Protein AF-A0AA36G6Y4-F1 (afdb_monomer)

Sequence (844 aa):
MGQHEIELPIICAGVPQHSYAFEAAALPTKTVIVYADRAEVKRHVHTQLAKGTNEIIIQNVSAVIERQSVRVDGNGVLIQEVQYQEMPIDTLTETERVRTLEDEKFDLESRKAELEDEIESLKTRAEVLDGVAGQIASGSNSPFSSPDMSPPMERPIERRHSTNQITCQIGQKPSPAACMNFLMDGDCLKNLATFLTYYGETVRSLKAEMRGKQRECERLHEQIEHLERRIDQLRCGYEYDSIKRNISIIVEVEANKEADLFVTYQVYCAGWKPTYDIRACSTLEEEKENSTVKLCYYGLVEQNTGDTWADCDLVLSTACPTVGGSPPALGTLSATLQRHSKNLRQRHGSARRKPIMSAASEEDMGFGSFDYNELVDAAAMQRLTLAHMSSDSNSCSSTPLETQSSACFPIARPVTIPSNGIEHKVLVAQVELGCLFRHEAVPCKSTSAYLSAMVTNSSGFPLLPGSLSVYMNNSFVSKSHINFVAPGEDFRCCLGLDPAVKIEYKSPSRVVEQVGFMSKSSLITQEQIIHLRNAKVNQTVQLTVKEYIPKSNDDKIKVAIVSPEVRGKGQEARLNKEHNLEWSVTLAPGQSKDLSVKYTMRLAEGVPTDEEEMAVYLKATTQALPQNFTTPPRNPEPFGVGRPRTCTRSISTYVSIVAAIFVYIVQTGTPTVSSAYCLTSEAYTPGIWKYMLYFRMSTLVISSALYLPITWKIFKITSTLKAGLTGETYTRKMIKTTRTIGCTILSEFFLVVIPDIFLNYNPFGLARYQVVWYNCHVAKGAVNVFLVTLQHEEMTKVLTKKWRRRSTLASTHLLTQMIDDAQVFCGRMNTMSTALSEYDTKVS

Radius of gyration: 44.08 Å; Cα contacts (8 Å, |Δi|>4): 1083; chains: 1; bounding box: 113×142×118 Å

Solvent-accessible surface area (backbone atoms only — not comparable to full-atom values): 49264 Å² total; per-residue (Å²): 142,77,87,80,82,81,84,73,83,80,78,73,78,74,80,60,78,41,78,46,80,43,53,41,88,77,45,52,35,55,36,35,40,35,19,62,68,26,27,38,43,30,32,49,46,78,48,78,43,60,56,41,45,31,33,39,35,35,36,63,44,52,92,44,49,44,81,89,46,64,42,78,48,53,67,96,51,48,76,78,46,80,43,81,44,80,40,74,58,61,65,66,65,52,50,50,52,50,48,55,52,51,51,54,40,50,54,50,50,52,54,36,51,55,48,51,53,51,41,54,52,51,47,53,54,47,52,54,51,51,49,54,53,48,43,67,72,67,71,62,96,70,82,84,83,75,84,90,76,89,80,83,88,83,87,89,83,90,81,86,88,83,89,79,88,77,85,78,77,93,71,79,85,77,56,82,68,56,63,60,51,61,75,67,36,71,67,53,52,50,52,49,53,50,47,54,50,51,49,56,50,50,53,51,50,49,55,49,50,42,54,52,48,51,54,50,42,53,54,47,47,56,50,42,54,52,47,49,54,48,47,50,48,52,60,53,40,54,78,79,50,57,59,41,30,31,39,42,35,35,34,42,32,96,53,70,41,80,38,54,34,38,44,31,33,33,32,38,56,21,26,48,45,52,36,35,42,36,41,37,64,82,67,96,81,61,98,49,100,70,44,57,30,42,39,38,38,29,36,36,38,31,28,51,34,80,53,64,41,53,67,13,43,39,28,44,32,66,48,63,91,81,64,70,91,66,78,81,78,84,73,88,86,81,88,73,86,81,70,86,72,82,84,73,88,75,81,88,69,93,72,79,78,74,82,88,73,78,90,70,81,94,82,82,85,76,92,81,76,91,64,72,63,59,58,55,53,48,51,51,49,46,52,50,48,50,56,50,53,62,61,55,76,66,72,72,84,73,75,79,80,82,84,63,82,67,48,76,46,64,35,91,58,66,45,67,51,63,44,72,62,52,75,43,83,42,70,60,48,76,46,80,24,50,34,46,79,39,32,39,31,40,49,95,82,40,52,54,30,31,35,28,37,43,33,37,33,76,49,100,56,66,45,64,56,26,48,29,40,33,25,49,71,91,37,84,65,42,79,51,71,44,60,73,36,49,58,73,36,75,48,81,44,70,67,41,76,37,85,49,40,44,45,47,68,56,82,65,49,74,46,80,46,82,51,70,96,88,52,73,24,41,38,37,40,38,39,36,52,37,43,37,33,29,65,36,84,89,49,71,43,49,36,36,42,42,46,90,48,85,78,66,92,46,93,56,43,47,67,47,76,70,30,62,68,70,77,74,96,84,61,58,38,41,71,48,98,85,51,30,39,36,33,66,44,79,32,50,47,64,34,68,53,76,47,59,43,26,36,37,37,40,32,41,70,92,61,67,86,52,72,70,56,33,56,49,50,55,54,58,65,63,66,77,57,87,79,77,88,74,79,80,85,80,76,84,73,80,84,68,80,77,69,75,82,58,68,62,57,54,52,53,52,50,53,53,51,52,52,52,53,50,53,52,59,59,73,73,42,78,76,50,84,70,63,98,78,74,54,68,79,56,48,49,46,82,64,56,61,56,49,53,48,52,49,56,51,49,54,51,50,53,50,47,66,57,48,51,58,53,52,49,55,50,49,56,56,50,63,62,42,70,81,45,102,82,46,72,68,64,52,54,57,49,52,50,54,54,50,51,58,51,51,52,56,51,49,46,45,63,26,43,52,48,35,47,46,35,61,74,66,33,65,94,67,52,37,82,46,50,69,61,40,50,49,33,45,59,47,43,60,57,50,49,55,51,55,54,41,67,69,36,68,68,54,41,50,51,50,52,52,53,48,56,60,39,66,76,55,64,83,70,57,58,61,50,48,51,49,50,52,48,48,52,52,50,46,54,50,48,54,52,53,48,57,52,54,59,49,55,68,71,75,106

pLDDT: mean 72.22, std 21.81, range [25.64, 96.62]

Foldseek 3Di:
DDDDDDDDDPPPPDDAPEEAEAEQQPFAFAAWEFEAFWIKTKTKDKDWDAAFKYKYKHWQAFLQFDQVFKDKDWPQWAWDDKHKDKDFAPPVVLVVVLVVLVVVLVVLVVVLVVLVVVLVVLVVVLVVLVVVVVCVVVVDPDDDDDPDDDDDDDDDDDDDDDDDDDDDDDDDDDDPVVVVVCCVDPVNVVVVVVSVVVSVVSSVVSVVVSVVSVVVSVVSVVVSVVSVVVSVCSVVCCVPPRIMIMMMIMIHHRRTDMMMMMIMTMGGQKRKAKEKEKEFEDDPPDPDPWRKIKIWIKIWIFGQRQHKNAQYFYKYKHDDPPPDPDDPDDDDDDDDDPDPDPDDDDDPDPPPDDDDDDDDDPPDDDDDDPDPVVVSVVVSVVVVVVVVVVVCVPPPDDDPPVPDDMDMFTQPGGDIDDNDRGIDIGTRDIDMWTWDWAWEEAVVVPQWIWIKIWTFQQDPAKDDWHKYFYHYNNHTADIDIDHIAGHGGIDMDTNGTDPQKGKDWDDKDWDWDFDDPPFGKIKIKIKTKMKIWRQDAADKHWYKYKYDDDDDPDPQKDKAWPPDPQDDDPDQWHQDPVRIIIGTDIAGHGDMDMGMTIMMIIGGPPQDPDPVSNVVVVVVVVVPDDDPDDDDDDDDDDPPPPPPPDDVVVVVVVVVVLVVVLVVQQVPDDADDDDPVPDPCNGHDLVVLVSVLVVLVVVLVVLCVVLVVVVVVVVVVLVVCVVDDPRDPVVVLVVLVNVLSVQLSVLSCPLPNVLSCCCNVVVPVSVVVVVVSVVSVVVNVVVVVVSVLSNDPVSVVVVVVVVVVVVVPDPPPVVVVVVVVVCVVVVVVVVVVVVVVVVVVVVD

Structure (mmCIF, N/CA/C/O backbone):
data_AF-A0AA36G6Y4-F1
#
_entry.id   AF-A0AA36G6Y4-F1
#
loop_
_atom_site.group_PDB
_atom_site.id
_atom_site.type_symbol
_atom_site.label_atom_id
_atom_site.label_alt_id
_atom_site.label_comp_id
_atom_site.label_asym_id
_atom_site.label_entity_id
_atom_site.label_seq_id
_atom_site.pdbx_PDB_ins_code
_atom_site.Cartn_x
_atom_site.Cartn_y
_atom_site.Cartn_z
_atom_site.occupancy
_atom_site.B_iso_or_equiv
_atom_site.auth_seq_id
_atom_site.auth_comp_id
_atom_site.auth_asym_id
_atom_site.auth_atom_id
_atom_site.pdbx_PDB_model_num
ATOM 1 N N . MET A 1 1 ? 27.232 -67.309 -16.369 1.00 40.69 1 MET A N 1
ATOM 2 C CA . MET A 1 1 ? 27.036 -65.989 -15.738 1.00 40.69 1 MET A CA 1
ATOM 3 C C . MET A 1 1 ? 27.539 -64.953 -16.722 1.00 40.69 1 MET A C 1
ATOM 5 O O . MET A 1 1 ? 28.741 -64.781 -16.835 1.00 40.69 1 MET A O 1
ATOM 9 N N . GLY A 1 2 ? 26.635 -64.385 -17.515 1.00 31.95 2 GLY A N 1
ATOM 10 C CA . GLY A 1 2 ? 26.923 -63.308 -18.459 1.00 31.95 2 GLY A CA 1
ATOM 11 C C . GLY A 1 2 ? 25.897 -62.214 -18.206 1.00 31.95 2 GLY A C 1
ATOM 12 O O . GLY A 1 2 ? 24.704 -62.508 -18.155 1.00 31.95 2 GLY A O 1
ATOM 13 N N . GLN A 1 3 ? 26.384 -61.012 -17.922 1.00 33.62 3 GLN A N 1
ATOM 14 C CA . GLN A 1 3 ? 25.586 -59.824 -17.651 1.00 33.62 3 GLN A CA 1
ATOM 15 C C . GLN A 1 3 ? 24.857 -59.407 -18.933 1.00 33.62 3 GLN A C 1
ATOM 17 O O . GLN A 1 3 ? 25.488 -59.237 -19.972 1.00 33.62 3 GLN A O 1
ATOM 22 N N . HIS A 1 4 ? 23.536 -59.263 -18.854 1.00 33.06 4 HIS A N 1
ATOM 23 C CA . HIS A 1 4 ? 22.759 -58.522 -19.839 1.00 33.06 4 HIS A CA 1
ATOM 24 C C . HIS A 1 4 ? 22.649 -57.081 -19.337 1.00 33.06 4 HIS A C 1
ATOM 26 O O . HIS A 1 4 ? 21.910 -56.806 -18.393 1.00 33.06 4 HIS A O 1
ATOM 32 N N . GLU A 1 5 ? 23.426 -56.191 -19.946 1.00 31.98 5 GLU A N 1
ATOM 33 C CA . GLU A 1 5 ? 23.200 -54.749 -19.903 1.00 31.98 5 GLU A CA 1
ATOM 34 C C . GLU A 1 5 ? 21.921 -54.441 -20.687 1.00 31.98 5 GLU A C 1
ATOM 36 O O . GLU A 1 5 ? 21.769 -54.820 -21.848 1.00 31.98 5 GLU A O 1
ATOM 41 N N . ILE A 1 6 ? 20.969 -53.804 -20.010 1.00 35.72 6 ILE A N 1
ATOM 42 C CA . ILE A 1 6 ? 19.760 -53.252 -20.610 1.00 35.72 6 ILE A CA 1
ATOM 43 C C . ILE A 1 6 ? 20.124 -51.827 -21.027 1.00 35.72 6 ILE A C 1
ATOM 45 O O . ILE A 1 6 ? 20.170 -50.931 -20.187 1.00 35.72 6 ILE A O 1
ATOM 49 N N . GLU A 1 7 ? 20.404 -51.619 -22.312 1.00 32.12 7 GLU A N 1
ATOM 50 C CA . GLU A 1 7 ? 20.446 -50.280 -22.900 1.00 32.12 7 GLU A CA 1
ATOM 51 C C . GLU A 1 7 ? 19.015 -49.723 -22.946 1.00 32.12 7 GLU A C 1
ATOM 53 O O . GLU A 1 7 ? 18.184 -50.134 -23.757 1.00 32.12 7 GLU A O 1
ATOM 58 N N . LEU A 1 8 ? 18.706 -48.798 -22.036 1.00 30.94 8 LEU A N 1
ATOM 59 C CA . LEU A 1 8 ? 17.558 -47.905 -22.171 1.00 30.94 8 LEU A CA 1
ATOM 60 C C . LEU A 1 8 ? 17.950 -46.790 -23.154 1.00 30.94 8 LEU A C 1
ATOM 62 O O . LEU A 1 8 ? 18.950 -46.111 -22.910 1.00 30.94 8 LEU A O 1
ATOM 66 N N . PRO A 1 9 ? 17.196 -46.559 -24.243 1.00 33.81 9 PRO A N 1
ATOM 67 C CA . PRO A 1 9 ? 17.478 -45.450 -25.135 1.00 33.81 9 PRO A CA 1
ATOM 68 C C . PRO A 1 9 ? 17.147 -44.149 -24.402 1.00 33.81 9 PRO A C 1
ATOM 70 O O . PRO A 1 9 ? 15.994 -43.876 -24.068 1.00 33.81 9 PRO A O 1
ATOM 73 N N . ILE A 1 10 ? 18.173 -43.340 -24.153 1.00 32.91 10 ILE A N 1
ATOM 74 C CA . ILE A 1 10 ? 18.014 -41.931 -23.805 1.00 32.91 10 ILE A CA 1
ATOM 75 C C . ILE A 1 10 ? 17.372 -41.275 -25.032 1.00 32.91 10 ILE A C 1
ATOM 77 O O . ILE A 1 10 ? 18.024 -41.077 -26.055 1.00 32.91 10 ILE A O 1
ATOM 81 N N . ILE A 1 11 ? 16.069 -40.999 -24.959 1.00 34.44 11 ILE A N 1
ATOM 82 C CA . ILE A 1 11 ? 15.378 -40.169 -25.945 1.00 34.44 11 ILE A CA 1
ATOM 83 C C . ILE A 1 11 ? 15.968 -38.768 -25.789 1.00 34.44 11 ILE A C 1
ATOM 85 O O . ILE A 1 11 ? 15.644 -38.051 -24.845 1.00 34.44 11 ILE A O 1
ATOM 89 N N . CYS A 1 12 ? 16.883 -38.394 -26.682 1.00 35.53 12 CYS A N 1
ATOM 90 C CA . CYS A 1 12 ? 17.291 -37.007 -26.843 1.00 35.53 12 CYS A CA 1
ATOM 91 C C . CYS A 1 12 ? 16.038 -36.196 -27.200 1.00 35.53 12 CYS A C 1
ATOM 93 O O . CYS A 1 12 ? 15.497 -36.360 -28.295 1.00 35.53 12 CYS A O 1
ATOM 95 N N . ALA A 1 13 ? 15.566 -35.350 -26.280 1.00 45.03 13 ALA A N 1
ATOM 96 C CA . ALA A 1 13 ? 14.618 -34.294 -26.608 1.00 45.03 13 ALA A CA 1
ATOM 97 C C . ALA A 1 13 ? 15.206 -33.494 -27.781 1.00 45.03 13 ALA A C 1
ATOM 99 O O . ALA A 1 13 ? 16.361 -33.062 -27.732 1.00 45.03 13 ALA A O 1
ATOM 100 N N . GLY A 1 14 ? 14.463 -33.420 -28.885 1.00 50.62 14 GLY A N 1
ATOM 101 C CA . GLY A 1 14 ? 14.933 -32.793 -30.113 1.00 50.62 14 GLY A CA 1
ATOM 102 C C . GLY A 1 14 ? 15.290 -31.331 -29.868 1.00 50.62 14 GLY A C 1
ATOM 103 O O . GLY A 1 14 ? 14.521 -30.601 -29.249 1.00 50.62 14 GLY A O 1
ATOM 104 N N . VAL A 1 15 ? 16.452 -30.906 -30.364 1.00 62.41 15 VAL A N 1
ATOM 105 C CA . VAL A 1 15 ? 16.840 -29.490 -30.393 1.00 62.41 15 VAL A CA 1
ATOM 106 C C . VAL A 1 15 ? 15.714 -28.700 -31.079 1.00 62.41 15 VAL A C 1
ATOM 108 O O . VAL A 1 15 ? 15.286 -29.112 -32.165 1.00 62.41 15 VAL A O 1
ATOM 111 N N . PRO A 1 16 ? 15.207 -27.609 -30.477 1.00 68.69 16 PRO A N 1
ATOM 112 C CA . PRO A 1 16 ? 14.135 -26.826 -31.077 1.00 68.69 16 PRO A CA 1
ATOM 113 C C . PRO A 1 16 ? 14.562 -26.317 -32.458 1.00 68.69 16 PRO A C 1
ATOM 115 O O . PRO A 1 16 ? 15.666 -25.804 -32.635 1.00 68.69 16 PRO A O 1
ATOM 118 N N . GLN A 1 17 ? 13.695 -26.490 -33.459 1.00 78.69 17 GLN A N 1
ATOM 119 C CA . GLN A 1 17 ? 14.002 -26.128 -34.849 1.00 78.69 17 GLN A CA 1
ATOM 120 C C . GLN A 1 17 ? 13.811 -24.631 -35.111 1.00 78.69 17 GLN A C 1
ATOM 122 O O . GLN A 1 17 ? 14.447 -24.071 -36.000 1.00 78.69 17 GLN A O 1
ATOM 127 N N . HIS A 1 18 ? 12.944 -23.988 -34.330 1.00 88.12 18 HIS A N 1
ATOM 128 C CA . HIS A 1 18 ? 12.614 -22.571 -34.435 1.00 88.12 18 HIS A CA 1
ATOM 129 C C . HIS A 1 18 ? 12.615 -21.959 -33.032 1.00 88.12 18 HIS A C 1
ATOM 131 O O . HIS A 1 18 ? 12.155 -22.608 -32.096 1.00 88.12 18 HIS A O 1
ATOM 137 N N . SER A 1 19 ? 13.111 -20.730 -32.881 1.00 91.31 19 SER A N 1
ATOM 138 C CA . SER A 1 19 ? 13.166 -20.025 -31.593 1.00 91.31 19 SER A CA 1
ATOM 139 C C . SER A 1 19 ? 12.596 -18.614 -31.733 1.00 91.31 19 SER A C 1
ATOM 141 O O . SER A 1 19 ? 12.882 -17.917 -32.709 1.00 91.31 19 SER A O 1
ATOM 143 N N . TYR A 1 20 ? 11.774 -18.205 -30.769 1.00 92.81 20 TYR A N 1
ATOM 144 C CA . TYR A 1 20 ? 11.083 -16.919 -30.730 1.00 92.81 20 TYR A CA 1
ATOM 145 C C . TYR A 1 20 ? 11.343 -16.252 -29.381 1.00 92.81 20 TYR A C 1
ATOM 147 O O . TYR A 1 20 ? 10.995 -16.812 -28.345 1.00 92.81 20 TYR A O 1
ATOM 155 N N . ALA A 1 21 ? 11.923 -15.052 -29.377 1.00 92.25 21 ALA A N 1
ATOM 156 C CA . ALA A 1 21 ? 12.229 -14.318 -28.151 1.00 92.25 21 ALA A CA 1
ATOM 157 C C . ALA A 1 21 ? 11.310 -13.101 -27.979 1.00 92.25 21 ALA A C 1
ATOM 159 O O . ALA A 1 21 ? 11.095 -12.339 -28.921 1.00 92.25 21 ALA A O 1
ATOM 160 N N . PHE A 1 22 ? 10.805 -12.906 -26.763 1.00 93.44 22 PHE A N 1
ATOM 161 C CA . PHE A 1 22 ? 9.931 -11.801 -26.384 1.00 93.44 22 PHE A CA 1
ATOM 162 C C . PHE A 1 22 ? 10.452 -11.127 -25.121 1.00 93.44 22 PHE A C 1
ATOM 164 O O . PHE A 1 22 ? 10.769 -11.801 -24.146 1.00 93.44 22 PHE A O 1
ATOM 171 N N . GLU A 1 23 ? 10.477 -9.798 -25.100 1.00 89.81 23 GLU A N 1
ATOM 172 C CA . GLU A 1 23 ? 10.759 -9.055 -23.874 1.00 89.81 23 GLU A CA 1
ATOM 173 C C . GLU A 1 23 ? 9.536 -9.125 -22.954 1.00 89.81 23 GLU A C 1
ATOM 175 O O . GLU A 1 23 ? 8.427 -8.777 -23.370 1.00 89.81 23 GLU A O 1
ATOM 180 N N . ALA A 1 24 ? 9.715 -9.531 -21.696 1.00 88.81 24 ALA A N 1
ATOM 181 C CA . ALA A 1 24 ? 8.609 -9.689 -20.762 1.00 88.81 24 ALA A CA 1
ATOM 182 C C . ALA A 1 24 ? 7.785 -8.390 -20.656 1.00 88.81 24 ALA A C 1
ATOM 184 O O . ALA A 1 24 ? 6.559 -8.444 -20.750 1.00 88.81 24 ALA A O 1
ATOM 185 N N . ALA A 1 25 ? 8.442 -7.234 -20.525 1.00 85.06 25 ALA A N 1
ATOM 186 C CA . ALA A 1 25 ? 7.794 -5.925 -20.409 1.00 85.06 25 ALA A CA 1
ATOM 187 C C . ALA A 1 25 ? 7.000 -5.490 -21.659 1.00 85.06 25 ALA A C 1
ATOM 189 O O . ALA A 1 25 ? 6.133 -4.626 -21.553 1.00 85.06 25 ALA A O 1
ATOM 190 N N . ALA A 1 26 ? 7.282 -6.071 -22.831 1.00 88.00 26 ALA A N 1
ATOM 191 C CA . ALA A 1 26 ? 6.571 -5.774 -24.075 1.00 88.00 26 ALA A CA 1
ATOM 192 C C . ALA A 1 26 ? 5.310 -6.635 -24.266 1.00 88.00 26 ALA A C 1
ATOM 194 O O . ALA A 1 26 ? 4.481 -6.335 -25.125 1.00 88.00 26 ALA A O 1
ATOM 195 N N . LEU A 1 27 ? 5.156 -7.708 -23.484 1.00 91.88 27 LEU A N 1
ATOM 196 C CA . LEU A 1 27 ? 4.001 -8.592 -23.577 1.00 91.88 27 LEU A CA 1
ATOM 197 C C . LEU A 1 27 ? 2.779 -7.986 -22.862 1.00 91.88 27 LEU A C 1
ATOM 199 O O . LEU A 1 27 ? 2.893 -7.546 -21.712 1.00 91.88 27 LEU A O 1
ATOM 203 N N . PRO A 1 28 ? 1.587 -8.012 -23.485 1.00 93.06 28 PRO A N 1
ATOM 204 C CA . PRO A 1 28 ? 0.373 -7.491 -22.873 1.00 93.06 28 PRO A CA 1
ATOM 205 C C . PRO A 1 28 ? 0.009 -8.270 -21.602 1.00 93.06 28 PRO A C 1
ATOM 207 O O . PRO A 1 28 ? -0.018 -9.507 -21.572 1.00 93.06 28 PRO A O 1
ATOM 210 N N . THR A 1 29 ? -0.301 -7.525 -20.539 1.00 94.00 29 THR A N 1
ATOM 211 C CA . THR A 1 29 ? -0.757 -8.086 -19.263 1.00 94.00 29 THR A CA 1
ATOM 212 C C . THR A 1 29 ? -2.277 -8.168 -19.276 1.00 94.00 29 THR A C 1
ATOM 214 O O . THR A 1 29 ? -2.958 -7.161 -19.135 1.00 94.00 29 THR A O 1
ATOM 217 N N . LYS A 1 30 ? -2.818 -9.376 -19.452 1.00 92.44 30 LYS A N 1
ATOM 218 C CA . LYS A 1 30 ? -4.261 -9.589 -19.612 1.00 92.44 30 LYS A CA 1
ATOM 219 C C . LYS A 1 30 ? -5.003 -9.491 -18.283 1.00 92.44 30 LYS A C 1
ATOM 221 O O . LYS A 1 30 ? -6.006 -8.799 -18.179 1.00 92.44 30 LYS A O 1
ATOM 226 N N . THR A 1 31 ? -4.509 -10.187 -17.263 1.00 95.44 31 THR A N 1
ATOM 227 C CA . THR A 1 31 ? -5.172 -10.259 -15.955 1.00 95.44 31 THR A CA 1
ATOM 228 C C . THR A 1 31 ? -4.132 -10.251 -14.850 1.00 95.44 31 THR A C 1
ATOM 230 O O . THR A 1 31 ? -3.101 -10.918 -14.967 1.00 95.44 31 THR A O 1
ATOM 233 N N . VAL A 1 32 ? -4.417 -9.527 -13.769 1.00 96.62 32 VAL A N 1
ATOM 234 C CA . VAL A 1 32 ? -3.611 -9.552 -12.547 1.00 96.62 32 VAL A CA 1
ATOM 235 C C . VAL A 1 32 ? -4.513 -9.828 -11.355 1.00 96.62 32 VAL A C 1
ATOM 237 O O . VAL A 1 32 ? -5.481 -9.107 -11.121 1.00 96.62 32 VAL A O 1
ATOM 240 N N . ILE A 1 33 ? -4.183 -10.861 -10.583 1.00 95.75 33 ILE A N 1
ATOM 241 C CA . ILE A 1 33 ? -4.853 -11.169 -9.319 1.00 95.75 33 ILE A CA 1
ATOM 242 C C . ILE A 1 33 ? -3.926 -10.750 -8.183 1.00 95.75 33 ILE A C 1
ATOM 244 O O . ILE A 1 33 ? -2.867 -11.343 -8.006 1.00 95.75 33 ILE A O 1
ATOM 248 N N . VAL A 1 34 ? -4.305 -9.738 -7.408 1.00 95.31 34 VAL A N 1
ATOM 249 C CA . VAL A 1 34 ? -3.511 -9.254 -6.271 1.00 95.31 34 VAL A CA 1
ATOM 250 C C . VAL A 1 34 ? -4.029 -9.901 -4.993 1.00 95.31 34 VAL A C 1
ATOM 252 O O . VAL A 1 34 ? -5.205 -9.773 -4.653 1.00 95.31 34 VAL A O 1
ATOM 255 N N . TYR A 1 35 ? -3.145 -10.588 -4.281 1.00 91.81 35 TYR A N 1
ATOM 256 C CA . TYR A 1 35 ? -3.380 -11.172 -2.963 1.00 91.81 35 TYR A CA 1
ATOM 257 C C . TYR A 1 35 ? -2.844 -10.239 -1.868 1.00 91.81 35 TYR A C 1
ATOM 259 O O . TYR A 1 35 ? -2.339 -9.154 -2.150 1.00 91.81 35 TYR A O 1
ATOM 267 N N . ALA A 1 36 ? -2.943 -10.641 -0.602 1.00 84.19 36 ALA A N 1
ATOM 268 C CA . ALA A 1 36 ? -2.440 -9.825 0.504 1.00 84.19 36 ALA A CA 1
ATOM 269 C C . ALA A 1 36 ? -0.907 -9.620 0.466 1.00 84.19 36 ALA A C 1
ATOM 271 O O . ALA A 1 36 ? -0.432 -8.569 0.889 1.00 84.19 36 ALA A O 1
ATOM 272 N N . ASP A 1 37 ? -0.148 -10.602 -0.035 1.00 81.25 37 ASP A N 1
ATOM 273 C CA . ASP A 1 37 ? 1.323 -10.653 0.034 1.00 81.25 37 ASP A CA 1
ATOM 274 C C . ASP A 1 37 ? 2.040 -10.789 -1.327 1.00 81.25 37 ASP A C 1
ATOM 276 O O . ASP A 1 37 ? 3.270 -10.693 -1.392 1.00 81.25 37 ASP A O 1
ATOM 280 N N . ARG A 1 38 ? 1.295 -11.055 -2.407 1.00 89.25 38 ARG A N 1
ATOM 281 C CA . ARG A 1 38 ? 1.822 -11.283 -3.762 1.00 89.25 38 ARG A CA 1
ATOM 282 C C . ARG A 1 38 ? 0.790 -10.940 -4.832 1.00 89.25 38 ARG A C 1
ATOM 284 O O . ARG A 1 38 ? -0.375 -10.701 -4.525 1.00 89.25 38 ARG A O 1
ATOM 291 N N . ALA A 1 39 ? 1.180 -11.018 -6.099 1.00 94.31 39 ALA A N 1
ATOM 292 C CA . ALA A 1 39 ? 0.253 -10.985 -7.227 1.00 94.31 39 ALA A CA 1
ATOM 293 C C . ALA A 1 39 ? 0.492 -12.158 -8.183 1.00 94.31 39 ALA A C 1
ATOM 295 O O . ALA A 1 39 ? 1.610 -12.640 -8.315 1.00 94.31 39 ALA A O 1
ATOM 296 N N . GLU A 1 40 ? -0.554 -12.622 -8.856 1.00 94.88 40 GLU A N 1
ATOM 297 C CA . GLU A 1 40 ? -0.473 -13.535 -9.994 1.00 94.88 40 GLU A CA 1
ATOM 298 C C . GLU A 1 40 ? -0.706 -12.742 -11.277 1.00 94.88 40 GLU A C 1
ATOM 300 O O . GLU A 1 40 ? -1.728 -12.076 -11.431 1.00 94.88 40 GLU A O 1
ATOM 305 N N . VAL A 1 41 ? 0.259 -12.801 -12.188 1.00 95.38 41 VAL A N 1
ATOM 306 C CA . VAL A 1 41 ? 0.274 -12.062 -13.448 1.00 95.38 41 VAL A CA 1
ATOM 307 C C . VAL A 1 41 ? 0.037 -13.048 -14.582 1.00 95.38 41 VAL A C 1
ATOM 309 O O . VAL A 1 41 ? 0.734 -14.056 -14.686 1.00 95.38 41 VAL A O 1
ATOM 312 N N . LYS A 1 42 ? -0.938 -12.754 -15.446 1.00 95.25 42 LYS A N 1
ATOM 313 C CA . LYS A 1 42 ? -1.234 -13.521 -16.659 1.00 95.25 42 LYS A CA 1
ATOM 314 C C . LYS A 1 42 ? -0.922 -12.684 -17.895 1.00 95.25 42 LYS A C 1
ATOM 316 O O . LYS A 1 42 ? -1.610 -11.700 -18.176 1.00 95.25 42 LYS A O 1
ATOM 321 N N . ARG A 1 43 ? 0.096 -13.095 -18.649 1.00 94.06 43 ARG A N 1
ATOM 322 C CA . ARG A 1 43 ? 0.514 -12.462 -19.907 1.00 94.06 43 ARG A CA 1
ATOM 323 C C . ARG A 1 43 ? 0.013 -13.237 -21.111 1.00 94.06 43 ARG A C 1
ATOM 325 O O . ARG A 1 43 ? -0.136 -14.455 -21.047 1.00 94.06 43 ARG A O 1
ATOM 332 N N . HIS A 1 44 ? -0.259 -12.522 -22.195 1.00 94.19 44 HIS A N 1
ATOM 333 C CA . HIS A 1 44 ? -0.672 -13.107 -23.469 1.00 94.19 44 HIS A CA 1
ATOM 334 C C . HIS A 1 44 ? 0.479 -13.013 -24.469 1.00 94.19 44 HIS A C 1
ATOM 336 O O . HIS A 1 44 ? 0.992 -11.931 -24.739 1.00 94.19 44 HIS A O 1
ATOM 342 N N . VAL A 1 45 ? 0.894 -14.164 -24.988 1.00 94.06 45 VAL A N 1
ATOM 343 C CA . VAL A 1 45 ? 1.893 -14.299 -26.045 1.00 94.06 45 VAL A CA 1
ATOM 344 C C . VAL A 1 45 ? 1.160 -14.729 -27.306 1.00 94.06 45 VAL A C 1
ATOM 346 O O . VAL A 1 45 ? 0.567 -15.807 -27.348 1.00 94.06 45 VAL A O 1
ATOM 349 N N . HIS A 1 46 ? 1.204 -13.874 -28.320 1.00 92.81 46 HIS A N 1
ATOM 350 C CA . HIS A 1 46 ? 0.631 -14.136 -29.631 1.00 92.81 46 HIS A CA 1
ATOM 351 C C . HIS A 1 46 ? 1.764 -14.277 -30.648 1.00 92.81 46 HIS A C 1
ATOM 353 O O . HIS A 1 46 ? 2.593 -13.374 -30.773 1.00 92.81 46 HIS A O 1
ATOM 359 N N . THR A 1 47 ? 1.837 -15.413 -31.346 1.00 92.06 47 THR A N 1
ATOM 360 C CA . THR A 1 47 ? 2.904 -15.674 -32.325 1.00 92.06 47 THR A CA 1
ATOM 361 C C . THR A 1 47 ? 2.491 -16.689 -33.394 1.00 92.06 47 THR A C 1
ATOM 363 O O . THR A 1 47 ? 1.599 -17.511 -33.183 1.00 92.06 47 THR A O 1
ATOM 366 N N . GLN A 1 48 ? 3.162 -16.651 -34.548 1.00 92.12 48 GLN A N 1
ATOM 367 C CA . GLN A 1 48 ? 3.031 -17.650 -35.609 1.00 92.12 48 GLN A CA 1
ATOM 368 C C . GLN A 1 48 ? 4.093 -18.736 -35.440 1.00 92.12 48 GLN A C 1
ATOM 370 O O . GLN A 1 48 ? 5.284 -18.486 -35.626 1.00 92.12 48 GLN A O 1
ATOM 375 N N . LEU A 1 49 ? 3.650 -19.949 -35.108 1.00 92.25 49 LEU A N 1
ATOM 376 C CA . LEU A 1 49 ? 4.519 -21.102 -34.896 1.00 92.25 49 LEU A CA 1
ATOM 377 C C . LEU A 1 49 ? 4.674 -21.903 -36.184 1.00 92.25 49 LEU A C 1
ATOM 379 O O . LEU A 1 49 ? 3.693 -22.188 -36.878 1.00 92.25 49 LEU A O 1
ATOM 383 N N . ALA A 1 50 ? 5.910 -22.293 -36.483 1.00 92.44 50 ALA A N 1
ATOM 384 C CA . ALA A 1 50 ? 6.210 -23.200 -37.577 1.00 92.44 50 ALA A CA 1
ATOM 385 C C . ALA A 1 50 ? 5.895 -24.654 -37.187 1.00 92.44 50 ALA A C 1
ATOM 387 O O . ALA A 1 50 ? 5.837 -25.019 -36.012 1.00 92.44 50 ALA A O 1
ATOM 388 N N . LYS A 1 51 ? 5.687 -25.512 -38.185 1.00 91.56 51 LYS A N 1
ATOM 389 C CA . LYS A 1 51 ? 5.543 -26.955 -37.993 1.00 91.56 51 LYS A CA 1
ATOM 390 C C . LYS A 1 51 ? 6.808 -27.534 -37.346 1.00 91.56 51 LYS A C 1
ATOM 392 O O . LYS A 1 51 ? 7.911 -27.268 -37.817 1.00 91.56 51 LYS A O 1
ATOM 397 N N . GLY A 1 52 ? 6.627 -28.389 -36.343 1.00 89.81 52 GLY A N 1
ATOM 398 C CA . GLY A 1 52 ? 7.691 -29.045 -35.583 1.00 89.81 52 GLY A CA 1
ATOM 399 C C . GLY A 1 52 ? 7.838 -28.483 -34.169 1.00 89.81 52 GLY A C 1
ATOM 400 O O . GLY A 1 52 ? 6.893 -27.928 -33.603 1.00 89.81 52 GLY A O 1
ATOM 401 N N . THR A 1 53 ? 9.028 -28.653 -33.595 1.00 92.06 53 THR A N 1
ATOM 402 C CA . THR A 1 53 ? 9.383 -28.149 -32.262 1.00 92.06 53 THR A CA 1
ATOM 403 C C . THR A 1 53 ? 9.796 -26.681 -32.345 1.00 92.06 53 THR A C 1
ATOM 405 O O . THR A 1 53 ? 10.701 -26.326 -33.105 1.00 92.06 53 THR A O 1
ATOM 408 N N . ASN A 1 54 ? 9.151 -25.837 -31.547 1.00 93.31 54 ASN A N 1
ATOM 409 C CA . ASN A 1 54 ? 9.430 -24.413 -31.421 1.00 93.31 54 ASN A CA 1
ATOM 410 C C . ASN A 1 54 ? 9.795 -24.101 -29.965 1.00 93.31 54 ASN A C 1
ATOM 412 O O . ASN A 1 54 ? 9.178 -24.629 -29.043 1.00 93.31 54 ASN A O 1
ATOM 416 N N . GLU A 1 55 ? 10.758 -23.215 -29.762 1.00 94.44 55 GLU A N 1
ATOM 417 C CA . GLU A 1 55 ? 11.108 -22.655 -28.463 1.00 94.44 55 GLU A CA 1
ATOM 418 C C . GLU A 1 55 ? 10.613 -21.211 -28.378 1.00 94.44 55 GLU A C 1
ATOM 420 O O . GLU A 1 55 ? 10.818 -20.412 -29.291 1.00 94.44 55 GLU A O 1
ATOM 425 N N . ILE A 1 56 ? 9.955 -20.866 -27.279 1.00 94.31 56 ILE A N 1
ATOM 426 C CA . ILE A 1 56 ? 9.484 -19.515 -26.994 1.00 94.31 56 ILE A CA 1
ATOM 427 C C . ILE A 1 56 ? 10.164 -19.046 -25.715 1.00 94.31 56 ILE A C 1
ATOM 429 O O . ILE A 1 56 ? 9.979 -19.642 -24.658 1.00 94.31 56 ILE A O 1
ATOM 433 N N . ILE A 1 57 ? 10.934 -17.967 -25.811 1.00 94.38 57 ILE A N 1
ATOM 434 C CA . ILE A 1 57 ? 11.741 -17.423 -24.722 1.00 94.38 57 ILE A CA 1
ATOM 435 C C . ILE A 1 57 ? 11.160 -16.075 -24.306 1.00 94.38 57 ILE A C 1
ATOM 437 O O . ILE A 1 57 ? 11.185 -15.117 -25.075 1.00 94.38 57 ILE A O 1
ATOM 441 N N . ILE A 1 58 ? 10.677 -15.976 -23.073 1.00 94.50 58 ILE A N 1
ATOM 442 C CA . ILE A 1 58 ? 10.284 -14.704 -22.460 1.00 94.50 58 ILE A CA 1
ATOM 443 C C . ILE A 1 58 ? 11.459 -14.198 -21.633 1.00 94.50 58 ILE A C 1
ATOM 445 O O . ILE A 1 58 ? 11.839 -14.833 -20.652 1.00 94.50 58 ILE A O 1
ATOM 449 N N . GLN A 1 59 ? 12.037 -13.073 -22.037 1.00 90.75 59 GLN A N 1
ATOM 450 C CA . GLN A 1 59 ? 13.265 -12.512 -21.484 1.00 90.75 59 GLN A CA 1
ATOM 451 C C . GLN A 1 59 ? 12.998 -11.449 -20.422 1.00 90.75 59 GLN A C 1
ATOM 453 O O . GLN A 1 59 ? 12.048 -10.679 -20.542 1.00 90.75 59 GLN A O 1
ATOM 458 N N . ASN A 1 60 ? 13.885 -11.364 -19.430 1.00 86.25 60 ASN A N 1
ATOM 459 C CA . ASN A 1 60 ? 13.866 -10.337 -18.382 1.00 86.25 60 ASN A CA 1
ATOM 460 C C . ASN A 1 60 ? 12.554 -10.323 -17.577 1.00 86.25 60 ASN A C 1
ATOM 462 O O . ASN A 1 60 ? 11.946 -9.274 -17.363 1.00 86.25 60 ASN A O 1
ATOM 466 N N . VAL A 1 61 ? 12.100 -11.499 -17.133 1.00 90.25 61 VAL A N 1
ATOM 467 C CA . VAL A 1 61 ? 10.974 -11.585 -16.191 1.00 90.25 61 VAL A CA 1
ATOM 468 C C . VAL A 1 61 ? 11.362 -11.025 -14.821 1.00 90.25 61 VAL A C 1
ATOM 470 O O . VAL A 1 61 ? 12.537 -11.007 -14.451 1.00 90.25 61 VAL A O 1
ATOM 473 N N . SER A 1 62 ? 10.358 -10.575 -14.063 1.00 87.38 62 SER A N 1
ATOM 474 C CA . SER A 1 62 ? 10.528 -9.966 -12.741 1.00 87.38 62 SER A CA 1
ATOM 475 C C . SER A 1 62 ? 11.506 -10.730 -11.835 1.00 87.38 62 SER A C 1
ATOM 477 O O . SER A 1 62 ? 11.407 -11.945 -11.662 1.00 87.38 62 SER A O 1
ATOM 479 N N . ALA A 1 63 ? 12.408 -9.991 -11.182 1.00 83.94 63 ALA A N 1
ATOM 480 C CA . ALA A 1 63 ? 13.370 -10.527 -10.215 1.00 83.94 63 ALA A CA 1
ATOM 481 C C . ALA A 1 63 ? 12.724 -11.155 -8.972 1.00 83.94 63 ALA A C 1
ATOM 483 O O . ALA A 1 63 ? 13.363 -11.918 -8.252 1.00 83.94 63 ALA A O 1
ATOM 484 N N . VAL A 1 64 ? 11.461 -10.819 -8.709 1.00 87.06 64 VAL A N 1
ATOM 485 C CA . VAL A 1 64 ? 10.694 -11.290 -7.554 1.00 87.06 64 VAL A CA 1
ATOM 486 C C . VAL A 1 64 ? 9.648 -12.334 -7.955 1.00 87.06 64 VAL A C 1
ATOM 488 O O . VAL A 1 64 ? 8.633 -12.486 -7.280 1.00 87.06 64 VAL A O 1
ATOM 491 N N . ILE A 1 65 ? 9.870 -13.045 -9.063 1.00 89.44 65 ILE A N 1
ATOM 492 C CA . ILE A 1 65 ? 9.029 -14.159 -9.509 1.00 89.44 65 ILE A CA 1
ATOM 493 C C . ILE A 1 65 ? 9.168 -15.381 -8.587 1.00 89.44 65 ILE A C 1
ATOM 495 O O . ILE A 1 65 ? 10.263 -15.761 -8.177 1.00 89.44 65 ILE A O 1
ATOM 499 N N . GLU A 1 66 ? 8.049 -16.031 -8.276 1.00 88.75 66 GLU A N 1
ATOM 500 C CA . GLU A 1 66 ? 8.036 -17.335 -7.615 1.00 88.75 66 GLU A CA 1
ATOM 501 C C . GLU A 1 66 ? 8.318 -18.429 -8.651 1.00 88.75 66 GLU A C 1
ATOM 503 O O . GLU A 1 66 ? 7.477 -18.725 -9.504 1.00 88.75 66 GLU A O 1
ATOM 508 N N . ARG A 1 67 ? 9.502 -19.042 -8.579 1.00 87.19 67 ARG A N 1
ATOM 509 C CA . ARG A 1 67 ? 10.045 -19.930 -9.624 1.00 87.19 67 ARG A CA 1
ATOM 510 C C . ARG A 1 67 ? 9.119 -21.105 -9.948 1.00 87.19 67 ARG A C 1
ATOM 512 O O . ARG A 1 67 ? 8.958 -21.460 -11.111 1.00 87.19 67 ARG A O 1
ATOM 519 N N . GLN A 1 68 ? 8.473 -21.683 -8.935 1.00 85.88 68 GLN A N 1
ATOM 520 C CA . GLN A 1 68 ? 7.603 -22.857 -9.098 1.00 85.88 68 GLN A CA 1
ATOM 521 C C . GLN A 1 68 ? 6.168 -22.511 -9.529 1.00 85.88 68 GLN A C 1
ATOM 523 O O . GLN A 1 68 ? 5.343 -23.403 -9.709 1.00 85.88 68 GLN A O 1
ATOM 528 N N . SER A 1 69 ? 5.844 -21.225 -9.685 1.00 90.25 69 SER A N 1
ATOM 529 C CA . SER A 1 69 ? 4.485 -20.774 -10.011 1.00 90.25 69 SER A CA 1
ATOM 530 C C . SER A 1 69 ? 4.201 -20.648 -11.511 1.00 90.25 69 SER A C 1
ATOM 532 O O . SER A 1 69 ? 3.044 -20.424 -11.885 1.00 90.25 69 SER A O 1
ATOM 534 N N . VAL A 1 70 ? 5.236 -20.767 -12.354 1.00 93.44 70 VAL A N 1
ATOM 535 C CA . VAL A 1 70 ? 5.144 -20.573 -13.804 1.00 93.44 70 VAL A CA 1
ATOM 536 C C . VAL A 1 70 ? 4.283 -21.667 -14.425 1.00 93.44 70 VAL A C 1
ATOM 538 O O . VAL A 1 70 ? 4.557 -22.858 -14.302 1.00 93.44 70 VAL A O 1
ATOM 541 N N . ARG A 1 71 ? 3.223 -21.243 -15.104 1.00 93.25 71 ARG A N 1
ATOM 542 C CA . ARG A 1 71 ? 2.239 -22.084 -15.782 1.00 93.25 71 ARG A CA 1
ATOM 543 C C . ARG A 1 71 ? 1.976 -21.508 -17.163 1.00 93.25 71 ARG A C 1
ATOM 545 O O . ARG A 1 71 ? 1.966 -20.291 -17.333 1.00 93.25 71 ARG A O 1
ATOM 552 N N . VAL A 1 72 ? 1.775 -22.376 -18.145 1.00 93.94 72 VAL A N 1
ATOM 553 C CA . VAL A 1 72 ? 1.506 -21.975 -19.526 1.00 93.94 72 VAL A CA 1
ATOM 554 C C . VAL A 1 72 ? 0.280 -22.728 -20.007 1.00 93.94 72 VAL A C 1
ATOM 556 O O . VAL A 1 72 ? 0.261 -23.954 -19.978 1.00 93.94 72 VAL A O 1
ATOM 559 N N . ASP A 1 73 ? -0.716 -21.983 -20.467 1.00 92.00 73 ASP A N 1
ATOM 560 C CA . ASP A 1 73 ? -1.902 -22.521 -21.124 1.00 92.00 73 ASP A CA 1
ATOM 561 C C . ASP A 1 73 ? -1.885 -22.099 -22.594 1.00 92.00 73 ASP A C 1
ATOM 563 O O . ASP A 1 73 ? -1.624 -20.940 -22.903 1.00 92.00 73 ASP A O 1
ATOM 567 N N . GLY A 1 74 ? -2.199 -23.000 -23.519 1.00 85.88 74 GLY A N 1
ATOM 568 C CA . GLY A 1 74 ? -2.266 -22.689 -24.948 1.00 85.88 74 GLY A CA 1
ATOM 569 C C . GLY A 1 74 ? -3.370 -23.475 -25.628 1.00 85.88 74 GLY A C 1
ATOM 570 O O . GLY A 1 74 ? -3.576 -24.646 -25.314 1.00 85.88 74 GLY A O 1
ATOM 571 N N . ASN A 1 75 ? -4.090 -22.852 -26.562 1.00 81.06 75 ASN A N 1
ATOM 572 C CA . ASN A 1 75 ? -5.103 -23.577 -27.325 1.00 81.06 75 ASN A CA 1
ATOM 573 C C . ASN A 1 75 ? -4.490 -24.215 -28.578 1.00 81.06 75 ASN A C 1
ATOM 575 O O . ASN A 1 75 ? -3.824 -23.555 -29.373 1.00 81.06 75 ASN A O 1
ATOM 579 N N . GLY A 1 76 ? -4.724 -25.514 -28.755 1.00 74.50 76 GLY A N 1
ATOM 580 C CA . GLY A 1 76 ? -4.278 -26.277 -29.916 1.00 74.50 76 GLY A CA 1
ATOM 581 C C . GLY A 1 76 ? -2.777 -26.566 -29.980 1.00 74.50 76 GLY A C 1
ATOM 582 O O . GLY A 1 76 ? -2.359 -27.205 -30.935 1.00 74.50 76 GLY A O 1
ATOM 583 N N . VAL A 1 77 ? -1.951 -26.134 -29.030 1.00 87.19 77 VAL A N 1
ATOM 584 C CA . VAL A 1 77 ? -0.493 -26.356 -29.027 1.00 87.19 77 VAL A CA 1
ATOM 585 C C . VAL A 1 77 ? -0.125 -27.383 -27.956 1.00 87.19 77 VAL A C 1
ATOM 587 O O . VAL A 1 77 ? -0.659 -27.320 -26.851 1.00 87.19 77 VAL A O 1
ATOM 590 N N . LEU A 1 78 ? 0.776 -28.323 -28.266 1.00 89.94 78 LEU A N 1
ATOM 591 C CA . LEU A 1 78 ? 1.290 -29.275 -27.280 1.00 89.94 78 LEU A CA 1
ATOM 592 C C . LEU A 1 78 ? 2.501 -28.660 -26.572 1.00 89.94 78 LEU A C 1
ATOM 594 O O . LEU A 1 78 ? 3.535 -28.439 -27.196 1.00 89.94 78 LEU A O 1
ATOM 598 N N . ILE A 1 79 ? 2.373 -28.377 -25.277 1.00 92.06 79 ILE A N 1
ATOM 599 C CA . ILE A 1 79 ? 3.469 -27.854 -24.453 1.00 92.06 79 ILE A CA 1
ATOM 600 C C . ILE A 1 79 ? 4.286 -29.046 -23.952 1.00 92.06 79 ILE A C 1
ATOM 602 O O . ILE A 1 79 ? 3.762 -29.883 -23.219 1.00 92.06 79 ILE A O 1
ATOM 606 N N . GLN A 1 80 ? 5.545 -29.140 -24.375 1.00 91.00 80 GLN A N 1
ATOM 607 C CA . GLN A 1 80 ? 6.452 -30.218 -23.978 1.00 91.00 80 GLN A CA 1
ATOM 608 C C . GLN A 1 80 ? 7.170 -29.882 -22.669 1.00 91.00 80 GLN A C 1
ATOM 610 O O . GLN A 1 80 ? 7.236 -30.717 -21.770 1.00 91.00 80 GLN A O 1
ATOM 615 N N . GLU A 1 81 ? 7.683 -28.655 -22.552 1.00 90.56 81 GLU A N 1
ATOM 616 C CA . GLU A 1 81 ? 8.487 -28.226 -21.409 1.00 90.56 81 GLU A CA 1
ATOM 617 C C . GLU A 1 81 ? 8.288 -26.734 -21.120 1.00 90.56 81 GLU A C 1
ATOM 619 O O . GLU A 1 81 ? 8.131 -25.925 -22.034 1.00 90.56 81 GLU A O 1
ATOM 624 N N . VAL A 1 82 ? 8.298 -26.373 -19.835 1.00 93.06 82 VAL A N 1
ATOM 625 C CA . VAL A 1 82 ? 8.321 -24.987 -19.354 1.00 93.06 82 VAL A CA 1
ATOM 626 C C . VAL A 1 82 ? 9.434 -24.887 -18.324 1.00 93.06 82 VAL A C 1
ATOM 628 O O . VAL A 1 82 ? 9.368 -25.531 -17.277 1.00 93.06 82 VAL A O 1
ATOM 631 N N . GLN A 1 83 ? 10.446 -24.076 -18.609 1.00 91.50 83 GLN A N 1
ATOM 632 C CA . GLN A 1 83 ? 11.629 -23.947 -17.776 1.00 91.50 83 GLN A CA 1
ATOM 633 C C . GLN A 1 83 ? 11.902 -22.484 -17.437 1.00 91.50 83 GLN A C 1
ATOM 635 O O . GLN A 1 83 ? 12.009 -21.628 -18.312 1.00 91.50 83 GLN A O 1
ATOM 640 N N . TYR A 1 84 ? 12.063 -22.200 -16.149 1.00 91.00 84 TYR A N 1
ATOM 641 C CA . TYR A 1 84 ? 12.629 -20.940 -15.681 1.00 91.00 84 TYR A CA 1
ATOM 642 C C . TYR A 1 84 ? 14.161 -21.034 -15.703 1.00 91.00 84 TYR A C 1
ATOM 644 O O . TYR A 1 84 ? 14.732 -21.977 -15.154 1.00 91.00 84 TYR A O 1
ATOM 652 N N . GLN A 1 85 ? 14.815 -20.071 -16.346 1.00 88.62 85 GLN A N 1
ATOM 653 C CA . GLN A 1 85 ? 16.260 -20.037 -16.559 1.00 88.62 85 GLN A CA 1
ATOM 654 C C . GLN A 1 85 ? 16.856 -18.744 -16.001 1.00 88.62 85 GLN A C 1
ATOM 656 O O . GLN A 1 85 ? 16.353 -17.650 -16.255 1.00 88.62 85 GLN A O 1
ATOM 661 N N . GLU A 1 86 ? 17.967 -18.870 -15.281 1.00 86.19 86 GLU A N 1
ATOM 662 C CA . GLU A 1 86 ? 18.778 -17.751 -14.804 1.00 86.19 86 GLU A CA 1
ATOM 663 C C . GLU A 1 86 ? 20.088 -17.732 -15.586 1.00 86.19 86 GLU A C 1
ATOM 665 O O . GLU A 1 86 ? 20.806 -18.730 -15.636 1.00 86.19 86 GLU A O 1
ATOM 670 N N . MET A 1 87 ? 20.394 -16.603 -16.218 1.00 80.38 87 MET A N 1
ATOM 671 C CA . MET A 1 87 ? 21.617 -16.416 -16.988 1.00 80.38 87 MET A CA 1
ATOM 672 C C . MET A 1 87 ? 22.380 -15.210 -16.449 1.00 80.38 87 MET A C 1
ATOM 674 O O . MET A 1 87 ? 21.778 -14.150 -16.276 1.00 80.38 87 MET A O 1
ATOM 678 N N . PRO A 1 88 ? 23.695 -15.315 -16.203 1.00 77.38 88 PRO A N 1
ATOM 679 C CA . PRO A 1 88 ? 24.489 -14.146 -15.857 1.00 77.38 88 PRO A CA 1
ATOM 680 C C . PRO A 1 88 ? 24.429 -13.125 -16.999 1.00 77.38 88 PRO A C 1
ATOM 682 O O . PRO A 1 88 ? 24.465 -13.483 -18.178 1.00 77.38 88 PRO A O 1
ATOM 685 N N . ILE A 1 89 ? 24.318 -11.848 -16.647 1.00 73.56 89 ILE A N 1
ATOM 686 C CA . ILE A 1 89 ? 24.364 -10.755 -17.614 1.00 73.56 89 ILE A CA 1
ATOM 687 C C . ILE A 1 89 ? 25.756 -10.727 -18.248 1.00 73.56 89 ILE A C 1
ATOM 689 O O . ILE A 1 89 ? 26.764 -10.616 -17.548 1.00 73.56 89 ILE A O 1
ATOM 693 N N . ASP A 1 90 ? 25.807 -10.784 -19.579 1.00 72.81 90 ASP A N 1
ATOM 694 C CA . ASP A 1 90 ? 27.026 -10.476 -20.318 1.00 72.81 90 ASP A CA 1
ATOM 695 C C . ASP A 1 90 ? 27.291 -8.967 -20.251 1.00 72.81 90 ASP A C 1
ATOM 697 O O . ASP A 1 90 ? 26.629 -8.154 -20.904 1.00 72.81 90 ASP A O 1
ATOM 701 N N . THR A 1 91 ? 28.255 -8.594 -19.412 1.00 66.88 91 THR A N 1
ATOM 702 C CA . THR A 1 91 ? 28.598 -7.199 -19.129 1.00 66.88 91 THR A CA 1
ATOM 703 C C . THR A 1 91 ? 29.117 -6.466 -20.363 1.00 66.88 91 THR A C 1
ATOM 705 O O . THR A 1 91 ? 28.951 -5.250 -20.444 1.00 66.88 91 THR A O 1
ATOM 708 N N . LEU A 1 92 ? 29.699 -7.171 -21.340 1.00 70.38 92 LEU A N 1
ATOM 709 C CA . LEU A 1 92 ? 30.220 -6.563 -22.566 1.00 70.38 92 LEU A CA 1
ATOM 710 C C . LEU A 1 92 ? 29.081 -6.071 -23.462 1.00 70.38 92 LEU A C 1
ATOM 712 O O . LEU A 1 92 ? 29.027 -4.884 -23.784 1.00 70.38 92 LEU A O 1
ATOM 716 N N . THR A 1 93 ? 28.131 -6.954 -23.779 1.00 71.25 93 THR A N 1
ATOM 717 C CA . THR A 1 93 ? 26.974 -6.633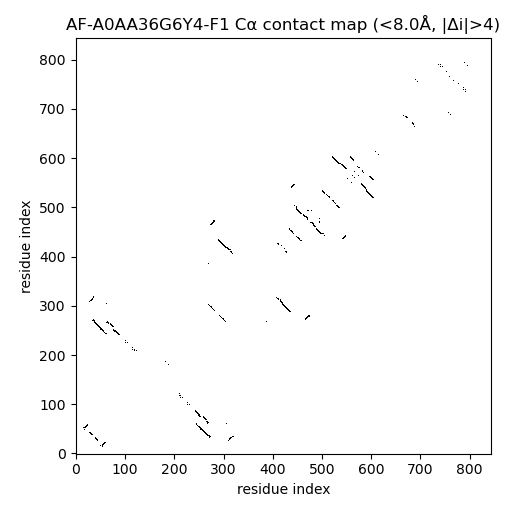 -24.628 1.00 71.25 93 THR A CA 1
ATOM 718 C C . THR A 1 93 ? 26.107 -5.525 -24.017 1.00 71.25 93 THR A C 1
ATOM 720 O O . THR A 1 93 ? 25.639 -4.625 -24.713 1.00 71.25 93 THR A O 1
ATOM 723 N N . GLU A 1 94 ? 25.911 -5.531 -22.698 1.00 69.81 94 GLU A N 1
ATOM 724 C CA . GLU A 1 94 ? 25.143 -4.473 -22.034 1.00 69.81 94 GLU A CA 1
ATOM 725 C C . GLU A 1 94 ? 25.893 -3.134 -21.954 1.00 69.81 94 GLU A C 1
ATOM 727 O O . GLU A 1 94 ? 25.267 -2.077 -22.045 1.00 69.81 94 GLU A O 1
ATOM 732 N N . THR A 1 95 ? 27.227 -3.152 -21.851 1.00 74.31 95 THR A N 1
ATOM 733 C CA . THR A 1 95 ? 28.040 -1.926 -21.943 1.00 74.31 95 THR A CA 1
ATOM 734 C C . THR A 1 95 ? 27.932 -1.303 -23.335 1.00 74.31 95 THR A C 1
ATOM 736 O O . THR A 1 95 ? 27.857 -0.080 -23.455 1.00 74.31 95 THR A O 1
ATOM 739 N N . GLU A 1 96 ? 27.876 -2.120 -24.391 1.00 80.62 96 GLU A N 1
ATOM 740 C CA . GLU A 1 96 ? 27.613 -1.637 -25.751 1.00 80.62 96 GLU A CA 1
ATOM 741 C C . GLU A 1 96 ? 26.215 -1.025 -25.876 1.00 80.62 96 GLU A C 1
ATOM 743 O O . GLU A 1 96 ? 26.080 0.061 -26.432 1.00 80.62 96 GLU A O 1
ATOM 748 N N . ARG A 1 97 ? 25.184 -1.642 -25.284 1.00 80.50 97 ARG A N 1
ATOM 749 C CA . ARG A 1 97 ? 23.823 -1.073 -25.272 1.00 80.50 97 ARG A CA 1
ATOM 750 C C . ARG A 1 97 ? 23.759 0.274 -24.556 1.00 80.50 97 ARG A C 1
ATOM 752 O O . ARG A 1 97 ? 23.143 1.205 -25.070 1.00 80.50 97 ARG A O 1
ATOM 759 N N . VAL A 1 98 ? 24.415 0.404 -23.402 1.00 84.25 98 VAL A N 1
ATOM 760 C CA . VAL A 1 98 ? 24.506 1.689 -22.689 1.00 84.25 98 VAL A CA 1
ATOM 761 C C . VAL A 1 98 ? 25.194 2.742 -23.561 1.00 84.25 98 VAL A C 1
ATOM 763 O O . VAL A 1 98 ? 24.665 3.842 -23.679 1.00 84.25 98 VAL A O 1
ATOM 766 N N . ARG A 1 99 ? 26.289 2.392 -24.252 1.00 86.56 99 ARG A N 1
ATOM 767 C CA . ARG A 1 99 ? 26.951 3.303 -25.203 1.00 86.56 99 ARG A CA 1
ATOM 768 C C . ARG A 1 99 ? 26.032 3.739 -26.339 1.00 86.56 99 ARG A C 1
ATOM 770 O O . ARG A 1 99 ? 25.946 4.927 -26.602 1.00 86.56 99 ARG A O 1
ATOM 777 N N . THR A 1 100 ? 25.291 2.818 -26.958 1.00 90.06 100 THR A N 1
ATOM 778 C CA . THR A 1 100 ? 24.376 3.188 -28.054 1.00 90.06 100 THR A CA 1
ATOM 779 C C . THR A 1 100 ? 23.287 4.169 -27.615 1.00 90.06 100 THR A C 1
ATOM 781 O O . THR A 1 100 ? 22.924 5.057 -28.378 1.00 90.06 100 THR A O 1
ATOM 784 N N . LEU A 1 101 ? 22.788 4.044 -26.379 1.00 89.44 101 LEU A N 1
ATOM 785 C CA . LEU A 1 101 ? 21.805 4.980 -25.825 1.00 89.44 101 LEU A CA 1
ATOM 786 C C . LEU A 1 101 ? 22.436 6.326 -25.447 1.00 89.44 101 LEU A C 1
ATOM 788 O O . LEU A 1 101 ? 21.778 7.357 -25.551 1.00 89.44 101 LEU A O 1
ATOM 792 N N . GLU A 1 102 ? 23.694 6.329 -25.000 1.00 88.94 102 GLU A N 1
ATOM 793 C CA . GLU A 1 102 ? 24.459 7.556 -24.753 1.00 88.94 102 GLU A CA 1
ATOM 794 C C . GLU A 1 102 ? 24.728 8.324 -26.048 1.00 88.94 102 GLU A C 1
ATOM 796 O O . GLU A 1 102 ? 24.586 9.545 -26.060 1.00 88.94 102 GLU A O 1
ATOM 801 N N . ASP A 1 103 ? 25.038 7.614 -27.133 1.00 92.12 103 ASP A N 1
ATOM 802 C CA . ASP A 1 103 ? 25.207 8.199 -28.462 1.00 92.12 103 ASP A CA 1
ATOM 803 C C . ASP A 1 103 ? 23.877 8.800 -28.963 1.00 92.12 103 ASP A C 1
ATOM 805 O O . ASP A 1 103 ? 23.838 9.959 -29.371 1.00 92.12 103 ASP A O 1
ATOM 809 N N . GLU A 1 104 ? 22.755 8.075 -28.834 1.00 93.38 104 GLU A N 1
ATOM 810 C CA . GLU A 1 104 ? 21.422 8.595 -29.191 1.00 93.38 104 GLU A CA 1
ATOM 811 C C . GLU A 1 104 ? 21.044 9.828 -28.352 1.00 93.38 104 GLU A C 1
ATOM 813 O O . GLU A 1 104 ? 20.520 10.817 -28.872 1.00 93.38 104 GLU A O 1
ATOM 818 N N . LYS A 1 105 ? 21.344 9.805 -27.048 1.00 93.12 105 LYS A N 1
ATOM 819 C CA . LYS A 1 105 ? 21.145 10.955 -26.163 1.00 93.12 105 LYS A CA 1
ATOM 820 C C . LYS A 1 105 ? 21.967 12.157 -26.640 1.00 93.12 105 LYS A C 1
ATOM 822 O O . LYS A 1 105 ? 21.428 13.261 -26.707 1.00 93.12 105 LYS A O 1
ATOM 827 N N . PHE A 1 106 ? 23.240 11.951 -26.973 1.00 94.00 106 PHE A N 1
ATOM 828 C CA . PHE A 1 106 ? 24.136 13.003 -27.452 1.00 94.00 106 PHE A CA 1
ATOM 829 C C . PHE A 1 106 ? 23.635 13.639 -28.760 1.00 94.00 106 PHE A C 1
ATOM 831 O O . PHE A 1 106 ? 23.665 14.866 -28.908 1.00 94.00 106 PHE A O 1
ATOM 838 N N . ASP A 1 107 ? 23.107 12.833 -29.682 1.00 94.25 107 ASP A N 1
ATOM 839 C CA . ASP A 1 107 ? 22.519 13.319 -30.934 1.00 94.25 107 ASP A CA 1
ATOM 840 C C . ASP A 1 107 ? 21.274 14.188 -30.681 1.00 94.25 107 ASP A C 1
ATOM 842 O O . ASP A 1 107 ? 21.123 15.265 -31.271 1.00 94.25 107 ASP A O 1
ATOM 846 N N . LEU A 1 108 ? 20.393 13.772 -29.762 1.00 94.38 108 LEU A N 1
ATOM 847 C CA . LEU A 1 108 ? 19.213 14.559 -29.385 1.00 94.38 108 LEU A CA 1
ATOM 848 C C . LEU A 1 108 ? 19.580 15.851 -28.641 1.00 94.38 108 LEU A C 1
ATOM 850 O O . LEU A 1 108 ? 18.958 16.887 -28.887 1.00 94.38 108 LEU A O 1
ATOM 854 N N . GLU A 1 109 ? 20.588 15.822 -27.764 1.00 93.56 109 GLU A N 1
ATOM 855 C CA . GLU A 1 109 ? 21.112 17.017 -27.086 1.00 93.56 109 GLU A CA 1
ATOM 856 C C . GLU A 1 109 ? 21.694 18.018 -28.088 1.00 93.56 109 GLU A C 1
ATOM 858 O O . GLU A 1 109 ? 21.388 19.210 -28.015 1.00 93.56 109 GLU A O 1
ATOM 863 N N . SER A 1 110 ? 22.455 17.530 -29.070 1.00 95.31 110 SER A N 1
ATOM 864 C CA . SER A 1 110 ? 22.996 18.351 -30.156 1.00 95.31 110 SER A CA 1
ATOM 865 C C . SER A 1 110 ? 21.871 18.999 -30.963 1.00 95.31 110 SER A C 1
ATOM 867 O O . SER A 1 110 ? 21.878 20.209 -31.191 1.00 95.31 110 SER A O 1
ATOM 869 N N . ARG A 1 111 ? 20.835 18.226 -31.313 1.00 94.44 111 ARG A N 1
ATOM 870 C CA . ARG A 1 111 ? 19.675 18.749 -32.043 1.00 94.44 111 ARG A CA 1
ATOM 871 C C . ARG A 1 111 ? 18.883 19.784 -31.241 1.00 94.44 111 ARG A C 1
ATOM 873 O O . ARG A 1 111 ? 18.371 20.748 -31.812 1.00 94.44 111 ARG A O 1
ATOM 880 N N . LYS A 1 112 ? 18.763 19.592 -29.927 1.00 95.00 112 LYS A N 1
ATOM 881 C CA . LYS A 1 112 ? 18.116 20.555 -29.030 1.00 95.00 112 LYS A CA 1
ATOM 882 C C . LYS A 1 112 ? 18.907 21.864 -28.970 1.00 95.00 112 LYS A C 1
ATOM 884 O O . LYS A 1 112 ? 18.296 22.923 -29.076 1.00 95.00 112 LYS A O 1
ATOM 889 N N . ALA A 1 113 ? 20.234 21.791 -28.854 1.00 94.56 113 ALA A N 1
ATOM 890 C CA . ALA A 1 113 ? 21.104 22.966 -28.831 1.00 94.56 113 ALA A CA 1
ATOM 891 C C . ALA A 1 113 ? 20.991 23.792 -30.126 1.00 94.56 113 ALA A C 1
ATOM 893 O O . ALA A 1 113 ? 20.835 25.008 -30.063 1.00 94.56 113 ALA A O 1
ATOM 894 N N . GLU A 1 114 ? 20.949 23.137 -31.293 1.00 95.81 114 GLU A N 1
ATOM 895 C CA . GLU A 1 114 ? 20.715 23.818 -32.579 1.00 95.81 114 GLU A CA 1
ATOM 896 C C . GLU A 1 114 ? 19.395 24.608 -32.594 1.00 95.81 114 GLU A C 1
ATOM 898 O O . GLU A 1 114 ? 19.341 25.743 -33.068 1.00 95.81 114 GLU A O 1
ATOM 903 N N . LEU A 1 115 ? 18.313 24.024 -32.066 1.00 94.56 115 LEU A N 1
ATOM 904 C CA . LEU A 1 115 ? 17.017 24.701 -31.996 1.00 94.56 115 LEU A CA 1
ATOM 905 C C . LEU A 1 115 ? 17.010 25.849 -30.979 1.00 94.56 115 LEU A C 1
ATOM 907 O O . LEU A 1 115 ? 16.357 26.864 -31.225 1.00 94.56 115 LEU A O 1
ATOM 911 N N . GLU A 1 116 ? 17.720 25.716 -29.858 1.00 94.06 116 GLU A N 1
ATOM 912 C CA . GLU A 1 116 ? 17.891 26.791 -28.874 1.00 94.06 116 GLU A CA 1
ATOM 913 C C . GLU A 1 116 ? 18.653 27.986 -29.473 1.00 94.06 116 GLU A C 1
ATOM 915 O O . GLU A 1 116 ? 18.206 29.128 -29.319 1.00 94.06 116 GLU A O 1
ATOM 920 N N . ASP A 1 117 ? 19.712 27.737 -30.248 1.00 95.88 117 ASP A N 1
ATOM 921 C CA . ASP A 1 117 ? 20.449 28.774 -30.983 1.00 95.88 117 ASP A CA 1
ATOM 922 C C . ASP A 1 117 ? 19.563 29.479 -32.027 1.00 95.88 117 ASP A C 1
ATOM 924 O O . ASP A 1 117 ? 19.576 30.710 -32.160 1.00 95.88 117 ASP A O 1
ATOM 928 N N . GLU A 1 118 ? 18.733 28.722 -32.754 1.00 94.88 118 GLU A N 1
ATOM 929 C CA . GLU A 1 118 ? 17.759 29.288 -33.691 1.00 94.88 118 GLU A CA 1
ATOM 930 C C . GLU A 1 118 ? 16.706 30.153 -32.978 1.00 94.88 118 GLU A C 1
ATOM 932 O O . GLU A 1 118 ? 16.331 31.216 -33.484 1.00 94.88 118 GLU A O 1
ATOM 937 N N . ILE A 1 119 ? 16.233 29.733 -31.800 1.00 94.38 119 ILE A N 1
ATOM 938 C CA . ILE A 1 119 ? 15.297 30.512 -30.978 1.00 94.38 119 ILE A CA 1
ATOM 939 C C . ILE A 1 119 ? 15.946 31.819 -30.520 1.00 94.38 119 ILE A C 1
ATOM 941 O O . ILE A 1 119 ? 15.308 32.871 -30.629 1.00 94.38 119 ILE A O 1
ATOM 945 N N . GLU A 1 120 ? 17.200 31.791 -30.064 1.00 94.44 120 GLU A N 1
ATOM 946 C CA . GLU A 1 120 ? 17.911 33.000 -29.634 1.00 94.44 120 GLU A CA 1
ATOM 947 C C . GLU A 1 120 ? 18.163 33.955 -30.814 1.00 94.44 120 GLU A C 1
ATOM 949 O O . GLU A 1 120 ? 17.996 35.173 -30.689 1.00 94.44 120 GLU A O 1
ATOM 954 N N . SER A 1 121 ? 18.445 33.418 -32.006 1.00 95.25 121 SER A N 1
ATOM 955 C CA . SER A 1 121 ? 18.538 34.206 -33.241 1.00 95.25 121 SER A CA 1
ATOM 956 C C . SER A 1 121 ? 17.205 34.877 -33.604 1.00 95.25 121 SER A C 1
ATOM 958 O O . SER A 1 121 ? 17.156 36.079 -33.892 1.00 95.25 121 SER A O 1
ATOM 960 N N . LEU A 1 122 ? 16.091 34.135 -33.552 1.00 92.56 122 LEU A N 1
ATOM 961 C CA . LEU A 1 122 ? 14.748 34.670 -33.812 1.00 92.56 122 LEU A CA 1
ATOM 962 C C . LEU A 1 122 ? 14.336 35.725 -32.780 1.00 92.56 122 LEU A C 1
ATOM 964 O O . LEU A 1 122 ? 13.738 36.742 -33.142 1.00 92.56 122 LEU A O 1
ATOM 968 N N . LYS A 1 123 ? 14.688 35.512 -31.513 1.00 93.00 123 LYS A N 1
ATOM 969 C CA . LYS A 1 123 ? 14.460 36.457 -30.421 1.00 93.00 123 LYS A CA 1
ATOM 970 C C . LYS A 1 123 ? 15.249 37.747 -30.629 1.00 93.00 123 LYS A C 1
ATOM 972 O O . LYS A 1 123 ? 14.651 38.818 -30.603 1.00 93.00 123 LYS A O 1
ATOM 977 N N . THR A 1 124 ? 16.535 37.648 -30.963 1.00 92.94 124 THR A N 1
ATOM 978 C CA . THR A 1 124 ? 17.372 38.809 -31.307 1.00 92.94 124 THR A CA 1
ATOM 979 C C . THR A 1 124 ? 16.766 39.599 -32.475 1.00 92.94 124 THR A C 1
ATOM 981 O O . THR A 1 124 ? 16.673 40.824 -32.427 1.00 92.94 124 THR A O 1
ATOM 984 N N . ARG A 1 125 ? 16.273 38.915 -33.520 1.00 92.69 125 ARG A N 1
ATOM 985 C CA . ARG A 1 125 ? 15.585 39.565 -34.655 1.00 92.69 125 ARG A CA 1
ATOM 986 C C . ARG A 1 125 ? 14.309 40.295 -34.229 1.00 92.69 125 ARG A C 1
ATOM 988 O O . ARG A 1 125 ? 14.041 41.382 -34.741 1.00 92.69 125 ARG A O 1
ATOM 995 N N . ALA A 1 126 ? 13.531 39.716 -33.315 1.00 90.06 126 ALA A N 1
ATOM 996 C CA . ALA A 1 126 ? 12.334 40.349 -32.769 1.00 90.06 126 ALA A CA 1
ATOM 997 C C . ALA A 1 126 ? 12.677 41.575 -31.905 1.00 90.06 126 ALA A C 1
ATOM 999 O O . ALA A 1 126 ? 12.048 42.615 -32.067 1.00 90.06 126 ALA A O 1
ATOM 1000 N N . GLU A 1 127 ? 13.707 41.496 -31.060 1.00 89.56 127 GLU A N 1
ATOM 1001 C CA . GLU A 1 127 ? 14.163 42.613 -30.219 1.00 89.56 127 GLU A CA 1
ATOM 1002 C C . GLU A 1 127 ? 14.683 43.793 -31.048 1.00 89.56 127 GLU A C 1
ATOM 1004 O O . GLU A 1 127 ? 14.378 44.946 -30.745 1.00 89.56 127 GLU A O 1
ATOM 1009 N N . VAL A 1 128 ? 15.411 43.525 -32.139 1.00 91.25 128 VAL A N 1
ATOM 1010 C CA . VAL A 1 128 ? 15.842 44.572 -33.079 1.00 91.25 128 VAL A CA 1
ATOM 1011 C C . VAL A 1 128 ? 14.633 45.258 -33.723 1.00 91.25 128 VAL A C 1
ATOM 1013 O O . VAL A 1 128 ? 14.603 46.487 -33.806 1.00 91.25 128 VAL A O 1
ATOM 1016 N N . LEU A 1 129 ? 13.620 44.494 -34.150 1.00 88.62 129 LEU A N 1
ATOM 1017 C CA . LEU A 1 129 ? 12.385 45.048 -34.719 1.00 88.62 129 LEU A CA 1
ATOM 1018 C C . LEU A 1 129 ? 11.610 45.888 -33.693 1.00 88.62 129 LEU A C 1
ATOM 1020 O O . LEU A 1 129 ? 11.196 47.003 -34.017 1.00 88.62 129 LEU A O 1
ATOM 1024 N N . ASP A 1 130 ? 11.451 45.385 -32.468 1.00 87.25 130 ASP A N 1
ATOM 1025 C CA . ASP A 1 130 ? 10.800 46.097 -31.362 1.00 87.25 130 ASP A CA 1
ATOM 1026 C C . ASP A 1 130 ? 11.569 47.390 -31.019 1.00 87.25 130 ASP A C 1
ATOM 1028 O O . ASP A 1 130 ? 10.962 48.437 -30.789 1.00 87.25 130 ASP A O 1
ATOM 1032 N N . GLY A 1 131 ? 12.906 47.359 -31.061 1.00 85.56 131 GLY A N 1
ATOM 1033 C CA . GLY A 1 131 ? 13.769 48.525 -30.862 1.00 85.56 131 GLY A CA 1
ATOM 1034 C C . GLY A 1 131 ? 13.585 49.603 -31.935 1.00 85.56 131 GLY A C 1
ATOM 1035 O O . GLY A 1 131 ? 13.449 50.783 -31.604 1.00 85.56 131 GLY A O 1
ATOM 1036 N N . VAL A 1 132 ? 13.512 49.212 -33.213 1.00 85.56 132 VAL A N 1
ATOM 1037 C CA . VAL A 1 132 ? 13.232 50.137 -34.328 1.00 85.56 132 VAL A CA 1
ATOM 1038 C C . VAL A 1 132 ? 11.836 50.751 -34.186 1.00 85.56 132 VAL A C 1
ATOM 1040 O O . VAL A 1 132 ? 11.681 51.966 -34.319 1.00 85.56 132 VAL A O 1
ATOM 1043 N N . ALA A 1 133 ? 10.821 49.948 -33.857 1.00 82.38 133 ALA A N 1
ATOM 1044 C CA . ALA A 1 133 ? 9.471 50.451 -33.606 1.00 82.38 133 ALA A CA 1
ATOM 1045 C C . ALA A 1 133 ? 9.426 51.408 -32.398 1.00 82.38 133 ALA A C 1
ATOM 1047 O O . ALA A 1 133 ? 8.754 52.440 -32.452 1.00 82.38 133 ALA A O 1
ATOM 1048 N N . GLY A 1 134 ? 10.186 51.111 -31.340 1.00 79.56 134 GLY A N 1
ATOM 1049 C CA . GLY A 1 134 ? 10.330 51.962 -30.159 1.00 79.56 134 GLY A CA 1
ATOM 1050 C C . GLY A 1 134 ? 10.962 53.322 -30.466 1.00 79.56 134 GLY A C 1
ATOM 1051 O O . GLY A 1 134 ? 10.465 54.339 -29.988 1.00 79.56 134 GLY A O 1
ATOM 1052 N N . GLN A 1 135 ? 11.998 53.365 -31.310 1.00 79.75 135 GLN A N 1
ATOM 1053 C CA . GLN A 1 135 ? 12.633 54.615 -31.755 1.00 79.75 135 GLN A CA 1
ATOM 1054 C C . GLN A 1 135 ? 11.702 55.474 -32.621 1.00 79.75 135 GLN A C 1
ATOM 1056 O O . GLN A 1 135 ? 11.672 56.699 -32.482 1.00 79.75 135 GLN A O 1
ATOM 1061 N N . ILE A 1 136 ? 10.909 54.838 -33.488 1.00 76.50 136 ILE A N 1
ATOM 1062 C CA . ILE A 1 136 ? 9.898 55.528 -34.300 1.00 76.50 136 ILE A CA 1
ATOM 1063 C C . ILE A 1 136 ? 8.793 56.108 -33.401 1.00 76.50 136 ILE A C 1
ATOM 1065 O O . ILE A 1 136 ? 8.326 57.219 -33.645 1.00 76.50 136 ILE A O 1
ATOM 1069 N N . ALA A 1 137 ? 8.411 55.400 -32.332 1.00 69.44 137 ALA A N 1
ATOM 1070 C CA . ALA A 1 137 ? 7.412 55.865 -31.371 1.00 69.44 137 ALA A CA 1
ATOM 1071 C C . ALA A 1 137 ? 7.924 56.979 -30.434 1.00 69.44 137 ALA A C 1
ATOM 1073 O O . ALA A 1 137 ? 7.143 57.848 -30.046 1.00 69.44 137 ALA A O 1
ATOM 1074 N N . SER A 1 138 ? 9.212 56.977 -30.064 1.00 67.38 138 SER A N 1
ATOM 1075 C CA . SER A 1 138 ? 9.806 57.958 -29.139 1.00 67.38 138 SER A CA 1
ATOM 1076 C C . SER A 1 138 ? 10.277 59.256 -29.808 1.00 67.38 138 SER A C 1
ATOM 1078 O O . SER A 1 138 ? 10.565 60.228 -29.108 1.00 67.38 138 SER A O 1
ATOM 1080 N N . GLY A 1 139 ? 10.365 59.297 -31.143 1.00 56.56 139 GLY A N 1
ATOM 1081 C CA . GLY A 1 139 ? 10.717 60.500 -31.907 1.00 56.56 139 GLY A CA 1
ATOM 1082 C C . GLY A 1 139 ? 12.152 61.010 -31.700 1.00 56.56 139 GLY A C 1
ATOM 1083 O O . GLY A 1 139 ? 12.429 62.179 -31.974 1.00 56.56 139 GLY A O 1
ATOM 1084 N N . SER A 1 140 ? 13.074 60.178 -31.203 1.00 42.78 140 SER A N 1
ATOM 1085 C CA . SER A 1 140 ? 14.445 60.589 -30.867 1.00 42.78 140 SER A CA 1
ATOM 1086 C C . SER A 1 140 ? 15.469 60.184 -31.936 1.00 42.78 140 SER A C 1
ATOM 1088 O O . SER A 1 140 ? 15.791 59.006 -32.077 1.00 42.78 140 SER A O 1
ATOM 1090 N N . ASN A 1 141 ? 16.059 61.165 -32.627 1.00 44.56 141 ASN A N 1
ATOM 1091 C CA . ASN A 1 141 ? 17.262 60.974 -33.445 1.00 44.56 141 ASN A CA 1
ATOM 1092 C C . ASN A 1 141 ? 18.514 60.941 -32.550 1.00 44.56 141 ASN A C 1
ATOM 1094 O O . ASN A 1 141 ? 19.117 61.981 -32.288 1.00 44.56 141 ASN A O 1
ATOM 1098 N N . SER A 1 142 ? 18.938 59.761 -32.104 1.00 41.75 142 SER A N 1
ATOM 1099 C CA . SER A 1 142 ? 20.302 59.558 -31.595 1.00 41.75 142 SER A CA 1
ATOM 1100 C C . SER A 1 142 ? 20.814 58.173 -31.994 1.00 41.75 142 SER A C 1
ATOM 1102 O O . SER A 1 142 ? 20.096 57.198 -31.764 1.00 41.75 142 SER A O 1
ATOM 1104 N N . PRO A 1 143 ? 22.022 58.047 -32.574 1.00 39.66 143 PRO A N 1
ATOM 1105 C CA . PRO A 1 143 ? 22.554 56.747 -32.950 1.00 39.66 143 PRO A CA 1
ATOM 1106 C C . PRO A 1 143 ? 23.076 55.995 -31.717 1.00 39.66 143 PRO A C 1
ATOM 1108 O O . PRO A 1 143 ? 23.634 56.600 -30.806 1.00 39.66 143 PRO A O 1
ATOM 1111 N N . PHE A 1 144 ? 22.858 54.678 -31.732 1.00 34.94 144 PHE A N 1
ATOM 1112 C CA . PHE A 1 144 ? 23.488 53.615 -30.937 1.00 34.94 144 PHE A CA 1
ATOM 1113 C C . PHE A 1 144 ? 24.538 54.058 -29.896 1.00 34.94 144 PHE A C 1
ATOM 1115 O O . PHE A 1 144 ? 25.675 54.382 -30.237 1.00 34.94 144 PHE A O 1
ATOM 1122 N N . SER A 1 145 ? 24.196 53.951 -28.613 1.00 34.69 145 SER A N 1
ATOM 1123 C CA . SER A 1 145 ? 25.176 53.765 -27.541 1.00 34.69 145 SER A CA 1
ATOM 1124 C C . SER A 1 145 ? 25.217 52.278 -27.195 1.00 34.69 145 SER A C 1
ATOM 1126 O O . SER A 1 145 ? 24.340 51.774 -26.492 1.00 34.69 145 SER A O 1
ATOM 1128 N N . SER A 1 146 ? 26.196 51.572 -27.754 1.00 34.03 146 SER A N 1
ATOM 1129 C CA . SER A 1 146 ? 26.505 50.176 -27.431 1.00 34.03 146 SER A CA 1
ATOM 1130 C C . SER A 1 146 ? 26.906 50.029 -25.953 1.00 34.03 146 SER A C 1
ATOM 1132 O O . SER A 1 146 ? 27.481 50.969 -25.398 1.00 34.03 146 SER A O 1
ATOM 1134 N N . PRO A 1 147 ? 26.679 48.867 -25.310 1.00 38.69 147 PRO A N 1
ATOM 1135 C CA . PRO A 1 147 ? 27.259 48.575 -24.006 1.00 38.69 147 PRO A CA 1
ATOM 1136 C C . PRO A 1 147 ? 28.774 48.392 -24.147 1.00 38.69 147 PRO A C 1
ATOM 1138 O O . PRO A 1 147 ? 29.250 47.697 -25.044 1.00 38.69 147 PRO A O 1
ATOM 1141 N N . ASP A 1 148 ? 29.511 49.038 -23.252 1.00 28.97 148 ASP A N 1
ATOM 1142 C CA . ASP A 1 148 ? 30.962 48.985 -23.113 1.00 28.97 148 ASP A CA 1
ATOM 1143 C C . ASP A 1 148 ? 31.438 47.544 -22.848 1.00 28.97 148 ASP A C 1
ATOM 1145 O O . ASP A 1 148 ? 31.123 46.943 -21.821 1.00 28.97 148 ASP A O 1
ATOM 1149 N N . MET A 1 149 ? 32.184 46.982 -23.798 1.00 30.42 149 MET A N 1
ATOM 1150 C CA . MET A 1 149 ? 32.987 45.774 -23.626 1.00 30.42 149 MET A CA 1
ATOM 1151 C C . MET A 1 149 ? 34.402 46.125 -24.071 1.00 30.42 149 MET A C 1
ATOM 1153 O O . MET A 1 149 ? 34.696 46.209 -25.262 1.00 30.42 149 MET A O 1
ATOM 1157 N N . SER A 1 150 ? 35.277 46.360 -23.100 1.00 29.33 150 SER A N 1
ATOM 1158 C CA . SER A 1 150 ? 36.714 46.507 -23.321 1.00 29.33 150 SER A CA 1
ATOM 1159 C C . SER A 1 150 ? 37.377 45.130 -23.483 1.00 29.33 150 SER A C 1
ATOM 1161 O O . SER A 1 150 ? 37.203 44.288 -22.601 1.00 29.33 150 SER A O 1
ATOM 1163 N N . PRO A 1 151 ? 38.223 44.908 -24.507 1.00 34.41 151 PRO A N 1
ATOM 1164 C CA . PRO A 1 151 ? 39.278 43.896 -24.444 1.00 34.41 151 PRO A CA 1
ATOM 1165 C C . PRO A 1 151 ? 40.684 44.523 -24.589 1.00 34.41 151 PRO A C 1
ATOM 1167 O O . PRO A 1 151 ? 40.825 45.617 -25.145 1.00 34.41 151 PRO A O 1
ATOM 1170 N N . PRO A 1 152 ? 41.755 43.864 -24.103 1.00 36.34 152 PRO A N 1
ATOM 1171 C CA . PRO A 1 152 ? 43.110 44.386 -24.217 1.00 36.34 152 PRO A CA 1
ATOM 1172 C C . PRO A 1 152 ? 43.767 44.033 -25.566 1.00 36.34 152 PRO A C 1
ATOM 1174 O O . PRO A 1 152 ? 43.610 42.931 -26.075 1.00 36.34 152 PRO A O 1
ATOM 1177 N N . MET A 1 153 ? 44.527 45.007 -26.085 1.00 30.44 153 MET A N 1
ATOM 1178 C CA . MET A 1 153 ? 45.731 44.927 -26.940 1.00 30.44 153 MET A CA 1
ATOM 1179 C C . MET A 1 153 ? 45.899 43.753 -27.933 1.00 30.44 153 MET A C 1
ATOM 1181 O O . MET A 1 153 ? 46.207 42.648 -27.513 1.00 30.44 153 MET A O 1
ATOM 1185 N N . GLU A 1 154 ? 45.979 44.064 -29.242 1.00 29.03 154 GLU A N 1
ATOM 1186 C CA . GLU A 1 154 ? 47.216 43.901 -30.045 1.00 29.03 154 GLU A CA 1
ATOM 1187 C C . GLU A 1 154 ? 47.158 44.524 -31.471 1.00 29.03 154 GLU A C 1
ATOM 1189 O O . GLU A 1 154 ? 46.219 44.320 -32.226 1.00 29.03 154 GLU A O 1
ATOM 1194 N N . ARG A 1 155 ? 48.221 45.297 -31.765 1.00 29.98 155 ARG A N 1
ATOM 1195 C CA . ARG A 1 155 ? 48.951 45.719 -32.997 1.00 29.98 155 ARG A CA 1
ATOM 1196 C C . ARG A 1 155 ? 48.291 45.957 -34.386 1.00 29.98 155 ARG A C 1
ATOM 1198 O O . ARG A 1 155 ? 47.339 45.294 -34.769 1.00 29.98 155 ARG A O 1
ATOM 1205 N N . PRO A 1 156 ? 48.873 46.878 -35.200 1.00 36.88 156 PRO A N 1
ATOM 1206 C CA . PRO A 1 156 ? 48.233 47.465 -36.380 1.00 36.88 156 PRO A CA 1
ATOM 1207 C C . PRO A 1 156 ? 48.735 46.888 -37.716 1.00 36.88 156 PRO A C 1
ATOM 1209 O O . PRO A 1 156 ? 49.911 46.547 -37.845 1.00 36.88 156 PRO A O 1
ATOM 1212 N N . ILE A 1 157 ? 47.884 46.901 -38.749 1.00 31.83 157 ILE A N 1
ATOM 1213 C CA . ILE A 1 157 ? 48.315 46.833 -40.155 1.00 31.83 157 ILE A CA 1
ATOM 1214 C C . ILE A 1 157 ? 47.547 47.877 -40.978 1.00 31.83 157 ILE A C 1
ATOM 1216 O O . ILE A 1 157 ? 46.322 47.946 -40.970 1.00 31.83 157 ILE A O 1
ATOM 1220 N N . GLU A 1 158 ? 48.323 48.711 -41.666 1.00 31.30 158 GLU A N 1
ATOM 1221 C CA . GLU A 1 158 ? 47.926 49.785 -42.574 1.00 31.30 158 GLU A CA 1
ATOM 1222 C C . GLU A 1 158 ? 47.195 49.277 -43.832 1.00 31.30 158 GLU A C 1
ATOM 1224 O O . GLU A 1 158 ? 47.590 48.255 -44.393 1.00 31.30 158 GLU A O 1
ATOM 1229 N N . ARG A 1 159 ? 46.260 50.078 -44.379 1.00 28.59 159 ARG A N 1
ATOM 1230 C CA . ARG A 1 159 ? 46.340 50.623 -45.762 1.00 28.59 159 ARG A CA 1
ATOM 1231 C C . ARG A 1 159 ? 45.141 51.514 -46.150 1.00 28.59 159 ARG A C 1
ATOM 1233 O O . ARG A 1 159 ? 44.039 51.051 -46.391 1.00 28.59 159 ARG A O 1
ATOM 1240 N N . ARG A 1 160 ? 45.452 52.811 -46.254 1.00 29.67 160 ARG A N 1
ATOM 1241 C CA . ARG A 1 160 ? 45.235 53.762 -47.371 1.00 29.67 160 ARG A CA 1
ATOM 1242 C C . ARG A 1 160 ? 43.922 53.789 -48.197 1.00 29.67 160 ARG A C 1
ATOM 1244 O O . ARG A 1 160 ? 43.673 52.924 -49.021 1.00 29.67 160 ARG A O 1
ATOM 1251 N N . HIS A 1 161 ? 43.316 54.987 -48.127 1.00 31.52 161 HIS A N 1
ATOM 1252 C CA . HIS A 1 161 ? 42.645 55.807 -49.160 1.00 31.52 161 HIS A CA 1
ATOM 1253 C C . HIS A 1 161 ? 41.311 55.340 -49.776 1.00 31.52 161 HIS A C 1
ATOM 1255 O O . HIS A 1 161 ? 41.273 54.503 -50.666 1.00 31.52 161 HIS A O 1
ATOM 1261 N N . SER A 1 162 ? 40.236 56.096 -49.531 1.00 28.77 162 SER A N 1
ATOM 1262 C CA . SER A 1 162 ? 39.921 57.277 -50.355 1.00 28.77 162 SER A CA 1
ATOM 1263 C C . SER A 1 162 ? 38.758 58.085 -49.769 1.00 28.77 162 SER A C 1
ATOM 1265 O O . SER A 1 162 ? 37.719 57.570 -49.372 1.00 28.77 162 SER A O 1
ATOM 1267 N N . THR A 1 163 ? 39.000 59.386 -49.687 1.00 29.03 163 THR A N 1
ATOM 1268 C CA . THR A 1 163 ? 38.079 60.432 -49.261 1.00 29.03 163 THR A CA 1
ATOM 1269 C C . THR A 1 163 ? 37.114 60.740 -50.401 1.00 29.03 163 THR A C 1
ATOM 1271 O O . THR A 1 163 ? 37.572 61.098 -51.479 1.00 29.03 163 THR A O 1
ATOM 1274 N N . ASN A 1 164 ? 35.806 60.710 -50.145 1.00 31.92 164 ASN A N 1
ATOM 1275 C CA . ASN A 1 164 ? 34.865 61.591 -50.833 1.00 31.92 164 ASN A CA 1
ATOM 1276 C C . ASN A 1 164 ? 34.111 62.387 -49.769 1.00 31.92 164 ASN A C 1
ATOM 1278 O O . ASN A 1 164 ? 33.243 61.876 -49.065 1.00 31.92 164 ASN A O 1
ATOM 1282 N N . GLN A 1 165 ? 34.524 63.646 -49.627 1.00 30.59 165 GLN A N 1
ATOM 1283 C CA . GLN A 1 165 ? 33.817 64.669 -48.873 1.00 30.59 165 GLN A CA 1
ATOM 1284 C C . GLN A 1 165 ? 32.471 64.934 -49.551 1.00 30.59 165 GLN A C 1
ATOM 1286 O O . GLN A 1 165 ? 32.432 65.426 -50.676 1.00 30.59 165 GLN A O 1
ATOM 1291 N N . ILE A 1 166 ? 31.374 64.672 -48.844 1.00 31.02 166 ILE A N 1
ATOM 1292 C CA . ILE A 1 166 ? 30.120 65.392 -49.062 1.00 31.02 166 ILE A CA 1
ATOM 1293 C C . ILE A 1 166 ? 29.935 66.294 -47.849 1.00 31.02 166 ILE A C 1
ATOM 1295 O O . ILE A 1 166 ? 29.595 65.860 -46.750 1.00 31.02 166 ILE A O 1
ATOM 1299 N N . THR A 1 167 ? 30.237 67.568 -48.057 1.00 30.61 167 THR A N 1
ATOM 1300 C CA . THR A 1 167 ? 30.011 68.650 -47.107 1.00 30.61 167 THR A CA 1
ATOM 1301 C C . THR A 1 167 ? 28.513 68.958 -47.092 1.00 30.61 167 THR A C 1
ATOM 1303 O O . THR A 1 167 ? 28.022 69.654 -47.977 1.00 30.61 167 THR A O 1
ATOM 1306 N N . CYS A 1 168 ? 27.764 68.458 -46.107 1.00 33.00 168 CYS A N 1
ATOM 1307 C CA . CYS A 1 168 ? 26.410 68.953 -45.848 1.00 33.00 168 CYS A CA 1
ATOM 1308 C C . CYS A 1 168 ? 26.488 70.144 -44.894 1.00 33.00 168 CYS A C 1
ATOM 1310 O O . CYS A 1 168 ? 26.862 70.021 -43.728 1.00 33.00 168 CYS A O 1
ATOM 1312 N N . GLN A 1 169 ? 26.169 71.316 -45.437 1.00 31.31 169 GLN A N 1
ATOM 1313 C CA . GLN A 1 169 ? 26.074 72.563 -44.701 1.00 31.31 169 GLN A CA 1
ATOM 1314 C C . GLN A 1 169 ? 24.998 72.475 -43.615 1.00 31.31 169 GLN A C 1
ATOM 1316 O O . GLN A 1 169 ? 23.884 72.005 -43.840 1.00 31.31 169 GLN A O 1
ATOM 1321 N N . ILE A 1 170 ? 25.360 72.980 -42.439 1.00 44.19 170 ILE A N 1
ATOM 1322 C CA . ILE A 1 170 ? 24.473 73.254 -41.315 1.00 44.19 170 ILE A CA 1
ATOM 1323 C C . ILE A 1 170 ? 23.464 74.314 -41.769 1.00 44.19 170 ILE A C 1
ATOM 1325 O O . ILE A 1 170 ? 23.811 75.481 -41.939 1.00 44.19 170 ILE A O 1
ATOM 1329 N N . GLY A 1 171 ? 22.216 73.895 -41.964 1.00 33.75 171 GLY A N 1
ATOM 1330 C CA . GLY A 1 171 ? 21.094 74.759 -42.307 1.00 33.75 171 GLY A CA 1
ATOM 1331 C C . GLY A 1 171 ? 19.898 74.466 -41.407 1.00 33.75 171 GLY A C 1
ATOM 1332 O O . GLY A 1 171 ? 19.205 73.484 -41.615 1.00 33.75 171 GLY A O 1
ATOM 1333 N N . GLN A 1 172 ? 19.694 75.351 -40.428 1.00 36.03 172 GLN A N 1
ATOM 1334 C CA . GLN A 1 172 ? 18.439 75.664 -39.728 1.00 36.03 172 GLN A CA 1
ATOM 1335 C C . GLN A 1 172 ? 17.683 74.532 -38.998 1.00 36.03 172 GLN A C 1
ATOM 1337 O O . GLN A 1 172 ? 17.122 73.607 -39.572 1.00 36.03 172 GLN A O 1
ATOM 1342 N N . LYS A 1 173 ? 17.558 74.711 -37.676 1.00 40.09 173 LYS A N 1
ATOM 1343 C CA . LYS A 1 173 ? 16.582 74.019 -36.823 1.00 40.09 173 LYS A CA 1
ATOM 1344 C C . LYS A 1 173 ? 15.163 74.369 -37.318 1.00 40.09 173 LYS A C 1
ATOM 1346 O O . LYS A 1 173 ? 14.850 75.563 -37.344 1.00 40.09 173 LYS A O 1
ATOM 1351 N N . PRO A 1 174 ? 14.301 73.404 -37.687 1.00 36.75 174 PRO A N 1
ATOM 1352 C CA . PRO A 1 174 ? 12.928 73.727 -38.044 1.00 36.75 174 PRO A CA 1
ATOM 1353 C C . PRO A 1 174 ? 12.163 74.218 -36.807 1.00 36.75 174 PRO A C 1
ATOM 1355 O O . PRO A 1 174 ? 12.366 73.733 -35.691 1.00 36.75 174 PRO A O 1
ATOM 1358 N N . SER A 1 175 ? 11.300 75.214 -37.002 1.00 40.69 175 SER A N 1
ATOM 1359 C CA . SER A 1 175 ? 10.390 75.721 -35.971 1.00 40.69 175 SER A CA 1
ATOM 1360 C C . SER A 1 175 ? 9.361 74.645 -35.568 1.00 40.69 175 SER A C 1
ATOM 1362 O O . SER A 1 175 ? 9.094 73.733 -36.356 1.00 40.69 175 SER A O 1
ATOM 1364 N N . PRO A 1 176 ? 8.718 74.741 -34.383 1.00 48.69 176 PRO A N 1
ATOM 1365 C CA . PRO A 1 176 ? 7.769 73.728 -33.894 1.00 48.69 176 PRO A CA 1
ATOM 1366 C C . PRO A 1 176 ? 6.591 73.447 -34.846 1.00 48.69 176 PRO A C 1
ATOM 1368 O O . PRO A 1 176 ? 5.992 72.378 -34.791 1.00 48.69 176 PRO A O 1
ATOM 1371 N N . ALA A 1 177 ? 6.280 74.384 -35.749 1.00 44.53 177 ALA A N 1
ATOM 1372 C CA . ALA A 1 177 ? 5.226 74.249 -36.751 1.00 44.53 177 ALA A CA 1
ATOM 1373 C C . ALA A 1 177 ? 5.613 73.342 -37.940 1.00 44.53 177 ALA A C 1
ATOM 1375 O O . ALA A 1 177 ? 4.742 72.710 -38.529 1.00 44.53 177 ALA A O 1
ATOM 1376 N N . ALA A 1 178 ? 6.902 73.212 -38.276 1.00 45.72 178 ALA A N 1
ATOM 1377 C CA . ALA A 1 178 ? 7.349 72.311 -39.344 1.00 45.72 178 ALA A CA 1
ATOM 1378 C C . ALA A 1 178 ? 7.331 70.830 -38.911 1.00 45.72 178 ALA A C 1
ATOM 1380 O O . ALA A 1 178 ? 7.089 69.956 -39.740 1.00 45.72 178 ALA A O 1
ATOM 1381 N N . CYS A 1 179 ? 7.470 70.549 -37.607 1.00 44.09 179 CYS A N 1
ATOM 1382 C CA . CYS A 1 179 ? 7.216 69.213 -37.049 1.00 44.09 179 CYS A CA 1
ATOM 1383 C C . CYS A 1 179 ? 5.742 68.787 -37.185 1.00 44.09 179 CYS A C 1
ATOM 1385 O O . CYS A 1 179 ? 5.468 67.606 -37.374 1.00 44.09 179 CYS A O 1
ATOM 1387 N N . MET A 1 180 ? 4.795 69.734 -37.132 1.00 41.84 180 MET A N 1
ATOM 1388 C CA . MET A 1 180 ? 3.361 69.450 -37.316 1.00 41.84 180 MET A CA 1
ATOM 1389 C C . MET A 1 180 ? 2.993 69.154 -38.781 1.00 41.84 180 MET A C 1
ATOM 1391 O O . MET A 1 180 ? 2.069 68.382 -39.017 1.00 41.84 180 MET A O 1
ATOM 1395 N N . ASN A 1 181 ? 3.734 69.690 -39.762 1.00 45.09 181 ASN A N 1
ATOM 1396 C CA . ASN A 1 181 ? 3.499 69.406 -41.187 1.00 45.09 181 ASN A CA 1
ATOM 1397 C C . ASN A 1 181 ? 4.135 68.094 -41.676 1.00 45.09 181 ASN A C 1
ATOM 1399 O O . ASN A 1 181 ? 3.655 67.530 -42.652 1.00 45.09 181 ASN A O 1
ATOM 1403 N N . PHE A 1 182 ? 5.164 67.569 -41.004 1.00 51.19 182 PHE A N 1
ATOM 1404 C CA . PHE A 1 182 ? 5.738 66.255 -41.336 1.00 51.19 182 PHE A CA 1
ATOM 1405 C C . PHE A 1 182 ? 4.771 65.097 -41.024 1.00 51.19 182 PHE A C 1
ATOM 1407 O O . PHE A 1 182 ? 4.730 64.100 -41.740 1.00 51.19 182 PHE A O 1
ATOM 1414 N N . LEU A 1 183 ? 3.939 65.258 -39.990 1.00 50.16 183 LEU A N 1
ATOM 1415 C CA . LEU A 1 183 ? 2.885 64.304 -39.622 1.00 50.16 183 LEU A CA 1
ATOM 1416 C C . LEU A 1 183 ? 1.639 64.375 -40.524 1.00 50.16 183 LEU A C 1
ATOM 1418 O O . LEU A 1 183 ? 0.773 63.513 -40.410 1.00 50.16 183 LEU A O 1
ATOM 1422 N N . MET A 1 184 ? 1.542 65.376 -41.405 1.00 49.62 184 MET A N 1
ATOM 1423 C CA . MET A 1 184 ? 0.376 65.637 -42.263 1.00 49.62 184 MET A CA 1
ATOM 1424 C C . MET A 1 184 ? 0.705 65.553 -43.762 1.00 49.62 184 MET A C 1
ATOM 1426 O O . MET A 1 184 ? -0.070 66.030 -44.589 1.00 49.62 184 MET A O 1
ATOM 1430 N N . ASP A 1 185 ? 1.837 64.943 -44.123 1.00 58.31 185 ASP A N 1
ATOM 1431 C CA . ASP A 1 185 ? 2.105 64.528 -45.499 1.00 58.31 185 ASP A CA 1
ATOM 1432 C C . ASP A 1 185 ? 1.481 63.142 -45.739 1.00 58.31 185 ASP A C 1
ATOM 1434 O O . ASP A 1 185 ? 1.752 62.180 -45.009 1.00 58.31 185 ASP A O 1
ATOM 1438 N N . GLY A 1 186 ? 0.594 63.043 -46.734 1.00 65.44 186 GLY A N 1
ATOM 1439 C CA . GLY A 1 186 ? -0.196 61.835 -46.998 1.00 65.44 186 GLY A CA 1
ATOM 1440 C C . GLY A 1 186 ? 0.672 60.616 -47.321 1.00 65.44 186 GLY A C 1
ATOM 1441 O O . GLY A 1 186 ? 0.337 59.494 -46.929 1.00 65.44 186 GLY A O 1
ATOM 1442 N N . ASP A 1 187 ? 1.824 60.840 -47.953 1.00 71.88 187 ASP A N 1
ATOM 1443 C CA . ASP A 1 187 ? 2.782 59.786 -48.283 1.00 71.88 187 ASP A CA 1
ATOM 1444 C C . ASP A 1 187 ? 3.563 59.300 -47.048 1.00 71.88 187 ASP A C 1
ATOM 1446 O O . ASP A 1 187 ? 3.802 58.099 -46.901 1.00 71.88 187 ASP A O 1
ATOM 1450 N N . CYS A 1 188 ? 3.872 60.183 -46.090 1.00 69.75 188 CYS A N 1
ATOM 1451 C CA . CYS A 1 188 ? 4.498 59.811 -44.814 1.00 69.75 188 CYS A CA 1
ATOM 1452 C C . CYS A 1 188 ? 3.573 58.944 -43.949 1.00 69.75 188 CYS A C 1
ATOM 1454 O O . CYS A 1 188 ? 4.000 57.912 -43.425 1.00 69.75 188 CYS A O 1
ATOM 1456 N N . LEU A 1 189 ? 2.291 59.309 -43.845 1.00 77.25 189 LEU A N 1
ATOM 1457 C CA . LEU A 1 189 ? 1.288 58.513 -43.127 1.00 77.25 189 LEU A CA 1
ATOM 1458 C C . LEU A 1 189 ? 1.069 57.142 -43.783 1.00 77.25 189 LEU A C 1
ATOM 1460 O O . LEU A 1 189 ? 0.939 56.135 -43.084 1.00 77.25 189 LEU A O 1
ATOM 1464 N N . LYS A 1 190 ? 1.088 57.078 -45.119 1.00 79.31 190 LYS A N 1
ATOM 1465 C CA . LYS A 1 190 ? 0.982 55.822 -45.872 1.00 79.31 190 LYS A CA 1
ATOM 1466 C C . LYS A 1 190 ? 2.196 54.915 -45.658 1.00 79.31 190 LYS A C 1
ATOM 1468 O O . LYS A 1 190 ? 2.029 53.710 -45.458 1.00 79.31 190 LYS A O 1
ATOM 1473 N N . ASN A 1 191 ? 3.403 55.475 -45.643 1.00 81.94 191 ASN A N 1
ATOM 1474 C CA . ASN A 1 191 ? 4.631 54.727 -45.368 1.00 81.94 191 ASN A CA 1
ATOM 1475 C C . ASN A 1 191 ? 4.671 54.212 -43.921 1.00 81.94 191 ASN A C 1
ATOM 1477 O O . ASN A 1 191 ? 5.023 53.054 -43.698 1.00 81.94 191 ASN A O 1
ATOM 1481 N N . LEU A 1 192 ? 4.226 55.016 -42.950 1.00 82.31 192 LEU A N 1
ATOM 1482 C CA . LEU A 1 192 ? 4.106 54.595 -41.552 1.00 82.31 192 LEU A CA 1
ATOM 1483 C C . LEU A 1 192 ? 3.071 53.474 -41.378 1.00 82.31 192 LEU A C 1
ATOM 1485 O O . LEU A 1 192 ? 3.347 52.484 -40.705 1.00 82.31 192 LEU A O 1
ATOM 1489 N N . ALA A 1 193 ? 1.903 53.585 -42.016 1.00 82.19 193 ALA A N 1
ATOM 1490 C CA . ALA A 1 193 ? 0.885 52.535 -41.994 1.00 82.19 193 ALA A CA 1
ATOM 1491 C C . ALA A 1 193 ? 1.395 51.227 -42.627 1.00 82.19 193 ALA A C 1
ATOM 1493 O O . ALA A 1 193 ? 1.155 50.140 -42.097 1.00 82.19 193 ALA A O 1
ATOM 1494 N N . THR A 1 194 ? 2.151 51.330 -43.724 1.00 86.56 194 THR A N 1
ATOM 1495 C CA . THR A 1 194 ? 2.785 50.180 -44.389 1.00 86.56 194 THR A CA 1
ATOM 1496 C C . THR A 1 194 ? 3.829 49.528 -43.479 1.00 86.56 194 THR A C 1
ATOM 1498 O O . THR A 1 194 ? 3.826 48.309 -43.320 1.00 86.56 194 THR A O 1
ATOM 1501 N N . PHE A 1 195 ? 4.664 50.328 -42.807 1.00 86.69 195 PHE A N 1
ATOM 1502 C CA . PHE A 1 195 ? 5.641 49.841 -41.834 1.00 86.69 195 PHE A CA 1
ATOM 1503 C C . PHE A 1 195 ? 4.979 49.159 -40.631 1.00 86.69 195 PHE A C 1
ATOM 1505 O O . PHE A 1 195 ? 5.374 48.054 -40.282 1.00 86.69 195 PHE A O 1
ATOM 1512 N N . LEU A 1 196 ? 3.955 49.763 -40.016 1.00 85.38 196 LEU A N 1
ATOM 1513 C CA . LEU A 1 196 ? 3.251 49.179 -38.865 1.00 85.38 196 LEU A CA 1
ATOM 1514 C C . LEU A 1 196 ? 2.538 47.868 -39.223 1.00 85.38 196 LEU A C 1
ATOM 1516 O O . LEU A 1 196 ? 2.483 46.953 -38.400 1.00 85.38 196 LEU A O 1
ATOM 1520 N N . THR A 1 197 ? 2.032 47.758 -40.455 1.00 88.31 197 THR A N 1
ATOM 1521 C CA . THR A 1 197 ? 1.435 46.519 -40.974 1.00 88.31 197 THR A CA 1
ATOM 1522 C C . THR A 1 197 ? 2.503 45.441 -41.155 1.00 88.31 197 THR A C 1
ATOM 1524 O O . THR A 1 197 ? 2.372 44.361 -40.583 1.00 88.31 197 THR A O 1
ATOM 1527 N N . TYR A 1 198 ? 3.605 45.761 -41.844 1.00 90.88 198 TYR A N 1
ATOM 1528 C CA . TYR A 1 198 ? 4.748 44.858 -42.014 1.00 90.88 198 TYR A CA 1
ATOM 1529 C C . TYR A 1 198 ? 5.342 44.415 -40.669 1.00 90.88 198 TYR A C 1
ATOM 1531 O O . TYR A 1 198 ? 5.585 43.231 -40.449 1.00 90.88 198 TYR A O 1
ATOM 1539 N N . TYR A 1 199 ? 5.531 45.345 -39.734 1.00 89.25 199 TYR A N 1
ATOM 1540 C CA . TYR A 1 199 ? 6.003 45.073 -38.379 1.00 89.25 199 TYR A CA 1
ATOM 1541 C C . TYR A 1 199 ? 5.045 44.136 -37.634 1.00 89.25 199 TYR A C 1
ATOM 1543 O O . TYR A 1 199 ? 5.460 43.117 -37.087 1.00 89.25 199 TYR A O 1
ATOM 1551 N N . GLY A 1 200 ? 3.742 44.432 -37.657 1.00 86.94 200 GLY A N 1
ATOM 1552 C CA . GLY A 1 200 ? 2.733 43.599 -37.011 1.00 86.94 200 GLY A CA 1
ATOM 1553 C C . GLY A 1 200 ? 2.674 42.180 -37.583 1.00 86.94 200 GLY A C 1
ATOM 1554 O O . GLY A 1 200 ? 2.505 41.225 -36.827 1.00 86.94 200 GLY A O 1
ATOM 1555 N N . GLU A 1 201 ? 2.826 42.019 -38.896 1.00 92.12 201 GLU A N 1
ATOM 1556 C CA . GLU A 1 201 ? 2.858 40.712 -39.560 1.00 92.12 201 GLU A CA 1
ATOM 1557 C C . GLU A 1 201 ? 4.150 39.940 -39.267 1.00 92.12 201 GLU A C 1
ATOM 1559 O O . GLU A 1 201 ? 4.084 38.778 -38.866 1.00 92.12 201 GLU A O 1
ATOM 1564 N N . THR A 1 202 ? 5.311 40.590 -39.372 1.00 91.81 202 THR A N 1
ATOM 1565 C CA . THR A 1 202 ? 6.623 39.961 -39.139 1.00 91.81 202 THR A CA 1
ATOM 1566 C C . THR A 1 202 ? 6.856 39.588 -37.679 1.00 91.81 202 THR A C 1
ATOM 1568 O O . THR A 1 202 ? 7.325 38.490 -37.393 1.00 91.81 202 THR A O 1
ATOM 1571 N N . VAL A 1 203 ? 6.470 40.433 -36.720 1.00 91.12 203 VAL A N 1
ATOM 1572 C CA . VAL A 1 203 ? 6.564 40.086 -35.292 1.00 91.12 203 VAL A CA 1
ATOM 1573 C C . VAL A 1 203 ? 5.620 38.931 -34.953 1.00 91.12 203 VAL A C 1
ATOM 1575 O O . VAL A 1 203 ? 5.976 38.049 -34.168 1.00 91.12 203 VAL A O 1
ATOM 1578 N N . ARG A 1 204 ? 4.423 38.881 -35.556 1.00 90.62 204 ARG A N 1
ATOM 1579 C CA . ARG A 1 204 ? 3.509 37.738 -35.385 1.00 90.62 204 ARG A CA 1
ATOM 1580 C C . ARG A 1 204 ? 4.087 36.456 -35.978 1.00 90.62 204 ARG A C 1
ATOM 1582 O O . ARG A 1 204 ? 3.978 35.424 -35.316 1.00 90.62 204 ARG A O 1
ATOM 1589 N N . SER A 1 205 ? 4.689 36.509 -37.168 1.00 93.62 205 SER A N 1
ATOM 1590 C CA . SER A 1 205 ? 5.291 35.333 -37.805 1.00 93.62 205 SER A CA 1
ATOM 1591 C C . SER A 1 205 ? 6.507 34.833 -37.025 1.00 93.62 205 SER A C 1
ATOM 1593 O O . SER A 1 205 ? 6.559 33.650 -36.704 1.00 93.62 205 SER A O 1
ATOM 1595 N N . LEU A 1 206 ? 7.413 35.727 -36.609 1.00 92.88 206 LEU A N 1
ATOM 1596 C CA . LEU A 1 206 ? 8.581 35.385 -35.787 1.00 92.88 206 LEU A CA 1
ATOM 1597 C C . LEU A 1 206 ? 8.162 34.764 -34.450 1.00 92.88 206 LEU A C 1
ATOM 1599 O O . LEU A 1 206 ? 8.649 33.700 -34.083 1.00 92.88 206 LEU A O 1
ATOM 1603 N N . LYS A 1 207 ? 7.189 35.360 -33.745 1.00 91.44 207 LYS A N 1
ATOM 1604 C CA . LYS A 1 207 ? 6.667 34.789 -32.490 1.00 91.44 207 LYS A CA 1
ATOM 1605 C C . LYS A 1 207 ? 5.959 33.448 -32.704 1.00 91.44 207 LYS A C 1
ATOM 1607 O O . LYS A 1 207 ? 5.953 32.619 -31.796 1.00 91.44 207 LYS A O 1
ATOM 1612 N N . ALA A 1 208 ? 5.324 33.224 -33.856 1.00 93.31 208 ALA A N 1
ATOM 1613 C CA . ALA A 1 208 ? 4.725 31.931 -34.185 1.00 93.31 208 ALA A CA 1
ATOM 1614 C C . ALA A 1 208 ? 5.794 30.859 -34.440 1.00 93.31 208 ALA A C 1
ATOM 1616 O O . ALA A 1 208 ? 5.666 29.756 -33.911 1.00 93.31 208 ALA A O 1
ATOM 1617 N N . GLU A 1 209 ? 6.855 31.203 -35.169 1.00 94.56 209 GLU A N 1
ATOM 1618 C CA . GLU A 1 209 ? 7.994 30.323 -35.437 1.00 94.56 209 GLU A CA 1
ATOM 1619 C C . GLU A 1 209 ? 8.757 29.971 -34.152 1.00 94.56 209 GLU A C 1
ATOM 1621 O O . GLU A 1 209 ? 8.986 28.793 -33.885 1.00 94.56 209 GLU A O 1
ATOM 1626 N N . MET A 1 210 ? 9.028 30.960 -33.291 1.00 93.81 210 MET A N 1
ATOM 1627 C CA . MET A 1 210 ? 9.621 30.741 -31.966 1.00 93.81 210 MET A CA 1
ATOM 1628 C C . MET A 1 210 ? 8.796 29.763 -31.124 1.00 93.81 210 MET A C 1
ATOM 1630 O O . MET A 1 210 ? 9.347 28.827 -30.560 1.00 93.81 210 MET A O 1
ATOM 1634 N N . ARG A 1 211 ? 7.464 29.927 -31.061 1.00 93.19 211 ARG A N 1
ATOM 1635 C CA . ARG A 1 211 ? 6.590 28.988 -30.330 1.00 93.19 211 ARG A CA 1
ATOM 1636 C C . ARG A 1 211 ? 6.614 27.579 -30.923 1.00 93.19 211 ARG A C 1
ATOM 1638 O O . ARG A 1 211 ? 6.466 26.619 -30.176 1.00 93.19 211 ARG A O 1
ATOM 1645 N N . GLY A 1 212 ? 6.751 27.454 -32.243 1.00 95.12 212 GLY A N 1
ATOM 1646 C CA . GLY A 1 212 ? 6.888 26.163 -32.916 1.00 95.12 212 GLY A CA 1
ATOM 1647 C C . GLY A 1 212 ? 8.177 25.452 -32.512 1.00 95.12 212 GLY A C 1
ATOM 1648 O O . GLY A 1 212 ? 8.123 24.311 -32.066 1.00 95.12 212 GLY A O 1
ATOM 1649 N N . LYS A 1 213 ? 9.313 26.156 -32.589 1.00 95.25 213 LYS A N 1
ATOM 1650 C CA . LYS A 1 213 ? 10.625 25.621 -32.193 1.00 95.25 213 LYS A CA 1
ATOM 1651 C C . LYS A 1 213 ? 10.707 25.333 -30.692 1.00 95.25 213 LYS A C 1
ATOM 1653 O O . LYS A 1 213 ? 11.225 24.293 -30.314 1.00 95.25 213 LYS A O 1
ATOM 1658 N N . GLN A 1 214 ? 10.100 26.171 -29.847 1.00 93.75 214 GLN A N 1
ATOM 1659 C CA . GLN A 1 214 ? 10.042 25.950 -28.398 1.00 93.75 214 GLN A CA 1
ATOM 1660 C C . GLN A 1 214 ? 9.341 24.630 -28.037 1.00 93.75 214 GLN A C 1
ATOM 1662 O O . GLN A 1 214 ? 9.844 23.882 -27.205 1.00 93.75 214 GLN A O 1
ATOM 1667 N N . ARG A 1 215 ? 8.215 24.309 -28.692 1.00 95.88 215 ARG A N 1
ATOM 1668 C CA . ARG A 1 215 ? 7.517 23.024 -28.491 1.00 95.88 215 ARG A CA 1
ATOM 1669 C C . ARG A 1 215 ? 8.366 21.831 -28.918 1.00 95.88 215 ARG A C 1
ATOM 1671 O O . ARG A 1 215 ? 8.290 20.776 -28.301 1.00 95.88 215 ARG A O 1
ATOM 1678 N N . GLU A 1 216 ? 9.159 21.989 -29.973 1.00 94.88 216 GLU A N 1
ATOM 1679 C CA . GLU A 1 216 ? 10.067 20.939 -30.431 1.00 94.88 216 GLU A CA 1
ATOM 1680 C C . GLU A 1 216 ? 11.235 20.740 -29.452 1.00 94.88 216 GLU A C 1
ATOM 1682 O O . GLU A 1 216 ? 11.572 19.599 -29.145 1.00 94.88 216 GLU A O 1
ATOM 1687 N N . CYS A 1 217 ? 11.785 21.818 -28.879 1.00 94.00 217 CYS A N 1
ATOM 1688 C CA . CYS A 1 217 ? 12.760 21.725 -27.787 1.00 94.00 217 CYS A CA 1
ATOM 1689 C C . CYS A 1 217 ? 12.185 21.010 -26.558 1.00 94.00 217 CYS A C 1
ATOM 1691 O O . CYS A 1 217 ? 12.875 20.189 -25.958 1.00 94.00 217 CYS A O 1
ATOM 1693 N N . GLU A 1 218 ? 10.933 21.297 -26.188 1.00 94.12 218 GLU A N 1
ATOM 1694 C CA . GLU A 1 218 ? 10.232 20.607 -25.095 1.00 94.12 218 GLU A CA 1
ATOM 1695 C C . GLU A 1 218 ? 10.061 19.110 -25.403 1.00 94.12 218 GLU A C 1
ATOM 1697 O O . GLU A 1 218 ? 10.397 18.271 -24.569 1.00 94.12 218 GLU A O 1
ATOM 1702 N N . ARG A 1 219 ? 9.653 18.755 -26.629 1.00 94.75 219 ARG A N 1
ATOM 1703 C CA . ARG A 1 219 ? 9.524 17.358 -27.074 1.00 94.75 219 ARG A CA 1
ATOM 1704 C C . ARG A 1 219 ? 10.858 16.604 -27.029 1.00 94.75 219 ARG A C 1
ATOM 1706 O O . ARG A 1 219 ? 10.904 15.467 -26.566 1.00 94.75 219 ARG A O 1
ATOM 1713 N N . LEU A 1 220 ? 11.941 17.220 -27.508 1.00 93.94 220 LEU A N 1
ATOM 1714 C CA . LEU A 1 220 ? 13.285 16.634 -27.447 1.00 93.94 220 LEU A CA 1
ATOM 1715 C C . LEU A 1 220 ? 13.768 16.493 -26.000 1.00 93.94 220 LEU A C 1
ATOM 1717 O O . LEU A 1 220 ? 14.390 15.491 -25.663 1.00 93.94 220 LEU A O 1
ATOM 1721 N N . HIS A 1 221 ? 13.451 17.454 -25.129 1.00 92.81 221 HIS A N 1
ATOM 1722 C CA . HIS A 1 221 ? 13.789 17.378 -23.710 1.00 92.81 221 HIS A CA 1
ATOM 1723 C C . HIS A 1 221 ? 13.126 16.179 -23.020 1.00 92.81 221 HIS A C 1
ATOM 1725 O O . HIS A 1 221 ? 13.806 15.449 -22.306 1.00 92.81 221 HIS A O 1
ATOM 1731 N N . GLU A 1 222 ? 11.842 15.923 -23.287 1.00 91.75 222 GLU A N 1
ATOM 1732 C CA . GLU A 1 222 ? 11.141 14.737 -22.772 1.00 91.75 222 GLU A CA 1
ATOM 1733 C C . GLU A 1 222 ? 11.787 13.424 -23.254 1.00 91.75 222 GLU A C 1
ATOM 1735 O O . GLU A 1 222 ? 11.891 12.463 -22.488 1.00 91.75 222 GLU A O 1
ATOM 1740 N N . GLN A 1 223 ? 12.254 13.378 -24.508 1.00 92.50 223 GLN A N 1
ATOM 1741 C CA . GLN A 1 223 ? 12.969 12.217 -25.055 1.00 92.50 223 GLN A CA 1
ATOM 1742 C C . GLN A 1 223 ? 14.336 12.013 -24.390 1.00 92.50 223 GLN A C 1
ATOM 1744 O O . GLN A 1 223 ? 14.665 10.884 -24.025 1.00 92.50 223 GLN A O 1
ATOM 1749 N N . ILE A 1 224 ? 15.102 13.091 -24.187 1.00 91.56 224 ILE A N 1
ATOM 1750 C CA . ILE A 1 224 ? 16.391 13.055 -23.480 1.00 91.56 224 ILE A CA 1
ATOM 1751 C C . ILE A 1 224 ? 16.186 12.547 -22.052 1.00 91.56 224 ILE A C 1
ATOM 1753 O O . ILE A 1 224 ? 16.863 11.611 -21.640 1.00 91.56 224 ILE A O 1
ATOM 1757 N N . GLU A 1 225 ? 15.210 13.087 -21.321 1.00 88.31 225 GLU A N 1
ATOM 1758 C CA . GLU A 1 225 ? 14.926 12.666 -19.947 1.00 88.31 225 GLU A CA 1
ATOM 1759 C C . GLU A 1 225 ? 14.507 11.183 -19.882 1.00 88.31 225 GLU A C 1
ATOM 1761 O O . GLU A 1 225 ? 14.886 10.447 -18.969 1.00 88.31 225 GLU A O 1
ATOM 1766 N N . HIS A 1 226 ? 13.746 10.703 -20.872 1.00 86.69 226 HIS A N 1
ATOM 1767 C CA . HIS A 1 226 ? 13.404 9.287 -20.991 1.00 86.69 226 HIS A CA 1
ATOM 1768 C C . HIS A 1 226 ? 14.643 8.404 -21.230 1.00 86.69 226 HIS A C 1
ATOM 1770 O O . HIS A 1 226 ? 14.774 7.359 -20.585 1.00 86.69 226 HIS A O 1
ATOM 1776 N N . LEU A 1 227 ? 15.552 8.812 -22.125 1.00 88.88 227 LEU A N 1
ATOM 1777 C CA . LEU A 1 227 ? 16.807 8.097 -22.387 1.00 88.88 227 LEU A CA 1
ATOM 1778 C C . LEU A 1 227 ? 17.736 8.106 -21.169 1.00 88.88 227 LEU A C 1
ATOM 1780 O O . LEU A 1 227 ? 18.277 7.060 -20.825 1.00 88.88 227 LEU A O 1
ATOM 1784 N N . GLU A 1 228 ? 17.869 9.233 -20.468 1.00 88.31 228 GLU A N 1
ATOM 1785 C CA . GLU A 1 228 ? 18.638 9.331 -19.220 1.00 88.31 228 GLU A CA 1
ATOM 1786 C C . GLU A 1 228 ? 18.114 8.362 -18.166 1.00 88.31 228 GLU A C 1
ATOM 1788 O O . GLU A 1 228 ? 18.869 7.539 -17.648 1.00 88.31 228 GLU A O 1
ATOM 1793 N N . ARG A 1 229 ? 16.797 8.376 -17.918 1.00 82.50 229 ARG A N 1
ATOM 1794 C CA . ARG A 1 229 ? 16.156 7.423 -17.004 1.00 82.50 229 ARG A CA 1
ATOM 1795 C C . ARG A 1 229 ? 16.429 5.980 -17.420 1.00 82.50 229 ARG A C 1
ATOM 1797 O O . ARG A 1 229 ? 16.622 5.127 -16.555 1.00 82.50 229 ARG A O 1
ATOM 1804 N N . ARG A 1 230 ? 16.459 5.688 -18.723 1.00 81.94 230 ARG A N 1
ATOM 1805 C CA . ARG A 1 230 ? 16.763 4.348 -19.237 1.00 81.94 230 ARG A CA 1
ATOM 1806 C C . ARG A 1 230 ? 18.227 3.962 -19.012 1.00 81.94 230 ARG A C 1
ATOM 1808 O O . ARG A 1 230 ? 18.475 2.845 -18.571 1.00 81.94 230 ARG A O 1
ATOM 1815 N N . ILE A 1 231 ? 19.174 4.861 -19.276 1.00 84.62 231 ILE A N 1
ATOM 1816 C CA . ILE A 1 231 ? 20.610 4.646 -19.042 1.00 84.62 231 ILE A CA 1
ATOM 1817 C C . ILE A 1 231 ? 20.874 4.397 -17.554 1.00 84.62 231 ILE A C 1
ATOM 1819 O O . ILE A 1 231 ? 21.539 3.420 -17.206 1.00 84.62 231 ILE A O 1
ATOM 1823 N N . ASP A 1 232 ? 20.300 5.219 -16.675 1.00 78.38 232 ASP A N 1
ATOM 1824 C CA . ASP A 1 232 ? 20.437 5.072 -15.225 1.00 78.38 232 ASP A CA 1
ATOM 1825 C C . ASP A 1 232 ? 19.816 3.765 -14.723 1.00 78.38 232 ASP A C 1
ATOM 1827 O O . ASP A 1 232 ? 20.421 3.067 -13.912 1.00 78.38 232 ASP A O 1
ATOM 1831 N N . GLN A 1 233 ? 18.648 3.373 -15.244 1.00 74.44 233 GLN A N 1
ATOM 1832 C CA . GLN A 1 233 ? 18.038 2.074 -14.938 1.00 74.44 233 GLN A CA 1
ATOM 1833 C C . GLN A 1 233 ? 18.946 0.904 -15.311 1.00 74.44 233 GLN A C 1
ATOM 1835 O O . GLN A 1 233 ? 19.077 -0.027 -14.520 1.00 74.44 233 GLN A O 1
ATOM 1840 N N . LEU A 1 234 ? 19.567 0.941 -16.494 1.00 74.88 234 LEU A N 1
ATOM 1841 C CA . LEU A 1 234 ? 20.492 -0.107 -16.917 1.00 74.88 234 LEU A CA 1
ATOM 1842 C C . LEU A 1 234 ? 21.709 -0.130 -15.983 1.00 74.88 234 LEU A C 1
ATOM 1844 O O . LEU A 1 234 ? 21.992 -1.162 -15.382 1.00 74.88 234 LEU A O 1
ATOM 1848 N N . ARG A 1 235 ? 22.359 1.020 -15.757 1.00 74.25 235 ARG A N 1
ATOM 1849 C CA . ARG A 1 235 ? 23.536 1.151 -14.878 1.00 74.25 235 ARG A CA 1
ATOM 1850 C C . ARG A 1 235 ? 23.270 0.674 -13.447 1.00 74.25 235 ARG A C 1
ATOM 1852 O O . ARG A 1 235 ? 24.036 -0.133 -12.927 1.00 74.25 235 ARG A O 1
ATOM 1859 N N . CYS A 1 236 ? 22.185 1.135 -12.824 1.00 64.81 236 CYS A N 1
ATOM 1860 C CA . CYS A 1 236 ? 21.810 0.727 -11.472 1.00 64.81 236 CYS A CA 1
ATOM 1861 C C . CYS A 1 236 ? 21.332 -0.730 -11.422 1.00 64.81 236 CYS A C 1
ATOM 1863 O O . CYS A 1 236 ? 21.630 -1.428 -10.459 1.00 64.81 236 CYS A O 1
ATOM 1865 N N . GLY A 1 237 ? 20.631 -1.218 -12.449 1.00 60.72 237 GLY A N 1
ATOM 1866 C CA . GLY A 1 237 ? 20.219 -2.619 -12.543 1.00 60.72 237 GLY A CA 1
ATOM 1867 C C . GLY A 1 237 ? 21.409 -3.579 -12.467 1.00 60.72 237 GLY A C 1
ATOM 1868 O O . GLY A 1 237 ? 21.361 -4.540 -11.705 1.00 60.72 237 GLY A O 1
ATOM 1869 N N . TYR A 1 238 ? 22.513 -3.269 -13.156 1.00 58.94 238 TYR A N 1
ATOM 1870 C CA . TYR A 1 238 ? 23.717 -4.113 -13.170 1.00 58.94 238 TYR A CA 1
ATOM 1871 C C . TYR A 1 238 ? 24.456 -4.189 -11.837 1.00 58.94 238 TYR A C 1
ATOM 1873 O O . TYR A 1 238 ? 25.089 -5.203 -11.546 1.00 58.94 238 TYR A O 1
ATOM 1881 N N . GLU A 1 239 ? 24.396 -3.129 -11.032 1.00 54.78 239 GLU A N 1
ATOM 1882 C CA . GLU A 1 239 ? 25.086 -3.090 -9.742 1.00 54.78 239 GLU A CA 1
ATOM 1883 C C . GLU A 1 239 ? 24.369 -3.945 -8.681 1.00 54.78 239 GLU A C 1
ATOM 1885 O O . GLU A 1 239 ? 25.012 -4.463 -7.767 1.00 54.78 239 GLU A O 1
ATOM 1890 N N . TYR A 1 240 ? 23.050 -4.142 -8.823 1.00 54.19 240 TYR A N 1
ATOM 1891 C CA . TYR A 1 240 ? 22.220 -4.850 -7.840 1.00 54.19 240 TYR A CA 1
ATOM 1892 C C . TYR A 1 240 ? 21.648 -6.197 -8.318 1.00 54.19 240 TYR A C 1
ATOM 1894 O O . TYR A 1 240 ? 21.270 -7.003 -7.466 1.00 54.19 240 TYR A O 1
ATOM 1902 N N . ASP A 1 241 ? 21.577 -6.465 -9.627 1.00 66.56 241 ASP A N 1
ATOM 1903 C CA . ASP A 1 241 ? 21.013 -7.697 -10.198 1.00 66.56 241 ASP A CA 1
ATOM 1904 C C . ASP A 1 241 ? 21.765 -8.113 -11.477 1.00 66.56 241 ASP A C 1
ATOM 1906 O O . ASP A 1 241 ? 21.437 -7.712 -12.590 1.00 66.56 241 ASP A O 1
ATOM 1910 N N . SER A 1 242 ? 22.812 -8.927 -11.318 1.00 69.19 242 SER A N 1
ATOM 1911 C CA . SER A 1 242 ? 23.671 -9.404 -12.414 1.00 69.19 242 SER A CA 1
ATOM 1912 C C . SER A 1 242 ? 23.105 -10.617 -13.167 1.00 69.19 242 SER A C 1
ATOM 1914 O O . SER A 1 242 ? 23.831 -11.274 -13.916 1.00 69.19 242 SER A O 1
ATOM 1916 N N . ILE A 1 243 ? 21.824 -10.942 -12.964 1.00 79.38 243 ILE A N 1
ATOM 1917 C CA . ILE A 1 243 ? 21.183 -12.164 -13.456 1.00 79.38 243 ILE A CA 1
ATOM 1918 C C . ILE A 1 243 ? 19.963 -11.793 -14.306 1.00 79.38 243 ILE A C 1
ATOM 1920 O O . ILE A 1 243 ? 19.009 -11.187 -13.822 1.00 79.38 243 ILE A O 1
ATOM 1924 N N . LYS A 1 244 ? 19.960 -12.216 -15.574 1.00 82.12 244 LYS A N 1
ATOM 1925 C CA . LYS A 1 244 ? 18.757 -12.240 -16.412 1.00 82.12 244 LYS A CA 1
ATOM 1926 C C . LYS A 1 244 ? 17.930 -13.465 -16.080 1.00 82.12 244 LYS A C 1
ATOM 1928 O O . LYS A 1 244 ? 18.458 -14.566 -15.946 1.00 82.12 244 LYS A O 1
ATOM 1933 N N . ARG A 1 245 ? 16.622 -13.270 -15.997 1.00 87.75 245 ARG A N 1
ATOM 1934 C CA . ARG A 1 245 ? 15.650 -14.324 -15.720 1.00 87.75 245 ARG A CA 1
ATOM 1935 C C . ARG A 1 245 ? 14.777 -14.494 -16.942 1.00 87.75 245 ARG A C 1
ATOM 1937 O O . ARG A 1 245 ? 14.159 -13.526 -17.386 1.00 87.75 245 ARG A O 1
ATOM 1944 N N . ASN A 1 246 ? 14.721 -15.707 -17.467 1.00 92.38 246 ASN A N 1
ATOM 1945 C CA . ASN A 1 246 ? 13.962 -16.042 -18.658 1.00 92.38 246 ASN A CA 1
ATOM 1946 C C . ASN A 1 246 ? 13.008 -17.205 -18.378 1.00 92.38 246 ASN A C 1
ATOM 1948 O O . ASN A 1 246 ? 13.254 -18.036 -17.507 1.00 92.38 246 ASN A O 1
ATOM 1952 N N . ILE A 1 247 ? 11.933 -17.288 -19.153 1.00 93.44 247 ILE A N 1
ATOM 1953 C CA . ILE A 1 247 ? 11.064 -18.465 -19.215 1.00 93.44 247 ILE A CA 1
ATOM 1954 C C . ILE A 1 247 ? 11.206 -19.043 -20.622 1.00 93.44 247 ILE A C 1
ATOM 1956 O O . ILE A 1 247 ? 10.836 -18.370 -21.581 1.00 93.44 247 ILE A O 1
ATOM 1960 N N . SER A 1 248 ? 11.749 -20.254 -20.747 1.00 93.88 248 SER A N 1
ATOM 1961 C CA . SER A 1 248 ? 11.772 -21.019 -21.998 1.00 93.88 248 SER A CA 1
ATOM 1962 C C . SER A 1 248 ? 10.592 -21.989 -22.024 1.00 93.88 248 SER A C 1
ATOM 1964 O O . SER A 1 248 ? 10.305 -22.674 -21.041 1.00 93.88 248 SER A O 1
ATOM 1966 N N . ILE A 1 249 ? 9.864 -22.003 -23.135 1.00 94.12 249 ILE A N 1
ATOM 1967 C CA . ILE A 1 249 ? 8.682 -22.830 -23.358 1.00 94.12 249 ILE A CA 1
ATOM 1968 C C . ILE A 1 249 ? 8.918 -23.601 -24.651 1.00 94.12 249 ILE A C 1
ATOM 1970 O O . ILE A 1 249 ? 8.990 -23.003 -25.726 1.00 94.12 249 ILE A O 1
ATOM 1974 N N . ILE A 1 250 ? 9.006 -24.923 -24.559 1.00 93.75 250 ILE A N 1
ATOM 1975 C CA . ILE A 1 250 ? 9.143 -25.797 -25.722 1.00 93.75 250 ILE A CA 1
ATOM 1976 C C . ILE A 1 250 ? 7.757 -26.294 -26.107 1.00 93.75 250 ILE A C 1
ATOM 1978 O O . ILE A 1 250 ? 7.049 -26.914 -25.308 1.00 93.75 250 ILE A O 1
ATOM 1982 N N . VAL A 1 251 ? 7.366 -26.014 -27.346 1.00 93.12 251 VAL A N 1
ATOM 1983 C CA . VAL A 1 251 ? 6.062 -26.379 -27.891 1.00 93.12 251 VAL A CA 1
ATOM 1984 C C . VAL A 1 251 ? 6.191 -27.147 -29.197 1.00 93.12 251 VAL A C 1
ATOM 1986 O O . VAL A 1 251 ? 7.029 -26.844 -30.043 1.00 93.12 251 VAL A O 1
ATOM 1989 N N . GLU A 1 252 ? 5.313 -28.121 -29.395 1.00 90.94 252 GLU A N 1
ATOM 1990 C CA . GLU A 1 252 ? 5.230 -28.904 -30.622 1.00 90.94 252 GLU A CA 1
ATOM 1991 C C . GLU A 1 252 ? 3.937 -28.602 -31.377 1.00 90.94 252 GLU A C 1
ATOM 1993 O O . GLU A 1 252 ? 2.842 -28.511 -30.805 1.00 90.94 252 GLU A O 1
ATOM 1998 N N . VAL A 1 253 ? 4.076 -28.419 -32.691 1.00 91.62 253 VAL A N 1
ATOM 1999 C CA . VAL A 1 253 ? 2.974 -28.041 -33.570 1.00 91.62 253 VAL A CA 1
ATOM 2000 C C . VAL A 1 253 ? 2.981 -28.874 -34.855 1.00 91.62 253 VAL A C 1
ATOM 2002 O O . VAL A 1 253 ? 3.977 -28.943 -35.567 1.00 91.62 253 VAL A O 1
ATOM 2005 N N . GLU A 1 254 ? 1.835 -29.462 -35.209 1.00 87.88 254 GLU A N 1
ATOM 2006 C CA . GLU A 1 254 ? 1.702 -30.344 -36.383 1.00 87.88 254 GLU A CA 1
ATOM 2007 C C . GLU A 1 254 ? 1.701 -29.613 -37.743 1.00 87.88 254 GLU A C 1
ATOM 2009 O O . GLU A 1 254 ? 2.046 -30.204 -38.772 1.00 87.88 254 GLU A O 1
ATOM 2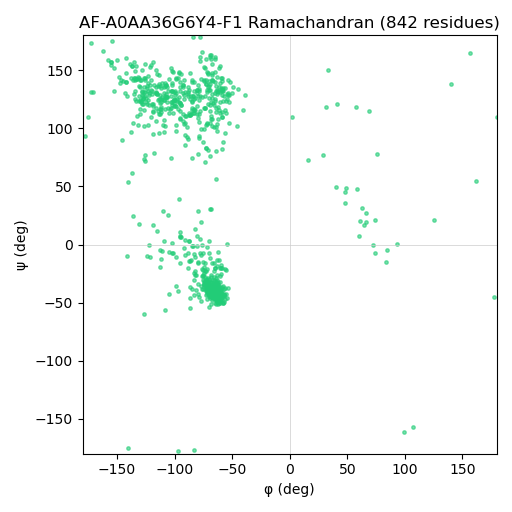014 N N . ALA A 1 255 ? 1.324 -28.331 -37.768 1.00 89.06 255 ALA A N 1
ATOM 2015 C CA . ALA A 1 255 ? 1.260 -27.484 -38.961 1.00 89.06 255 ALA A CA 1
ATOM 2016 C C . ALA A 1 255 ? 1.454 -26.003 -38.603 1.00 89.06 255 ALA A C 1
ATOM 2018 O O . ALA A 1 255 ? 1.085 -25.590 -37.507 1.00 89.06 255 ALA A O 1
ATOM 2019 N N . ASN A 1 256 ? 1.975 -25.200 -39.536 1.00 89.69 256 ASN A N 1
ATOM 2020 C CA . ASN A 1 256 ? 2.141 -23.759 -39.326 1.00 89.69 256 ASN A CA 1
ATOM 2021 C C . ASN A 1 256 ? 0.808 -23.120 -38.917 1.00 89.69 256 ASN A C 1
ATOM 2023 O O . ASN A 1 256 ? -0.184 -23.271 -39.636 1.00 89.69 256 ASN A O 1
ATOM 2027 N N . LYS A 1 257 ? 0.782 -22.416 -37.784 1.00 89.75 257 LYS A N 1
ATOM 2028 C CA . LYS A 1 257 ? -0.436 -21.769 -37.286 1.00 89.75 257 LYS A CA 1
ATOM 2029 C C . LYS A 1 257 ? -0.142 -20.624 -36.330 1.00 89.75 257 LYS A C 1
ATOM 2031 O O . LYS A 1 257 ? 0.902 -20.584 -35.684 1.00 89.75 257 LYS A O 1
ATOM 2036 N N . GLU A 1 258 ? -1.121 -19.744 -36.199 1.00 91.44 258 GLU A N 1
ATOM 2037 C CA . GLU A 1 258 ? -1.172 -18.774 -35.110 1.00 91.44 258 GLU A CA 1
ATOM 2038 C C . GLU A 1 258 ? -1.490 -19.478 -33.790 1.00 91.44 258 GLU A C 1
ATOM 2040 O O . GLU A 1 258 ? -2.349 -20.363 -33.726 1.00 91.44 258 GLU A O 1
ATOM 2045 N N . ALA A 1 259 ? -0.758 -19.099 -32.747 1.00 90.19 259 ALA A N 1
ATOM 2046 C CA . ALA A 1 259 ? -0.892 -19.643 -31.412 1.00 90.19 259 ALA A CA 1
ATOM 2047 C C . ALA A 1 259 ? -1.043 -18.518 -30.388 1.00 90.19 259 ALA A C 1
ATOM 2049 O O . ALA A 1 259 ? -0.243 -17.581 -30.345 1.00 90.19 259 ALA A O 1
ATOM 2050 N N . ASP A 1 260 ? -2.049 -18.676 -29.531 1.00 92.44 260 ASP A N 1
ATOM 2051 C CA . ASP A 1 260 ? -2.243 -17.871 -28.335 1.00 92.44 260 ASP A CA 1
ATOM 2052 C C . ASP A 1 260 ? -1.828 -18.686 -27.113 1.00 92.44 260 ASP A C 1
ATOM 2054 O O . ASP A 1 260 ? -2.429 -19.720 -26.798 1.00 92.44 260 ASP A O 1
ATOM 2058 N N . LEU A 1 261 ? -0.798 -18.202 -26.426 1.00 93.56 261 LEU A N 1
ATOM 2059 C CA . LEU A 1 261 ? -0.284 -18.775 -25.190 1.00 93.56 261 LEU A CA 1
ATOM 2060 C C . LEU A 1 261 ? -0.512 -17.783 -24.051 1.00 93.56 261 LEU A C 1
ATOM 2062 O O . LEU A 1 261 ? -0.275 -16.582 -24.183 1.00 93.56 261 LEU A O 1
ATOM 2066 N N . PHE A 1 262 ? -0.964 -18.285 -22.912 1.00 94.88 262 PHE A N 1
ATOM 2067 C CA . PHE A 1 262 ? -1.124 -17.522 -21.691 1.00 94.88 262 PHE A CA 1
ATOM 2068 C C . PHE A 1 262 ? -0.123 -18.011 -20.662 1.00 94.88 262 PHE A C 1
ATOM 2070 O O . PHE A 1 262 ? -0.218 -19.138 -20.183 1.00 94.88 262 PHE A O 1
ATOM 2077 N N . VAL A 1 263 ? 0.819 -17.145 -20.312 1.00 95.00 263 VAL A N 1
ATOM 2078 C CA . VAL A 1 263 ? 1.841 -17.441 -19.312 1.00 95.00 263 VAL A CA 1
ATOM 2079 C C . VAL A 1 263 ? 1.419 -16.802 -18.001 1.00 95.00 263 VAL A C 1
ATOM 2081 O O . VAL A 1 263 ? 1.232 -15.587 -17.924 1.00 95.00 263 VAL A O 1
ATOM 2084 N N . THR A 1 264 ? 1.233 -17.626 -16.978 1.00 95.50 264 THR A N 1
ATOM 2085 C CA . THR A 1 264 ? 0.809 -17.221 -15.641 1.00 95.50 264 THR A CA 1
ATOM 2086 C C . THR A 1 264 ? 1.910 -17.518 -14.639 1.00 95.50 264 THR A C 1
ATOM 2088 O O . THR A 1 264 ? 2.418 -18.631 -14.585 1.00 95.50 264 THR A O 1
ATOM 2091 N N . TYR A 1 265 ? 2.266 -16.535 -13.821 1.00 94.31 265 TYR A N 1
ATOM 2092 C CA . TYR A 1 265 ? 3.253 -16.689 -12.755 1.00 94.31 265 TYR A CA 1
ATOM 2093 C C . TYR A 1 265 ? 2.936 -15.747 -11.596 1.00 94.31 265 TYR A C 1
ATOM 2095 O O . TYR A 1 265 ? 2.227 -14.755 -11.753 1.00 94.31 265 TYR A O 1
ATOM 2103 N N . GLN A 1 266 ? 3.449 -16.065 -10.415 1.00 93.25 266 GLN A N 1
ATOM 2104 C CA . GLN A 1 266 ? 3.304 -15.256 -9.213 1.00 93.25 266 GLN A CA 1
ATOM 2105 C C . GLN A 1 266 ? 4.547 -14.399 -8.988 1.00 93.25 266 GLN A C 1
ATOM 2107 O O . GLN A 1 266 ? 5.668 -14.839 -9.230 1.00 93.25 266 GLN A O 1
ATOM 2112 N N . VAL A 1 267 ? 4.338 -13.180 -8.505 1.00 91.81 267 VAL A N 1
ATOM 2113 C CA . VAL A 1 267 ? 5.375 -12.206 -8.157 1.00 91.81 267 VAL A CA 1
ATOM 2114 C C . VAL A 1 267 ? 5.170 -11.715 -6.728 1.00 91.81 267 VAL A C 1
ATOM 2116 O O . VAL A 1 267 ? 4.050 -11.409 -6.313 1.00 91.81 267 VAL A O 1
ATOM 2119 N N . TYR A 1 268 ? 6.257 -11.641 -5.969 1.00 88.69 268 TYR A N 1
ATOM 2120 C CA . TYR A 1 268 ? 6.294 -11.038 -4.638 1.00 88.69 268 TYR A CA 1
ATOM 2121 C C . TYR A 1 268 ? 6.333 -9.510 -4.718 1.00 88.69 268 TYR A C 1
ATOM 2123 O O . TYR A 1 268 ? 6.385 -8.941 -5.801 1.00 88.69 268 TYR A O 1
ATOM 2131 N N . CYS A 1 269 ? 6.339 -8.833 -3.565 1.00 88.94 269 CYS A N 1
ATOM 2132 C CA . CYS A 1 269 ? 6.407 -7.367 -3.479 1.00 88.94 269 CYS A CA 1
ATOM 2133 C C . CYS A 1 269 ? 5.202 -6.661 -4.122 1.00 88.94 269 CYS A C 1
ATOM 2135 O O . CYS A 1 269 ? 5.319 -5.545 -4.623 1.00 88.94 269 CYS A O 1
ATOM 2137 N N . ALA A 1 270 ? 4.044 -7.311 -4.078 1.00 92.50 270 ALA A N 1
ATOM 2138 C CA . ALA A 1 270 ? 2.758 -6.740 -4.425 1.00 92.50 270 ALA A CA 1
ATOM 2139 C C . ALA A 1 270 ? 1.746 -7.113 -3.346 1.00 92.50 270 ALA A C 1
ATOM 2141 O O . ALA A 1 270 ? 1.780 -8.226 -2.838 1.00 92.50 270 ALA A O 1
ATOM 2142 N N . GLY A 1 271 ? 0.844 -6.207 -3.004 1.00 92.19 271 GLY A N 1
ATOM 2143 C CA . GLY A 1 271 ? -0.187 -6.473 -2.013 1.00 92.19 271 GLY A CA 1
ATOM 2144 C C . GLY A 1 271 ? -1.326 -5.478 -2.117 1.00 92.19 271 GLY A C 1
ATOM 2145 O O . GLY A 1 271 ? -1.216 -4.439 -2.774 1.00 92.19 271 GLY A O 1
ATOM 2146 N N . TRP A 1 272 ? -2.438 -5.787 -1.458 1.00 94.31 272 TRP A N 1
ATOM 2147 C CA . TRP A 1 272 ? -3.541 -4.845 -1.351 1.00 94.31 272 TRP A CA 1
ATOM 2148 C C . TRP A 1 272 ? -4.167 -4.833 0.039 1.00 94.31 272 TRP A C 1
ATOM 2150 O O . TRP A 1 272 ? -4.121 -5.815 0.780 1.00 94.31 272 TRP A O 1
ATOM 2160 N N . LYS A 1 273 ? -4.792 -3.704 0.383 1.00 93.81 273 LYS A N 1
ATOM 2161 C CA . LYS A 1 273 ? -5.568 -3.545 1.619 1.00 93.81 273 LYS A CA 1
ATOM 2162 C C . LYS A 1 273 ? -6.906 -2.844 1.365 1.00 93.81 273 LYS A C 1
ATOM 2164 O O . LYS A 1 273 ? -6.970 -1.929 0.540 1.00 93.81 273 LYS A O 1
ATOM 2169 N N . PRO A 1 274 ? -7.980 -3.234 2.068 1.00 94.81 274 PRO A N 1
ATOM 2170 C CA . PRO A 1 274 ? -9.285 -2.599 1.936 1.00 94.81 274 PRO A CA 1
ATOM 2171 C C . PRO A 1 274 ? -9.324 -1.227 2.628 1.00 94.81 274 PRO A C 1
ATOM 2173 O O . PRO A 1 274 ? -8.796 -1.036 3.727 1.00 94.81 274 PRO A O 1
ATOM 2176 N N . THR A 1 275 ? -10.002 -0.266 2.006 1.00 96.19 275 THR A N 1
ATOM 2177 C CA . THR A 1 275 ? -10.306 1.039 2.604 1.00 96.19 275 THR A CA 1
ATOM 2178 C C . THR A 1 275 ? -11.697 1.508 2.193 1.00 96.19 275 THR A C 1
ATOM 2180 O O . THR A 1 275 ? -12.168 1.215 1.093 1.00 96.19 275 THR A O 1
ATOM 2183 N N . TYR A 1 276 ? -12.368 2.236 3.077 1.00 96.25 276 TYR A N 1
ATOM 2184 C CA . TYR A 1 276 ? -13.779 2.577 2.937 1.00 96.25 276 TYR A CA 1
ATOM 2185 C C . TYR A 1 276 ? -14.012 4.067 3.138 1.00 96.25 276 TYR A C 1
ATOM 2187 O O . TYR A 1 276 ? -13.449 4.670 4.050 1.00 96.25 276 TYR A O 1
ATOM 2195 N N . ASP A 1 277 ? -14.921 4.632 2.348 1.00 95.62 277 ASP A N 1
ATOM 2196 C CA . ASP A 1 277 ? -15.488 5.955 2.591 1.00 95.62 277 ASP A CA 1
ATOM 2197 C C . ASP A 1 277 ? -17.003 5.809 2.795 1.00 95.62 277 ASP A C 1
ATOM 2199 O O . ASP A 1 277 ? -17.712 5.334 1.909 1.00 95.62 277 ASP A O 1
ATOM 2203 N N . ILE A 1 278 ? -17.510 6.227 3.955 1.00 93.81 278 ILE A N 1
ATOM 2204 C CA . ILE A 1 278 ? -18.941 6.240 4.277 1.00 93.81 278 ILE A CA 1
ATOM 2205 C C . ILE A 1 278 ? -19.440 7.676 4.253 1.00 93.81 278 ILE A C 1
ATOM 2207 O O . ILE A 1 278 ? -18.888 8.540 4.932 1.00 93.81 278 ILE A O 1
ATOM 2211 N N . ARG A 1 279 ? -20.506 7.933 3.496 1.00 92.75 279 ARG A N 1
ATOM 2212 C CA . ARG A 1 279 ? -21.143 9.248 3.390 1.00 92.75 279 ARG A CA 1
ATOM 2213 C C . ARG A 1 279 ? -22.596 9.166 3.826 1.00 92.75 279 ARG A C 1
ATOM 2215 O O . ARG A 1 279 ? -23.424 8.584 3.125 1.00 92.75 279 ARG A O 1
ATOM 2222 N N . ALA A 1 280 ? -22.891 9.767 4.972 1.00 88.06 280 ALA A N 1
ATOM 2223 C CA . ALA A 1 280 ? -24.244 9.953 5.470 1.00 88.06 280 ALA A CA 1
ATOM 2224 C C . ALA A 1 280 ? -24.761 11.345 5.082 1.00 88.06 280 ALA A C 1
ATOM 2226 O O . ALA A 1 280 ? -24.057 12.349 5.223 1.00 88.06 280 ALA A O 1
ATOM 2227 N N . CYS A 1 281 ? -26.003 11.399 4.610 1.00 78.69 281 CYS A N 1
ATOM 2228 C CA . CYS A 1 281 ? -26.735 12.641 4.398 1.00 78.69 281 CYS A CA 1
ATOM 2229 C C . CYS A 1 281 ? -27.896 12.684 5.387 1.00 78.69 281 CYS A C 1
ATOM 2231 O O . CYS A 1 281 ? -28.676 11.742 5.470 1.00 78.69 281 CYS A O 1
ATOM 2233 N N . SER A 1 282 ? -28.010 13.781 6.128 1.00 65.44 282 SER A N 1
ATOM 2234 C CA . SER A 1 282 ? -29.186 14.082 6.941 1.00 65.44 282 SER A CA 1
ATOM 2235 C C . SER A 1 282 ? -30.001 15.135 6.201 1.00 65.44 282 SER A C 1
ATOM 2237 O O . SER A 1 282 ? -29.954 16.313 6.555 1.00 65.44 282 SER A O 1
ATOM 2239 N N . THR A 1 283 ? -30.698 14.749 5.134 1.00 56.22 283 THR A N 1
ATOM 2240 C CA . THR A 1 283 ? -31.681 15.641 4.508 1.00 56.22 283 THR A CA 1
ATOM 2241 C C . THR A 1 283 ? -32.897 15.757 5.425 1.00 56.22 283 THR A C 1
ATOM 2243 O O . THR A 1 283 ? -33.425 14.767 5.921 1.00 56.22 283 THR A O 1
ATOM 2246 N N . LEU A 1 284 ? -33.329 16.995 5.672 1.00 51.09 284 LEU A N 1
ATOM 2247 C CA . LEU A 1 284 ? -34.459 17.356 6.540 1.00 51.09 284 LEU A CA 1
ATOM 2248 C C . LEU A 1 284 ? -35.835 16.972 5.955 1.00 51.09 284 LEU A C 1
ATOM 2250 O O . LEU A 1 284 ? -36.855 17.302 6.549 1.00 51.09 284 LEU A O 1
ATOM 2254 N N . GLU A 1 285 ? -35.867 16.310 4.797 1.00 46.66 285 GLU A N 1
ATOM 2255 C CA . GLU A 1 285 ? -37.078 16.081 3.996 1.00 46.66 285 GLU A CA 1
ATOM 2256 C C . GLU A 1 285 ? -37.536 14.617 3.963 1.00 46.66 285 GLU A C 1
ATOM 2258 O O . GLU A 1 285 ? -38.617 14.330 3.457 1.00 46.66 285 GLU A O 1
ATOM 2263 N N . GLU A 1 286 ? -36.774 13.683 4.537 1.00 43.31 286 GLU A N 1
ATOM 2264 C CA . GLU A 1 286 ? -37.151 12.268 4.543 1.00 43.31 286 GLU A CA 1
ATOM 2265 C C . GLU A 1 286 ? -37.340 11.756 5.971 1.00 43.31 286 GLU A C 1
ATOM 2267 O O . GLU A 1 286 ? -36.530 11.018 6.525 1.00 43.31 286 GLU A O 1
ATOM 2272 N N . GLU A 1 287 ? -38.500 12.089 6.542 1.00 43.78 287 GLU A N 1
ATOM 2273 C CA . GLU A 1 287 ? -39.201 11.227 7.503 1.00 43.78 287 GLU A CA 1
ATOM 2274 C C . GLU A 1 287 ? -39.646 9.922 6.812 1.00 43.78 287 GLU A C 1
ATOM 2276 O O . GLU A 1 287 ? -40.827 9.583 6.753 1.00 43.78 287 GLU A O 1
ATOM 2281 N N . LYS A 1 288 ? -38.705 9.181 6.224 1.00 45.78 288 LYS A N 1
ATOM 2282 C CA . LYS A 1 288 ? -38.948 7.820 5.759 1.00 45.78 288 LYS A CA 1
ATOM 2283 C C . LYS A 1 288 ? -38.078 6.879 6.559 1.00 45.78 288 LYS A C 1
ATOM 2285 O O . LYS A 1 288 ? -36.894 7.117 6.765 1.00 45.78 288 LYS A O 1
ATOM 2290 N N . GLU A 1 289 ? -38.700 5.785 6.972 1.00 51.50 289 GLU A N 1
ATOM 2291 C CA . GLU A 1 289 ? -38.179 4.699 7.806 1.00 51.50 289 GLU A CA 1
ATOM 2292 C C . GLU A 1 289 ? -36.877 4.041 7.293 1.00 51.50 289 GLU A C 1
ATOM 2294 O O . GLU A 1 289 ? -36.342 3.166 7.964 1.00 51.50 289 GLU A O 1
ATOM 2299 N N . ASN A 1 290 ? -36.314 4.493 6.165 1.00 57.50 290 ASN A N 1
ATOM 2300 C CA . ASN A 1 290 ? -35.119 3.952 5.525 1.00 57.50 290 ASN A CA 1
ATOM 2301 C C . ASN A 1 290 ? -34.080 5.055 5.278 1.00 57.50 290 ASN A C 1
ATOM 2303 O O . ASN A 1 290 ? -33.872 5.483 4.144 1.00 57.50 290 ASN A O 1
ATOM 2307 N N . SER A 1 291 ? -33.408 5.521 6.332 1.00 76.94 291 SER A N 1
ATOM 2308 C CA . SER A 1 291 ? -32.189 6.314 6.146 1.00 76.94 291 SER A CA 1
ATOM 2309 C C . SER A 1 291 ? -31.131 5.454 5.450 1.00 76.94 291 SER A C 1
ATOM 2311 O O . SER A 1 291 ? -30.901 4.312 5.842 1.00 76.94 291 SER A O 1
ATOM 2313 N N . THR A 1 292 ? -30.491 5.984 4.410 1.00 86.88 292 THR A N 1
ATOM 2314 C CA . THR A 1 292 ? -29.450 5.264 3.661 1.00 86.88 292 THR A CA 1
ATOM 2315 C C . THR A 1 292 ? -28.102 5.954 3.775 1.00 86.88 292 THR A C 1
ATOM 2317 O O . THR A 1 292 ? -28.019 7.180 3.864 1.00 86.88 292 THR A O 1
ATOM 2320 N N . VAL A 1 293 ? -27.029 5.173 3.712 1.00 91.25 293 VAL A N 1
ATOM 2321 C CA . VAL A 1 293 ? -25.652 5.666 3.710 1.00 91.25 293 VAL A CA 1
ATOM 2322 C C . VAL A 1 293 ? -24.935 5.141 2.479 1.00 91.25 293 VAL A C 1
ATOM 2324 O O . VAL A 1 293 ? -25.053 3.966 2.137 1.00 91.25 293 VAL A O 1
ATOM 2327 N N . LYS A 1 294 ? -24.168 6.007 1.815 1.00 93.75 294 LYS A N 1
ATOM 2328 C CA . LYS A 1 294 ? -23.349 5.612 0.666 1.00 93.75 294 LYS A CA 1
ATOM 2329 C C . LYS A 1 294 ? -22.016 5.074 1.163 1.00 93.75 294 LYS A C 1
ATOM 2331 O O . LYS A 1 294 ? -21.255 5.820 1.778 1.00 93.75 294 LYS A O 1
ATOM 2336 N N . LEU A 1 295 ? -21.738 3.806 0.886 1.00 94.69 295 LEU A N 1
ATOM 2337 C CA . LEU A 1 295 ? -20.452 3.164 1.131 1.00 94.69 295 LEU A CA 1
ATOM 2338 C C . LEU A 1 295 ? -19.684 3.062 -0.190 1.00 94.69 295 LEU A C 1
ATOM 2340 O O . LEU A 1 295 ? -20.131 2.402 -1.128 1.00 94.69 295 LEU A O 1
ATOM 2344 N N . CYS A 1 296 ? -18.509 3.679 -0.250 1.00 95.81 296 CYS A N 1
ATOM 2345 C CA . CYS A 1 296 ? -17.522 3.435 -1.295 1.00 95.81 296 CYS A CA 1
ATOM 2346 C C . CYS A 1 296 ? -16.445 2.500 -0.742 1.00 95.81 296 CYS A C 1
ATOM 2348 O O . CYS A 1 296 ? -15.758 2.845 0.221 1.00 95.81 296 CYS A O 1
ATOM 2350 N N . TYR A 1 297 ? -16.294 1.335 -1.361 1.00 95.69 297 TYR A N 1
ATOM 2351 C CA . TYR A 1 297 ? -15.275 0.349 -1.039 1.00 95.69 297 TYR A CA 1
ATOM 2352 C C . TYR A 1 297 ? -14.139 0.430 -2.061 1.00 95.69 297 TYR A C 1
ATOM 2354 O O . TYR A 1 297 ? -14.366 0.302 -3.265 1.00 95.69 297 TYR A O 1
ATOM 2362 N N . TYR A 1 298 ? -12.918 0.640 -1.578 1.00 96.31 298 TYR A N 1
ATOM 2363 C CA . TYR A 1 298 ? -11.708 0.708 -2.383 1.00 96.31 298 TYR A CA 1
ATOM 2364 C C . TYR A 1 298 ? -10.677 -0.336 -1.950 1.00 96.31 298 TYR A C 1
ATOM 2366 O O . TYR A 1 298 ? -10.591 -0.707 -0.777 1.00 96.31 298 TYR A O 1
ATOM 2374 N N . GLY A 1 299 ? -9.841 -0.742 -2.900 1.00 95.00 299 GLY A N 1
ATOM 2375 C CA . GLY A 1 299 ? -8.583 -1.430 -2.647 1.00 95.00 299 GLY A CA 1
ATOM 2376 C C . GLY A 1 299 ? -7.423 -0.456 -2.804 1.00 95.00 299 GLY A C 1
ATOM 2377 O O . GLY A 1 299 ? -7.373 0.299 -3.772 1.00 95.00 299 GLY A O 1
ATOM 2378 N N . LEU A 1 300 ? -6.505 -0.446 -1.846 1.00 95.56 300 LEU A N 1
ATOM 2379 C CA . LEU A 1 300 ? -5.213 0.220 -1.981 1.00 95.56 300 LEU A CA 1
ATOM 2380 C C . LEU A 1 300 ? -4.214 -0.836 -2.430 1.00 95.56 300 LEU A C 1
ATOM 2382 O O . LEU A 1 300 ? -3.906 -1.730 -1.646 1.00 95.56 300 LEU A O 1
ATOM 2386 N N . VAL A 1 301 ? -3.781 -0.755 -3.684 1.00 96.25 301 VAL A N 1
ATOM 2387 C CA . VAL A 1 301 ? -2.853 -1.699 -4.313 1.00 96.25 301 VAL A CA 1
ATOM 2388 C C . VAL A 1 301 ? -1.467 -1.082 -4.316 1.00 96.25 301 VAL A C 1
ATOM 2390 O O . VAL A 1 301 ? -1.280 0.017 -4.829 1.00 96.25 301 VAL A O 1
ATOM 2393 N N . GLU A 1 302 ? -0.496 -1.785 -3.758 1.00 94.56 302 GLU A N 1
ATOM 2394 C CA . GLU A 1 302 ? 0.906 -1.383 -3.743 1.00 94.56 302 GLU A CA 1
ATOM 2395 C C . GLU A 1 302 ? 1.716 -2.465 -4.450 1.00 94.56 302 GLU A C 1
ATOM 2397 O O . GLU A 1 302 ? 1.525 -3.654 -4.186 1.00 94.56 302 GLU A O 1
ATOM 2402 N N . GLN A 1 303 ? 2.603 -2.073 -5.365 1.00 93.00 303 GLN A N 1
ATOM 2403 C CA . GLN A 1 303 ? 3.473 -3.029 -6.042 1.00 93.00 303 GLN A CA 1
ATOM 2404 C C . GLN A 1 303 ? 4.844 -2.436 -6.366 1.00 93.00 303 GLN A C 1
ATOM 2406 O O . GLN A 1 303 ? 4.976 -1.265 -6.735 1.00 93.00 303 GLN A O 1
ATOM 2411 N N . ASN A 1 304 ? 5.863 -3.270 -6.207 1.00 90.19 304 ASN A N 1
ATOM 2412 C CA . ASN A 1 304 ? 7.255 -2.981 -6.515 1.00 90.19 304 ASN A CA 1
ATOM 2413 C C . ASN A 1 304 ? 7.914 -4.220 -7.144 1.00 90.19 304 ASN A C 1
ATOM 2415 O O . ASN A 1 304 ? 8.903 -4.753 -6.638 1.00 90.19 304 ASN A O 1
ATOM 2419 N N . THR A 1 305 ? 7.290 -4.736 -8.203 1.00 88.19 305 THR A N 1
ATOM 2420 C CA . THR A 1 305 ? 7.681 -5.990 -8.868 1.00 88.19 305 THR A CA 1
ATOM 2421 C C . THR A 1 305 ? 8.725 -5.802 -9.970 1.00 88.19 305 THR A C 1
ATOM 2423 O O . THR A 1 305 ? 9.226 -6.779 -10.520 1.00 88.19 305 THR A O 1
ATOM 2426 N N . GLY A 1 306 ? 9.057 -4.559 -10.313 1.00 82.31 306 GLY A N 1
ATOM 2427 C CA . GLY A 1 306 ? 9.863 -4.191 -11.480 1.00 82.31 306 GLY A CA 1
ATOM 2428 C C . GLY A 1 306 ? 9.055 -4.093 -12.778 1.00 82.31 306 GLY A C 1
ATOM 2429 O O . GLY A 1 306 ? 9.510 -3.453 -13.720 1.00 82.31 306 GLY A O 1
ATOM 2430 N N . ASP A 1 307 ? 7.833 -4.633 -12.806 1.00 86.19 307 ASP A N 1
ATOM 2431 C CA . ASP A 1 307 ? 6.974 -4.665 -13.987 1.00 86.19 307 ASP A CA 1
ATOM 2432 C C . ASP A 1 307 ? 5.792 -3.702 -13.849 1.00 86.19 307 ASP A C 1
ATOM 2434 O O . ASP A 1 307 ? 5.120 -3.654 -12.820 1.00 86.19 307 ASP A O 1
ATOM 2438 N N . THR A 1 308 ? 5.489 -2.950 -14.908 1.00 91.56 308 THR A N 1
ATOM 2439 C CA . THR A 1 308 ? 4.261 -2.144 -14.967 1.00 91.56 308 THR A CA 1
ATOM 2440 C C . THR A 1 308 ? 3.116 -2.995 -15.500 1.00 91.56 308 THR A C 1
ATOM 2442 O O . THR A 1 308 ? 3.209 -3.554 -16.590 1.00 91.56 308 THR A O 1
ATOM 2445 N N . TRP A 1 309 ? 2.014 -3.074 -14.755 1.00 93.88 309 TRP A N 1
ATOM 2446 C CA . TRP A 1 309 ? 0.804 -3.753 -15.216 1.00 93.88 309 TRP A CA 1
ATOM 2447 C C . TRP A 1 309 ? -0.048 -2.745 -15.973 1.00 93.88 309 TRP A C 1
ATOM 2449 O O . TRP A 1 309 ? -0.805 -2.007 -15.353 1.00 93.88 309 TRP A O 1
ATOM 2459 N N . ALA A 1 310 ? 0.148 -2.638 -17.286 1.00 92.50 310 ALA A N 1
ATOM 2460 C CA . ALA A 1 310 ? -0.575 -1.689 -18.129 1.00 92.50 310 ALA A CA 1
ATOM 2461 C C . ALA A 1 310 ? -1.902 -2.275 -18.628 1.00 92.50 310 ALA A C 1
ATOM 2463 O O . ALA A 1 310 ? -1.910 -3.401 -19.119 1.00 92.50 310 ALA A O 1
ATOM 2464 N N . ASP A 1 311 ? -2.981 -1.491 -18.514 1.00 92.75 311 ASP A N 1
ATOM 2465 C CA . ASP A 1 311 ? -4.318 -1.781 -19.066 1.00 92.75 311 ASP A CA 1
ATOM 2466 C C . ASP A 1 311 ? -4.831 -3.204 -18.766 1.00 92.75 311 ASP A C 1
ATOM 2468 O O . ASP A 1 311 ? -5.307 -3.918 -19.645 1.00 92.75 311 ASP A O 1
ATOM 2472 N N . CYS A 1 312 ? -4.685 -3.645 -17.512 1.00 93.25 312 CYS A N 1
ATOM 2473 C CA . CYS A 1 312 ? -4.966 -5.027 -17.122 1.00 93.25 312 CYS A CA 1
ATOM 2474 C C . CYS A 1 312 ? -6.314 -5.190 -16.408 1.00 93.25 312 CYS A C 1
ATOM 2476 O O . CYS A 1 312 ? -6.753 -4.304 -15.663 1.00 93.25 312 CYS A O 1
ATOM 2478 N N . ASP A 1 313 ? -6.933 -6.365 -16.571 1.00 95.88 313 ASP A N 1
ATOM 2479 C CA . ASP A 1 313 ? -8.083 -6.780 -15.767 1.00 95.88 313 ASP A CA 1
ATOM 2480 C C . ASP A 1 313 ? -7.608 -7.121 -14.348 1.00 95.88 313 ASP A C 1
ATOM 2482 O O . ASP A 1 313 ? -7.004 -8.172 -14.101 1.00 95.88 313 ASP A O 1
ATOM 2486 N N . LEU A 1 314 ? -7.855 -6.210 -13.408 1.00 96.44 314 LEU A N 1
ATOM 2487 C CA . LEU A 1 314 ? -7.396 -6.338 -12.029 1.00 96.44 314 LEU A CA 1
ATOM 2488 C C . LEU A 1 314 ? -8.444 -7.044 -11.160 1.00 96.44 314 LEU A C 1
ATOM 2490 O O . LEU A 1 314 ? -9.613 -6.659 -11.134 1.00 96.44 314 LEU A O 1
ATOM 2494 N N . VAL A 1 315 ? -8.018 -8.042 -10.389 1.00 96.12 315 VAL A N 1
ATOM 2495 C CA . VAL A 1 315 ? -8.849 -8.742 -9.402 1.00 96.12 315 VAL A CA 1
ATOM 2496 C C . VAL A 1 315 ? -8.157 -8.694 -8.048 1.00 96.12 315 VAL A C 1
ATOM 2498 O O . VAL A 1 315 ? -6.999 -9.078 -7.925 1.00 96.12 315 VAL A O 1
ATOM 2501 N N . LEU A 1 316 ? -8.860 -8.251 -7.008 1.00 94.56 316 LEU A N 1
ATOM 2502 C CA . LEU A 1 316 ? -8.343 -8.280 -5.639 1.00 94.56 316 LEU A CA 1
ATOM 2503 C C . LEU A 1 316 ? -8.851 -9.533 -4.932 1.00 94.56 316 LEU A C 1
ATOM 2505 O O . LEU A 1 316 ? -10.054 -9.788 -4.919 1.00 94.56 316 LEU A O 1
ATOM 2509 N N . SER A 1 317 ? -7.954 -10.322 -4.351 1.00 92.25 317 SER A N 1
ATOM 2510 C CA . SER A 1 317 ? -8.286 -11.594 -3.710 1.00 92.25 317 SER A CA 1
ATOM 2511 C C . SER A 1 317 ? -7.850 -11.622 -2.253 1.00 92.25 317 SER A C 1
ATOM 2513 O O . SER A 1 317 ? -6.753 -11.182 -1.909 1.00 92.25 317 SER A O 1
ATOM 2515 N N . THR A 1 318 ? -8.702 -12.173 -1.388 1.00 86.69 318 THR A N 1
ATOM 2516 C CA . THR A 1 318 ? -8.352 -12.480 0.009 1.00 86.69 318 THR A CA 1
ATOM 2517 C C . THR A 1 318 ? -7.805 -13.891 0.193 1.00 86.69 318 THR A C 1
ATOM 2519 O O . THR A 1 318 ? -7.578 -14.308 1.327 1.00 86.69 318 THR A O 1
ATOM 2522 N N . ALA A 1 319 ? -7.620 -14.660 -0.889 1.00 80.25 319 ALA A N 1
ATOM 2523 C CA . ALA A 1 319 ? -6.922 -15.937 -0.785 1.00 80.25 319 ALA A CA 1
ATOM 2524 C C . ALA A 1 319 ? -5.498 -15.717 -0.254 1.00 80.25 319 ALA A C 1
ATOM 2526 O O . ALA A 1 319 ? -4.828 -14.762 -0.645 1.00 80.25 319 ALA A O 1
ATOM 2527 N N . CYS A 1 320 ? -5.023 -16.649 0.570 1.00 70.94 320 CYS A N 1
ATOM 2528 C CA . CYS A 1 320 ? -3.611 -16.769 0.917 1.00 70.94 320 CYS A CA 1
ATOM 2529 C C . CYS A 1 320 ? -3.060 -18.031 0.241 1.00 70.94 320 CYS A C 1
ATOM 2531 O O . CYS A 1 320 ? -3.226 -19.122 0.791 1.00 70.94 320 CYS A O 1
ATOM 2533 N N . PRO A 1 321 ? -2.406 -17.920 -0.932 1.00 61.78 321 PRO A N 1
ATOM 2534 C CA . PRO A 1 321 ? -1.848 -19.074 -1.646 1.00 61.78 321 PRO A CA 1
ATOM 2535 C C . PRO A 1 321 ? -0.799 -19.860 -0.840 1.00 61.78 321 PRO A C 1
ATOM 2537 O O . PRO A 1 321 ? -0.497 -21.002 -1.162 1.00 61.78 321 PRO A O 1
ATOM 2540 N N . THR A 1 322 ? -0.244 -19.252 0.211 1.00 61.97 322 THR A N 1
ATOM 2541 C CA . THR A 1 322 ? 0.779 -19.821 1.098 1.00 61.97 322 THR A CA 1
ATOM 2542 C C . THR A 1 322 ? 0.237 -20.775 2.161 1.00 61.97 322 THR A C 1
ATOM 2544 O O . THR A 1 322 ? 1.016 -21.511 2.769 1.00 61.97 322 THR A O 1
ATOM 2547 N N . VAL A 1 323 ? -1.077 -20.789 2.413 1.00 59.94 323 VAL A N 1
ATOM 2548 C CA . VAL A 1 323 ? -1.677 -21.701 3.393 1.00 59.94 323 VAL A CA 1
ATOM 2549 C C . VAL A 1 323 ? -1.799 -23.080 2.749 1.00 59.94 323 VAL A C 1
ATOM 2551 O O . VAL A 1 323 ? -2.638 -23.304 1.879 1.00 59.94 323 VAL A O 1
ATOM 2554 N N . GLY A 1 324 ? -0.929 -24.005 3.158 1.00 56.81 324 GLY A N 1
ATOM 2555 C CA . GLY A 1 324 ? -0.925 -25.374 2.648 1.00 56.81 324 GLY A CA 1
ATOM 2556 C C . GLY A 1 324 ? -2.284 -26.058 2.830 1.00 56.81 324 GLY A C 1
ATOM 2557 O O . GLY A 1 324 ? -2.876 -26.007 3.904 1.00 56.81 324 GLY A O 1
ATOM 2558 N N . GLY A 1 325 ? -2.766 -26.734 1.784 1.00 64.75 325 GLY A N 1
ATOM 2559 C CA . GLY A 1 325 ? -4.069 -27.414 1.786 1.00 64.75 325 GLY A CA 1
ATOM 2560 C C . GLY A 1 325 ? -4.140 -28.682 2.649 1.00 64.75 325 GLY A C 1
ATOM 2561 O O . GLY A 1 325 ? -5.195 -29.308 2.734 1.00 64.75 325 GLY A O 1
ATOM 2562 N N . SER A 1 326 ? -3.036 -29.092 3.279 1.00 71.56 326 SER A N 1
ATOM 2563 C CA . SER A 1 326 ? -3.014 -30.234 4.191 1.00 71.56 326 SER A CA 1
ATOM 2564 C C . SER A 1 326 ? -3.473 -29.816 5.591 1.00 71.56 326 SER A C 1
ATOM 2566 O O . SER A 1 326 ? -2.925 -28.849 6.129 1.00 71.56 326 SER A O 1
ATOM 2568 N N . PRO A 1 327 ? -4.397 -30.553 6.234 1.00 76.81 327 PRO A N 1
ATOM 2569 C CA . PRO A 1 327 ? -4.755 -30.278 7.619 1.00 76.81 327 PRO A CA 1
ATOM 2570 C C . PRO A 1 327 ? -3.507 -30.382 8.512 1.00 76.81 327 PRO A C 1
ATOM 2572 O O . PRO A 1 327 ? -2.688 -31.286 8.305 1.00 76.81 327 PRO A O 1
ATOM 2575 N N . PRO A 1 328 ? -3.339 -29.494 9.509 1.00 77.12 328 PRO A N 1
ATOM 2576 C CA . PRO A 1 328 ? -2.226 -29.602 10.439 1.00 77.12 328 PRO A CA 1
ATOM 2577 C C . PRO A 1 328 ? -2.290 -30.957 11.150 1.00 77.12 328 PRO A C 1
ATOM 2579 O O . PRO A 1 328 ? -3.349 -31.378 11.621 1.00 77.12 328 PRO A O 1
ATOM 2582 N N . ALA A 1 329 ? -1.156 -31.654 11.230 1.00 79.44 329 ALA A N 1
ATOM 2583 C CA . ALA A 1 329 ? -1.100 -32.941 11.908 1.00 79.44 329 ALA A CA 1
ATOM 2584 C C . ALA A 1 329 ? -1.447 -32.773 13.397 1.00 79.44 329 ALA A C 1
ATOM 2586 O O . ALA A 1 329 ? -0.891 -31.913 14.086 1.00 79.44 329 ALA A O 1
ATOM 2587 N N . LEU A 1 330 ? -2.352 -33.612 13.910 1.00 83.94 330 LEU A N 1
ATOM 2588 C CA . LEU A 1 330 ? -2.646 -33.668 15.341 1.00 83.94 330 LEU A CA 1
ATOM 2589 C C . LEU A 1 330 ? -1.394 -34.146 16.088 1.00 83.94 330 LEU A C 1
ATOM 2591 O O . LEU A 1 330 ? -0.957 -35.284 15.929 1.00 83.94 330 LEU A O 1
ATOM 2595 N N . GLY A 1 331 ? -0.815 -33.276 16.915 1.00 80.12 331 GLY A N 1
ATOM 2596 C CA . GLY A 1 331 ? 0.199 -33.684 17.884 1.00 80.12 331 GLY A CA 1
ATOM 2597 C C . GLY A 1 331 ? -0.405 -34.540 19.004 1.00 80.12 331 GLY A C 1
ATOM 2598 O O . GLY A 1 331 ? -1.608 -34.503 19.262 1.00 80.12 331 GLY A O 1
ATOM 2599 N N . THR A 1 332 ? 0.429 -35.291 19.723 1.00 83.06 332 THR A N 1
ATOM 2600 C CA . THR A 1 332 ? -0.018 -36.053 20.899 1.00 83.06 332 THR A CA 1
ATOM 2601 C C . THR A 1 332 ? -0.288 -35.116 22.079 1.00 83.06 332 THR A C 1
ATOM 2603 O O . THR A 1 332 ? 0.629 -34.475 22.599 1.00 83.06 332 THR A O 1
ATOM 2606 N N . LEU A 1 333 ? -1.539 -35.064 22.544 1.00 79.12 333 LEU A N 1
ATOM 2607 C CA . LEU A 1 333 ? -1.923 -34.322 23.745 1.00 79.12 333 LEU A CA 1
ATOM 2608 C C . LEU A 1 333 ? -1.519 -35.109 25.008 1.00 79.12 333 LEU A C 1
ATOM 2610 O O . LEU A 1 333 ? -2.217 -36.028 25.431 1.00 79.12 333 LEU A O 1
ATOM 2614 N N . SER A 1 334 ? -0.390 -34.752 25.624 1.00 74.56 334 SER A N 1
ATOM 2615 C CA . SER A 1 334 ? 0.081 -35.389 26.865 1.00 74.56 334 SER A CA 1
ATOM 2616 C C . SER A 1 334 ? -0.459 -34.680 28.109 1.00 74.56 334 SER A C 1
ATOM 2618 O O . SER A 1 334 ? -0.025 -33.578 28.446 1.00 74.56 334 SER A O 1
ATOM 2620 N N . ALA A 1 335 ? -1.363 -35.332 28.844 1.00 71.19 335 ALA A N 1
ATOM 2621 C CA . ALA A 1 335 ? -1.823 -34.866 30.152 1.00 71.19 335 ALA A CA 1
ATOM 2622 C C . ALA A 1 335 ? -0.843 -35.308 31.252 1.00 71.19 335 ALA A C 1
ATOM 2624 O O . ALA A 1 335 ? -0.707 -36.496 31.536 1.00 71.19 335 ALA A O 1
ATOM 2625 N N . THR A 1 336 ? -0.153 -34.359 31.892 1.00 70.44 336 THR A N 1
ATOM 2626 C CA . THR A 1 336 ? 0.722 -34.647 33.043 1.00 70.44 336 THR A CA 1
ATOM 2627 C C . THR A 1 336 ? 0.112 -34.064 34.310 1.00 70.44 336 THR A C 1
ATOM 2629 O O . THR A 1 336 ? -0.164 -32.868 34.374 1.00 70.44 336 THR A O 1
ATOM 2632 N N . LEU A 1 337 ? -0.083 -34.893 35.340 1.00 63.50 337 LEU A N 1
ATOM 2633 C CA . LEU A 1 337 ? -0.536 -34.419 36.644 1.00 63.50 337 LEU A CA 1
ATOM 2634 C C . LEU A 1 337 ? 0.581 -33.577 37.274 1.00 63.50 337 LEU A C 1
ATOM 2636 O O . LEU A 1 337 ? 1.631 -34.105 37.652 1.00 63.50 337 LEU A O 1
ATOM 2640 N N . GLN A 1 338 ? 0.368 -32.266 37.379 1.00 49.03 338 GLN A N 1
ATOM 2641 C CA . GLN A 1 338 ? 1.341 -31.340 37.949 1.00 49.03 338 GLN A CA 1
ATOM 2642 C C . GLN A 1 338 ? 1.398 -31.537 39.471 1.00 49.03 338 GLN A C 1
ATOM 2644 O O . GLN A 1 338 ? 0.744 -30.843 40.250 1.00 49.03 338 GLN A O 1
ATOM 2649 N N . ARG A 1 339 ? 2.171 -32.535 39.917 1.00 52.25 339 ARG A N 1
ATOM 2650 C CA . ARG A 1 339 ? 2.506 -32.698 41.334 1.00 52.25 339 ARG A CA 1
ATOM 2651 C C . ARG A 1 339 ? 3.273 -31.448 41.755 1.00 52.25 339 ARG A C 1
ATOM 2653 O O . ARG A 1 339 ? 4.359 -31.196 41.241 1.00 52.25 339 ARG A O 1
ATOM 2660 N N . HIS A 1 340 ? 2.697 -30.666 42.669 1.00 45.84 340 HIS A N 1
ATOM 2661 C CA . HIS A 1 340 ? 3.361 -29.522 43.291 1.00 45.84 340 HIS A CA 1
ATOM 2662 C C . HIS A 1 340 ? 4.669 -29.999 43.943 1.00 45.84 340 HIS A C 1
ATOM 2664 O O . HIS A 1 340 ? 4.672 -30.507 45.065 1.00 45.84 340 HIS A O 1
ATOM 2670 N N . SER A 1 341 ? 5.795 -29.873 43.237 1.00 45.56 341 SER A N 1
ATOM 2671 C CA . SER A 1 341 ? 7.103 -30.123 43.831 1.00 45.56 341 SER A CA 1
ATOM 2672 C C . SER A 1 341 ? 7.424 -28.944 44.738 1.00 45.56 341 SER A C 1
ATOM 2674 O O . SER A 1 341 ? 7.544 -27.811 44.267 1.00 45.56 341 SER A O 1
ATOM 2676 N N . LYS A 1 342 ? 7.574 -29.197 46.039 1.00 48.72 342 LYS A N 1
ATOM 2677 C CA . LYS A 1 342 ? 8.143 -28.217 46.965 1.00 48.72 342 LYS A CA 1
ATOM 2678 C C . LYS A 1 342 ? 9.527 -27.803 46.450 1.00 48.72 342 LYS A C 1
ATOM 2680 O O . LYS A 1 342 ? 10.424 -28.632 46.377 1.00 48.72 342 LYS A O 1
ATOM 2685 N N . ASN A 1 343 ? 9.655 -26.527 46.088 1.00 46.59 343 ASN A N 1
ATOM 2686 C CA . ASN A 1 343 ? 10.881 -25.728 46.015 1.00 46.59 343 ASN A CA 1
ATOM 2687 C C . ASN A 1 343 ? 12.185 -26.487 45.710 1.00 46.59 343 ASN A C 1
ATOM 2689 O O . ASN A 1 343 ? 13.048 -26.635 46.574 1.00 46.59 343 ASN A O 1
ATOM 2693 N N . LEU A 1 344 ? 12.388 -26.849 44.445 1.00 47.22 344 LEU A N 1
ATOM 2694 C CA . LEU A 1 344 ? 13.734 -26.993 43.896 1.00 47.22 344 LEU A CA 1
ATOM 2695 C C . LEU A 1 344 ? 14.093 -25.683 43.197 1.00 47.22 344 LEU A C 1
ATOM 2697 O O . LEU A 1 344 ? 13.548 -25.346 42.149 1.00 47.22 344 LEU A O 1
ATOM 2701 N N . ARG A 1 345 ? 15.002 -24.932 43.828 1.00 49.31 345 ARG A N 1
ATOM 2702 C CA . ARG A 1 345 ? 15.658 -23.734 43.289 1.00 49.31 345 ARG A CA 1
ATOM 2703 C C . ARG A 1 345 ? 16.132 -23.996 41.855 1.00 49.31 345 ARG A C 1
ATOM 2705 O O . ARG A 1 345 ? 17.172 -24.619 41.644 1.00 49.31 345 ARG A O 1
ATOM 2712 N N . GLN A 1 346 ? 15.393 -23.489 40.874 1.00 46.28 346 GLN A N 1
ATOM 2713 C CA . GLN A 1 346 ? 15.821 -23.488 39.483 1.00 46.28 346 GLN A CA 1
ATOM 2714 C C . GLN A 1 346 ? 16.784 -22.324 39.243 1.00 46.28 346 GLN A C 1
ATOM 2716 O O . GLN A 1 346 ? 16.430 -21.148 39.292 1.00 46.28 346 GLN A O 1
ATOM 2721 N N . ARG A 1 347 ? 18.042 -22.682 38.975 1.00 39.56 347 ARG A N 1
ATOM 2722 C CA . ARG A 1 347 ? 19.020 -21.824 38.301 1.00 39.56 347 ARG A CA 1
ATOM 2723 C C . ARG A 1 347 ? 18.459 -21.440 36.930 1.00 39.56 347 ARG A C 1
ATOM 2725 O O . ARG A 1 347 ? 18.429 -22.272 36.028 1.00 39.56 347 ARG A O 1
ATOM 2732 N N . HIS A 1 348 ? 18.081 -20.180 36.749 1.00 38.16 348 HIS A N 1
ATOM 2733 C CA . HIS A 1 348 ? 17.812 -19.627 35.424 1.00 38.16 348 HIS A CA 1
ATOM 2734 C C . HIS A 1 348 ? 19.132 -19.371 34.683 1.00 38.16 348 HIS A C 1
ATOM 2736 O O . HIS A 1 348 ? 19.720 -18.296 34.765 1.00 38.16 348 HIS A O 1
ATOM 2742 N N . GLY A 1 349 ? 19.615 -20.388 33.969 1.00 37.81 349 GLY A N 1
ATOM 2743 C CA . GLY A 1 349 ? 20.499 -20.220 32.818 1.00 37.81 349 GLY A CA 1
ATOM 2744 C C . GLY A 1 349 ? 19.652 -20.298 31.552 1.00 37.81 349 GLY A C 1
ATOM 2745 O O . GLY A 1 349 ? 18.941 -21.281 31.357 1.00 37.81 349 GLY A O 1
ATOM 2746 N N . SER A 1 350 ? 19.690 -19.266 30.708 1.00 45.88 350 SER A N 1
ATOM 2747 C CA . SER A 1 350 ? 18.918 -19.202 29.464 1.00 45.88 350 SER A CA 1
ATOM 2748 C C . SER A 1 350 ? 19.469 -20.183 28.418 1.00 45.88 350 SER A C 1
ATOM 2750 O O . SER A 1 350 ? 20.225 -19.815 27.519 1.00 45.88 350 SER A O 1
ATOM 2752 N N . ALA A 1 351 ? 19.097 -21.453 28.531 1.00 38.03 351 ALA A N 1
ATOM 2753 C CA . ALA A 1 351 ? 19.200 -22.418 27.448 1.00 38.03 351 ALA A CA 1
ATOM 2754 C C . ALA A 1 351 ? 17.901 -22.356 26.636 1.00 38.03 351 ALA A C 1
ATOM 2756 O O . ALA A 1 351 ? 16.911 -23.013 26.953 1.00 38.03 351 ALA A O 1
ATOM 2757 N N . ARG A 1 352 ? 17.898 -21.524 25.591 1.00 37.81 352 ARG A N 1
ATOM 2758 C CA . ARG A 1 352 ? 16.867 -21.542 24.549 1.00 37.81 352 ARG A CA 1
ATOM 2759 C C . ARG A 1 352 ? 16.966 -22.899 23.841 1.00 37.81 352 ARG A C 1
ATOM 2761 O O . ARG A 1 352 ? 17.887 -23.119 23.057 1.00 37.81 352 ARG A O 1
ATOM 2768 N N . ARG A 1 353 ? 16.067 -23.829 24.179 1.00 33.59 353 ARG A N 1
ATOM 2769 C CA . ARG A 1 353 ? 15.861 -25.073 23.425 1.00 33.59 353 ARG A CA 1
ATOM 2770 C C . ARG A 1 353 ? 15.495 -24.693 21.987 1.00 33.59 353 ARG A C 1
ATOM 2772 O O . ARG A 1 353 ? 14.562 -23.922 21.781 1.00 33.59 353 ARG A O 1
ATOM 2779 N N . LYS A 1 354 ? 16.269 -25.183 21.018 1.00 33.69 354 LYS A N 1
ATOM 2780 C CA . LYS A 1 354 ? 15.913 -25.117 19.597 1.00 33.69 354 LYS A CA 1
ATOM 2781 C C . LYS A 1 354 ? 14.763 -26.101 19.320 1.00 33.69 354 LYS A C 1
ATOM 2783 O O . LYS A 1 354 ? 14.726 -27.136 19.992 1.00 33.69 354 LYS A O 1
ATOM 2788 N N . PRO A 1 355 ? 13.859 -25.814 18.368 1.00 31.97 355 PRO A N 1
ATOM 2789 C CA . PRO A 1 355 ? 12.901 -26.800 17.887 1.00 31.97 355 PRO A CA 1
ATOM 2790 C C . PRO A 1 355 ? 13.653 -27.957 17.223 1.00 31.97 355 PRO A C 1
ATOM 2792 O O . PRO A 1 355 ? 14.686 -27.749 16.585 1.00 31.97 355 PRO A O 1
ATOM 2795 N N . ILE A 1 356 ? 13.135 -29.167 17.398 1.00 32.94 356 ILE A N 1
ATOM 2796 C CA . ILE A 1 356 ? 13.568 -30.356 16.670 1.00 32.94 356 ILE A CA 1
ATOM 2797 C C . ILE A 1 356 ? 13.048 -30.187 15.239 1.00 32.94 356 ILE A C 1
ATOM 2799 O O . ILE A 1 356 ? 11.849 -30.313 15.012 1.00 32.94 356 ILE A O 1
ATOM 2803 N N . MET A 1 357 ? 13.931 -29.847 14.299 1.00 33.94 357 MET A N 1
ATOM 2804 C CA . MET A 1 357 ? 13.683 -30.123 12.885 1.00 33.94 357 MET A CA 1
ATOM 2805 C C . MET A 1 357 ? 14.038 -31.586 12.641 1.00 33.94 357 MET A C 1
ATOM 2807 O O . MET A 1 357 ? 15.057 -32.078 13.128 1.00 33.94 357 MET A O 1
ATOM 2811 N N . SER A 1 358 ? 13.137 -32.278 11.954 1.00 33.28 358 SER A N 1
ATOM 2812 C CA . SER A 1 358 ? 13.295 -33.645 11.481 1.00 33.28 358 SER A CA 1
ATOM 2813 C C . SER A 1 358 ? 14.595 -33.811 10.702 1.00 33.28 358 SER A C 1
ATOM 2815 O O . SER A 1 358 ? 14.971 -32.942 9.919 1.00 33.28 358 SER A O 1
ATOM 2817 N N . ALA A 1 359 ? 15.243 -34.948 10.929 1.00 37.28 359 ALA A N 1
ATOM 2818 C CA . ALA A 1 359 ? 16.417 -35.408 10.213 1.00 37.28 359 ALA A CA 1
ATOM 2819 C C . ALA A 1 359 ? 16.179 -35.391 8.692 1.00 37.28 359 ALA A C 1
ATOM 2821 O O . ALA A 1 359 ? 15.495 -36.259 8.156 1.00 37.28 359 ALA A O 1
ATOM 2822 N N . ALA A 1 360 ? 16.756 -34.398 8.022 1.00 30.39 360 ALA A N 1
ATOM 2823 C CA . ALA A 1 360 ? 17.231 -34.529 6.656 1.00 30.39 360 ALA A CA 1
ATOM 2824 C C . ALA A 1 360 ? 18.750 -34.742 6.753 1.00 30.39 360 ALA A C 1
ATOM 2826 O O . ALA A 1 360 ? 19.425 -34.085 7.545 1.00 30.39 360 ALA A O 1
ATOM 2827 N N . SER A 1 361 ? 19.219 -35.750 6.034 1.00 31.16 361 SER A N 1
ATOM 2828 C CA . SER A 1 361 ? 20.559 -36.343 6.005 1.00 31.16 361 SER A CA 1
ATOM 2829 C C . SER A 1 361 ? 21.733 -35.355 6.102 1.00 31.16 361 SER A C 1
ATOM 2831 O O . SER A 1 361 ? 21.841 -34.423 5.313 1.00 31.16 361 SER A O 1
ATOM 2833 N N . GLU A 1 362 ? 22.650 -35.632 7.036 1.00 34.00 362 GLU A N 1
ATOM 2834 C CA . GLU A 1 362 ? 23.917 -34.923 7.313 1.00 34.00 362 GLU A CA 1
ATOM 2835 C C . GLU A 1 362 ? 25.071 -35.292 6.351 1.00 34.00 362 GLU A C 1
ATOM 2837 O O . GLU A 1 362 ? 26.243 -35.199 6.709 1.00 34.00 362 GLU A O 1
ATOM 2842 N N . GLU A 1 363 ? 24.779 -35.678 5.113 1.00 34.75 363 GLU A N 1
ATOM 2843 C CA . GLU A 1 363 ? 25.807 -36.041 4.131 1.00 34.75 363 GLU A CA 1
ATOM 2844 C C . GLU A 1 363 ? 25.629 -35.230 2.849 1.00 34.75 363 GLU A C 1
ATOM 2846 O O . GLU A 1 363 ? 25.154 -35.766 1.862 1.00 34.75 363 GLU A O 1
ATOM 2851 N N . ASP A 1 364 ? 25.941 -33.931 2.896 1.00 35.72 364 ASP A N 1
ATOM 2852 C CA . ASP A 1 364 ? 26.724 -33.238 1.858 1.00 35.72 364 ASP A CA 1
ATOM 2853 C C . ASP A 1 364 ? 26.943 -31.768 2.265 1.00 35.72 364 ASP A C 1
ATOM 2855 O O . ASP A 1 364 ? 26.097 -30.904 2.061 1.00 35.72 364 ASP A O 1
ATOM 2859 N N . MET A 1 365 ? 28.068 -31.471 2.914 1.00 33.53 365 MET A N 1
ATOM 2860 C CA . MET A 1 365 ? 28.592 -30.101 3.001 1.00 33.53 365 MET A CA 1
ATOM 2861 C C . MET A 1 365 ? 30.099 -30.162 2.773 1.00 33.53 365 MET A C 1
ATOM 2863 O O . MET A 1 365 ? 30.917 -29.852 3.646 1.00 33.53 365 MET A O 1
ATOM 2867 N N . GLY A 1 366 ? 30.453 -30.637 1.578 1.00 30.39 366 GLY A N 1
ATOM 2868 C CA . GLY A 1 366 ? 31.773 -30.466 0.999 1.00 30.39 366 GLY A CA 1
ATOM 2869 C C . GLY A 1 366 ? 32.097 -28.983 0.811 1.00 30.39 366 GLY A C 1
ATOM 2870 O O . GLY A 1 366 ? 31.320 -28.194 0.281 1.00 30.39 366 GLY A O 1
ATOM 2871 N N . PHE A 1 367 ? 33.281 -28.600 1.275 1.00 28.81 367 PHE A N 1
ATOM 2872 C CA . PHE A 1 367 ? 33.905 -27.303 1.057 1.00 28.81 367 PHE A CA 1
ATOM 2873 C C . PHE A 1 367 ? 34.179 -27.114 -0.447 1.00 28.81 367 PHE A C 1
ATOM 2875 O O . PHE A 1 367 ? 35.174 -27.633 -0.948 1.00 28.81 367 PHE A O 1
ATOM 2882 N N . GLY A 1 368 ? 33.304 -26.407 -1.171 1.00 34.44 368 GLY A N 1
ATOM 2883 C CA . GLY A 1 368 ? 33.542 -26.123 -2.590 1.00 34.44 368 GLY A CA 1
ATOM 2884 C C . GLY A 1 368 ? 32.335 -25.703 -3.428 1.00 34.44 368 GLY A C 1
ATOM 2885 O O . GLY A 1 368 ? 32.103 -26.320 -4.453 1.00 34.44 368 GLY A O 1
ATOM 2886 N N . SER A 1 369 ? 31.592 -24.668 -3.032 1.00 29.45 369 SER A N 1
ATOM 2887 C CA . SER A 1 369 ? 30.867 -23.768 -3.951 1.00 29.45 369 SER A CA 1
ATOM 2888 C C . SER A 1 369 ? 30.234 -22.653 -3.117 1.00 29.45 369 SER A C 1
ATOM 2890 O O . SER A 1 369 ? 29.332 -22.904 -2.323 1.00 29.45 369 SER A O 1
ATOM 2892 N N . PHE A 1 370 ? 30.743 -21.426 -3.224 1.00 31.19 370 PHE A N 1
ATOM 2893 C CA . PHE A 1 370 ? 29.973 -20.254 -2.809 1.00 31.19 370 PHE A CA 1
ATOM 2894 C C . PHE A 1 370 ? 28.993 -19.972 -3.947 1.00 31.19 370 PHE A C 1
ATOM 2896 O O . PHE A 1 370 ? 29.357 -19.320 -4.923 1.00 31.19 370 PHE A O 1
ATOM 2903 N N . ASP A 1 371 ? 27.789 -20.524 -3.840 1.00 35.88 371 ASP A N 1
ATOM 2904 C CA . ASP A 1 371 ? 26.730 -20.305 -4.816 1.00 35.88 371 ASP A CA 1
ATOM 2905 C C . ASP A 1 371 ? 26.115 -18.916 -4.566 1.00 35.88 371 ASP A C 1
ATOM 2907 O O . ASP A 1 371 ? 25.555 -18.642 -3.502 1.00 35.88 371 ASP A O 1
ATOM 2911 N N . TYR A 1 372 ? 26.270 -17.999 -5.525 1.00 41.41 372 TYR A N 1
ATOM 2912 C CA . TYR A 1 372 ? 25.816 -16.599 -5.431 1.00 41.41 372 TYR A CA 1
ATOM 2913 C C . TYR A 1 372 ? 24.288 -16.461 -5.254 1.00 41.41 372 TYR A C 1
ATOM 2915 O O . TYR A 1 372 ? 23.800 -15.399 -4.858 1.00 41.41 372 TYR A O 1
ATOM 2923 N N . ASN A 1 373 ? 23.539 -17.543 -5.480 1.00 45.16 373 ASN A N 1
ATOM 2924 C CA . ASN A 1 373 ? 22.084 -17.603 -5.370 1.00 45.16 373 ASN A CA 1
ATOM 2925 C C . ASN A 1 373 ? 21.562 -17.407 -3.932 1.00 45.16 373 ASN A C 1
ATOM 2927 O O . ASN A 1 373 ? 20.494 -16.822 -3.753 1.00 45.16 373 ASN A O 1
ATOM 2931 N N . GLU A 1 374 ? 22.332 -17.764 -2.894 1.00 44.69 374 GLU A N 1
ATOM 2932 C CA . GLU A 1 374 ? 21.916 -17.541 -1.498 1.00 44.69 374 GLU A CA 1
ATOM 2933 C C . GLU A 1 374 ? 21.868 -16.054 -1.112 1.00 44.69 374 GLU A C 1
ATOM 2935 O O . GLU A 1 374 ? 21.107 -15.686 -0.219 1.00 44.69 374 GLU A O 1
ATOM 2940 N N . LEU A 1 375 ? 22.644 -15.173 -1.760 1.00 42.28 375 LEU A N 1
ATOM 2941 C CA . LEU A 1 375 ? 22.639 -13.739 -1.437 1.00 42.28 375 LEU A CA 1
ATOM 2942 C C . LEU A 1 375 ? 21.420 -13.016 -2.015 1.00 42.28 375 LEU A C 1
ATOM 2944 O O . LEU A 1 375 ? 20.890 -12.111 -1.370 1.00 42.28 375 LEU A O 1
ATOM 2948 N N . VAL A 1 376 ? 20.971 -13.417 -3.206 1.00 45.53 376 VAL A N 1
ATOM 2949 C CA . VAL A 1 376 ? 19.756 -12.884 -3.837 1.00 45.53 376 VAL A CA 1
ATOM 2950 C C . VAL A 1 376 ? 18.527 -13.403 -3.105 1.00 45.53 376 VAL A C 1
ATOM 2952 O O . VAL A 1 376 ? 17.659 -12.603 -2.765 1.00 45.53 376 VAL A O 1
ATOM 2955 N N . ASP A 1 377 ? 18.499 -14.687 -2.743 1.00 47.44 377 ASP A N 1
ATOM 2956 C CA . ASP A 1 377 ? 17.441 -15.246 -1.900 1.00 47.44 377 ASP A CA 1
ATOM 2957 C C . ASP A 1 377 ? 17.477 -14.649 -0.484 1.00 47.44 377 ASP A C 1
ATOM 2959 O O . ASP A 1 377 ? 16.427 -14.395 0.097 1.00 47.44 377 ASP A O 1
ATOM 2963 N N . ALA A 1 378 ? 18.652 -14.319 0.069 1.00 46.81 378 ALA A N 1
ATOM 2964 C CA . ALA A 1 378 ? 18.770 -13.600 1.339 1.00 46.81 378 ALA A CA 1
ATOM 2965 C C . ALA A 1 378 ? 18.312 -12.140 1.236 1.00 46.81 378 ALA A C 1
ATOM 2967 O O . ALA A 1 378 ? 17.674 -11.648 2.162 1.00 46.81 378 ALA A O 1
ATOM 2968 N N . ALA A 1 379 ? 18.590 -11.444 0.131 1.00 49.56 379 ALA A N 1
ATOM 2969 C CA . ALA A 1 379 ? 18.123 -10.081 -0.109 1.00 49.56 379 ALA A CA 1
ATOM 2970 C C . ALA A 1 379 ? 16.613 -10.047 -0.390 1.00 49.56 379 ALA A C 1
ATOM 2972 O O . ALA A 1 379 ? 15.915 -9.180 0.137 1.00 49.56 379 ALA A O 1
ATOM 2973 N N . ALA A 1 380 ? 16.091 -11.014 -1.146 1.00 46.34 380 ALA A N 1
ATOM 2974 C CA . ALA A 1 380 ? 14.667 -11.231 -1.358 1.00 46.34 380 ALA A CA 1
ATOM 2975 C C . ALA A 1 380 ? 13.985 -11.579 -0.033 1.00 46.34 380 ALA A C 1
ATOM 2977 O O . ALA A 1 380 ? 13.036 -10.899 0.335 1.00 46.34 380 ALA A O 1
ATOM 2978 N N . MET A 1 381 ? 14.526 -12.515 0.756 1.00 48.97 381 MET A N 1
ATOM 2979 C CA . MET A 1 381 ? 14.051 -12.818 2.109 1.00 48.97 381 MET A CA 1
ATOM 2980 C C . MET A 1 381 ? 14.181 -11.629 3.055 1.00 48.97 381 MET A C 1
ATOM 2982 O O . MET A 1 381 ? 13.342 -11.479 3.933 1.00 48.97 381 MET A O 1
ATOM 2986 N N . GLN A 1 382 ? 15.180 -10.760 2.909 1.00 45.62 382 GLN A N 1
ATOM 2987 C CA . GLN A 1 382 ? 15.325 -9.552 3.720 1.00 45.62 382 GLN A CA 1
ATOM 2988 C C . GLN A 1 382 ? 14.294 -8.490 3.324 1.00 45.62 382 GLN A C 1
ATOM 2990 O O . GLN A 1 382 ? 13.730 -7.856 4.212 1.00 45.62 382 GLN A O 1
ATOM 2995 N N . ARG A 1 383 ? 13.977 -8.340 2.030 1.00 49.44 383 ARG A N 1
ATOM 2996 C CA . ARG A 1 383 ? 12.838 -7.533 1.553 1.00 49.44 383 ARG A CA 1
ATOM 2997 C C . ARG A 1 383 ? 11.510 -8.114 2.044 1.00 49.44 383 ARG A C 1
ATOM 2999 O O . ARG A 1 383 ? 10.674 -7.359 2.520 1.00 49.44 383 ARG A O 1
ATOM 3006 N N . LEU A 1 384 ? 11.360 -9.438 2.027 1.00 49.66 384 LEU A N 1
ATOM 3007 C CA . LEU A 1 384 ? 10.203 -10.176 2.550 1.00 49.66 384 LEU A CA 1
ATOM 3008 C C . LEU A 1 384 ? 10.081 -10.003 4.075 1.00 49.66 384 LEU A C 1
ATOM 3010 O O . LEU A 1 384 ? 9.008 -9.726 4.594 1.00 49.66 384 LEU A O 1
ATOM 3014 N N . THR A 1 385 ? 11.205 -10.049 4.794 1.00 44.16 385 THR A N 1
ATOM 3015 C CA . THR A 1 385 ? 11.288 -9.812 6.243 1.00 44.16 385 THR A CA 1
ATOM 3016 C C . THR A 1 385 ? 10.957 -8.361 6.577 1.00 44.16 385 THR A C 1
ATOM 3018 O O . THR A 1 385 ? 10.234 -8.116 7.533 1.00 44.16 385 THR A O 1
ATOM 3021 N N . LEU A 1 386 ? 11.438 -7.390 5.795 1.00 48.03 386 LEU A N 1
ATOM 3022 C CA . LEU A 1 386 ? 11.100 -5.972 5.952 1.00 48.03 386 LEU A CA 1
ATOM 3023 C C . LEU A 1 386 ? 9.622 -5.696 5.636 1.00 48.03 386 LEU A C 1
ATOM 3025 O O . LEU A 1 386 ? 8.995 -4.934 6.367 1.00 48.03 386 LEU A O 1
ATOM 3029 N N . ALA A 1 387 ? 9.060 -6.351 4.616 1.00 41.94 387 ALA A N 1
ATOM 3030 C CA . ALA A 1 387 ? 7.638 -6.286 4.276 1.00 41.94 387 ALA A CA 1
ATOM 3031 C C . ALA A 1 387 ? 6.747 -6.930 5.356 1.00 41.94 387 ALA A C 1
ATOM 3033 O O . ALA A 1 387 ? 5.672 -6.416 5.656 1.00 41.94 387 ALA A O 1
ATOM 3034 N N . HIS A 1 388 ? 7.208 -8.008 6.000 1.00 43.47 388 HIS A N 1
ATOM 3035 C CA . HIS A 1 388 ? 6.543 -8.608 7.163 1.00 43.47 388 HIS A CA 1
ATOM 3036 C C . HIS A 1 388 ? 6.687 -7.737 8.430 1.00 43.47 388 HIS A C 1
ATOM 3038 O O . HIS A 1 388 ? 5.740 -7.575 9.194 1.00 43.47 388 HIS A O 1
ATOM 3044 N N . MET A 1 389 ? 7.844 -7.096 8.644 1.00 37.88 389 MET A N 1
ATOM 3045 C CA . MET A 1 389 ? 8.069 -6.198 9.789 1.00 37.88 389 MET A CA 1
ATOM 3046 C C . MET A 1 389 ? 7.245 -4.902 9.696 1.00 37.88 389 MET A C 1
ATOM 3048 O O . MET A 1 389 ? 6.846 -4.357 10.728 1.00 37.88 389 MET A O 1
ATOM 3052 N N . SER A 1 390 ? 6.980 -4.391 8.487 1.00 39.28 390 SER A N 1
ATOM 3053 C CA . SER A 1 390 ? 6.125 -3.212 8.292 1.00 39.28 390 SER A CA 1
ATOM 3054 C C . SER A 1 390 ? 4.646 -3.526 8.534 1.00 39.28 390 SER A C 1
ATOM 3056 O O . SER A 1 390 ? 3.939 -2.684 9.092 1.00 39.28 390 SER A O 1
ATOM 3058 N N . SER A 1 391 ? 4.196 -4.747 8.231 1.00 37.94 391 SER A N 1
ATOM 3059 C CA . SER A 1 391 ? 2.831 -5.212 8.511 1.00 37.94 391 SER A CA 1
ATOM 3060 C C . SER A 1 391 ? 2.597 -5.545 9.995 1.00 37.94 391 SER A C 1
ATOM 3062 O O . SER A 1 391 ? 1.514 -5.266 10.513 1.00 37.94 391 SER A O 1
ATOM 3064 N N . ASP A 1 392 ? 3.621 -5.996 10.725 1.00 33.28 392 ASP A N 1
ATOM 3065 C CA . ASP A 1 392 ? 3.5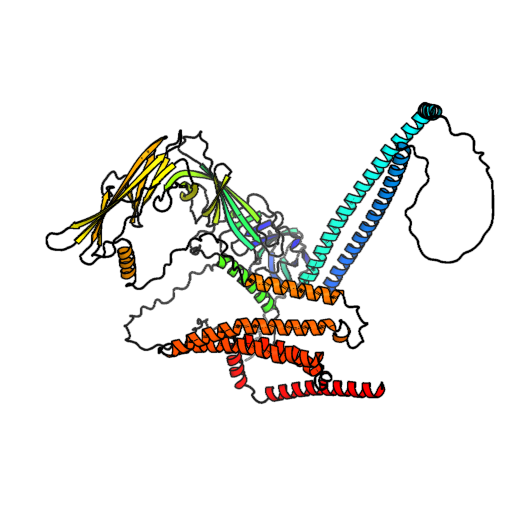29 -6.270 12.171 1.00 33.28 392 ASP A CA 1
ATOM 3066 C C . ASP A 1 392 ? 3.532 -5.008 13.055 1.00 33.28 392 ASP A C 1
ATOM 3068 O O . ASP A 1 392 ? 3.033 -5.024 14.182 1.00 33.28 392 ASP A O 1
ATOM 3072 N N . SER A 1 393 ? 4.050 -3.877 12.564 1.00 29.70 393 SER A N 1
ATOM 3073 C CA . SER A 1 393 ? 4.112 -2.631 13.351 1.00 29.70 393 SER A CA 1
ATOM 3074 C C . SER A 1 393 ? 2.746 -1.969 13.604 1.00 29.70 393 SER A C 1
ATOM 3076 O O . SER A 1 393 ? 2.647 -1.055 14.425 1.00 29.70 393 SER A O 1
ATOM 3078 N N . ASN A 1 394 ? 1.683 -2.483 12.975 1.00 33.28 394 ASN A N 1
ATOM 3079 C CA . ASN A 1 394 ? 0.298 -2.071 13.194 1.00 33.28 394 ASN A CA 1
ATOM 3080 C C . ASN A 1 394 ? -0.541 -3.146 13.918 1.00 33.28 394 ASN A C 1
ATOM 3082 O O . ASN A 1 394 ? -1.759 -3.210 13.743 1.00 33.28 394 ASN A O 1
ATOM 3086 N N . SER A 1 395 ? 0.089 -3.985 14.754 1.00 28.70 395 SER A N 1
ATOM 3087 C CA . SER A 1 395 ? -0.583 -5.024 15.543 1.00 28.70 395 SER A CA 1
ATOM 3088 C C . SER A 1 395 ? -1.462 -4.441 16.666 1.00 28.70 395 SER A C 1
ATOM 3090 O O . SER A 1 395 ? -1.131 -4.495 17.854 1.00 28.70 395 SER A O 1
ATOM 3092 N N . CYS A 1 396 ? -2.629 -3.914 16.307 1.00 25.64 396 CYS A N 1
ATOM 3093 C CA . CYS A 1 396 ? -3.800 -3.997 17.167 1.00 25.64 396 CYS A CA 1
ATOM 3094 C C . CYS A 1 396 ? -4.536 -5.280 16.769 1.00 25.64 396 CYS A C 1
ATOM 3096 O O . CYS A 1 396 ? -5.264 -5.282 15.786 1.00 25.64 396 CYS A O 1
ATOM 3098 N N . SER A 1 397 ? -4.242 -6.374 17.481 1.00 31.58 397 SER A N 1
ATOM 3099 C CA . SER A 1 397 ? -4.989 -7.643 17.525 1.00 31.58 397 SER A CA 1
ATOM 3100 C C . SER A 1 397 ? -6.010 -7.872 16.396 1.00 31.58 397 SER A C 1
ATOM 3102 O O . SER A 1 397 ? -7.218 -7.831 16.638 1.00 31.58 397 SER A O 1
ATOM 3104 N N . SER A 1 398 ? -5.551 -8.146 15.175 1.00 31.42 398 SER A N 1
ATOM 3105 C CA . SER A 1 398 ? -6.376 -8.859 14.207 1.00 31.42 398 SER A CA 1
ATOM 3106 C C . SER A 1 398 ? -6.248 -10.344 14.530 1.00 31.42 398 SER A C 1
ATOM 3108 O O . SER A 1 398 ? -5.169 -10.932 14.491 1.00 31.42 398 SER A O 1
ATOM 3110 N N . THR A 1 399 ? -7.355 -10.959 14.930 1.00 35.62 399 THR A N 1
ATOM 3111 C CA . THR A 1 399 ? -7.502 -12.414 14.859 1.00 35.62 399 THR A CA 1
ATOM 3112 C C . THR A 1 399 ? -7.098 -12.874 13.455 1.00 35.62 399 THR A C 1
ATOM 3114 O O . THR A 1 399 ? -7.526 -12.220 12.497 1.00 35.62 399 THR A O 1
ATOM 3117 N N . PRO A 1 400 ? -6.314 -13.958 13.302 1.00 36.94 400 PRO A N 1
ATOM 3118 C CA . PRO A 1 400 ? -5.994 -14.498 11.989 1.00 36.94 400 PRO A CA 1
ATOM 3119 C C . PRO A 1 400 ? -7.282 -14.684 11.187 1.00 36.94 400 PRO A C 1
ATOM 3121 O O . PRO A 1 400 ? -8.255 -15.252 11.689 1.00 36.94 400 PRO A O 1
ATOM 3124 N N . LEU A 1 401 ? -7.295 -14.191 9.950 1.00 46.12 401 LEU A N 1
ATOM 3125 C CA . LEU A 1 401 ? -8.405 -14.293 8.997 1.00 46.12 401 LEU A CA 1
ATOM 3126 C C . LEU A 1 401 ? -8.600 -15.749 8.494 1.00 46.12 401 LEU A C 1
ATOM 3128 O O . LEU A 1 401 ? -9.011 -15.981 7.366 1.00 46.12 401 LEU A O 1
ATOM 3132 N N . GLU A 1 402 ? -8.274 -16.748 9.319 1.00 42.34 402 GLU A N 1
ATOM 3133 C CA . GLU A 1 402 ? -8.107 -18.171 8.978 1.00 42.34 402 GLU A CA 1
ATOM 3134 C C . GLU A 1 402 ? -9.433 -18.928 8.773 1.00 42.34 402 GLU A C 1
ATOM 3136 O O . GLU A 1 402 ? -9.429 -20.117 8.476 1.00 42.34 402 GLU A O 1
ATOM 3141 N N . THR A 1 403 ? -10.584 -18.265 8.921 1.00 41.22 403 THR A N 1
ATOM 3142 C CA . THR A 1 403 ? -11.919 -18.901 8.867 1.00 41.22 403 THR A CA 1
ATOM 3143 C C . THR A 1 403 ? -12.799 -18.447 7.701 1.00 41.22 403 THR A C 1
ATOM 3145 O O . THR A 1 403 ? -13.990 -18.754 7.685 1.00 41.22 403 THR A O 1
ATOM 3148 N N . GLN A 1 404 ? -12.259 -17.728 6.715 1.00 53.47 404 GLN A N 1
ATOM 3149 C CA . GLN A 1 404 ? -13.079 -17.097 5.675 1.00 53.47 404 GLN A CA 1
ATOM 3150 C C . GLN A 1 404 ? -12.971 -17.803 4.321 1.00 53.47 404 GLN A C 1
ATOM 3152 O O . GLN A 1 404 ? -11.881 -18.118 3.848 1.00 53.47 404 GLN A O 1
ATOM 3157 N N . SER A 1 405 ? -14.122 -18.004 3.671 1.00 58.19 405 SER A N 1
ATOM 3158 C CA . SER A 1 405 ? -14.185 -18.298 2.239 1.00 58.19 405 SER A CA 1
ATOM 3159 C C . SER A 1 405 ? -13.457 -17.186 1.484 1.00 58.19 405 SER A C 1
ATOM 3161 O O . SER A 1 405 ? -13.788 -16.012 1.657 1.00 58.19 405 SER A O 1
ATOM 3163 N N . SER A 1 406 ? -12.458 -17.545 0.676 1.00 72.00 406 SER A N 1
ATOM 3164 C CA . SER A 1 406 ? -11.734 -16.579 -0.152 1.00 72.00 406 SER A CA 1
ATOM 3165 C C . SER A 1 406 ? -12.714 -15.780 -1.020 1.00 72.00 406 SER A C 1
ATOM 3167 O O . SER A 1 406 ? -13.572 -16.356 -1.690 1.00 72.00 406 SER A O 1
ATOM 3169 N N . ALA A 1 407 ? -12.598 -14.454 -0.984 1.00 82.81 407 ALA A N 1
ATOM 3170 C CA . ALA A 1 407 ? -13.402 -13.528 -1.766 1.00 82.81 407 ALA A CA 1
ATOM 3171 C C . ALA A 1 407 ? -12.545 -12.925 -2.884 1.00 82.81 407 ALA A C 1
ATOM 3173 O O . ALA A 1 407 ? -11.394 -12.547 -2.654 1.00 82.81 407 ALA A O 1
ATOM 3174 N N . CYS A 1 408 ? -13.121 -12.828 -4.083 1.00 88.81 408 CYS A N 1
ATOM 3175 C CA . CYS A 1 408 ? -12.509 -12.193 -5.247 1.00 88.81 408 CYS A CA 1
ATOM 3176 C C . CYS A 1 408 ? -13.337 -10.974 -5.661 1.00 88.81 408 CYS A C 1
ATOM 3178 O O . CYS A 1 408 ? -14.554 -11.067 -5.824 1.00 88.81 408 CYS A O 1
ATOM 3180 N N . PHE A 1 409 ? -12.663 -9.847 -5.858 1.00 92.19 409 PHE A N 1
ATOM 3181 C CA . PHE A 1 409 ? -13.251 -8.558 -6.192 1.00 92.19 409 PHE A CA 1
ATOM 3182 C C . PHE A 1 409 ? -12.715 -8.090 -7.552 1.00 92.19 409 PHE A C 1
ATOM 3184 O O . PHE A 1 409 ? -11.621 -7.520 -7.609 1.00 92.19 409 PHE A O 1
ATOM 3191 N N . PRO A 1 410 ? -13.433 -8.354 -8.657 1.00 93.25 410 PRO A N 1
ATOM 3192 C CA . PRO A 1 410 ? -13.030 -7.877 -9.973 1.00 93.25 410 PRO A CA 1
ATOM 3193 C C . PRO A 1 410 ? -13.233 -6.362 -10.077 1.00 93.25 410 PRO A C 1
ATOM 3195 O O . PRO A 1 410 ? -14.293 -5.840 -9.727 1.00 93.25 410 PRO A O 1
ATOM 3198 N N . ILE A 1 411 ? -12.225 -5.653 -10.578 1.00 95.00 411 ILE A N 1
ATOM 3199 C CA . ILE A 1 411 ? -12.307 -4.218 -10.846 1.00 95.00 411 ILE A CA 1
ATOM 3200 C C . ILE A 1 411 ? -12.926 -4.022 -12.230 1.00 95.00 411 ILE A C 1
ATOM 3202 O O . ILE A 1 411 ? -12.445 -4.550 -13.225 1.00 95.00 411 ILE A O 1
ATOM 3206 N N . ALA A 1 412 ? -14.021 -3.263 -12.295 1.00 88.69 412 ALA A N 1
ATOM 3207 C CA . ALA A 1 412 ? -14.874 -3.197 -13.485 1.00 88.69 412 ALA A CA 1
ATOM 3208 C C . ALA A 1 412 ? -14.232 -2.538 -14.720 1.00 88.69 412 ALA A C 1
ATOM 3210 O O . ALA A 1 412 ? -14.781 -2.636 -15.816 1.00 88.69 412 ALA A O 1
ATOM 3211 N N . ARG A 1 413 ? -13.131 -1.802 -14.548 1.00 90.00 413 ARG A N 1
ATOM 3212 C CA . ARG A 1 413 ? -12.414 -1.131 -15.636 1.00 90.00 413 ARG A CA 1
ATOM 3213 C C . ARG A 1 413 ? -10.952 -1.564 -15.611 1.00 90.00 413 ARG A C 1
ATOM 3215 O O . ARG A 1 413 ? -10.420 -1.662 -14.505 1.00 90.00 413 ARG A O 1
ATOM 3222 N N . PRO A 1 414 ? -10.314 -1.741 -16.779 1.00 92.56 414 PRO A N 1
ATOM 3223 C CA . PRO A 1 414 ? -8.875 -1.930 -16.855 1.00 92.56 414 PRO A CA 1
ATOM 3224 C C . PRO A 1 414 ? -8.122 -0.804 -16.143 1.00 92.56 414 PRO A C 1
ATOM 3226 O O . PRO A 1 414 ? -8.534 0.363 -16.182 1.00 92.56 414 PRO A O 1
ATOM 3229 N N . VAL A 1 415 ? -7.037 -1.159 -15.456 1.00 93.38 415 VAL A N 1
ATOM 3230 C CA . VAL A 1 415 ? -6.214 -0.211 -14.694 1.00 93.38 415 VAL A CA 1
ATOM 3231 C C . VAL A 1 415 ? -4.740 -0.425 -15.018 1.00 93.38 415 VAL A C 1
ATOM 3233 O O . VAL A 1 415 ? -4.286 -1.558 -15.178 1.00 93.38 415 VAL A O 1
ATOM 3236 N N . THR A 1 416 ? -3.990 0.679 -15.061 1.00 94.44 416 THR A N 1
ATOM 3237 C CA . THR A 1 416 ? -2.527 0.662 -15.132 1.00 94.44 416 THR A CA 1
ATOM 3238 C C . THR A 1 416 ? -1.918 0.884 -13.748 1.00 94.44 416 THR A C 1
ATOM 3240 O O . THR A 1 416 ? -2.132 1.942 -13.156 1.00 94.44 416 THR A O 1
ATOM 3243 N N . ILE A 1 417 ? -1.144 -0.083 -13.242 1.00 94.56 417 ILE A N 1
ATOM 3244 C CA . ILE A 1 417 ? -0.456 -0.009 -11.940 1.00 94.56 417 ILE A CA 1
ATOM 3245 C C . ILE A 1 417 ? 1.075 -0.034 -12.147 1.00 94.56 417 ILE A C 1
ATOM 3247 O O . ILE A 1 417 ? 1.637 -1.094 -12.450 1.00 94.56 417 ILE A O 1
ATOM 3251 N N . PRO A 1 418 ? 1.783 1.102 -11.986 1.00 92.88 418 PRO A N 1
ATOM 3252 C CA . PRO A 1 418 ? 3.240 1.175 -12.124 1.00 92.88 418 PRO A CA 1
ATOM 3253 C C . PRO A 1 418 ? 3.983 0.547 -10.938 1.00 92.88 418 PRO A C 1
ATOM 3255 O O . PRO A 1 418 ? 3.493 0.562 -9.808 1.00 92.88 418 PRO A O 1
ATOM 3258 N N . SER A 1 419 ? 5.197 0.045 -11.187 1.00 89.19 419 SER A N 1
ATOM 3259 C CA . SER A 1 419 ? 6.068 -0.537 -10.152 1.00 89.19 419 SER A CA 1
ATOM 3260 C C . SER A 1 419 ? 6.873 0.548 -9.447 1.00 89.19 419 SER A C 1
ATOM 3262 O O . SER A 1 419 ? 8.064 0.716 -9.699 1.00 89.19 419 SER A O 1
ATOM 3264 N N . ASN A 1 420 ? 6.214 1.315 -8.584 1.00 87.88 420 ASN A N 1
ATOM 3265 C CA . ASN A 1 420 ? 6.827 2.435 -7.868 1.00 87.88 420 ASN A CA 1
ATOM 3266 C C . ASN A 1 420 ? 6.745 2.321 -6.338 1.00 87.88 420 ASN A C 1
ATOM 3268 O O . ASN A 1 420 ? 7.220 3.219 -5.646 1.00 87.88 420 ASN A O 1
ATOM 3272 N N . GLY A 1 421 ? 6.134 1.257 -5.803 1.00 86.56 421 GLY A N 1
ATOM 3273 C CA . GLY A 1 421 ? 5.907 1.099 -4.363 1.00 86.56 421 GLY A CA 1
ATOM 3274 C C . GLY A 1 421 ? 4.955 2.141 -3.763 1.00 86.56 421 GLY A C 1
ATOM 3275 O O . GLY A 1 421 ? 4.954 2.346 -2.555 1.00 86.56 421 GLY A O 1
ATOM 3276 N N . ILE A 1 422 ? 4.169 2.839 -4.591 1.00 91.75 422 ILE A N 1
ATOM 3277 C CA . ILE A 1 422 ? 3.162 3.804 -4.140 1.00 91.75 422 ILE A CA 1
ATOM 3278 C C . ILE A 1 422 ? 1.795 3.117 -4.118 1.00 91.75 422 ILE A C 1
ATOM 3280 O O . ILE A 1 422 ? 1.478 2.308 -4.988 1.00 91.75 422 ILE A O 1
ATOM 3284 N N . GLU A 1 423 ? 0.970 3.459 -3.130 1.00 93.38 423 GLU A N 1
ATOM 3285 C CA . GLU A 1 423 ? -0.402 2.962 -3.019 1.00 93.38 423 GLU A CA 1
ATOM 3286 C C . GLU A 1 423 ? -1.313 3.577 -4.097 1.00 93.38 423 GLU A C 1
ATOM 3288 O O . GLU A 1 423 ? -1.536 4.790 -4.137 1.00 93.38 423 GLU A O 1
ATOM 3293 N N . HIS A 1 424 ? -1.911 2.727 -4.930 1.00 94.31 424 HIS A N 1
ATOM 3294 C CA . HIS A 1 424 ? -2.900 3.090 -5.944 1.00 94.31 424 HIS A CA 1
ATOM 3295 C C . HIS A 1 424 ? -4.308 2.736 -5.462 1.00 94.31 424 HIS A C 1
ATOM 3297 O O . HIS A 1 424 ? -4.602 1.583 -5.143 1.00 94.31 424 HIS A O 1
ATOM 3303 N N . LYS A 1 425 ? -5.205 3.728 -5.401 1.00 94.69 425 LYS A N 1
ATOM 3304 C CA . LYS A 1 425 ? -6.593 3.550 -4.940 1.00 94.69 425 LYS A CA 1
ATOM 3305 C C . LYS A 1 425 ? -7.494 3.126 -6.104 1.00 94.69 425 LYS A C 1
ATOM 3307 O O . LYS A 1 425 ? -7.788 3.941 -6.975 1.00 94.69 425 LYS A O 1
ATOM 3312 N N . VAL A 1 426 ? -7.989 1.889 -6.078 1.00 95.56 426 VAL A N 1
ATOM 3313 C CA . VAL A 1 426 ? -8.948 1.348 -7.059 1.00 95.56 426 VAL A CA 1
ATOM 3314 C C . VAL A 1 426 ? -10.334 1.178 -6.437 1.00 95.56 426 VAL A C 1
ATOM 3316 O O . VAL A 1 426 ? -10.460 0.781 -5.279 1.00 95.56 426 VAL A O 1
ATOM 3319 N N . LEU A 1 427 ? -11.392 1.511 -7.179 1.00 95.56 427 LEU A N 1
ATOM 3320 C CA . LEU A 1 427 ? -12.774 1.349 -6.717 1.00 95.56 427 LEU A CA 1
ATOM 3321 C C . LEU A 1 427 ? -13.210 -0.108 -6.890 1.00 95.56 427 LEU A C 1
ATOM 3323 O O . LEU A 1 427 ? -13.263 -0.602 -8.012 1.00 95.56 427 LEU A O 1
ATOM 3327 N N . VAL A 1 428 ? -13.562 -0.756 -5.782 1.00 94.50 428 VAL A N 1
ATOM 3328 C CA . VAL A 1 428 ? -14.092 -2.124 -5.766 1.00 94.50 428 VAL A CA 1
ATOM 3329 C C . VAL A 1 428 ? -15.601 -2.103 -5.971 1.00 94.50 428 VAL A C 1
ATOM 3331 O O . VAL A 1 428 ? -16.123 -2.749 -6.873 1.00 94.50 428 VAL A O 1
ATOM 3334 N N . ALA A 1 429 ? -16.314 -1.344 -5.138 1.00 93.00 429 ALA A N 1
ATOM 3335 C CA . ALA A 1 429 ? -17.766 -1.271 -5.191 1.00 93.00 429 ALA A CA 1
ATOM 3336 C C . ALA A 1 429 ? -18.286 0.039 -4.597 1.00 93.00 429 ALA A C 1
ATOM 3338 O O . ALA A 1 429 ? -17.669 0.643 -3.718 1.00 93.00 429 ALA A O 1
ATOM 3339 N N . GLN A 1 430 ? -19.470 0.446 -5.041 1.00 94.75 430 GLN A N 1
ATOM 3340 C CA . GLN A 1 430 ? -20.236 1.521 -4.427 1.00 94.75 430 GLN A CA 1
ATOM 3341 C C . GLN A 1 430 ? -21.641 1.002 -4.137 1.00 94.75 430 GLN A C 1
ATOM 3343 O O . GLN A 1 430 ? -22.331 0.558 -5.052 1.00 94.75 430 GLN A O 1
ATOM 3348 N N . VAL A 1 431 ? -22.049 1.035 -2.868 1.00 93.94 431 VAL A N 1
ATOM 3349 C CA . VAL A 1 431 ? -23.315 0.452 -2.405 1.00 93.94 431 VAL A CA 1
ATOM 3350 C C . VAL A 1 431 ? -24.046 1.444 -1.506 1.00 93.94 431 VAL A C 1
ATOM 3352 O O . VAL A 1 431 ? -23.429 2.161 -0.717 1.00 93.94 431 VAL A O 1
ATOM 3355 N N . GLU A 1 432 ? -25.368 1.486 -1.626 1.00 93.31 432 GLU A N 1
ATOM 3356 C CA . GLU A 1 432 ? -26.244 2.190 -0.691 1.00 93.31 432 GLU A CA 1
ATOM 3357 C C . GLU A 1 432 ? -26.734 1.195 0.361 1.00 93.31 432 GLU A C 1
ATOM 3359 O O . GLU A 1 432 ? -27.331 0.170 0.032 1.00 93.31 432 GLU A O 1
ATOM 3364 N N . LEU A 1 433 ? -26.422 1.471 1.626 1.00 92.44 433 LEU A N 1
ATOM 3365 C CA . LEU A 1 433 ? -26.735 0.600 2.755 1.00 92.44 433 LEU A CA 1
ATOM 3366 C C . LEU A 1 433 ? -27.809 1.242 3.627 1.00 92.44 433 LEU A C 1
ATOM 3368 O O . LEU A 1 433 ? -27.754 2.443 3.900 1.00 92.44 433 LEU A O 1
ATOM 3372 N N . GLY A 1 434 ? -28.760 0.436 4.096 1.00 89.44 434 GLY A N 1
ATOM 3373 C CA . GLY A 1 434 ? -29.739 0.874 5.087 1.00 89.44 434 GLY A CA 1
ATOM 3374 C C . GLY A 1 434 ? -29.068 1.171 6.428 1.00 89.44 434 GLY A C 1
ATOM 3375 O O . GLY A 1 434 ? -28.152 0.458 6.850 1.00 89.44 434 GLY A O 1
ATOM 3376 N N . CYS A 1 435 ? -29.508 2.229 7.104 1.00 89.44 435 CYS A N 1
ATOM 3377 C CA . CYS A 1 435 ? -29.016 2.574 8.426 1.00 89.44 435 CYS A CA 1
ATOM 3378 C C . CYS A 1 435 ? -30.100 3.108 9.358 1.00 89.44 435 CYS A C 1
ATOM 3380 O O . CYS A 1 435 ? -31.142 3.614 8.946 1.00 89.44 435 CYS A O 1
ATOM 3382 N N . LEU A 1 436 ? -29.796 3.038 10.651 1.00 87.50 436 LEU A N 1
ATOM 3383 C CA . LEU A 1 436 ? -30.569 3.652 11.717 1.00 87.50 436 LEU A CA 1
ATOM 3384 C C . LEU A 1 436 ? -29.671 4.588 12.518 1.00 87.50 436 LEU A C 1
ATOM 3386 O O . LEU A 1 436 ? -28.641 4.179 13.062 1.00 87.50 436 LEU A O 1
ATOM 3390 N N . PHE A 1 437 ? -30.076 5.849 12.624 1.00 86.44 437 PHE A N 1
ATOM 3391 C CA . PHE A 1 437 ? -29.381 6.821 13.456 1.00 86.44 437 PHE A CA 1
ATOM 3392 C C . PHE A 1 437 ? -29.764 6.642 14.927 1.00 86.44 437 PHE A C 1
ATOM 3394 O O . PHE A 1 437 ? -30.941 6.637 15.284 1.00 86.44 437 PHE A O 1
ATOM 3401 N N . ARG A 1 438 ? -28.758 6.520 15.793 1.00 88.06 438 ARG A N 1
ATOM 3402 C CA . ARG A 1 438 ? -28.912 6.493 17.250 1.00 88.06 438 ARG A CA 1
ATOM 3403 C C . ARG A 1 438 ? -27.935 7.454 17.900 1.00 88.06 438 ARG A C 1
ATOM 3405 O O . ARG A 1 438 ? -26.782 7.565 17.481 1.00 88.06 438 ARG A O 1
ATOM 3412 N N . HIS A 1 439 ? -28.381 8.099 18.967 1.00 91.56 439 HIS A N 1
ATOM 3413 C CA . HIS A 1 439 ? -27.521 8.911 19.811 1.00 91.56 439 HIS A CA 1
ATOM 3414 C C . HIS A 1 439 ? -27.045 8.090 20.998 1.00 91.56 439 HIS A C 1
ATOM 3416 O O . HIS A 1 439 ? -27.811 7.339 21.598 1.00 91.56 439 HIS A O 1
ATOM 3422 N N . GLU A 1 440 ? -25.783 8.258 21.368 1.00 92.62 440 GLU A N 1
ATOM 3423 C CA . GLU A 1 440 ? -25.221 7.688 22.586 1.00 92.62 440 GLU A CA 1
ATOM 3424 C C . GLU A 1 440 ? -24.569 8.776 23.433 1.00 92.62 440 GLU A C 1
ATOM 3426 O O . GLU A 1 440 ? -23.917 9.680 22.912 1.00 92.62 440 GLU A O 1
ATOM 3431 N N . ALA A 1 441 ? -24.717 8.675 24.750 1.00 93.94 441 ALA A N 1
ATOM 3432 C CA . ALA A 1 441 ? -24.064 9.569 25.694 1.00 93.94 441 ALA A CA 1
ATOM 3433 C C . ALA A 1 441 ? -23.521 8.804 26.900 1.00 93.94 441 ALA A C 1
ATOM 3435 O O . ALA A 1 441 ? -24.158 7.878 27.404 1.00 93.94 441 ALA A O 1
ATOM 3436 N N . VAL A 1 442 ? -22.357 9.243 27.383 1.00 94.69 442 VAL A N 1
ATOM 3437 C CA . VAL A 1 442 ? -21.723 8.756 28.618 1.00 94.69 442 VAL A CA 1
ATOM 3438 C C . VAL A 1 442 ? -21.441 9.969 29.515 1.00 94.69 442 VAL A C 1
ATOM 3440 O O . VAL A 1 442 ? -20.308 10.460 29.541 1.00 94.69 442 VAL A O 1
ATOM 3443 N N . PRO A 1 443 ? -22.466 10.518 30.196 1.00 92.12 443 PRO A N 1
ATOM 3444 C CA . PRO A 1 443 ? -22.404 11.837 30.832 1.00 92.12 443 PRO A CA 1
ATOM 3445 C C . PRO A 1 443 ? -21.290 11.987 31.874 1.00 92.12 443 PRO A C 1
ATOM 3447 O O . PRO A 1 443 ? -20.644 13.032 31.922 1.00 92.12 443 PRO A O 1
ATOM 3450 N N . CYS A 1 444 ? -20.991 10.926 32.632 1.00 87.69 444 CYS A N 1
ATOM 3451 C CA . CYS A 1 444 ? -19.905 10.903 33.616 1.00 87.69 444 CYS A CA 1
ATOM 3452 C C . CYS A 1 444 ? -18.491 11.015 33.013 1.00 87.69 444 CYS A C 1
ATOM 3454 O O . CYS A 1 444 ? -17.530 11.286 33.734 1.00 87.69 444 CYS A O 1
ATOM 3456 N N . LYS A 1 445 ? -18.339 10.795 31.699 1.00 90.81 445 LYS A N 1
ATOM 3457 C CA . LYS A 1 445 ? -17.087 11.007 30.950 1.00 90.81 445 LYS A CA 1
ATOM 3458 C C . LYS A 1 445 ? -17.139 12.268 30.098 1.00 90.81 445 LYS A C 1
ATOM 3460 O O . LYS A 1 445 ? -16.161 13.005 30.044 1.00 90.81 445 LYS A O 1
ATOM 3465 N N . SER A 1 446 ? -18.263 12.501 29.428 1.00 92.81 446 SER A N 1
ATOM 3466 C CA . SER A 1 446 ? -18.495 13.685 28.609 1.00 92.81 446 SER A CA 1
ATOM 3467 C C . SER A 1 446 ? -19.983 14.002 28.534 1.00 92.81 446 SER A C 1
ATOM 3469 O O . SER A 1 446 ? -20.784 13.143 28.168 1.00 92.81 446 SER A O 1
ATOM 3471 N N . THR A 1 447 ? -20.343 15.263 28.750 1.00 93.06 447 THR A N 1
ATOM 3472 C CA . THR A 1 447 ? -21.715 15.791 28.648 1.00 93.06 447 THR A CA 1
ATOM 3473 C C . THR A 1 447 ? -22.182 16.018 27.204 1.00 93.06 447 THR A C 1
ATOM 3475 O O . THR A 1 447 ? -23.103 16.786 26.949 1.00 93.06 447 THR A O 1
ATOM 3478 N N . SER A 1 448 ? -21.538 15.383 26.227 1.00 93.56 448 SER A N 1
ATOM 3479 C CA . SER A 1 448 ? -21.904 15.493 24.815 1.00 93.56 448 SER A CA 1
ATOM 3480 C C . SER A 1 448 ? -22.611 14.234 24.331 1.00 93.56 448 SER A C 1
ATOM 3482 O O . SER A 1 448 ? -22.235 13.121 24.705 1.00 93.56 448 SER A O 1
ATOM 3484 N N . ALA A 1 449 ? -23.615 14.413 23.474 1.00 93.31 449 ALA A N 1
ATOM 3485 C CA . ALA A 1 449 ? -24.248 13.321 22.752 1.00 93.31 449 ALA A CA 1
ATOM 3486 C C . ALA A 1 449 ? -23.505 13.051 21.438 1.00 93.31 449 ALA A C 1
ATOM 3488 O O . ALA A 1 449 ? -23.181 13.975 20.687 1.00 93.31 449 ALA A O 1
ATOM 3489 N N . TYR A 1 450 ? -23.269 11.778 21.147 1.00 92.56 450 TYR A N 1
ATOM 3490 C CA . TYR A 1 450 ? -22.607 11.317 19.935 1.00 92.56 450 TYR A CA 1
ATOM 3491 C C . TYR A 1 450 ? -23.630 10.673 19.010 1.00 92.56 450 TYR A C 1
ATOM 3493 O O . TYR A 1 450 ? -24.343 9.754 19.410 1.00 92.56 450 TYR A O 1
ATOM 3501 N N . LEU A 1 451 ? -23.674 11.121 17.762 1.00 90.38 451 LEU A N 1
ATOM 3502 C CA . LEU A 1 451 ? -24.471 10.509 16.713 1.00 90.38 451 LEU A CA 1
ATOM 3503 C C . LEU A 1 451 ? -23.726 9.292 16.154 1.00 90.38 451 LEU A C 1
ATOM 3505 O O . LEU A 1 451 ? -22.547 9.359 15.807 1.00 90.38 451 LEU A O 1
ATOM 3509 N N . SER A 1 452 ? -24.410 8.161 16.060 1.00 90.56 452 SER A N 1
ATOM 3510 C CA . SER A 1 452 ? -23.915 6.943 15.420 1.00 90.56 452 SER A CA 1
ATOM 3511 C C . SER A 1 452 ? -24.948 6.434 14.418 1.00 90.56 452 SER A C 1
ATOM 3513 O O . SER A 1 452 ? -26.145 6.487 14.683 1.00 90.56 452 SER A O 1
ATOM 3515 N N . ALA A 1 453 ? -24.494 5.920 13.280 1.00 89.75 453 ALA A N 1
ATOM 3516 C CA . ALA A 1 453 ? -25.311 5.131 12.370 1.00 89.75 453 ALA A CA 1
ATOM 3517 C C . ALA A 1 453 ? -25.052 3.645 12.635 1.00 89.75 453 ALA A C 1
ATOM 3519 O O . ALA A 1 453 ? -23.903 3.201 12.611 1.00 89.75 453 ALA A O 1
ATOM 3520 N N . MET A 1 454 ? -26.114 2.892 12.900 1.00 91.31 454 MET A N 1
ATOM 3521 C CA . MET A 1 454 ? -26.103 1.433 12.833 1.00 91.31 454 MET A CA 1
ATOM 3522 C C . MET A 1 454 ? -26.421 1.063 11.391 1.00 91.31 454 MET A C 1
ATOM 3524 O O . MET A 1 454 ? -27.516 1.363 10.924 1.00 91.31 454 MET A O 1
ATOM 3528 N N . VAL A 1 455 ? -25.445 0.523 10.671 1.00 92.75 455 VAL A N 1
ATOM 3529 C CA . VAL A 1 455 ? -25.529 0.242 9.236 1.00 92.75 455 VAL A CA 1
ATOM 3530 C C . VAL A 1 455 ? -25.593 -1.263 9.044 1.00 92.75 455 VAL A C 1
ATOM 3532 O O . VAL A 1 455 ? -24.748 -1.977 9.577 1.00 92.75 455 VAL A O 1
ATOM 3535 N N . THR A 1 456 ? -26.555 -1.735 8.261 1.00 93.50 456 THR A N 1
ATOM 3536 C CA . THR A 1 456 ? -26.661 -3.152 7.902 1.00 93.50 456 THR A CA 1
ATOM 3537 C C . THR A 1 456 ? -25.922 -3.391 6.592 1.00 93.50 456 THR A C 1
ATOM 3539 O O . THR A 1 456 ? -26.149 -2.678 5.611 1.00 93.50 456 THR A O 1
ATOM 3542 N N . ASN A 1 457 ? -25.045 -4.396 6.538 1.00 94.69 457 ASN A N 1
ATOM 3543 C CA . ASN A 1 457 ? -24.397 -4.795 5.293 1.00 94.69 457 ASN A CA 1
ATOM 3544 C C . ASN A 1 457 ? -25.401 -5.510 4.371 1.00 94.69 457 ASN A C 1
ATOM 3546 O O . ASN A 1 457 ? -25.452 -6.732 4.311 1.00 94.69 457 ASN A O 1
ATOM 3550 N N . SER A 1 458 ? -26.195 -4.750 3.623 1.00 90.75 458 SER A N 1
ATOM 3551 C CA . SER A 1 458 ? -27.111 -5.269 2.601 1.00 90.75 458 SER A CA 1
ATOM 3552 C C . SER A 1 458 ? -26.429 -5.600 1.266 1.00 90.75 458 SER A C 1
ATOM 3554 O O . SER A 1 458 ? -27.116 -5.867 0.282 1.00 90.75 458 SER A O 1
ATOM 3556 N N . SER A 1 459 ? -25.094 -5.546 1.192 1.00 90.06 459 SER A N 1
ATOM 3557 C CA . SER A 1 459 ? -24.363 -5.902 -0.025 1.00 90.06 459 SER A CA 1
ATOM 3558 C C . SER A 1 459 ? -24.258 -7.423 -0.198 1.00 90.06 459 SER A C 1
ATOM 3560 O O . SER A 1 459 ? -24.416 -8.191 0.749 1.00 90.06 459 SER A O 1
ATOM 3562 N N . GLY A 1 460 ? -23.973 -7.871 -1.424 1.00 88.25 460 GLY A N 1
ATOM 3563 C CA . GLY A 1 460 ? -23.770 -9.292 -1.736 1.00 88.25 460 GLY A CA 1
ATOM 3564 C C . GLY A 1 460 ? -22.395 -9.843 -1.338 1.00 88.25 460 GLY A C 1
ATOM 3565 O O . GLY A 1 460 ? -22.091 -10.984 -1.674 1.00 88.25 460 GLY A O 1
ATOM 3566 N N . PHE A 1 461 ? -21.549 -9.051 -0.673 1.00 89.25 461 PHE A N 1
ATOM 3567 C CA . PHE A 1 461 ? -20.172 -9.415 -0.340 1.00 89.25 461 PHE A CA 1
ATOM 3568 C C . PHE A 1 461 ? -19.805 -9.016 1.102 1.00 89.25 461 PHE A C 1
ATOM 3570 O O . PHE A 1 461 ? -20.400 -8.101 1.680 1.00 89.25 461 PHE A O 1
ATOM 3577 N N . PRO A 1 462 ? -18.843 -9.710 1.732 1.00 91.56 462 PRO A N 1
ATOM 3578 C CA . PRO A 1 462 ? -18.372 -9.328 3.056 1.00 91.56 462 PRO A CA 1
ATOM 3579 C C . PRO A 1 462 ? -17.572 -8.022 2.998 1.00 91.56 462 PRO A C 1
ATOM 3581 O O . PRO A 1 462 ? -16.756 -7.825 2.096 1.00 91.56 462 PRO A O 1
ATOM 3584 N N . LEU A 1 463 ? -17.760 -7.151 3.993 1.00 92.81 463 LEU A N 1
ATOM 3585 C CA . LEU A 1 463 ? -16.868 -6.015 4.213 1.00 92.81 463 LEU A CA 1
ATOM 3586 C C . LEU A 1 463 ? -15.672 -6.511 5.023 1.00 92.81 463 LEU A C 1
ATOM 3588 O O . LEU A 1 463 ? -15.814 -6.966 6.157 1.00 92.81 463 LEU A O 1
ATOM 3592 N N . LEU A 1 464 ? -14.491 -6.461 4.420 1.00 93.00 464 LEU A N 1
ATOM 3593 C CA . LEU A 1 464 ? -13.244 -6.882 5.049 1.00 93.00 464 LEU A CA 1
ATOM 3594 C C . LEU A 1 464 ? -12.759 -5.863 6.090 1.00 93.00 464 LEU A C 1
ATOM 3596 O O . LEU A 1 464 ? -12.999 -4.665 5.910 1.00 93.00 464 LEU A O 1
ATOM 3600 N N . PRO A 1 465 ? -12.006 -6.290 7.120 1.00 93.62 465 PRO A N 1
ATOM 3601 C CA . PRO A 1 465 ? -11.424 -5.370 8.086 1.00 93.62 465 PRO A CA 1
ATOM 3602 C C . PRO A 1 465 ? -10.537 -4.323 7.408 1.00 93.62 465 PRO A C 1
ATOM 3604 O O . PRO A 1 465 ? -9.645 -4.685 6.644 1.00 93.62 465 PRO A O 1
ATOM 3607 N N . GLY A 1 466 ? -10.760 -3.039 7.681 1.00 93.44 466 GLY A N 1
ATOM 3608 C CA . GLY A 1 466 ? -10.032 -1.970 7.002 1.00 93.44 466 GLY A CA 1
ATOM 3609 C C . GLY A 1 466 ? -10.280 -0.578 7.566 1.00 93.44 466 GLY A C 1
ATOM 3610 O O . GLY A 1 466 ? -11.126 -0.356 8.434 1.00 93.44 466 GLY A O 1
ATOM 3611 N N . SER A 1 467 ? -9.524 0.394 7.056 1.00 94.44 467 SER A N 1
ATOM 3612 C CA . SER A 1 467 ? -9.678 1.796 7.458 1.00 94.44 467 SER A CA 1
ATOM 3613 C C . SER A 1 467 ? -10.953 2.394 6.873 1.00 94.44 467 SER A C 1
ATOM 3615 O O . SER A 1 467 ? -11.266 2.179 5.706 1.00 94.44 467 SER A O 1
ATOM 3617 N N . LEU A 1 468 ? -11.667 3.175 7.677 1.00 94.81 468 LEU A N 1
ATOM 3618 C CA . LEU A 1 468 ? -12.939 3.785 7.317 1.00 94.81 468 LEU A CA 1
ATOM 3619 C C . LEU A 1 468 ? -12.876 5.304 7.516 1.00 94.81 468 LEU A C 1
ATOM 3621 O O . LEU A 1 468 ? -12.639 5.776 8.626 1.00 94.81 468 LEU A O 1
ATOM 3625 N N . SER A 1 469 ? -13.139 6.079 6.468 1.00 95.31 469 SER A N 1
ATOM 3626 C CA . SER A 1 469 ? -13.334 7.528 6.561 1.00 95.31 469 SER A CA 1
ATOM 3627 C C . SER A 1 469 ? -14.823 7.855 6.554 1.00 95.31 469 SER A C 1
ATOM 3629 O O . SER A 1 469 ? -15.567 7.409 5.682 1.00 95.31 469 SER A O 1
ATOM 3631 N N . VAL A 1 470 ? -15.265 8.648 7.525 1.00 93.88 470 VAL A N 1
ATOM 3632 C CA . VAL A 1 470 ? -16.678 8.955 7.745 1.00 93.88 470 VAL A CA 1
ATOM 3633 C C . VAL A 1 470 ? -16.957 10.410 7.399 1.00 93.88 470 VAL A C 1
ATOM 3635 O O . VAL A 1 470 ? -16.316 11.327 7.921 1.00 93.88 470 VAL A O 1
ATOM 3638 N N . TYR A 1 471 ? -17.952 10.615 6.544 1.00 92.38 471 TYR A N 1
ATOM 3639 C CA . TYR A 1 471 ? -18.415 11.915 6.087 1.00 92.38 471 TYR A CA 1
ATOM 3640 C C . TYR A 1 471 ? -19.895 12.096 6.426 1.00 92.38 471 TYR A C 1
ATOM 3642 O O . TYR A 1 471 ? -20.708 11.198 6.208 1.00 92.38 471 TYR A O 1
ATOM 3650 N N . MET A 1 472 ? -20.248 13.284 6.905 1.00 87.44 472 MET A N 1
ATOM 3651 C CA . MET A 1 472 ? -21.618 13.694 7.201 1.00 87.44 472 MET A CA 1
ATOM 3652 C C . MET A 1 472 ? -21.910 14.987 6.444 1.00 87.44 472 MET A C 1
ATOM 3654 O O . MET A 1 472 ? -21.145 15.943 6.563 1.00 87.44 472 MET A O 1
ATOM 3658 N N . ASN A 1 473 ? -22.983 15.028 5.648 1.00 83.06 473 ASN A N 1
ATOM 3659 C CA . ASN A 1 473 ? -23.348 16.189 4.819 1.00 83.06 473 ASN A CA 1
ATOM 3660 C C . ASN A 1 473 ? -22.155 16.711 3.991 1.00 83.06 473 ASN A C 1
ATOM 3662 O O . ASN A 1 473 ? -21.811 17.892 4.024 1.00 83.06 473 ASN A O 1
ATOM 3666 N N . ASN A 1 474 ? -21.468 15.789 3.309 1.00 83.44 474 ASN A N 1
ATOM 3667 C CA . ASN A 1 474 ? -20.252 16.019 2.516 1.00 83.44 474 ASN A CA 1
ATOM 3668 C C . ASN A 1 474 ? -19.032 16.575 3.283 1.00 83.44 474 ASN A C 1
ATOM 3670 O O . ASN A 1 474 ? -18.008 16.851 2.662 1.00 83.44 474 ASN A O 1
ATOM 3674 N N . SER A 1 475 ? -19.090 16.679 4.612 1.00 88.00 475 SER A N 1
ATOM 3675 C CA . SER A 1 475 ? -17.974 17.127 5.452 1.00 88.00 475 SER A CA 1
ATOM 3676 C C . SER A 1 475 ? -17.301 15.939 6.129 1.00 88.00 475 SER A C 1
ATOM 3678 O O . SER A 1 475 ? -17.977 15.035 6.616 1.00 88.00 475 SER A O 1
ATOM 3680 N N . PHE A 1 476 ? -15.967 15.925 6.164 1.00 91.25 476 PHE A N 1
ATOM 3681 C CA . PHE A 1 476 ? -15.217 14.895 6.884 1.00 91.25 476 PHE A CA 1
ATOM 3682 C C . PHE A 1 476 ? -15.440 15.033 8.397 1.00 91.25 476 PHE A C 1
ATOM 3684 O O . PHE A 1 476 ? -15.277 16.119 8.949 1.00 91.25 476 PHE A O 1
ATOM 3691 N N . VAL A 1 477 ? -15.793 13.929 9.057 1.00 89.19 477 VAL A N 1
ATOM 3692 C CA . VAL A 1 477 ? -16.060 13.891 10.501 1.00 89.19 477 VAL A CA 1
ATOM 3693 C C . VAL A 1 477 ? -14.950 13.159 11.242 1.00 89.19 477 VAL A C 1
ATOM 3695 O O . VAL A 1 477 ? -14.388 13.688 12.200 1.00 89.19 477 VAL A O 1
ATOM 3698 N N . SER A 1 478 ? -14.671 11.913 10.854 1.00 88.12 478 SER A N 1
ATOM 3699 C CA . SER A 1 478 ? -13.797 11.028 11.624 1.00 88.12 478 SER A CA 1
ATOM 3700 C C . SER A 1 478 ? -13.142 9.952 10.755 1.00 88.12 478 SER A C 1
ATOM 3702 O O . SER A 1 478 ? -13.638 9.599 9.683 1.00 88.12 478 SER A O 1
ATOM 3704 N N . LYS A 1 479 ? -12.008 9.424 11.234 1.00 91.00 479 LYS A N 1
ATOM 3705 C CA . LYS A 1 479 ? -11.452 8.144 10.777 1.00 91.00 479 LYS A CA 1
ATOM 3706 C C . LYS A 1 479 ? -11.773 7.079 11.816 1.00 91.00 479 LYS A C 1
ATOM 3708 O O . LYS A 1 479 ? -11.665 7.324 13.016 1.00 91.00 479 LYS A O 1
ATOM 3713 N N . SER A 1 480 ? -12.144 5.905 11.344 1.00 90.06 480 SER A N 1
ATOM 3714 C CA . SER A 1 480 ? -12.460 4.734 12.145 1.00 90.06 480 SER A CA 1
ATOM 3715 C C . SER A 1 480 ? -11.898 3.481 11.470 1.00 90.06 480 SER A C 1
ATOM 3717 O O . SER A 1 480 ? -11.191 3.559 10.465 1.00 90.06 480 SER A O 1
ATOM 3719 N N . HIS A 1 481 ? -12.202 2.324 12.039 1.00 91.69 481 HIS A N 1
ATOM 3720 C CA . HIS A 1 481 ? -11.832 1.021 11.514 1.00 91.69 481 HIS A CA 1
ATOM 3721 C C . HIS A 1 481 ? -13.093 0.167 11.440 1.00 91.69 481 HIS A C 1
ATOM 3723 O O . HIS A 1 481 ? -13.856 0.117 12.406 1.00 91.69 481 HIS A O 1
ATOM 3729 N N . ILE A 1 482 ? -13.321 -0.486 10.304 1.00 91.62 482 ILE A N 1
ATOM 3730 C CA . ILE A 1 482 ? -14.370 -1.494 10.175 1.00 91.62 482 ILE A CA 1
ATOM 3731 C C . ILE A 1 482 ? -13.756 -2.861 10.466 1.00 91.62 482 ILE A C 1
ATOM 3733 O O . ILE A 1 482 ? -12.638 -3.144 10.044 1.00 91.62 482 ILE A O 1
ATOM 3737 N N . ASN A 1 483 ? -14.462 -3.696 11.220 1.00 92.88 483 ASN A N 1
ATOM 3738 C CA . ASN A 1 483 ? -14.089 -5.100 11.377 1.00 92.88 483 ASN A CA 1
ATOM 3739 C C . ASN A 1 483 ? -14.640 -5.909 10.197 1.00 92.88 483 ASN A C 1
ATOM 3741 O O . ASN A 1 483 ? -15.230 -5.347 9.279 1.00 92.88 483 ASN A O 1
ATOM 3745 N N . PHE A 1 484 ? -14.452 -7.225 10.209 1.00 91.44 484 PHE A N 1
ATOM 3746 C CA . PHE A 1 484 ? -15.147 -8.076 9.253 1.00 91.44 484 PHE A CA 1
ATOM 3747 C C . PHE A 1 484 ? -16.660 -7.986 9.497 1.00 91.44 484 PHE A C 1
ATOM 3749 O O . PHE A 1 484 ? -17.087 -8.133 10.641 1.00 91.44 484 PHE A O 1
ATOM 3756 N N . VAL A 1 485 ? -17.437 -7.738 8.442 1.00 93.62 485 VAL A N 1
ATOM 3757 C CA . VAL A 1 485 ? -18.905 -7.677 8.492 1.00 93.62 485 VAL A CA 1
ATOM 3758 C C . VAL A 1 485 ? -19.469 -8.553 7.380 1.00 93.62 485 VAL A C 1
ATOM 3760 O O . VAL A 1 485 ? -19.321 -8.241 6.192 1.00 93.62 485 VAL A O 1
ATOM 3763 N N . ALA A 1 486 ? -20.122 -9.652 7.748 1.00 92.38 486 ALA A N 1
ATOM 3764 C CA . ALA A 1 486 ? -20.753 -10.545 6.781 1.00 92.38 486 ALA A CA 1
ATOM 3765 C C . ALA A 1 486 ? -21.976 -9.882 6.105 1.00 92.38 486 ALA A C 1
ATOM 3767 O O . ALA A 1 486 ? -22.545 -8.932 6.648 1.00 92.38 486 ALA A O 1
ATOM 3768 N N . PRO A 1 487 ? -22.418 -10.358 4.925 1.00 92.81 487 PRO A N 1
ATOM 3769 C CA . PRO A 1 487 ? -23.711 -9.962 4.367 1.00 92.81 487 PRO A CA 1
ATOM 3770 C C . PRO A 1 487 ? -24.848 -10.190 5.376 1.00 92.81 487 PRO A C 1
ATOM 3772 O O . PRO A 1 487 ? -24.980 -11.275 5.940 1.00 92.81 487 PRO A O 1
ATOM 3775 N N . GLY A 1 488 ? -25.663 -9.163 5.605 1.00 92.56 488 GLY A N 1
ATOM 3776 C CA . GLY A 1 488 ? -26.759 -9.142 6.577 1.00 92.56 488 GLY A CA 1
ATOM 3777 C C . GLY A 1 488 ? -26.363 -8.779 8.013 1.00 92.56 488 GLY A C 1
ATOM 3778 O O . GLY A 1 488 ? -27.248 -8.646 8.853 1.00 92.56 488 GLY A O 1
ATOM 3779 N N . GLU A 1 489 ? -25.074 -8.610 8.314 1.00 93.94 489 GLU A N 1
ATOM 3780 C CA . GLU A 1 489 ? -24.600 -8.211 9.643 1.00 93.94 489 GLU A CA 1
ATOM 3781 C C . GLU A 1 489 ? -24.581 -6.681 9.807 1.00 93.94 489 GLU A C 1
ATOM 3783 O O . GLU A 1 489 ? -24.346 -5.932 8.853 1.00 93.94 489 GLU A O 1
ATOM 3788 N N . ASP A 1 490 ? -24.821 -6.214 11.034 1.00 93.38 490 ASP A N 1
ATOM 3789 C CA . ASP A 1 490 ? -24.809 -4.796 11.384 1.00 93.38 490 ASP A CA 1
ATOM 3790 C C . ASP A 1 490 ? -23.432 -4.350 11.876 1.00 93.38 490 ASP A C 1
ATOM 3792 O O . ASP A 1 490 ? -22.778 -5.024 12.674 1.00 93.38 490 ASP A O 1
ATOM 3796 N N . PHE A 1 491 ? -23.029 -3.141 11.499 1.00 92.81 491 PHE A N 1
ATOM 3797 C CA . PHE A 1 491 ? -21.853 -2.485 12.047 1.00 92.81 491 PHE A CA 1
ATOM 3798 C C . PHE A 1 491 ? -22.144 -1.039 12.431 1.00 92.81 491 PHE A C 1
ATOM 3800 O O . PHE A 1 491 ? -23.039 -0.372 11.909 1.00 92.81 491 PHE A O 1
ATOM 3807 N N . ARG A 1 492 ? -21.368 -0.537 13.390 1.00 90.69 492 ARG A N 1
ATOM 3808 C CA . ARG A 1 492 ? -21.548 0.804 13.940 1.00 90.69 492 ARG A CA 1
ATOM 3809 C C . ARG A 1 492 ? -20.566 1.789 13.317 1.00 90.69 492 ARG A C 1
ATOM 3811 O O . ARG A 1 492 ? -19.362 1.558 13.331 1.00 90.69 492 ARG A O 1
ATOM 3818 N N . CYS A 1 493 ? -21.078 2.939 12.890 1.00 89.31 493 CYS A N 1
ATOM 3819 C CA . CYS A 1 493 ? -20.296 4.059 12.379 1.00 89.31 493 CYS A CA 1
ATOM 3820 C C . CYS A 1 493 ? -20.559 5.331 13.202 1.00 89.31 493 CYS A C 1
ATOM 3822 O O . CYS A 1 493 ? -21.689 5.812 13.275 1.00 89.31 493 CYS A O 1
ATOM 3824 N N . CYS A 1 494 ? -19.526 5.905 13.821 1.00 89.44 494 CYS A N 1
ATOM 3825 C CA . CYS A 1 494 ? -19.650 7.132 14.616 1.00 89.44 494 CYS A CA 1
ATOM 3826 C C . CYS A 1 494 ? -19.610 8.381 13.717 1.00 89.44 494 CYS A C 1
ATOM 3828 O O . CYS A 1 494 ? -18.586 8.674 13.102 1.00 89.44 494 CYS A O 1
ATOM 3830 N N . LEU A 1 495 ? -20.706 9.145 13.687 1.00 88.00 495 LEU A N 1
ATOM 3831 C CA . LEU A 1 495 ? -20.894 10.349 12.861 1.00 88.00 495 LEU A CA 1
ATOM 3832 C C . LEU A 1 495 ? -20.544 11.657 13.585 1.00 88.00 495 LEU A C 1
ATOM 3834 O O . LEU A 1 495 ? -20.737 12.737 13.033 1.00 88.00 495 LEU A O 1
ATOM 3838 N N . GLY A 1 496 ? -19.998 11.569 14.799 1.00 87.75 496 GLY A N 1
ATOM 3839 C CA . GLY A 1 496 ? -19.488 12.714 15.551 1.00 87.75 496 GLY A CA 1
ATOM 3840 C C . GLY A 1 496 ? -20.461 13.240 16.604 1.00 87.75 496 GLY A C 1
ATOM 3841 O O . GLY A 1 496 ? -21.351 12.528 17.063 1.00 87.75 496 GLY A O 1
ATOM 3842 N N . LEU A 1 497 ? -20.230 14.476 17.039 1.00 90.31 497 LEU A N 1
ATOM 3843 C CA . LEU A 1 497 ? -20.988 15.139 18.101 1.00 90.31 497 LEU A CA 1
ATOM 3844 C C . LEU A 1 497 ? -22.275 15.757 17.544 1.00 90.31 497 LEU A C 1
ATOM 3846 O O . LEU A 1 497 ? -22.249 16.378 16.483 1.00 90.31 497 LEU A O 1
ATOM 3850 N N . ASP A 1 498 ? -23.371 15.658 18.294 1.00 89.19 498 ASP A N 1
ATOM 3851 C CA . ASP A 1 498 ? -24.620 16.363 17.992 1.00 89.19 498 ASP A CA 1
ATOM 3852 C C . ASP A 1 498 ? -24.911 17.416 19.079 1.00 89.19 498 ASP A C 1
ATOM 3854 O O . ASP A 1 498 ? -25.469 17.084 20.130 1.00 89.19 498 ASP A O 1
ATOM 3858 N N . PRO A 1 499 ? -24.542 18.695 18.863 1.00 89.25 499 PRO A N 1
ATOM 3859 C CA . PRO A 1 499 ? -24.712 19.745 19.867 1.00 89.25 499 PRO A CA 1
ATOM 3860 C C . PRO A 1 499 ? -26.182 20.119 20.113 1.00 89.25 499 PRO A C 1
ATOM 3862 O O . PRO A 1 499 ? -26.478 20.831 21.075 1.00 89.25 499 PRO A O 1
ATOM 3865 N N . ALA A 1 500 ? -27.114 19.663 19.267 1.00 89.81 500 ALA A N 1
ATOM 3866 C CA . ALA A 1 500 ? -28.537 19.912 19.465 1.00 89.81 500 ALA A CA 1
ATOM 3867 C C . ALA A 1 500 ? -29.131 19.044 20.587 1.00 89.81 500 ALA A C 1
ATOM 3869 O O . ALA A 1 500 ? -30.208 19.356 21.088 1.00 89.81 500 ALA A O 1
ATOM 3870 N N . VAL A 1 501 ? -28.444 17.988 21.027 1.00 92.81 501 VAL A N 1
ATOM 3871 C CA . VAL A 1 501 ? -28.847 17.193 22.192 1.00 92.81 501 VAL A CA 1
ATOM 3872 C C . VAL A 1 501 ? -28.038 17.665 23.398 1.00 92.81 501 VAL A C 1
ATOM 3874 O O . VAL A 1 501 ? -26.858 17.349 23.541 1.00 92.81 501 VAL A O 1
ATOM 3877 N N . LYS A 1 502 ? -28.671 18.457 24.266 1.00 94.25 502 LYS A N 1
ATOM 3878 C CA . LYS A 1 502 ? -28.031 19.036 25.452 1.00 94.25 502 LYS A CA 1
ATOM 3879 C C . LYS A 1 502 ? -28.144 18.082 26.632 1.00 94.25 502 LYS A C 1
ATOM 3881 O O . LYS A 1 502 ? -29.232 17.589 26.928 1.00 94.25 502 LYS A O 1
ATOM 3886 N N . ILE A 1 503 ? -27.022 17.855 27.307 1.00 95.81 503 ILE A N 1
ATOM 3887 C CA . ILE A 1 503 ? -26.935 17.002 28.490 1.00 95.81 503 ILE A CA 1
ATOM 3888 C C . ILE A 1 503 ? -26.263 17.799 29.601 1.00 95.81 503 ILE A C 1
ATOM 3890 O O . ILE A 1 503 ? -25.158 18.309 29.424 1.00 95.81 503 ILE A O 1
ATOM 3894 N N . GLU A 1 504 ? -26.915 17.884 30.754 1.00 94.25 504 GLU A N 1
ATOM 3895 C CA . GLU A 1 504 ? -26.332 18.461 31.962 1.00 94.25 504 GLU A CA 1
ATOM 3896 C C . GLU A 1 504 ? -26.153 17.360 33.007 1.00 94.25 504 GLU A C 1
ATOM 3898 O O . GLU A 1 504 ? -27.096 16.650 33.365 1.00 94.25 504 GLU A O 1
ATOM 3903 N N . TYR A 1 505 ? -24.921 17.222 33.495 1.00 92.56 505 TYR A N 1
ATOM 3904 C CA . TYR A 1 505 ? -24.544 16.247 34.512 1.00 92.56 505 TYR A CA 1
ATOM 3905 C C . TYR A 1 505 ? -24.240 16.987 35.815 1.00 92.56 505 TYR A C 1
ATOM 3907 O O . TYR A 1 505 ? -23.200 17.636 35.938 1.00 92.56 505 TYR A O 1
ATOM 3915 N N . LYS A 1 506 ? -25.179 16.956 36.767 1.00 89.06 506 LYS A N 1
ATOM 3916 C CA . LYS A 1 506 ? -25.017 17.618 38.073 1.00 89.06 506 LYS A CA 1
ATOM 3917 C C . LYS A 1 506 ? -24.025 16.852 38.951 1.00 89.06 506 LYS A C 1
ATOM 3919 O O . LYS A 1 506 ? -23.802 15.668 38.731 1.00 89.06 506 LYS A O 1
ATOM 3924 N N . SER A 1 507 ? -23.452 17.493 39.966 1.00 85.25 507 SER A N 1
ATOM 3925 C CA . SER A 1 507 ? -22.649 16.771 40.962 1.00 85.25 507 SER A CA 1
ATOM 3926 C C . SER A 1 507 ? -23.528 15.776 41.738 1.00 85.25 507 SER A C 1
ATOM 3928 O O . SER A 1 507 ? -24.636 16.157 42.133 1.00 85.25 507 SER A O 1
ATOM 3930 N N . PRO A 1 508 ? -23.069 14.534 41.975 1.00 86.81 508 PRO A N 1
ATOM 3931 C CA . PRO A 1 508 ? -23.839 13.546 42.722 1.00 86.81 508 PRO A CA 1
ATOM 3932 C C . PRO A 1 508 ? -24.019 13.994 44.173 1.00 86.81 508 PRO A C 1
ATOM 3934 O O . PRO A 1 508 ? -23.083 14.497 44.799 1.00 86.81 508 PRO A O 1
ATOM 3937 N N . SER A 1 509 ? -25.204 13.773 44.733 1.00 87.69 509 SER A N 1
ATOM 3938 C CA . SER A 1 509 ? -25.416 13.890 46.171 1.00 87.69 509 SER A CA 1
ATOM 3939 C C . SER A 1 509 ? -25.037 12.576 46.851 1.00 87.69 509 SER A C 1
ATOM 3941 O O . SER A 1 509 ? -25.279 11.479 46.338 1.00 87.69 509 SER A O 1
ATOM 3943 N N . ARG A 1 510 ? -24.397 12.686 48.015 1.00 86.94 510 ARG A N 1
ATOM 3944 C CA . ARG A 1 510 ? -23.915 11.545 48.791 1.00 86.94 510 ARG A CA 1
ATOM 3945 C C . ARG A 1 510 ? -24.304 11.732 50.246 1.00 86.94 510 ARG A C 1
ATOM 3947 O O . ARG A 1 510 ? -23.946 12.732 50.861 1.00 86.94 510 ARG A O 1
ATOM 3954 N N . VAL A 1 511 ? -25.026 10.761 50.788 1.00 88.00 511 VAL A N 1
ATOM 3955 C CA . VAL A 1 511 ? -25.479 10.743 52.181 1.00 88.00 511 VAL A CA 1
ATOM 3956 C C . VAL A 1 511 ? -24.937 9.480 52.838 1.00 88.00 511 VAL A C 1
ATOM 3958 O O . VAL A 1 511 ? -25.080 8.387 52.291 1.00 88.00 511 VAL A O 1
ATOM 3961 N N . VAL A 1 512 ? -24.282 9.631 53.988 1.00 85.62 512 VAL A N 1
ATOM 3962 C CA . VAL A 1 512 ? -23.727 8.519 54.768 1.00 85.62 512 VAL A CA 1
ATOM 3963 C C . VAL A 1 512 ? -24.502 8.413 56.074 1.00 85.62 512 VAL A C 1
ATOM 3965 O O . VAL A 1 512 ? -24.540 9.359 56.855 1.00 85.62 512 VAL A O 1
ATOM 3968 N N . GLU A 1 513 ? -25.096 7.251 56.314 1.00 86.06 513 GLU A N 1
ATOM 3969 C CA . GLU A 1 513 ? -25.863 6.945 57.520 1.00 86.06 513 GLU A CA 1
ATOM 3970 C C . GLU A 1 513 ? -25.269 5.717 58.213 1.00 86.06 513 GLU A C 1
ATOM 3972 O O . GLU A 1 513 ? -24.807 4.782 57.558 1.00 86.06 513 GLU A O 1
ATOM 3977 N N . GLN A 1 514 ? -25.286 5.679 59.546 1.00 80.06 514 GLN A N 1
ATOM 3978 C CA . GLN A 1 514 ? -24.959 4.459 60.287 1.00 80.06 514 GLN A CA 1
ATOM 3979 C C . GLN A 1 514 ? -26.232 3.659 60.554 1.00 80.06 514 GLN A C 1
ATOM 3981 O O . GLN A 1 514 ? -27.215 4.194 61.060 1.00 80.06 514 GLN A O 1
ATOM 3986 N N . VAL A 1 515 ? -26.217 2.368 60.218 1.00 76.12 515 VAL A N 1
ATOM 3987 C CA . VAL A 1 515 ? -27.398 1.502 60.270 1.00 76.12 515 VAL A CA 1
ATOM 3988 C C . VAL A 1 515 ? -27.072 0.197 61.003 1.00 76.12 515 VAL A C 1
ATOM 3990 O O . VAL A 1 515 ? -26.192 -0.551 60.579 1.00 76.12 515 VAL A O 1
ATOM 3993 N N . GLY A 1 516 ? -27.828 -0.123 62.060 1.00 66.44 516 GLY A N 1
ATOM 3994 C CA . GLY A 1 516 ? -27.752 -1.396 62.798 1.00 66.44 516 GLY A CA 1
ATOM 3995 C C . GLY A 1 516 ? -27.873 -1.233 64.321 1.00 66.44 516 GLY A C 1
ATOM 3996 O O . GLY A 1 516 ? -27.289 -0.324 64.892 1.00 66.44 516 GLY A O 1
ATOM 3997 N N . PHE A 1 517 ? -28.623 -2.124 64.988 1.00 53.91 517 PHE A N 1
ATOM 3998 C CA . PHE A 1 517 ? -28.888 -2.056 66.442 1.00 53.91 517 PHE A CA 1
ATOM 3999 C C . PHE A 1 517 ? -27.801 -2.749 67.300 1.00 53.91 517 PHE A C 1
ATOM 4001 O O . PHE A 1 517 ? -27.744 -2.544 68.506 1.00 53.91 517 PHE A O 1
ATOM 4008 N N . MET A 1 518 ? -26.929 -3.564 66.681 1.00 55.81 518 MET A N 1
ATOM 4009 C CA . MET A 1 518 ? -25.836 -4.306 67.349 1.00 55.81 518 MET A CA 1
ATOM 4010 C C . MET A 1 518 ? -24.510 -4.373 66.552 1.00 55.81 518 MET A C 1
ATOM 4012 O O . MET A 1 518 ? -23.501 -4.790 67.108 1.00 55.81 518 MET A O 1
ATOM 4016 N N . SER A 1 519 ? -24.478 -3.968 65.275 1.00 57.69 519 SER A N 1
ATOM 4017 C CA . SER A 1 519 ? -23.275 -3.951 64.418 1.00 57.69 519 SER A CA 1
ATOM 4018 C C . SER A 1 519 ? -23.199 -2.616 63.675 1.00 57.69 519 SER A C 1
ATOM 4020 O O . SER A 1 519 ? -24.206 -2.172 63.116 1.00 57.69 519 SER A O 1
ATOM 4022 N N . LYS A 1 520 ? -22.027 -1.965 63.686 1.00 69.25 520 LYS A N 1
ATOM 4023 C CA . LYS A 1 520 ? -21.801 -0.650 63.063 1.00 69.25 520 LYS A CA 1
ATOM 4024 C C . LYS A 1 520 ? -21.601 -0.809 61.551 1.00 69.25 520 LYS A C 1
ATOM 4026 O O . LYS A 1 520 ? -20.471 -0.798 61.069 1.00 69.25 520 LYS A O 1
ATOM 4031 N N . SER A 1 521 ? -22.690 -0.992 60.799 1.00 77.50 521 SER A N 1
ATOM 4032 C CA . SER A 1 521 ? -22.644 -0.957 59.329 1.00 77.50 521 SER A CA 1
ATOM 4033 C C . SER A 1 521 ? -22.945 0.450 58.814 1.00 77.50 521 SER A C 1
ATOM 4035 O O . SER A 1 521 ? -23.854 1.110 59.316 1.00 77.50 521 SER A O 1
ATOM 4037 N N . SER A 1 522 ? -22.195 0.914 57.818 1.00 83.25 522 SER A N 1
ATOM 4038 C CA . SER A 1 522 ? -22.418 2.219 57.185 1.00 83.25 522 SER A CA 1
ATOM 4039 C C . SER A 1 522 ? -23.205 2.027 55.892 1.00 83.25 522 SER A C 1
ATOM 4041 O O . SER A 1 522 ? -22.858 1.179 55.068 1.00 83.25 522 SER A O 1
ATOM 4043 N N . LEU A 1 523 ? -24.272 2.796 55.705 1.00 87.31 523 LEU A N 1
ATOM 4044 C CA . LEU A 1 523 ? -25.063 2.848 54.483 1.00 87.31 523 LEU A CA 1
ATOM 4045 C C . LEU A 1 523 ? -24.737 4.146 53.747 1.00 87.31 523 LEU A C 1
ATOM 4047 O O . LEU A 1 523 ? -24.972 5.237 54.257 1.00 87.31 523 LEU A O 1
ATOM 4051 N N . ILE A 1 524 ? -24.192 4.023 52.543 1.00 87.62 524 ILE A N 1
ATOM 4052 C CA . ILE A 1 524 ? -23.916 5.158 51.666 1.00 87.62 524 ILE A CA 1
ATOM 4053 C C . ILE A 1 524 ? -24.997 5.188 50.598 1.00 87.62 524 ILE A C 1
ATOM 4055 O O . ILE A 1 524 ? -25.101 4.254 49.805 1.00 87.62 524 ILE A O 1
ATOM 4059 N N . THR A 1 525 ? -25.780 6.258 50.565 1.00 89.44 525 THR A N 1
ATOM 4060 C CA . THR A 1 525 ? -26.744 6.528 49.498 1.00 89.44 525 THR A CA 1
ATOM 4061 C C . THR A 1 525 ? -26.141 7.551 48.554 1.00 89.44 525 THR A C 1
ATOM 4063 O O . THR A 1 525 ? -25.754 8.637 48.985 1.00 89.44 525 THR A O 1
ATOM 4066 N N . GLN A 1 526 ? -26.065 7.208 47.273 1.00 88.50 526 GLN A N 1
ATOM 4067 C CA . GLN A 1 526 ? -25.589 8.108 46.234 1.00 88.50 526 GLN A CA 1
ATOM 4068 C C . GLN A 1 526 ? -26.692 8.327 45.208 1.00 88.50 526 GLN A C 1
ATOM 4070 O O . GLN A 1 526 ? -27.327 7.369 44.760 1.00 88.50 526 GLN A O 1
ATOM 4075 N N . GLU A 1 527 ? -26.927 9.588 44.865 1.00 91.94 527 GLU A N 1
ATOM 4076 C CA . GLU A 1 527 ? -27.960 10.001 43.926 1.00 91.94 527 GLU A CA 1
ATOM 4077 C C . GLU A 1 527 ? -27.386 10.965 42.883 1.00 91.94 527 GLU A C 1
ATOM 4079 O O . GLU A 1 527 ? -26.736 11.958 43.200 1.00 91.94 527 GLU A O 1
ATOM 4084 N N . GLN A 1 528 ? -27.614 10.640 41.616 1.00 91.19 528 GLN A N 1
ATOM 4085 C CA . GLN A 1 528 ? -27.122 11.355 40.448 1.00 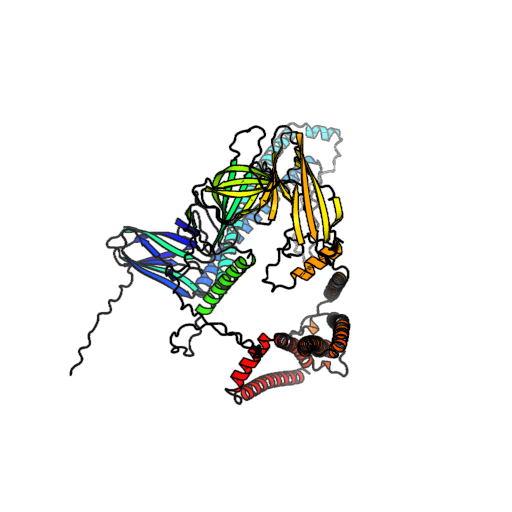91.19 528 GLN A CA 1
ATOM 4086 C C . GLN A 1 528 ? -28.305 11.697 39.542 1.00 91.19 528 GLN A C 1
ATOM 4088 O O . GLN A 1 528 ? -29.113 10.829 39.217 1.00 91.19 528 GLN A O 1
ATOM 4093 N N . ILE A 1 529 ? -28.390 12.958 39.113 1.00 92.94 529 ILE A N 1
ATOM 4094 C CA . ILE A 1 529 ? -29.438 13.442 38.205 1.00 92.94 529 ILE A CA 1
ATOM 4095 C C . ILE A 1 529 ? -28.790 13.883 36.894 1.00 92.94 529 ILE A C 1
ATOM 4097 O O . ILE A 1 529 ? -27.808 14.632 36.894 1.00 92.94 529 ILE A O 1
ATOM 4101 N N . ILE A 1 530 ? -29.339 13.403 35.782 1.00 93.81 530 ILE A N 1
ATOM 4102 C CA . ILE A 1 530 ? -28.891 13.705 34.423 1.00 93.81 530 ILE A CA 1
ATOM 4103 C C . ILE A 1 530 ? -30.050 14.387 33.700 1.00 93.81 530 ILE A C 1
ATOM 4105 O O . ILE A 1 530 ? -31.085 13.760 33.471 1.00 93.81 530 ILE A O 1
ATOM 4109 N N . HIS A 1 531 ? -29.881 15.657 33.339 1.00 94.88 531 HIS A N 1
ATOM 4110 C CA . HIS A 1 531 ? -30.888 16.404 32.586 1.00 94.88 531 HIS A CA 1
ATOM 4111 C C . HIS A 1 531 ? -30.608 16.276 31.093 1.00 94.88 531 HIS A C 1
ATOM 4113 O O . HIS A 1 531 ? -29.511 16.594 30.631 1.00 94.88 531 HIS A O 1
ATOM 4119 N N . LEU A 1 532 ? -31.600 15.820 30.335 1.00 95.44 532 LEU A N 1
ATOM 4120 C CA . LEU A 1 532 ? -31.525 15.648 28.889 1.00 95.44 532 LEU A CA 1
ATOM 4121 C C . LEU A 1 532 ? -32.485 16.621 28.218 1.00 95.44 532 LEU A C 1
ATOM 4123 O O . LEU A 1 532 ? -33.626 16.753 28.655 1.00 95.44 532 LEU A O 1
ATOM 4127 N N . ARG A 1 533 ? -32.063 17.255 27.123 1.00 94.69 533 ARG A N 1
ATOM 4128 C CA . ARG A 1 533 ? -32.927 18.112 26.305 1.00 94.69 533 ARG A CA 1
ATOM 4129 C C . ARG A 1 533 ? -32.632 17.947 24.822 1.00 94.69 533 ARG A C 1
ATOM 4131 O O . ARG A 1 533 ? -31.502 18.145 24.381 1.00 94.69 533 ARG A O 1
ATOM 4138 N N . ASN A 1 534 ? -33.671 17.675 24.040 1.00 94.94 534 ASN A N 1
ATOM 4139 C CA . ASN A 1 534 ? -33.607 17.746 22.587 1.00 94.94 534 ASN A CA 1
ATOM 4140 C C . ASN A 1 534 ? -33.885 19.189 22.131 1.00 94.94 534 ASN A C 1
ATOM 4142 O O . ASN A 1 534 ? -34.993 19.690 22.292 1.00 94.94 534 ASN A O 1
ATOM 4146 N N . ALA A 1 535 ? -32.886 19.874 21.578 1.00 91.56 535 ALA A N 1
ATOM 4147 C CA . ALA A 1 535 ? -33.018 21.225 21.028 1.00 91.56 535 ALA A CA 1
ATOM 4148 C C . ALA A 1 535 ? -33.269 21.246 19.506 1.00 91.56 535 ALA A C 1
ATOM 4150 O O . ALA A 1 535 ? -33.262 22.324 18.913 1.00 91.56 535 ALA A O 1
ATOM 4151 N N . LYS A 1 536 ? -33.484 20.088 18.861 1.00 87.25 536 LYS A N 1
ATOM 4152 C CA . LYS A 1 536 ? -33.879 20.021 17.445 1.00 87.25 536 LYS A CA 1
ATOM 4153 C C . LYS A 1 536 ? -35.322 20.493 17.259 1.00 87.25 536 LYS A C 1
ATOM 4155 O O . LYS A 1 536 ? -36.157 20.283 18.134 1.00 87.25 536 LYS A O 1
ATOM 4160 N N . VAL A 1 537 ? -35.598 21.108 16.104 1.00 82.69 537 VAL A N 1
ATOM 4161 C CA . VAL A 1 537 ? -36.891 21.755 15.801 1.00 82.69 537 VAL A CA 1
ATOM 4162 C C . VAL A 1 537 ? -37.939 20.752 15.306 1.00 82.69 537 VAL A C 1
ATOM 4164 O O . VAL A 1 537 ? -39.058 20.777 15.799 1.00 82.69 537 VAL A O 1
ATOM 4167 N N . ASN A 1 538 ? -37.565 19.830 14.410 1.00 82.12 538 ASN A N 1
ATOM 4168 C CA . ASN A 1 538 ? -38.500 18.899 13.752 1.00 82.12 538 ASN A CA 1
ATOM 4169 C C . ASN A 1 538 ? -38.041 17.428 13.796 1.00 82.12 538 ASN A C 1
ATOM 4171 O O . ASN A 1 538 ? -38.501 16.623 13.003 1.00 82.12 538 ASN A O 1
ATOM 4175 N N . GLN A 1 539 ? -37.101 17.054 14.672 1.00 83.06 539 GLN A N 1
ATOM 4176 C CA . GLN A 1 539 ? -36.559 15.688 14.695 1.00 83.06 539 GLN A CA 1
ATOM 4177 C C . GLN A 1 539 ? -36.638 15.064 16.090 1.00 83.06 539 GLN A C 1
ATOM 4179 O O . GLN A 1 539 ? -36.099 15.609 17.059 1.00 83.06 539 GLN A O 1
ATOM 4184 N N . THR A 1 540 ? -37.269 13.893 16.183 1.00 87.75 540 THR A N 1
ATOM 4185 C CA . THR A 1 540 ? -37.234 13.038 17.376 1.00 87.75 540 THR A CA 1
ATOM 4186 C C . THR A 1 540 ? -35.864 12.380 17.520 1.00 87.75 540 THR A C 1
ATOM 4188 O O . THR A 1 540 ? -35.297 11.899 16.540 1.00 87.75 540 THR A O 1
ATOM 4191 N N . VAL A 1 541 ? -35.338 12.316 18.739 1.00 88.06 541 VAL A N 1
ATOM 4192 C CA . VAL A 1 541 ? -34.016 11.753 19.038 1.00 88.06 541 VAL A CA 1
ATOM 4193 C C . VAL A 1 541 ? -34.168 10.473 19.854 1.00 88.06 541 VAL A C 1
ATOM 4195 O O . VAL A 1 541 ? -34.768 10.499 20.927 1.00 88.06 541 VAL A O 1
ATOM 4198 N N . GLN A 1 542 ? -33.591 9.367 19.378 1.00 89.88 542 GLN A N 1
ATOM 4199 C CA . GLN A 1 542 ? -33.410 8.149 20.175 1.00 89.88 542 GLN A CA 1
ATOM 4200 C C . GLN A 1 542 ? -32.030 8.179 20.839 1.00 89.88 542 GLN A C 1
ATOM 4202 O O . GLN A 1 542 ? -31.011 7.984 20.176 1.00 89.88 542 GLN A O 1
ATOM 4207 N N . LEU A 1 543 ? -31.999 8.431 22.147 1.00 91.75 543 LEU A N 1
ATOM 4208 C CA . LEU A 1 543 ? -30.786 8.577 22.944 1.00 91.75 543 LEU A CA 1
ATOM 4209 C C . LEU A 1 543 ? -30.599 7.385 23.885 1.00 91.75 543 LEU A C 1
ATOM 4211 O O . LEU A 1 543 ? -31.447 7.102 24.730 1.00 91.75 543 LEU A O 1
ATOM 4215 N N . THR A 1 544 ? -29.446 6.731 23.774 1.00 92.62 544 THR A N 1
ATOM 4216 C CA . THR A 1 544 ? -28.976 5.742 24.743 1.00 92.62 544 THR A CA 1
ATOM 4217 C C . THR A 1 544 ? -28.005 6.400 25.716 1.00 92.62 544 THR A C 1
ATOM 4219 O O . THR A 1 544 ? -26.933 6.854 25.314 1.00 92.62 544 THR A O 1
ATOM 4222 N N . VAL A 1 545 ? -28.358 6.451 26.997 1.00 93.25 545 VAL A N 1
ATOM 4223 C CA . VAL A 1 545 ? -27.490 7.006 28.048 1.00 93.25 545 VAL A CA 1
ATOM 4224 C C . VAL A 1 545 ? -26.850 5.860 28.814 1.00 93.25 545 VAL A C 1
ATOM 4226 O O . VAL A 1 545 ? -27.555 4.927 29.194 1.00 93.25 545 VAL A O 1
ATOM 4229 N N . LYS A 1 546 ? -25.532 5.916 29.030 1.00 93.06 546 LYS A N 1
ATOM 4230 C CA . LYS A 1 546 ? -24.781 4.911 29.794 1.00 93.06 546 LYS A CA 1
ATOM 4231 C C . LYS A 1 546 ? -24.176 5.530 31.048 1.00 93.06 546 LYS A C 1
ATOM 4233 O O . LYS A 1 546 ? -23.510 6.559 30.952 1.00 93.06 546 LYS A O 1
ATOM 4238 N N . GLU A 1 547 ? -24.365 4.877 32.190 1.00 89.12 547 GLU A N 1
ATOM 4239 C CA . GLU A 1 547 ? -23.827 5.307 33.484 1.00 89.12 547 GLU A CA 1
ATOM 4240 C C . GLU A 1 547 ? -23.202 4.137 34.252 1.00 89.12 547 GLU A C 1
ATOM 4242 O O . GLU A 1 547 ? -23.628 2.985 34.115 1.00 89.12 547 GLU A O 1
ATOM 4247 N N . TYR A 1 548 ? -22.184 4.423 35.066 1.00 87.94 548 TYR A N 1
ATOM 4248 C CA . TYR A 1 548 ? -21.551 3.397 35.889 1.00 87.94 548 TYR A CA 1
ATOM 4249 C C . TYR A 1 548 ? -22.432 3.009 37.072 1.00 87.94 548 TYR A C 1
ATOM 4251 O O . TYR A 1 548 ? -23.006 3.856 37.755 1.00 87.94 548 TYR A O 1
ATOM 4259 N N . ILE A 1 549 ? -22.450 1.711 37.375 1.00 85.38 549 ILE A N 1
ATOM 4260 C CA . ILE A 1 549 ? -22.936 1.200 38.654 1.00 85.38 549 ILE A CA 1
ATOM 4261 C C . ILE A 1 549 ? -21.811 0.401 39.308 1.00 85.38 549 ILE A C 1
ATOM 4263 O O . ILE A 1 549 ? -21.233 -0.477 38.666 1.00 85.38 549 ILE A O 1
ATOM 4267 N N . PRO A 1 550 ? -21.484 0.655 40.587 1.00 83.94 550 PRO A N 1
ATOM 4268 C CA . PRO A 1 550 ? -20.503 -0.152 41.293 1.00 83.94 550 PRO A CA 1
ATOM 4269 C C . PRO A 1 550 ? -20.913 -1.631 41.330 1.00 83.94 550 PRO A C 1
ATOM 4271 O O . PRO A 1 550 ? -22.021 -1.987 41.741 1.00 83.94 550 PRO A O 1
ATOM 4274 N N . LYS A 1 551 ? -19.994 -2.513 40.932 1.00 84.56 551 LYS A N 1
ATOM 4275 C CA . LYS A 1 551 ? -20.113 -3.958 41.138 1.00 84.56 551 LYS A CA 1
ATOM 4276 C C . LYS A 1 551 ? -19.272 -4.351 42.342 1.00 84.56 551 LYS A C 1
ATOM 4278 O O . LYS A 1 551 ? -18.076 -4.072 42.365 1.00 84.56 551 LYS A O 1
ATOM 4283 N N . SER A 1 552 ? -19.882 -5.004 43.327 1.00 81.12 552 SER A N 1
ATOM 4284 C CA . SER A 1 552 ? -19.109 -5.555 44.437 1.00 81.12 552 SER A CA 1
ATOM 4285 C C . SER A 1 552 ? -18.465 -6.885 44.050 1.00 81.12 552 SER A C 1
ATOM 4287 O O . SER A 1 552 ? -19.138 -7.760 43.506 1.00 81.12 552 SER A O 1
ATOM 4289 N N . ASN A 1 553 ? -17.178 -7.025 44.370 1.00 79.00 553 ASN A N 1
ATOM 4290 C CA . ASN A 1 553 ? -16.434 -8.287 44.329 1.00 79.00 553 ASN A CA 1
ATOM 4291 C C . ASN A 1 553 ? -16.106 -8.807 45.747 1.00 79.00 553 ASN A C 1
ATOM 4293 O O . ASN A 1 553 ? -15.414 -9.812 45.871 1.00 79.00 553 ASN A O 1
ATOM 4297 N N . ASP A 1 554 ? -16.562 -8.114 46.799 1.00 78.50 554 ASP A N 1
ATOM 4298 C CA . ASP A 1 554 ? -16.294 -8.431 48.208 1.00 78.50 554 ASP A CA 1
ATOM 4299 C C . ASP A 1 554 ? -17.619 -8.552 48.975 1.00 78.50 554 ASP A C 1
ATOM 4301 O O . ASP A 1 554 ? -18.473 -7.664 48.917 1.00 78.50 554 ASP A O 1
ATOM 4305 N N . ASP A 1 555 ? -17.783 -9.631 49.739 1.00 80.25 555 ASP A N 1
ATOM 4306 C CA . ASP A 1 555 ? -18.985 -9.902 50.533 1.00 80.25 555 ASP A CA 1
ATOM 4307 C C . ASP A 1 555 ? -19.268 -8.825 51.601 1.00 80.25 555 ASP A C 1
ATOM 4309 O O . ASP A 1 555 ? -20.410 -8.678 52.057 1.00 80.25 555 ASP A O 1
ATOM 4313 N N . LYS A 1 556 ? -18.251 -8.037 51.984 1.00 80.50 556 LYS A N 1
ATOM 4314 C CA . LYS A 1 556 ? -18.365 -6.903 52.919 1.00 80.50 556 LYS A CA 1
ATOM 4315 C C . LYS A 1 556 ? -19.047 -5.674 52.324 1.00 80.50 556 LYS A C 1
ATOM 4317 O O . LYS A 1 556 ? -19.440 -4.784 53.082 1.00 80.50 556 LYS A O 1
ATOM 4322 N N . ILE A 1 557 ? -19.179 -5.607 51.000 1.00 83.12 557 ILE A N 1
ATOM 4323 C CA . ILE A 1 557 ? -19.778 -4.483 50.281 1.00 83.12 557 ILE A CA 1
ATOM 4324 C C . ILE A 1 557 ? -21.001 -5.005 49.531 1.00 83.12 557 ILE A C 1
ATOM 4326 O O . ILE A 1 557 ? -20.891 -5.806 48.608 1.00 83.12 557 ILE A O 1
ATOM 4330 N N . LYS A 1 558 ? -22.195 -4.540 49.901 1.00 86.00 558 LYS A N 1
ATOM 4331 C CA . LYS A 1 558 ? -23.438 -4.894 49.198 1.00 86.00 558 LYS A CA 1
ATOM 4332 C C . LYS A 1 558 ? -23.991 -3.672 48.486 1.00 86.00 558 LYS A C 1
ATOM 4334 O O . LYS A 1 558 ? -24.327 -2.691 49.141 1.00 86.00 558 LYS A O 1
ATOM 4339 N N . VAL A 1 559 ? -24.094 -3.741 47.161 1.00 87.56 559 VAL A N 1
ATOM 4340 C CA . VAL A 1 559 ? -24.628 -2.657 46.324 1.00 87.56 559 VAL A CA 1
ATOM 4341 C C . VAL A 1 559 ? -26.056 -2.998 45.905 1.00 87.56 559 VAL A C 1
ATOM 4343 O O . VAL A 1 559 ? -26.301 -4.082 45.376 1.00 87.56 559 VAL A O 1
ATOM 4346 N N . ALA A 1 560 ? -26.992 -2.078 46.130 1.00 87.75 560 ALA A N 1
ATOM 4347 C CA . ALA A 1 560 ? -28.384 -2.197 45.711 1.00 87.75 560 ALA A CA 1
ATOM 4348 C C . ALA A 1 560 ? -28.824 -0.945 44.944 1.00 87.75 560 ALA A C 1
ATOM 4350 O O . ALA A 1 560 ? -28.654 0.178 45.416 1.00 87.75 560 ALA A O 1
ATOM 4351 N N . ILE A 1 561 ? -29.407 -1.140 43.762 1.00 88.19 561 ILE A N 1
ATOM 4352 C CA . ILE A 1 561 ? -29.947 -0.058 42.931 1.00 88.19 561 ILE A CA 1
ATOM 4353 C C . ILE A 1 561 ? -31.350 0.271 43.446 1.00 88.19 561 ILE A C 1
ATOM 4355 O O . ILE A 1 561 ? -32.180 -0.626 43.571 1.00 88.19 561 ILE A O 1
ATOM 4359 N N . VAL A 1 562 ? -31.589 1.540 43.768 1.00 87.38 562 VAL A N 1
ATOM 4360 C CA . VAL A 1 562 ? -32.868 2.063 44.273 1.00 87.38 562 VAL A CA 1
ATOM 4361 C C . VAL A 1 562 ? -33.691 2.677 43.138 1.00 87.38 562 VAL A C 1
ATOM 4363 O O . VAL A 1 562 ? -34.897 2.478 43.088 1.00 87.38 562 VAL A O 1
ATOM 4366 N N . SER A 1 563 ? -33.047 3.397 42.217 1.00 86.25 563 SER A N 1
ATOM 4367 C CA . SER A 1 563 ? -33.654 3.953 41.000 1.00 86.25 563 SER A CA 1
ATOM 4368 C C . SER A 1 563 ? -32.607 3.973 39.886 1.00 86.25 563 SER A C 1
ATOM 4370 O O . SER A 1 563 ? -31.457 4.316 40.172 1.00 86.25 563 SER A O 1
ATOM 4372 N N . PRO A 1 564 ? -32.937 3.635 38.630 1.00 85.19 564 PRO A N 1
ATOM 4373 C CA . PRO A 1 564 ? -34.228 3.172 38.113 1.00 85.19 564 PRO A CA 1
ATOM 4374 C C . PRO A 1 564 ? -34.514 1.700 38.461 1.00 85.19 564 PRO A C 1
ATOM 4376 O O . PRO A 1 564 ? -33.614 0.949 38.841 1.00 85.19 564 PRO A O 1
ATOM 4379 N N . GLU A 1 565 ? -35.764 1.260 38.297 1.00 78.50 565 GLU A N 1
ATOM 4380 C CA . GLU A 1 565 ? -36.123 -0.153 38.449 1.00 78.50 565 GLU A CA 1
ATOM 4381 C C . GLU A 1 565 ? -35.515 -1.004 37.325 1.00 78.50 565 GLU A C 1
ATOM 4383 O O . GLU A 1 565 ? -35.960 -0.984 36.180 1.00 78.50 565 GLU A O 1
ATOM 4388 N N . VAL A 1 566 ? -34.501 -1.802 37.671 1.00 77.62 566 VAL A N 1
ATOM 4389 C CA . VAL A 1 566 ? -33.790 -2.683 36.725 1.00 77.62 566 VAL A CA 1
ATOM 4390 C C . VAL A 1 566 ? -34.349 -4.115 36.723 1.00 77.62 566 VAL A C 1
ATOM 4392 O O . VAL A 1 566 ? -33.816 -4.988 36.038 1.00 77.62 566 VAL A O 1
ATOM 4395 N N . ARG A 1 567 ? -35.456 -4.411 37.434 1.00 66.56 567 ARG A N 1
ATOM 4396 C CA . ARG A 1 567 ? -36.132 -5.738 37.408 1.00 66.56 567 ARG A CA 1
ATOM 4397 C C . ARG A 1 567 ? -37.663 -5.625 37.226 1.00 66.56 567 ARG A C 1
ATOM 4399 O O . ARG A 1 567 ? -38.329 -5.172 38.139 1.00 66.56 567 ARG A O 1
ATOM 4406 N N . GLY A 1 568 ? -38.214 -6.039 36.072 1.00 57.44 568 GLY A N 1
ATOM 4407 C CA . GLY A 1 568 ? -39.658 -5.991 35.756 1.00 57.44 568 GLY A CA 1
ATOM 4408 C C . GLY A 1 568 ? -39.989 -5.965 34.247 1.00 57.44 568 GLY A C 1
ATOM 4409 O O . GLY A 1 568 ? -39.113 -5.718 33.422 1.00 57.44 568 GLY A O 1
ATOM 4410 N N . LYS A 1 569 ? -41.252 -6.228 33.863 1.00 44.50 569 LYS A N 1
ATOM 4411 C CA . LYS A 1 569 ? -41.754 -6.053 32.479 1.00 44.50 569 LYS A CA 1
ATOM 4412 C C . LYS A 1 569 ? -42.169 -4.585 32.278 1.00 44.50 569 LYS A C 1
ATOM 4414 O O . LYS A 1 569 ? -43.136 -4.161 32.895 1.00 44.50 569 LYS A O 1
ATOM 4419 N N . GLY A 1 570 ? -41.450 -3.842 31.427 1.00 55.44 570 GLY A N 1
ATOM 4420 C CA . GLY A 1 570 ? -41.707 -2.414 31.134 1.00 55.44 570 GLY A CA 1
ATOM 4421 C C . GLY A 1 570 ? -40.513 -1.463 31.337 1.00 55.44 570 GLY A C 1
ATOM 4422 O O . GLY A 1 570 ? -40.713 -0.274 31.546 1.00 55.44 570 GLY A O 1
ATOM 4423 N N . GLN A 1 571 ? -39.277 -1.969 31.325 1.00 62.47 571 GLN A N 1
ATOM 4424 C CA . GLN A 1 571 ? -38.084 -1.204 31.705 1.00 62.47 571 GLN A CA 1
ATOM 4425 C C . GLN A 1 571 ? -37.607 -0.202 30.654 1.00 62.47 571 GLN A C 1
ATOM 4427 O O . GLN A 1 571 ? -37.277 -0.581 29.532 1.00 62.47 571 GLN A O 1
ATOM 4432 N N . GLU A 1 572 ? -37.437 1.053 31.073 1.00 64.81 572 GLU A N 1
ATOM 4433 C CA . GLU A 1 572 ? -36.703 2.078 30.317 1.00 64.81 572 GLU A CA 1
ATOM 4434 C C . GLU A 1 572 ? -35.170 1.945 30.461 1.00 64.81 572 GLU A C 1
ATOM 4436 O O . GLU A 1 572 ? -34.428 2.532 29.669 1.00 64.81 572 GLU A O 1
ATOM 4441 N N . ALA A 1 573 ? -34.694 1.183 31.461 1.00 81.56 573 ALA A N 1
ATOM 4442 C CA . ALA A 1 573 ? -33.280 1.031 31.809 1.00 81.56 573 ALA A CA 1
ATOM 4443 C C . ALA A 1 573 ? -32.888 -0.428 32.089 1.00 81.56 573 ALA A C 1
ATOM 4445 O O . ALA A 1 573 ? -33.628 -1.159 32.746 1.00 81.56 573 ALA A O 1
ATOM 4446 N N . ARG A 1 574 ? -31.697 -0.845 31.652 1.00 87.62 574 ARG A N 1
ATOM 4447 C CA . ARG A 1 574 ? -31.168 -2.206 31.850 1.00 87.62 574 ARG A CA 1
ATOM 4448 C C . ARG A 1 574 ? -29.697 -2.195 32.259 1.00 87.62 574 ARG A C 1
ATOM 4450 O O . ARG A 1 574 ? -28.960 -1.288 31.890 1.00 87.62 574 ARG A O 1
ATOM 4457 N N . LEU A 1 575 ? -29.252 -3.233 32.964 1.00 85.56 575 LEU A N 1
ATOM 4458 C CA . LEU A 1 575 ? -27.826 -3.498 33.176 1.00 85.56 575 LEU A CA 1
ATOM 4459 C C . LEU A 1 575 ? -27.261 -4.262 31.975 1.00 85.56 575 LEU A C 1
ATOM 4461 O O . LEU A 1 575 ? -27.804 -5.298 31.588 1.00 85.56 575 LEU A O 1
ATOM 4465 N N . ASN A 1 576 ? -26.173 -3.766 31.391 1.00 84.25 576 ASN A N 1
ATOM 4466 C CA . ASN A 1 576 ? -25.477 -4.455 30.309 1.00 84.25 576 ASN A CA 1
ATOM 4467 C C . ASN A 1 576 ? -24.485 -5.513 30.845 1.00 84.25 576 ASN A C 1
ATOM 4469 O O . ASN A 1 576 ? -24.317 -5.688 32.054 1.00 84.25 576 ASN A O 1
ATOM 4473 N N . LYS A 1 577 ? -23.809 -6.239 29.941 1.00 82.69 577 LYS A N 1
ATOM 4474 C CA . LYS A 1 577 ? -22.840 -7.299 30.303 1.00 82.69 577 LYS A CA 1
ATOM 4475 C C . LYS A 1 577 ? -21.661 -6.789 31.145 1.00 82.69 577 LYS A C 1
ATOM 4477 O O . LYS A 1 577 ? -21.070 -7.561 31.894 1.00 82.69 577 LYS A O 1
ATOM 4482 N N . GLU A 1 578 ? -21.337 -5.505 31.032 1.00 80.62 578 GLU A N 1
ATOM 4483 C CA . GLU A 1 578 ? -20.247 -4.836 31.750 1.00 80.62 578 GLU A CA 1
ATOM 4484 C C . GLU A 1 578 ? -20.681 -4.308 33.126 1.00 80.62 578 GLU A C 1
ATOM 4486 O O . GLU A 1 578 ? -19.870 -3.714 33.829 1.00 80.62 578 GLU A O 1
ATOM 4491 N N . HIS A 1 579 ? -21.935 -4.555 33.536 1.00 84.12 579 HIS A N 1
ATOM 4492 C CA . HIS A 1 579 ? -22.542 -4.031 34.767 1.00 84.12 579 HIS A CA 1
ATOM 4493 C C . HIS A 1 579 ? -22.736 -2.502 34.762 1.00 84.12 579 HIS A C 1
ATOM 4495 O O . HIS A 1 579 ? -22.807 -1.869 35.812 1.00 84.12 579 HIS A O 1
ATOM 4501 N N . ASN A 1 580 ? -22.881 -1.909 33.575 1.00 88.12 580 ASN A N 1
ATOM 4502 C CA . ASN A 1 580 ? -23.243 -0.502 33.398 1.00 88.12 580 ASN A CA 1
ATOM 4503 C C . ASN A 1 580 ? -24.752 -0.361 33.166 1.00 88.12 580 ASN A C 1
ATOM 4505 O O . ASN A 1 580 ? -25.383 -1.248 32.583 1.00 88.12 580 ASN A O 1
ATOM 4509 N N . LEU A 1 581 ? -25.331 0.752 33.612 1.00 89.88 581 LEU A N 1
ATOM 4510 C CA . LEU A 1 581 ? -26.743 1.065 33.413 1.00 89.88 581 LEU A CA 1
ATOM 4511 C C . LEU A 1 581 ? -26.947 1.741 32.058 1.00 89.88 581 LEU A C 1
ATOM 4513 O O . LEU A 1 581 ? -26.284 2.730 31.759 1.00 89.88 581 LEU A O 1
ATOM 4517 N N . GLU A 1 582 ? -27.867 1.218 31.252 1.00 91.44 582 GLU A N 1
ATOM 4518 C CA . GLU A 1 582 ? -28.232 1.750 29.938 1.00 91.44 582 GLU A CA 1
ATOM 4519 C C . GLU A 1 582 ? -29.711 2.143 29.916 1.00 91.44 582 GLU A C 1
ATOM 4521 O O . GLU A 1 582 ? -30.565 1.273 30.088 1.00 91.44 582 GLU A O 1
ATOM 4526 N N . TRP A 1 583 ? -30.025 3.413 29.645 1.00 90.94 583 TRP A N 1
ATOM 4527 C CA . TRP A 1 583 ? -31.390 3.862 29.331 1.00 90.94 583 TRP A CA 1
ATOM 4528 C C . TRP A 1 583 ? -31.584 3.988 27.833 1.00 90.94 583 TRP A C 1
ATOM 4530 O O . TRP A 1 583 ? -30.696 4.489 27.151 1.00 90.94 583 TRP A O 1
ATOM 4540 N N . SER A 1 584 ? -32.766 3.627 27.337 1.00 90.00 584 SER A N 1
ATOM 4541 C CA . SER A 1 584 ? -33.206 3.962 25.977 1.00 90.00 584 SER A CA 1
ATOM 4542 C C . SER A 1 584 ? -34.319 5.005 26.052 1.00 90.00 584 SER A C 1
ATOM 4544 O O . SER A 1 584 ? -35.432 4.700 26.471 1.00 90.00 584 SER A O 1
ATOM 4546 N N . VAL A 1 585 ? -34.016 6.249 25.680 1.00 90.50 585 VAL A N 1
ATOM 4547 C CA . VAL A 1 585 ? -34.940 7.385 25.784 1.00 90.50 585 VAL A CA 1
ATOM 4548 C C . VAL A 1 585 ? -35.272 7.913 24.395 1.00 90.50 585 VAL A C 1
ATOM 4550 O O . VAL A 1 585 ? -34.376 8.223 23.617 1.00 90.50 585 VAL A O 1
ATOM 4553 N N . THR A 1 586 ? -36.561 8.078 24.101 1.00 91.56 586 THR A N 1
ATOM 4554 C CA . THR A 1 586 ? -37.012 8.812 22.911 1.00 91.56 586 THR A CA 1
ATOM 4555 C C . THR A 1 586 ? -37.435 10.217 23.330 1.00 91.56 586 THR A C 1
ATOM 4557 O O . THR A 1 586 ? -38.301 10.360 24.191 1.00 91.56 586 THR A O 1
ATOM 4560 N N . LEU A 1 587 ? -36.804 11.244 22.756 1.00 91.56 587 LEU A N 1
ATOM 4561 C CA . LEU A 1 587 ? -37.071 12.658 23.032 1.00 91.56 587 LEU A CA 1
ATOM 4562 C C . LEU A 1 587 ? -37.687 13.334 21.804 1.00 91.56 587 LEU A C 1
ATOM 4564 O O . LEU A 1 587 ? -37.035 13.464 20.764 1.00 91.56 587 LEU A O 1
ATOM 4568 N N . ALA A 1 588 ? -38.922 13.810 21.933 1.00 93.31 588 ALA A N 1
ATOM 4569 C CA . ALA A 1 588 ? -39.576 14.645 20.931 1.00 93.31 588 ALA A CA 1
ATOM 4570 C C . ALA A 1 588 ? -38.861 16.006 20.766 1.00 93.31 588 ALA A C 1
ATOM 4572 O O . ALA A 1 588 ? -38.078 16.398 21.641 1.00 93.31 588 ALA A O 1
ATOM 4573 N N . PRO A 1 589 ? -39.086 16.736 19.658 1.00 92.31 589 PRO A N 1
ATOM 4574 C CA . PRO A 1 589 ? -38.505 18.062 19.457 1.00 92.31 589 PRO A CA 1
ATOM 4575 C C . PRO A 1 589 ? -38.812 19.006 20.627 1.00 92.31 589 PRO A C 1
ATOM 4577 O O . PRO A 1 589 ? -39.951 19.098 21.081 1.00 92.31 589 PRO A O 1
ATOM 4580 N N . GLY A 1 590 ? -37.790 19.677 21.160 1.00 91.44 590 GLY A N 1
ATOM 4581 C CA . GLY A 1 590 ? -37.922 20.574 22.315 1.00 91.44 590 GLY A CA 1
ATOM 4582 C C . GLY A 1 590 ? -38.117 19.894 23.680 1.00 91.44 590 GLY A C 1
ATOM 4583 O O . GLY A 1 590 ? -38.083 20.592 24.695 1.00 91.44 590 GLY A O 1
ATOM 4584 N N . GLN A 1 591 ? -38.304 18.569 23.738 1.00 94.88 591 GLN A N 1
ATOM 4585 C CA . GLN A 1 591 ? -38.591 17.845 24.979 1.00 94.88 591 GLN A CA 1
ATOM 4586 C C . GLN A 1 591 ? -37.356 17.747 25.884 1.00 94.88 591 GLN A C 1
ATOM 4588 O O . GLN A 1 591 ? -36.241 17.486 25.419 1.00 94.88 591 GLN A O 1
ATOM 4593 N N . SER A 1 592 ? -37.585 17.881 27.191 1.00 93.62 592 SER A N 1
ATOM 4594 C CA . SER A 1 592 ? -36.602 17.578 28.233 1.00 93.62 592 SER A CA 1
ATOM 4595 C C . SER A 1 592 ? -37.045 16.375 29.068 1.00 93.62 592 SER A C 1
ATOM 4597 O O . SER A 1 592 ? -38.241 16.192 29.298 1.00 93.62 592 SER A O 1
ATOM 4599 N N . LYS A 1 593 ? -36.091 15.563 29.532 1.00 94.00 593 LYS A N 1
ATOM 4600 C CA . LYS A 1 593 ? -36.324 14.437 30.447 1.00 94.00 593 LYS A CA 1
ATOM 4601 C C . LYS A 1 593 ? -35.173 14.333 31.443 1.00 94.00 593 LYS A C 1
ATOM 4603 O O . LYS A 1 593 ? -34.013 14.450 31.055 1.00 94.00 593 LYS A O 1
ATOM 4608 N N . ASP A 1 594 ? -35.507 14.038 32.691 1.00 93.50 594 ASP A N 1
ATOM 4609 C CA . ASP A 1 594 ? -34.530 13.833 33.756 1.00 93.50 594 ASP A CA 1
ATOM 4610 C C . ASP A 1 594 ? -34.384 12.340 34.039 1.00 93.50 594 ASP A C 1
ATOM 4612 O O . ASP A 1 594 ? -35.379 11.627 34.193 1.00 93.50 594 ASP A O 1
ATOM 4616 N N . LEU A 1 595 ? -33.143 11.863 34.107 1.00 91.94 595 LEU A N 1
ATOM 4617 C CA . LEU A 1 595 ? -32.820 10.506 34.536 1.00 91.94 595 LEU A CA 1
ATOM 4618 C C . LEU A 1 595 ? -32.219 10.559 35.940 1.00 91.94 595 LEU A C 1
ATOM 4620 O O . LEU A 1 595 ? -31.251 11.284 36.173 1.00 91.94 595 LEU A O 1
ATOM 4624 N N . SER A 1 596 ? -32.784 9.783 36.865 1.00 90.56 596 SER A N 1
ATOM 4625 C CA . SER A 1 596 ? -32.280 9.652 38.232 1.00 90.56 596 SER A CA 1
ATOM 4626 C C . SER A 1 596 ? -31.618 8.291 38.442 1.00 90.56 596 SER A C 1
ATOM 4628 O O . SER A 1 596 ? -32.205 7.236 38.190 1.00 90.56 596 SER A O 1
ATOM 4630 N N . VAL A 1 597 ? -30.381 8.322 38.928 1.00 91.00 597 VAL A N 1
ATOM 4631 C CA . VAL A 1 597 ? -29.599 7.144 39.310 1.00 91.00 597 VAL A CA 1
ATOM 4632 C C . VAL A 1 597 ? -29.401 7.202 40.807 1.00 91.00 597 VAL A C 1
ATOM 4634 O O . VAL A 1 597 ? -28.715 8.085 41.310 1.00 91.00 597 VAL A O 1
ATOM 4637 N N . LYS A 1 598 ? -30.008 6.272 41.532 1.00 91.38 598 LYS A N 1
ATOM 4638 C CA . LYS A 1 598 ? -29.894 6.180 42.981 1.00 91.38 598 LYS A CA 1
ATOM 4639 C C . LYS A 1 598 ? -29.508 4.769 43.358 1.00 91.38 598 LYS A C 1
ATOM 4641 O O . LYS A 1 598 ? -30.223 3.823 43.034 1.00 91.38 598 LYS A O 1
ATOM 4646 N N . TYR A 1 599 ? -28.399 4.617 44.063 1.00 90.50 599 TYR A N 1
ATOM 4647 C CA . TYR A 1 599 ? -27.980 3.331 44.605 1.00 90.50 599 TYR A CA 1
ATOM 4648 C C . TYR A 1 599 ? -27.503 3.477 46.042 1.00 90.50 599 TYR A C 1
ATOM 4650 O O . TYR A 1 599 ? -27.106 4.548 46.501 1.00 90.50 599 TYR A O 1
ATOM 4658 N N . THR A 1 600 ? -27.561 2.363 46.758 1.00 89.94 600 THR A N 1
ATOM 4659 C CA . THR A 1 600 ? -27.096 2.246 48.133 1.00 89.94 600 THR A CA 1
ATOM 4660 C C . THR A 1 600 ? -25.959 1.241 48.206 1.00 89.94 600 THR A C 1
ATOM 4662 O O . THR A 1 600 ? -26.006 0.179 47.583 1.00 89.94 600 THR A O 1
ATOM 4665 N N . MET A 1 601 ? -24.923 1.580 48.964 1.00 88.69 601 MET A N 1
ATOM 4666 C CA . MET A 1 601 ? -23.815 0.692 49.290 1.00 88.69 601 MET A CA 1
ATOM 4667 C C . MET A 1 601 ? -23.826 0.452 50.791 1.00 88.69 601 MET A C 1
ATOM 4669 O O . MET A 1 601 ? -23.661 1.383 51.578 1.00 88.69 601 MET A O 1
ATOM 4673 N N . ARG A 1 602 ? -24.026 -0.800 51.195 1.00 86.81 602 ARG A N 1
ATOM 4674 C CA . ARG A 1 602 ? -23.916 -1.213 52.589 1.00 86.81 602 ARG A CA 1
ATOM 4675 C C . ARG A 1 602 ? -22.517 -1.752 52.841 1.00 86.81 602 ARG A C 1
ATOM 4677 O O . ARG A 1 602 ? -22.115 -2.727 52.208 1.00 86.81 602 ARG A O 1
ATOM 4684 N N . LEU A 1 603 ? -21.814 -1.117 53.767 1.00 85.81 603 LEU A N 1
ATOM 4685 C CA . LEU A 1 603 ? -20.444 -1.428 54.147 1.00 85.81 603 LEU A CA 1
ATOM 4686 C C . LEU A 1 603 ? -20.428 -2.086 55.529 1.00 85.81 603 LEU A C 1
ATOM 4688 O O . LEU A 1 603 ? -21.042 -1.578 56.473 1.00 85.81 603 LEU A O 1
ATOM 4692 N N . ALA A 1 604 ? -19.741 -3.222 55.645 1.00 81.12 604 ALA A N 1
ATOM 4693 C CA . ALA A 1 604 ? -19.489 -3.876 56.925 1.00 81.12 604 ALA A CA 1
ATOM 4694 C C . ALA A 1 604 ? -18.521 -3.063 57.812 1.00 81.12 604 ALA A C 1
ATOM 4696 O O . ALA A 1 604 ? -17.807 -2.175 57.344 1.00 81.12 604 ALA A O 1
ATOM 4697 N N . GLU A 1 605 ? -18.492 -3.385 59.104 1.00 76.62 605 GLU A N 1
ATOM 4698 C CA . GLU A 1 605 ? -17.665 -2.698 60.100 1.00 76.62 605 GLU A CA 1
ATOM 4699 C C . GLU A 1 605 ? -16.163 -2.767 59.747 1.00 76.62 605 GLU A C 1
ATOM 4701 O O . GLU A 1 605 ? -15.636 -3.830 59.412 1.00 76.62 605 GLU A O 1
ATOM 4706 N N . GLY A 1 606 ? -15.476 -1.618 59.801 1.00 71.56 606 GLY A N 1
ATOM 4707 C CA . GLY A 1 606 ? -14.044 -1.487 59.492 1.00 71.56 606 GLY A CA 1
ATOM 4708 C C . GLY A 1 606 ? -13.699 -1.105 58.045 1.00 71.56 606 GLY A C 1
ATOM 4709 O O . GLY A 1 606 ? -12.519 -0.965 57.732 1.00 71.56 606 GLY A O 1
ATOM 4710 N N . VAL A 1 607 ? -14.692 -0.916 57.169 1.00 75.50 607 VAL A N 1
ATOM 4711 C CA . VAL A 1 607 ? -14.491 -0.348 55.825 1.00 75.50 607 VAL A CA 1
ATOM 4712 C C . VAL A 1 607 ? -14.594 1.187 55.903 1.00 75.50 607 VAL A C 1
ATOM 4714 O O . VAL A 1 607 ? -15.560 1.682 56.496 1.00 75.50 607 VAL A O 1
ATOM 4717 N N . PRO A 1 608 ? -13.628 1.955 55.357 1.00 76.62 608 PRO A N 1
ATOM 4718 C CA . PRO A 1 608 ? -13.673 3.417 55.399 1.00 76.62 608 PRO A CA 1
ATOM 4719 C C . PRO A 1 608 ? -14.913 3.968 54.684 1.00 76.62 608 PRO A C 1
ATOM 4721 O O . PRO A 1 608 ? -15.490 3.327 53.811 1.00 76.62 608 PRO A O 1
ATOM 4724 N N . THR A 1 609 ? -15.363 5.158 55.079 1.00 70.56 609 THR A N 1
ATOM 4725 C CA . THR A 1 609 ? -16.527 5.824 54.457 1.00 70.56 609 THR A CA 1
ATOM 4726 C C . THR A 1 609 ? -16.142 7.072 53.674 1.00 70.56 609 THR A C 1
ATOM 4728 O O . THR A 1 609 ? -16.952 7.544 52.881 1.00 70.56 609 THR A O 1
ATOM 4731 N N . ASP A 1 610 ? -14.916 7.569 53.834 1.00 77.94 610 ASP A N 1
ATOM 4732 C CA . ASP A 1 610 ? -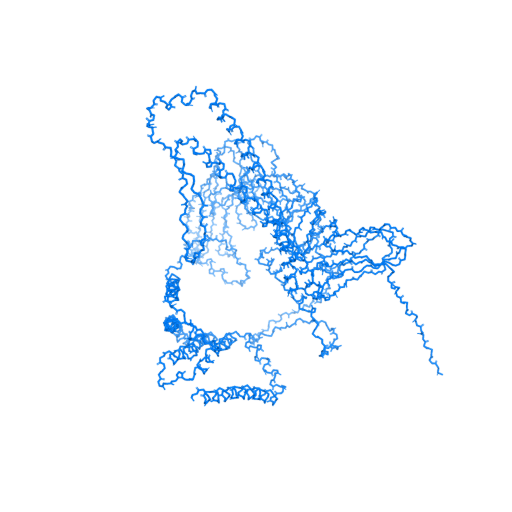14.361 8.654 53.030 1.00 77.94 610 ASP A CA 1
ATOM 4733 C C . ASP A 1 610 ? -14.064 8.189 51.590 1.00 77.94 610 ASP A C 1
ATOM 4735 O O . ASP A 1 610 ? -13.756 7.020 51.360 1.00 77.94 610 ASP A O 1
ATOM 4739 N N . GLU A 1 611 ? -14.216 9.076 50.602 1.00 67.81 611 GLU A N 1
ATOM 4740 C CA . GLU A 1 611 ? -14.042 8.731 49.181 1.00 67.81 611 GLU A CA 1
ATOM 4741 C C . GLU A 1 611 ? -12.605 8.353 48.817 1.00 67.81 611 GLU A C 1
ATOM 4743 O O . GLU A 1 611 ? -12.384 7.375 48.097 1.00 67.81 611 GLU A O 1
ATOM 4748 N N . GLU A 1 612 ? -11.632 9.108 49.325 1.00 69.69 612 GLU A N 1
ATOM 4749 C CA . GLU A 1 612 ? -10.219 8.909 49.018 1.00 69.69 612 GLU A CA 1
ATOM 4750 C C . GLU A 1 612 ? -9.706 7.653 49.722 1.00 69.69 612 GLU A C 1
ATOM 4752 O O . GLU A 1 612 ? -9.056 6.805 49.101 1.00 69.69 612 GLU A O 1
ATOM 4757 N N . GLU A 1 613 ? -10.085 7.466 50.989 1.00 73.19 613 GLU A N 1
ATOM 4758 C CA . GLU A 1 613 ? -9.759 6.255 51.745 1.00 73.19 613 GLU A CA 1
ATOM 4759 C C . GLU A 1 6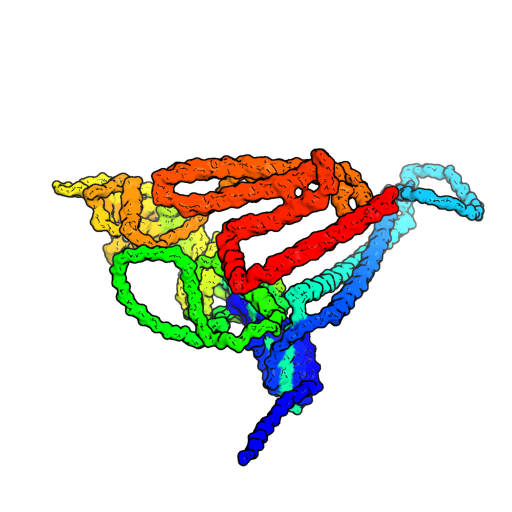13 ? -10.423 5.007 51.153 1.00 73.19 613 GLU A C 1
ATOM 4761 O O . GLU A 1 613 ? -9.792 3.950 51.082 1.00 73.19 613 GLU A O 1
ATOM 4766 N N . MET A 1 614 ? -11.661 5.114 50.657 1.00 70.00 614 MET A N 1
ATOM 4767 C CA . MET A 1 614 ? -12.335 4.021 49.950 1.00 70.00 614 MET A CA 1
ATOM 4768 C C . MET A 1 614 ? -11.655 3.668 48.631 1.00 70.00 614 MET A C 1
ATOM 4770 O O . MET A 1 614 ? -11.503 2.486 48.318 1.00 70.00 614 MET A O 1
ATOM 4774 N N . ALA A 1 615 ? -11.213 4.660 47.857 1.00 65.44 615 ALA A N 1
ATOM 4775 C CA . ALA A 1 615 ? -10.475 4.417 46.622 1.00 65.44 615 ALA A CA 1
ATOM 4776 C C . ALA A 1 615 ? -9.137 3.702 46.890 1.00 65.44 615 ALA A C 1
ATOM 4778 O O . ALA A 1 615 ? -8.729 2.835 46.111 1.00 65.44 615 ALA A O 1
ATOM 4779 N N . VAL A 1 616 ? -8.467 4.031 47.999 1.00 65.81 616 VAL A N 1
ATOM 4780 C CA . VAL A 1 616 ? -7.252 3.344 48.464 1.00 65.81 616 VAL A CA 1
ATOM 4781 C C . VAL A 1 616 ? -7.569 1.929 48.950 1.00 65.81 616 VAL A C 1
ATOM 4783 O O . VAL A 1 616 ? -6.895 0.986 48.535 1.00 65.81 616 VAL A O 1
ATOM 4786 N N . TYR A 1 617 ? -8.621 1.760 49.756 1.00 66.62 617 TYR A N 1
ATOM 4787 C CA . TYR A 1 617 ? -9.075 0.467 50.270 1.00 66.62 617 TYR A CA 1
ATOM 4788 C C . TYR A 1 617 ? -9.413 -0.503 49.132 1.00 66.62 617 TYR A C 1
ATOM 4790 O O . TYR A 1 617 ? -8.879 -1.607 49.075 1.00 66.62 617 TYR A O 1
ATOM 4798 N N . LEU A 1 618 ? -10.217 -0.071 48.156 1.00 62.81 618 LEU A N 1
ATOM 4799 C CA . LEU A 1 618 ? -10.590 -0.888 46.999 1.00 62.81 618 LEU A CA 1
ATOM 4800 C C . LEU A 1 618 ? -9.375 -1.252 46.129 1.00 62.81 618 LEU A C 1
ATOM 4802 O O . LEU A 1 618 ? -9.264 -2.393 45.678 1.00 62.81 618 LEU A O 1
ATOM 4806 N N . LYS A 1 619 ? -8.420 -0.333 45.929 1.00 58.94 619 LYS A N 1
ATOM 4807 C CA . LYS A 1 619 ? -7.168 -0.634 45.208 1.00 58.94 619 LYS A CA 1
ATOM 4808 C C . LYS A 1 619 ? -6.294 -1.649 45.950 1.00 58.94 619 LYS A C 1
ATOM 4810 O O . LYS A 1 619 ? -5.735 -2.534 45.302 1.00 58.94 619 LYS A O 1
ATOM 4815 N N . ALA A 1 620 ? -6.193 -1.545 47.274 1.00 50.91 620 ALA A N 1
ATOM 4816 C CA . ALA A 1 620 ? -5.406 -2.453 48.107 1.00 50.91 620 ALA A CA 1
ATOM 4817 C C . ALA A 1 620 ? -5.993 -3.876 48.130 1.00 50.91 620 ALA A C 1
ATOM 4819 O O . ALA A 1 620 ? -5.255 -4.848 47.982 1.00 50.91 620 ALA A O 1
ATOM 4820 N N . THR A 1 621 ? -7.319 -4.012 48.222 1.00 47.72 621 THR A N 1
ATOM 4821 C CA . THR A 1 621 ? -8.000 -5.319 48.234 1.00 47.72 621 THR A CA 1
ATOM 4822 C C . THR A 1 621 ? -7.954 -6.011 46.862 1.00 47.72 621 THR A C 1
ATOM 4824 O O . THR A 1 621 ? -7.879 -7.235 46.781 1.00 47.72 621 THR A O 1
ATOM 4827 N N . THR A 1 622 ? -7.891 -5.245 45.765 1.00 40.62 622 THR A N 1
ATOM 4828 C CA . THR A 1 622 ? -7.788 -5.786 44.392 1.00 40.62 622 THR A CA 1
ATOM 4829 C C . THR A 1 622 ? -6.384 -6.334 44.061 1.00 40.62 622 THR A C 1
ATOM 4831 O O . THR A 1 622 ? -6.236 -7.147 43.152 1.00 40.62 622 THR A O 1
ATOM 4834 N N . GLN A 1 623 ? -5.337 -5.950 44.804 1.00 37.53 623 GLN A N 1
ATOM 4835 C CA . GLN A 1 623 ? -3.952 -6.407 44.579 1.00 37.53 623 GLN A CA 1
ATOM 4836 C C . GLN A 1 623 ? -3.625 -7.803 45.154 1.00 37.53 623 GLN A C 1
ATOM 4838 O O . GLN A 1 623 ? -2.513 -8.288 44.955 1.00 37.53 623 GLN A O 1
ATOM 4843 N N . ALA A 1 624 ? -4.569 -8.475 45.825 1.00 32.88 624 ALA A N 1
ATOM 4844 C CA . ALA A 1 624 ? -4.347 -9.767 46.489 1.00 32.88 624 ALA A CA 1
ATOM 4845 C C . ALA A 1 624 ? -4.727 -11.023 45.660 1.00 32.88 624 ALA A C 1
ATOM 4847 O O . ALA A 1 624 ? -4.725 -12.130 46.194 1.00 32.88 624 ALA A O 1
ATOM 4848 N N . LEU A 1 625 ? -5.014 -10.889 44.360 1.00 31.58 625 LEU A N 1
ATOM 4849 C CA . LEU A 1 625 ? -5.211 -12.005 43.415 1.00 31.58 625 LEU A CA 1
ATOM 4850 C C . LEU A 1 625 ? -4.111 -11.988 42.336 1.00 31.58 625 LEU A C 1
ATOM 4852 O O . LEU A 1 625 ? -3.650 -10.905 41.966 1.00 31.58 625 LEU A O 1
ATOM 4856 N N . PRO A 1 626 ? -3.665 -13.154 41.818 1.00 32.78 626 PRO A N 1
ATOM 4857 C CA . PRO A 1 626 ? -2.605 -13.201 40.820 1.00 32.78 626 PRO A CA 1
ATOM 4858 C C . PRO A 1 626 ? -3.067 -12.470 39.559 1.00 32.78 626 PRO A C 1
ATOM 4860 O O . PRO A 1 626 ? -4.057 -12.838 38.927 1.00 32.78 626 PRO A O 1
ATOM 4863 N N . GLN A 1 627 ? -2.346 -11.405 39.218 1.00 27.67 627 GLN A N 1
ATOM 4864 C CA . GLN A 1 627 ? -2.611 -10.603 38.036 1.00 27.67 627 GLN A CA 1
ATOM 4865 C C . GLN A 1 627 ? -2.321 -11.429 36.781 1.00 27.67 627 GLN A C 1
ATOM 4867 O O . GLN A 1 627 ? -1.171 -11.570 36.366 1.00 27.67 627 GLN A O 1
ATOM 4872 N N . ASN A 1 628 ? -3.378 -11.931 36.144 1.00 28.83 628 ASN A N 1
ATOM 4873 C CA . ASN A 1 628 ? -3.358 -12.083 34.699 1.00 28.83 628 ASN A CA 1
ATOM 4874 C C . ASN A 1 628 ? -3.393 -10.675 34.100 1.00 28.83 628 ASN A C 1
ATOM 4876 O O . ASN A 1 628 ? -4.285 -9.873 34.376 1.00 28.83 628 ASN A O 1
ATOM 4880 N N . PHE A 1 629 ? -2.352 -10.374 33.334 1.00 33.34 629 PHE A N 1
ATOM 4881 C CA . PHE A 1 629 ? -2.162 -9.119 32.631 1.00 33.34 629 PHE A CA 1
ATOM 4882 C C . PHE A 1 629 ? -3.297 -8.876 31.629 1.00 33.34 629 PHE A C 1
ATOM 4884 O O . PHE A 1 629 ? -3.371 -9.532 30.597 1.00 33.34 629 PHE A O 1
ATOM 4891 N N . THR A 1 630 ? -4.104 -7.855 31.894 1.00 28.64 630 THR A N 1
ATOM 4892 C CA . THR A 1 630 ? -4.758 -7.035 30.867 1.00 28.64 630 THR A CA 1
ATOM 4893 C C . THR A 1 630 ? -4.663 -5.592 31.329 1.00 28.64 630 THR A C 1
ATOM 4895 O O . THR A 1 630 ? -5.417 -5.134 32.185 1.00 28.64 630 THR A O 1
ATOM 4898 N N . THR A 1 631 ? -3.663 -4.885 30.813 1.00 29.23 631 THR A N 1
ATOM 4899 C CA . THR A 1 631 ? -3.569 -3.429 30.910 1.00 29.23 631 THR A CA 1
ATOM 4900 C C . THR A 1 631 ? -4.649 -2.794 30.029 1.00 29.23 631 THR A C 1
ATOM 4902 O O . THR A 1 631 ? -4.803 -3.233 28.889 1.00 29.23 631 THR A O 1
ATOM 4905 N N . PRO A 1 632 ? -5.365 -1.753 30.484 1.00 28.08 632 PRO A N 1
ATOM 4906 C CA . PRO A 1 632 ? -6.237 -0.984 29.606 1.00 28.08 632 PRO A CA 1
ATOM 4907 C C . PRO A 1 632 ? -5.400 -0.199 28.577 1.00 28.08 632 PRO A C 1
ATOM 4909 O O . PRO A 1 632 ? -4.290 0.239 28.905 1.00 28.08 632 PRO A O 1
ATOM 4912 N N . PRO A 1 633 ? -5.911 0.021 27.352 1.00 28.73 633 PRO A N 1
ATOM 4913 C CA . PRO A 1 633 ? -5.251 0.884 26.387 1.00 28.73 633 PRO A CA 1
ATOM 4914 C C . PRO A 1 633 ? -5.278 2.319 26.921 1.00 28.73 633 PRO A C 1
ATOM 4916 O O . PRO A 1 633 ? -6.334 2.902 27.168 1.00 28.73 633 PRO A O 1
ATOM 4919 N N . ARG A 1 634 ? -4.093 2.900 27.122 1.00 28.08 634 ARG A N 1
ATOM 4920 C CA . ARG A 1 634 ? -3.946 4.348 27.273 1.00 28.08 634 ARG A CA 1
ATOM 4921 C C . ARG A 1 634 ? -4.274 4.974 25.923 1.00 28.08 634 ARG A C 1
ATOM 4923 O O . ARG A 1 634 ? -3.469 4.868 25.002 1.00 28.08 634 ARG A O 1
ATOM 4930 N N . ASN A 1 635 ? -5.420 5.641 25.820 1.00 27.50 635 ASN A N 1
ATOM 4931 C CA . ASN A 1 635 ? -5.593 6.618 24.756 1.00 27.50 635 ASN A CA 1
ATOM 4932 C C . ASN A 1 635 ? -4.645 7.807 25.002 1.00 27.50 635 ASN A C 1
ATOM 4934 O O . ASN A 1 635 ? -4.417 8.181 26.159 1.00 27.50 635 ASN A O 1
ATOM 4938 N N . PRO A 1 636 ? -4.060 8.362 23.932 1.00 30.16 636 PRO A N 1
ATOM 4939 C CA . PRO A 1 636 ? -3.046 9.397 24.010 1.00 30.16 636 PRO A CA 1
ATOM 4940 C C . PRO A 1 636 ? -3.700 10.720 24.407 1.00 30.16 636 PRO A C 1
ATOM 4942 O O . PRO A 1 636 ? -4.519 11.263 23.669 1.00 30.16 636 PRO A O 1
ATOM 4945 N N . GLU A 1 637 ? -3.322 11.266 25.561 1.00 26.64 637 GLU A N 1
ATOM 4946 C CA . GLU A 1 637 ? -3.462 12.706 25.755 1.00 26.64 637 GLU A CA 1
ATOM 4947 C C . GLU A 1 637 ? -2.491 13.432 24.816 1.00 26.64 637 GLU A C 1
ATOM 4949 O O . GLU A 1 637 ? -1.406 12.912 24.520 1.00 26.64 637 GLU A O 1
ATOM 4954 N N . PRO A 1 638 ? -2.885 14.610 24.303 1.00 28.72 638 PRO A N 1
ATOM 4955 C CA . PRO A 1 638 ? -2.121 15.326 23.303 1.00 28.72 638 PRO A CA 1
ATOM 4956 C C . PRO A 1 638 ? -0.731 15.606 23.856 1.00 28.72 638 PRO A C 1
ATOM 4958 O O . PRO A 1 638 ? -0.579 16.053 24.994 1.00 28.72 638 PRO A O 1
ATOM 4961 N N . PHE A 1 639 ? 0.285 15.366 23.030 1.00 27.23 639 PHE A N 1
ATOM 4962 C CA . PHE A 1 639 ? 1.633 15.860 23.259 1.00 27.23 639 PHE A CA 1
ATOM 4963 C C . PHE A 1 639 ? 1.592 17.394 23.332 1.00 27.23 639 PHE A C 1
ATOM 4965 O O . PHE A 1 639 ? 1.889 18.105 22.375 1.00 27.23 639 PHE A O 1
ATOM 4972 N N . GLY A 1 640 ? 1.248 17.921 24.505 1.00 26.75 640 GLY A N 1
ATOM 4973 C CA . GLY A 1 640 ? 1.742 19.199 24.956 1.00 26.75 640 GLY A CA 1
ATOM 4974 C C . GLY A 1 640 ? 3.252 19.082 24.899 1.00 26.75 640 GLY A C 1
ATOM 4975 O O . GLY A 1 640 ? 3.846 18.255 25.589 1.00 26.75 640 GLY A O 1
ATOM 4976 N N . VAL A 1 641 ? 3.854 19.854 23.999 1.00 33.25 641 VAL A N 1
ATOM 4977 C CA . VAL A 1 641 ? 5.294 19.952 23.802 1.00 33.25 641 VAL A CA 1
ATOM 4978 C C . VAL A 1 641 ? 5.918 20.386 25.128 1.00 33.25 641 VAL A C 1
ATOM 4980 O O . VAL A 1 641 ? 6.107 21.573 25.405 1.00 33.25 641 VAL A O 1
ATOM 4983 N N . GLY A 1 642 ? 6.238 19.394 25.958 1.00 30.78 642 GLY A N 1
ATOM 4984 C CA . GLY A 1 642 ? 7.143 19.479 27.087 1.00 30.78 642 GLY A CA 1
ATOM 4985 C C . GLY A 1 642 ? 8.514 19.795 26.526 1.00 30.78 642 GLY A C 1
ATOM 4986 O O . GLY A 1 642 ? 9.333 18.920 26.277 1.00 30.78 642 GLY A O 1
ATOM 4987 N N . ARG A 1 643 ? 8.713 21.077 26.236 1.00 31.77 643 ARG A N 1
ATOM 4988 C CA . ARG A 1 643 ? 9.967 21.692 25.836 1.00 31.77 643 ARG A CA 1
ATOM 4989 C C . ARG A 1 643 ? 11.120 21.101 26.670 1.00 31.77 643 ARG A C 1
ATOM 4991 O O . ARG A 1 643 ? 11.172 21.399 27.864 1.00 31.77 643 ARG A O 1
ATOM 4998 N N . PRO A 1 644 ? 12.099 20.380 26.083 1.00 33.56 644 PRO A N 1
ATOM 4999 C CA . PRO A 1 644 ? 13.374 20.125 26.745 1.00 33.56 644 PRO A CA 1
ATOM 5000 C C . PRO A 1 644 ? 14.166 21.438 26.720 1.00 33.56 644 PRO A C 1
ATOM 5002 O O . PRO A 1 644 ? 15.085 21.649 25.936 1.00 33.56 644 PRO A O 1
ATOM 5005 N N . ARG A 1 645 ? 13.728 22.420 27.504 1.00 41.41 645 ARG A N 1
ATOM 5006 C CA . ARG A 1 645 ? 14.298 23.766 27.510 1.00 41.41 645 ARG A CA 1
ATOM 5007 C C . ARG A 1 645 ? 15.394 23.830 28.546 1.00 41.41 645 ARG A C 1
ATOM 5009 O O . ARG A 1 645 ? 15.135 24.201 29.679 1.00 41.41 645 ARG A O 1
ATOM 5016 N N . THR A 1 646 ? 16.600 23.437 28.148 1.00 42.50 646 THR A N 1
ATOM 5017 C CA . THR A 1 646 ? 17.870 24.051 28.600 1.00 42.50 646 THR A CA 1
ATOM 5018 C C . THR A 1 646 ? 19.074 23.320 28.003 1.00 42.50 646 THR A C 1
ATOM 5020 O O . THR A 1 646 ? 19.950 23.972 27.445 1.00 42.50 646 THR A O 1
ATOM 5023 N N . CYS A 1 647 ? 19.097 21.983 28.013 1.00 41.62 647 CYS A N 1
ATOM 5024 C CA . CYS A 1 647 ? 20.290 21.225 27.605 1.00 41.62 647 CYS A CA 1
ATOM 5025 C C . CYS A 1 647 ? 20.463 21.100 26.073 1.00 41.62 647 CYS A C 1
ATOM 5027 O O . CYS A 1 647 ? 21.550 21.335 25.552 1.00 41.62 647 CYS A O 1
ATOM 5029 N N . THR A 1 648 ? 19.386 20.832 25.324 1.00 49.53 648 THR A N 1
ATOM 5030 C CA . THR A 1 648 ? 19.432 20.678 23.851 1.00 49.53 648 THR A CA 1
ATOM 5031 C C . THR A 1 648 ? 19.687 21.992 23.112 1.00 49.53 648 THR A C 1
ATOM 5033 O O . THR A 1 648 ? 20.381 21.995 22.098 1.00 49.53 648 THR A O 1
ATOM 5036 N N . ARG A 1 649 ? 19.203 23.125 23.644 1.00 49.59 649 ARG A N 1
ATOM 5037 C CA . ARG A 1 649 ? 19.545 24.457 23.116 1.00 49.59 649 ARG A CA 1
ATOM 5038 C C . ARG A 1 649 ? 21.039 24.756 23.261 1.00 49.59 649 ARG A C 1
ATOM 5040 O O . ARG A 1 649 ? 21.624 25.241 22.310 1.00 49.59 649 ARG A O 1
ATOM 5047 N N . SER A 1 650 ? 21.663 24.415 24.391 1.00 56.44 650 SER A N 1
ATOM 5048 C CA . SER A 1 650 ? 23.097 24.667 24.618 1.00 56.44 650 SER A CA 1
ATOM 5049 C C . SER A 1 650 ? 23.996 23.898 23.636 1.00 56.44 650 SER A C 1
ATOM 5051 O O . SER A 1 650 ? 24.922 24.464 23.061 1.00 56.44 650 SER A O 1
ATOM 5053 N N . ILE A 1 651 ? 23.668 22.627 23.373 1.00 58.50 651 ILE A N 1
ATOM 5054 C CA . ILE A 1 651 ? 24.423 21.771 22.443 1.00 58.50 651 ILE A CA 1
ATOM 5055 C C . ILE A 1 651 ? 24.256 22.254 20.997 1.00 58.50 651 ILE A C 1
ATOM 5057 O O . ILE A 1 651 ? 25.242 22.378 20.277 1.00 58.50 651 ILE A O 1
ATOM 5061 N N . SER A 1 652 ? 23.027 22.582 20.585 1.00 60.62 652 SER A N 1
ATOM 5062 C CA . SER A 1 652 ? 22.761 23.101 19.238 1.00 60.62 652 SER A CA 1
ATOM 5063 C C . SER A 1 652 ? 23.470 24.434 18.989 1.00 60.62 652 SER A C 1
ATOM 5065 O O . SER A 1 652 ? 24.073 24.599 17.935 1.00 60.62 652 SER A O 1
ATOM 5067 N N . THR A 1 653 ? 23.468 25.352 19.961 1.00 69.06 653 THR A N 1
ATOM 5068 C CA . THR A 1 653 ? 24.175 26.634 19.836 1.00 69.06 653 THR A CA 1
ATOM 5069 C C . THR A 1 653 ? 25.691 26.441 19.747 1.00 69.06 653 THR A C 1
ATOM 5071 O O . THR A 1 653 ? 26.341 27.098 18.939 1.00 69.06 653 THR A O 1
ATOM 5074 N N . TYR A 1 654 ? 26.262 25.515 20.524 1.00 71.19 654 TYR A N 1
ATOM 5075 C CA . TYR A 1 654 ? 27.689 25.192 20.456 1.00 71.19 654 TYR A CA 1
ATOM 5076 C C . TYR A 1 654 ? 28.084 24.626 19.081 1.00 71.19 654 TYR A C 1
ATOM 5078 O O . TYR A 1 654 ? 29.046 25.106 18.488 1.00 71.19 654 TYR A O 1
ATOM 5086 N N . VAL A 1 655 ? 27.309 23.681 18.530 1.00 71.94 655 VAL A N 1
ATOM 5087 C CA . VAL A 1 655 ? 27.564 23.109 17.193 1.00 71.94 655 VAL A CA 1
ATOM 5088 C C . VAL A 1 655 ? 27.503 24.186 16.104 1.00 71.94 655 VAL A C 1
ATOM 5090 O O . VAL A 1 655 ? 28.389 24.239 15.254 1.00 71.94 655 VAL A O 1
ATOM 5093 N N . SER A 1 656 ? 26.519 25.089 16.157 1.00 71.88 656 SER A N 1
ATOM 5094 C CA . SER A 1 656 ? 26.402 26.192 15.194 1.00 71.88 656 SER A CA 1
ATOM 5095 C C . SER A 1 656 ? 27.566 27.187 15.281 1.00 71.88 656 SER A C 1
ATOM 5097 O O . SER A 1 656 ? 28.063 27.630 14.249 1.00 71.88 656 SER A O 1
ATOM 5099 N N . ILE A 1 657 ? 28.035 27.521 16.491 1.00 75.38 657 ILE A N 1
ATOM 5100 C CA . ILE A 1 657 ? 29.183 28.424 16.690 1.00 75.38 657 ILE A CA 1
ATOM 5101 C C . ILE A 1 657 ? 30.474 27.776 16.177 1.00 75.38 657 ILE A C 1
ATOM 5103 O O . ILE A 1 657 ? 31.245 28.414 15.465 1.00 75.38 657 ILE A O 1
ATOM 5107 N N . VAL A 1 658 ? 30.697 26.500 16.496 1.00 73.31 658 VAL A N 1
ATOM 5108 C CA . VAL A 1 658 ? 31.859 25.736 16.027 1.00 73.31 658 VAL A CA 1
ATOM 5109 C C . VAL A 1 658 ? 31.882 25.677 14.499 1.00 73.31 658 VAL A C 1
ATOM 5111 O O . VAL A 1 658 ? 32.918 25.977 13.906 1.00 73.31 658 VAL A O 1
ATOM 5114 N N . ALA A 1 659 ? 30.750 25.361 13.862 1.00 70.62 659 ALA A N 1
ATOM 5115 C CA . ALA A 1 659 ? 30.636 25.305 12.406 1.00 70.62 659 ALA A CA 1
ATOM 5116 C C . ALA A 1 659 ? 30.889 26.673 11.746 1.00 70.62 659 ALA A C 1
ATOM 5118 O O . ALA A 1 659 ? 31.605 26.748 10.751 1.00 70.62 659 ALA A O 1
ATOM 5119 N N . ALA A 1 660 ? 30.377 27.763 12.326 1.00 71.75 660 ALA A N 1
ATOM 5120 C CA . ALA A 1 660 ? 30.626 29.115 11.825 1.00 71.75 660 ALA A CA 1
ATOM 5121 C C . ALA A 1 660 ? 32.112 29.514 11.918 1.00 71.75 660 ALA A C 1
ATOM 5123 O O . ALA A 1 660 ? 32.655 30.092 10.977 1.00 71.75 660 ALA A O 1
ATOM 5124 N N . ILE A 1 661 ? 32.795 29.156 13.014 1.00 72.38 661 ILE A N 1
ATOM 5125 C CA . ILE A 1 661 ? 34.239 29.398 13.177 1.00 72.38 661 ILE A CA 1
ATOM 5126 C C . ILE A 1 661 ? 35.050 28.562 12.172 1.00 72.38 661 ILE A C 1
ATOM 5128 O O . ILE A 1 661 ? 36.017 29.070 11.611 1.00 72.38 661 ILE A O 1
ATOM 5132 N N . PHE A 1 662 ? 34.648 27.313 11.901 1.00 69.94 662 PHE A N 1
ATOM 5133 C CA . PHE A 1 662 ? 35.291 26.471 10.886 1.00 69.94 662 PHE A CA 1
ATOM 5134 C C . PHE A 1 662 ? 35.210 27.105 9.493 1.00 69.94 662 PHE A C 1
ATOM 5136 O O . PHE A 1 662 ? 36.234 27.268 8.835 1.00 69.94 662 PHE A O 1
ATOM 5143 N N . VAL A 1 663 ? 34.012 27.527 9.075 1.00 69.25 663 VAL A N 1
ATOM 5144 C CA . VAL A 1 663 ? 33.788 28.164 7.767 1.00 69.25 663 VAL A CA 1
ATOM 5145 C C . VAL A 1 663 ? 34.609 29.451 7.629 1.00 69.25 663 VAL A C 1
ATOM 5147 O O . VAL A 1 663 ? 35.261 29.652 6.607 1.00 69.25 663 VAL A O 1
ATOM 5150 N N . TYR A 1 664 ? 34.667 30.273 8.681 1.00 71.56 664 TYR A N 1
ATOM 5151 C CA . TYR A 1 664 ? 35.462 31.503 8.698 1.00 71.56 664 TYR A CA 1
ATOM 5152 C C . TYR A 1 664 ? 36.979 31.249 8.589 1.00 71.56 664 TYR A C 1
ATOM 5154 O O . TYR A 1 664 ? 37.676 31.942 7.845 1.00 71.56 664 TYR A O 1
ATOM 5162 N N . ILE A 1 665 ? 37.510 30.245 9.296 1.00 63.78 665 ILE A N 1
ATOM 5163 C CA . ILE A 1 665 ? 38.941 29.887 9.237 1.00 63.78 665 ILE A CA 1
ATOM 5164 C C . ILE A 1 665 ? 39.312 29.291 7.871 1.00 63.78 665 ILE A C 1
ATOM 5166 O O . ILE A 1 665 ? 40.403 29.557 7.367 1.00 63.78 665 ILE A O 1
ATOM 5170 N N . VAL A 1 666 ? 38.411 28.519 7.253 1.00 62.66 666 VAL A N 1
ATOM 5171 C CA . VAL A 1 666 ? 38.625 27.943 5.916 1.00 62.66 666 VAL A CA 1
ATOM 5172 C C . VAL A 1 666 ? 38.577 29.020 4.824 1.00 62.66 666 VAL A C 1
ATOM 5174 O O . VAL A 1 666 ? 39.410 28.997 3.925 1.00 62.66 666 VAL A O 1
ATOM 5177 N N . GLN A 1 667 ? 37.669 30.000 4.912 1.00 60.84 667 GLN A N 1
ATOM 5178 C CA . GLN A 1 667 ? 37.534 31.071 3.908 1.00 60.84 667 GLN A CA 1
ATOM 5179 C C . GLN A 1 667 ? 38.650 32.124 3.943 1.00 60.84 667 GLN A C 1
ATOM 5181 O O . GLN A 1 667 ? 38.879 32.798 2.943 1.00 60.84 667 GLN A O 1
ATOM 5186 N N . THR A 1 668 ? 39.341 32.290 5.073 1.00 60.31 668 THR A N 1
ATOM 5187 C CA . THR A 1 668 ? 40.396 33.308 5.237 1.00 60.31 668 THR A CA 1
ATOM 5188 C C . THR A 1 668 ? 41.801 32.796 4.901 1.00 60.31 668 THR A C 1
ATOM 5190 O O . THR A 1 668 ? 42.761 33.566 4.944 1.00 60.31 668 THR A O 1
ATOM 5193 N N . GLY A 1 669 ? 41.947 31.512 4.559 1.00 53.75 669 GLY A N 1
ATOM 5194 C CA . GLY A 1 669 ? 43.232 30.905 4.227 1.00 53.75 669 GLY A CA 1
ATOM 5195 C C . GLY A 1 669 ? 43.537 30.872 2.733 1.00 53.75 669 GLY A C 1
ATOM 5196 O O . GLY A 1 669 ? 42.802 30.262 1.966 1.00 53.75 669 GLY A O 1
ATOM 5197 N N . THR A 1 670 ? 44.651 31.473 2.312 1.00 54.44 670 THR A N 1
ATOM 5198 C CA . THR A 1 670 ? 45.173 31.308 0.947 1.00 54.44 670 THR A CA 1
ATOM 5199 C C . THR A 1 670 ? 45.712 29.881 0.755 1.00 54.44 670 THR A C 1
ATOM 5201 O O . THR A 1 670 ? 46.562 29.471 1.551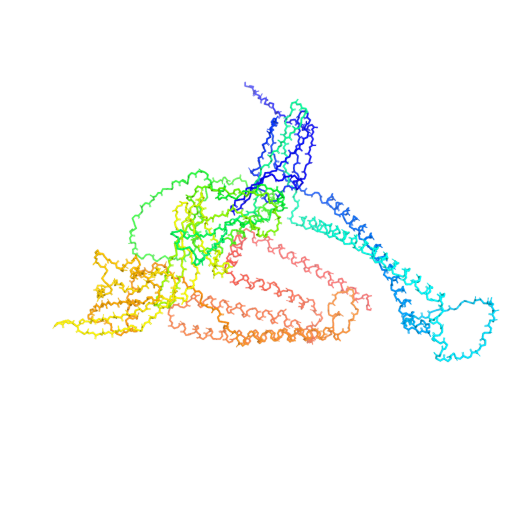 1.00 54.44 670 THR A O 1
ATOM 5204 N N . PRO A 1 671 ? 45.269 29.124 -0.267 1.00 54.53 671 PRO A N 1
ATOM 5205 C CA . PRO A 1 671 ? 45.762 27.772 -0.516 1.00 54.53 671 PRO A CA 1
ATOM 5206 C C . PRO A 1 671 ? 47.214 27.800 -1.014 1.00 54.53 671 PRO A C 1
ATOM 5208 O O . PRO A 1 671 ? 47.558 28.562 -1.918 1.00 54.53 671 PRO A O 1
ATOM 5211 N N . THR A 1 672 ? 48.069 26.961 -0.432 1.00 54.84 672 THR A N 1
ATOM 5212 C CA . THR A 1 672 ? 49.436 26.707 -0.908 1.00 54.84 672 THR A CA 1
ATOM 5213 C C . THR A 1 672 ? 49.471 25.481 -1.820 1.00 54.84 672 THR A C 1
ATOM 5215 O O . THR A 1 672 ? 48.686 24.548 -1.655 1.00 54.84 672 THR A O 1
ATOM 5218 N N . VAL A 1 673 ? 50.362 25.494 -2.816 1.00 52.28 673 VAL A N 1
ATOM 5219 C CA . VAL A 1 673 ? 50.493 24.421 -3.817 1.00 52.28 673 VAL A CA 1
ATOM 5220 C C . VAL A 1 673 ? 50.940 23.124 -3.131 1.00 52.28 673 VAL A C 1
ATOM 5222 O O . VAL A 1 673 ? 51.966 23.105 -2.456 1.00 52.28 673 VAL A O 1
ATOM 5225 N N . SER A 1 674 ? 50.162 22.050 -3.303 1.00 50.38 674 SER A N 1
ATOM 5226 C CA . SER A 1 674 ? 50.442 20.721 -2.744 1.00 50.38 674 SER A CA 1
ATOM 5227 C C . SER A 1 674 ? 51.715 20.131 -3.348 1.00 50.38 674 SER A C 1
ATOM 5229 O O . SER A 1 674 ? 51.841 20.052 -4.571 1.00 50.38 674 SER A O 1
ATOM 5231 N N . SER A 1 675 ? 52.628 19.646 -2.505 1.00 54.78 675 SER A N 1
ATOM 5232 C CA . SER A 1 675 ? 53.712 18.773 -2.954 1.00 54.78 675 SER A CA 1
ATOM 5233 C C . SER A 1 675 ? 53.164 17.394 -3.368 1.00 54.78 675 SER A C 1
ATOM 5235 O O . SER A 1 675 ? 52.043 17.014 -3.009 1.00 54.78 675 SER A O 1
ATOM 5237 N N . ALA A 1 676 ? 53.961 16.620 -4.115 1.00 55.34 676 ALA A N 1
ATOM 5238 C CA . ALA A 1 676 ? 53.616 15.272 -4.592 1.00 55.34 676 ALA A CA 1
ATOM 5239 C C . ALA A 1 676 ? 53.388 14.237 -3.466 1.00 55.34 676 ALA A C 1
ATOM 5241 O O . ALA A 1 676 ? 52.968 13.115 -3.736 1.00 55.34 676 ALA A O 1
ATOM 5242 N N . TYR A 1 677 ? 53.645 14.606 -2.208 1.00 57.66 677 TYR A N 1
ATOM 5243 C CA . TYR A 1 677 ? 53.502 13.739 -1.039 1.00 57.66 677 TYR A CA 1
ATOM 5244 C C . TYR A 1 677 ? 52.073 13.703 -0.459 1.00 57.66 677 TYR A C 1
ATOM 5246 O O . TYR A 1 677 ? 51.844 12.986 0.512 1.00 57.66 677 TYR A O 1
ATOM 5254 N N . CYS A 1 678 ? 51.110 14.450 -1.031 1.00 57.06 678 CYS A N 1
ATOM 5255 C CA . CYS A 1 678 ? 49.700 14.507 -0.595 1.00 57.06 678 CYS A CA 1
ATOM 5256 C C . CYS A 1 678 ? 49.517 14.703 0.926 1.00 57.06 678 CYS A C 1
ATOM 5258 O O . CYS A 1 678 ? 48.593 14.165 1.541 1.00 57.06 678 CYS A O 1
ATOM 5260 N N . LEU A 1 679 ? 50.395 15.486 1.556 1.00 60.44 679 LEU A N 1
ATOM 5261 C CA . LEU A 1 679 ? 50.300 15.799 2.976 1.00 60.44 679 LEU A CA 1
ATOM 5262 C C . LEU A 1 679 ? 49.244 16.887 3.196 1.00 60.44 679 LEU A C 1
ATOM 5264 O O . LEU A 1 679 ? 49.432 18.050 2.843 1.00 60.44 679 LEU A O 1
ATOM 5268 N N . THR A 1 680 ? 48.135 16.531 3.849 1.00 58.66 680 THR A N 1
ATOM 5269 C CA . THR A 1 680 ? 47.061 17.482 4.195 1.00 58.66 680 THR A CA 1
ATOM 5270 C C . THR A 1 680 ? 47.548 18.635 5.081 1.00 58.66 680 THR A C 1
ATOM 5272 O O . THR A 1 680 ? 46.897 19.673 5.147 1.00 58.66 680 THR A O 1
ATOM 5275 N N . SER A 1 681 ? 48.686 18.482 5.766 1.00 56.16 681 SER A N 1
ATOM 5276 C CA . SER A 1 681 ? 49.324 19.539 6.560 1.00 56.16 681 SER A CA 1
ATOM 5277 C C . SER A 1 681 ? 49.843 20.711 5.724 1.00 56.16 681 SER A C 1
ATOM 5279 O O . SER A 1 681 ? 49.963 21.806 6.263 1.00 56.16 681 SER A O 1
ATOM 5281 N N . GLU A 1 682 ? 50.113 20.497 4.434 1.00 58.47 682 GLU A N 1
ATOM 5282 C CA . GLU A 1 682 ? 50.611 21.516 3.495 1.00 58.47 682 GLU A CA 1
ATOM 5283 C C . GLU A 1 682 ? 49.486 22.176 2.679 1.00 58.47 682 GLU A C 1
ATOM 5285 O O . GLU A 1 682 ? 49.687 23.235 2.086 1.00 58.47 682 GLU A O 1
ATOM 5290 N N . ALA A 1 683 ? 48.298 21.562 2.658 1.00 57.44 683 ALA A N 1
ATOM 5291 C CA . ALA A 1 683 ? 47.150 22.008 1.866 1.00 57.44 683 ALA A CA 1
ATOM 5292 C C . ALA A 1 683 ? 46.246 23.021 2.595 1.00 57.44 683 ALA A C 1
ATOM 5294 O O . ALA A 1 683 ? 45.489 23.747 1.952 1.00 57.44 683 ALA A O 1
ATOM 5295 N N . TYR A 1 684 ? 46.310 23.081 3.928 1.00 63.09 684 TYR A N 1
ATOM 5296 C CA . TYR A 1 684 ? 45.455 23.949 4.741 1.00 63.09 684 TYR A CA 1
ATOM 5297 C C . TYR A 1 684 ? 46.259 24.947 5.574 1.00 63.09 684 TYR A C 1
ATOM 5299 O O . TYR A 1 684 ? 47.399 24.699 5.962 1.00 63.09 684 TYR A O 1
ATOM 5307 N N . THR A 1 685 ? 45.635 26.078 5.912 1.00 65.56 685 THR A N 1
ATOM 5308 C CA . THR A 1 685 ? 46.260 27.120 6.731 1.00 65.56 685 THR A CA 1
ATOM 5309 C C . THR A 1 685 ? 46.695 26.599 8.107 1.00 65.56 685 THR A C 1
ATOM 5311 O O . THR A 1 685 ? 45.944 25.861 8.749 1.00 65.56 685 THR A O 1
ATOM 5314 N N . PRO A 1 686 ? 47.836 27.066 8.662 1.00 65.81 686 PRO A N 1
ATOM 5315 C CA . PRO A 1 686 ? 48.330 26.640 9.981 1.00 65.81 686 PRO A CA 1
ATOM 5316 C C . PRO A 1 686 ? 47.322 26.829 11.131 1.00 65.81 686 PRO A C 1
ATOM 5318 O O . PRO A 1 686 ? 47.420 26.188 12.178 1.00 65.81 686 PRO A O 1
ATOM 5321 N N . GLY A 1 687 ? 46.343 27.723 10.953 1.00 69.25 687 GLY A N 1
ATOM 5322 C CA . GLY A 1 687 ? 45.257 27.956 11.905 1.00 69.25 687 GLY A CA 1
ATOM 5323 C C . GLY A 1 687 ? 44.264 26.795 12.028 1.00 69.25 687 GLY A C 1
ATOM 5324 O O . GLY A 1 687 ? 43.708 26.606 13.111 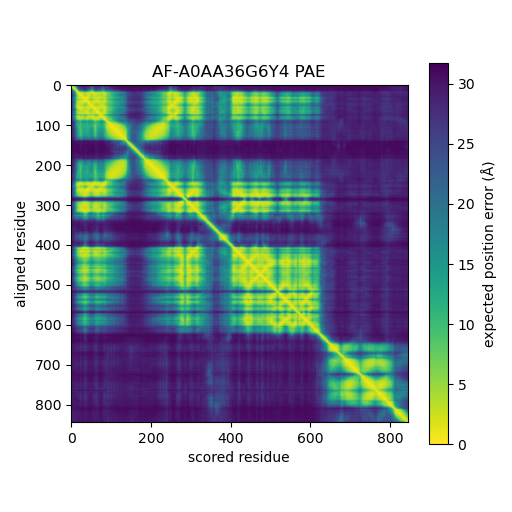1.00 69.25 687 GLY A O 1
ATOM 5325 N N . ILE A 1 688 ? 44.073 25.984 10.978 1.00 74.31 688 ILE A N 1
ATOM 5326 C CA . ILE A 1 688 ? 43.083 24.897 10.984 1.00 74.31 688 ILE A CA 1
ATOM 5327 C C . ILE A 1 688 ? 43.447 23.810 11.997 1.00 74.31 688 ILE A C 1
ATOM 5329 O O . ILE A 1 688 ? 42.582 23.289 12.696 1.00 74.31 688 ILE A O 1
ATOM 5333 N N . TRP A 1 689 ? 44.739 23.518 12.143 1.00 73.88 689 TRP A N 1
ATOM 5334 C CA . TRP A 1 689 ? 45.219 22.464 13.031 1.00 73.88 689 TRP A CA 1
ATOM 5335 C C . TRP A 1 689 ? 45.082 22.852 14.502 1.00 73.88 689 TRP A C 1
ATOM 5337 O O . TRP A 1 689 ? 44.639 22.048 15.324 1.00 73.88 689 TRP A O 1
ATOM 5347 N N . LYS A 1 690 ? 45.344 24.127 14.823 1.00 76.44 690 LYS A N 1
ATOM 5348 C CA . LYS A 1 690 ? 45.053 24.697 16.146 1.00 76.44 690 LYS A CA 1
ATOM 5349 C C . LYS A 1 690 ? 43.556 24.647 16.440 1.00 76.44 690 LYS A C 1
ATOM 5351 O O . LYS A 1 690 ? 43.166 24.246 17.532 1.00 76.44 690 LYS A O 1
ATOM 5356 N N . TYR A 1 691 ? 42.718 24.991 15.462 1.00 80.19 691 TYR A N 1
ATOM 5357 C CA . TYR A 1 691 ? 41.266 24.887 15.591 1.00 80.19 691 TYR A CA 1
ATOM 5358 C C . TYR A 1 691 ? 40.806 23.445 15.854 1.00 80.19 691 TYR A C 1
ATOM 5360 O O . TYR A 1 691 ? 40.045 23.225 16.795 1.00 80.19 691 TYR A O 1
ATOM 5368 N N . MET A 1 692 ? 41.299 22.455 15.099 1.00 78.25 692 MET A N 1
ATOM 5369 C CA . MET A 1 692 ? 40.954 21.043 15.316 1.00 78.25 692 MET A CA 1
ATOM 5370 C C . MET A 1 692 ? 41.365 20.559 16.709 1.00 78.25 692 MET A C 1
ATOM 5372 O O . MET A 1 692 ? 40.589 19.861 17.364 1.00 78.25 692 MET A O 1
ATOM 5376 N N . LEU A 1 693 ? 42.538 20.975 17.195 1.00 82.06 693 LEU A N 1
ATOM 5377 C CA . LEU A 1 693 ? 42.986 20.672 18.551 1.00 82.06 693 LEU A CA 1
ATOM 5378 C C . LEU A 1 693 ? 42.081 21.322 19.612 1.00 82.06 693 LEU A C 1
ATOM 5380 O O . LEU A 1 693 ? 41.642 20.640 20.537 1.00 82.06 693 LEU A O 1
ATOM 5384 N N . TYR A 1 694 ? 41.741 22.609 19.483 1.00 83.00 694 TYR A N 1
ATOM 5385 C CA . TYR A 1 694 ? 40.828 23.283 20.421 1.00 83.00 694 TYR A CA 1
ATOM 5386 C C . TYR A 1 694 ? 39.414 22.688 20.393 1.00 83.00 694 TYR A C 1
ATOM 5388 O O . TYR A 1 694 ? 38.772 22.547 21.439 1.00 83.00 694 TYR A O 1
ATOM 5396 N N . PHE A 1 695 ? 38.937 22.283 19.217 1.00 81.75 695 PHE A N 1
ATOM 5397 C CA . PHE A 1 695 ? 37.667 21.585 19.068 1.00 81.75 695 PHE A CA 1
ATOM 5398 C C . PHE A 1 695 ? 37.684 20.247 19.820 1.00 81.75 695 PHE A C 1
ATOM 5400 O O . PHE A 1 695 ? 36.847 20.029 20.691 1.00 81.75 695 PHE A O 1
ATOM 5407 N N . ARG A 1 696 ? 38.699 19.405 19.594 1.00 82.25 696 ARG A N 1
ATOM 5408 C CA . ARG A 1 696 ? 38.864 18.114 20.290 1.00 82.25 696 ARG A CA 1
ATOM 5409 C C . ARG A 1 696 ? 39.047 18.271 21.806 1.00 82.25 696 ARG A C 1
ATOM 5411 O O . ARG A 1 696 ? 38.513 17.490 22.590 1.00 82.25 696 ARG A O 1
ATOM 5418 N N . MET A 1 697 ? 39.745 19.316 22.250 1.00 82.69 697 MET A N 1
ATOM 5419 C CA . MET A 1 697 ? 39.865 19.640 23.676 1.00 82.69 697 MET A CA 1
ATOM 5420 C C . MET A 1 697 ? 38.519 20.038 24.291 1.00 82.69 697 MET A C 1
ATOM 5422 O O . MET A 1 697 ? 38.189 19.609 25.396 1.00 82.69 697 MET A O 1
ATOM 5426 N N . SER A 1 698 ? 37.714 20.832 23.584 1.00 83.25 698 SER A N 1
ATOM 5427 C CA . SER A 1 698 ? 36.413 21.271 24.094 1.00 83.25 698 SER A CA 1
ATOM 5428 C C . SER A 1 698 ? 35.366 20.150 24.111 1.00 83.25 698 SER A C 1
ATOM 5430 O O . SER A 1 698 ? 34.634 20.047 25.097 1.00 83.25 698 SER A O 1
ATOM 5432 N N . THR A 1 699 ? 35.345 19.241 23.128 1.00 81.69 699 THR A N 1
ATOM 5433 C CA . THR A 1 699 ? 34.482 18.042 23.168 1.00 81.69 699 THR A CA 1
ATOM 5434 C C . THR A 1 699 ? 34.839 17.120 24.333 1.00 81.69 699 THR A C 1
ATOM 5436 O O . THR A 1 699 ? 33.944 16.593 25.003 1.00 81.69 699 THR A O 1
ATOM 5439 N N . LEU A 1 700 ? 36.132 16.978 24.638 1.00 83.38 700 LEU A N 1
ATOM 5440 C CA . LEU A 1 700 ? 36.614 16.192 25.771 1.00 83.38 700 LEU A CA 1
ATOM 5441 C C . LEU A 1 700 ? 36.242 16.825 27.122 1.00 83.38 700 LEU A C 1
ATOM 5443 O O . LEU A 1 700 ? 35.800 16.119 28.035 1.00 83.38 700 LEU A O 1
ATOM 5447 N N . VAL A 1 701 ? 36.360 18.151 27.250 1.00 84.06 701 VAL A N 1
ATOM 5448 C CA . VAL A 1 701 ? 35.961 18.894 28.459 1.00 84.06 701 VAL A CA 1
ATOM 5449 C C . VAL A 1 701 ? 34.452 18.802 28.688 1.00 84.06 701 VAL A C 1
ATOM 5451 O O . VAL A 1 701 ? 34.029 18.500 29.803 1.00 84.06 701 VAL A O 1
ATOM 5454 N N . ILE A 1 702 ? 33.637 18.989 27.645 1.00 83.50 702 ILE A N 1
ATOM 5455 C CA . ILE A 1 702 ? 32.172 18.879 27.729 1.00 83.50 702 ILE A CA 1
ATOM 5456 C C . ILE A 1 702 ? 31.761 17.453 28.111 1.00 83.50 702 ILE A C 1
ATOM 5458 O O . ILE A 1 702 ? 30.959 17.267 29.028 1.00 83.50 702 ILE A O 1
ATOM 5462 N N . SER A 1 703 ? 32.346 16.442 27.462 1.00 81.25 703 SER A N 1
ATOM 5463 C CA . SER A 1 703 ? 32.085 15.035 27.785 1.00 81.25 703 SER A CA 1
ATOM 5464 C C . SER A 1 703 ? 32.450 14.729 29.239 1.00 81.25 703 SER A C 1
ATOM 5466 O O . SER A 1 703 ? 31.648 14.161 29.977 1.00 81.25 703 SER A O 1
ATOM 5468 N N . SER A 1 704 ? 33.611 15.186 29.707 1.00 81.38 704 SER A N 1
ATOM 5469 C CA . SER A 1 704 ? 34.037 15.000 31.099 1.00 81.38 704 SER A CA 1
ATOM 5470 C C . SER A 1 704 ? 33.103 15.706 32.091 1.00 81.38 704 SER A C 1
ATOM 5472 O O . SER A 1 704 ? 32.697 15.104 33.085 1.00 81.38 704 SER A O 1
ATOM 5474 N N . ALA A 1 705 ? 32.692 16.944 31.805 1.00 81.44 705 ALA A N 1
ATOM 5475 C CA . ALA A 1 705 ? 31.786 17.725 32.648 1.00 81.44 705 ALA A CA 1
ATOM 5476 C C . ALA A 1 705 ? 30.371 17.128 32.734 1.00 81.44 705 ALA A C 1
ATOM 5478 O O . ALA A 1 705 ? 29.713 17.264 33.764 1.00 81.44 705 ALA A O 1
ATOM 5479 N N . LEU A 1 706 ? 29.907 16.440 31.688 1.00 79.12 706 LEU A N 1
ATOM 5480 C CA . LEU A 1 706 ? 28.628 15.727 31.692 1.00 79.12 706 LEU A CA 1
ATOM 5481 C C . LEU A 1 706 ? 28.727 14.379 32.414 1.00 79.12 706 LEU A C 1
ATOM 5483 O O . LEU A 1 706 ? 27.870 14.052 33.236 1.00 79.12 706 LEU A O 1
ATOM 5487 N N . TYR A 1 707 ? 29.770 13.593 32.143 1.00 76.38 707 TYR A N 1
ATOM 5488 C CA . TYR A 1 707 ? 29.858 12.218 32.634 1.00 76.38 707 TYR A CA 1
ATOM 5489 C C . TYR A 1 707 ? 30.387 12.102 34.073 1.00 76.38 707 TYR A C 1
ATOM 5491 O O . TYR A 1 707 ? 29.956 11.201 34.798 1.00 76.38 707 TYR A O 1
ATOM 5499 N N . LEU A 1 708 ? 31.252 13.006 34.550 1.00 76.44 708 LEU A N 1
ATOM 5500 C CA . LEU A 1 708 ? 31.771 12.966 35.929 1.00 76.44 708 LEU A CA 1
ATOM 5501 C C . LEU A 1 708 ? 30.669 13.137 37.001 1.00 76.44 708 LEU A C 1
ATOM 5503 O O . LEU A 1 708 ? 30.613 12.317 37.921 1.00 76.44 708 LEU A O 1
ATOM 5507 N N . PRO A 1 709 ? 29.723 14.094 36.898 1.00 78.44 709 PRO A N 1
ATOM 5508 C CA . PRO A 1 709 ? 28.621 14.213 37.857 1.00 78.44 709 PRO A CA 1
ATOM 5509 C C . PRO A 1 709 ? 27.660 13.024 37.805 1.00 78.44 709 PRO A C 1
ATOM 5511 O O . PRO A 1 709 ? 27.172 12.575 38.843 1.00 78.44 709 PRO A O 1
ATOM 5514 N N . ILE A 1 710 ? 27.396 12.495 36.604 1.00 72.75 710 ILE A N 1
ATOM 5515 C CA . ILE A 1 710 ? 26.522 11.333 36.398 1.00 72.75 710 ILE A CA 1
ATOM 5516 C C . ILE A 1 710 ? 27.125 10.105 37.083 1.00 72.75 710 ILE A C 1
ATOM 5518 O O . ILE A 1 710 ? 26.451 9.443 37.872 1.00 72.75 710 ILE A O 1
ATOM 5522 N N . THR A 1 711 ? 28.408 9.835 36.844 1.00 68.25 711 THR A N 1
ATOM 5523 C CA . THR A 1 711 ? 29.122 8.697 37.438 1.00 68.25 711 THR A CA 1
ATOM 5524 C C . THR A 1 711 ? 29.294 8.845 38.949 1.00 68.25 711 THR A C 1
ATOM 5526 O O . THR A 1 711 ? 29.111 7.865 39.670 1.00 68.25 711 THR A O 1
ATOM 5529 N N . TRP A 1 712 ? 29.531 10.059 39.455 1.00 74.38 712 TRP A N 1
ATOM 5530 C CA . TRP A 1 712 ? 29.596 10.337 40.892 1.00 74.38 712 TRP A CA 1
ATOM 5531 C C . TRP A 1 712 ? 28.242 10.156 41.595 1.00 74.38 712 TRP A C 1
ATOM 5533 O O . TRP A 1 712 ? 28.160 9.486 42.626 1.00 74.38 712 TRP A O 1
ATOM 5543 N N . LYS A 1 713 ? 27.152 10.679 41.017 1.00 73.75 713 LYS A N 1
ATOM 5544 C CA . LYS A 1 713 ? 25.785 10.509 41.542 1.00 73.75 713 LYS A CA 1
ATOM 5545 C C . LYS A 1 713 ? 25.379 9.036 41.561 1.00 73.75 713 LYS A C 1
ATOM 5547 O O . LYS A 1 713 ? 24.821 8.556 42.544 1.00 73.75 713 LYS A O 1
ATOM 5552 N N . ILE A 1 714 ? 25.729 8.307 40.506 1.00 64.94 714 ILE A N 1
ATOM 5553 C CA . ILE A 1 714 ? 25.554 6.859 40.405 1.00 64.94 714 ILE A CA 1
ATOM 5554 C C . ILE A 1 714 ? 26.357 6.124 41.487 1.00 64.94 714 ILE A C 1
ATOM 5556 O O . ILE A 1 714 ? 25.806 5.269 42.181 1.00 64.94 714 ILE A O 1
ATOM 5560 N N . PHE A 1 715 ? 27.634 6.462 41.674 1.00 68.44 715 PHE A N 1
ATOM 5561 C CA . PHE A 1 715 ? 28.483 5.851 42.696 1.00 68.44 715 PHE A CA 1
ATOM 5562 C C . PHE A 1 715 ? 27.926 6.084 44.107 1.00 68.44 715 PHE A C 1
ATOM 5564 O O . PHE A 1 715 ? 27.870 5.146 44.898 1.00 68.44 715 PHE A O 1
ATOM 5571 N N . LYS A 1 716 ? 27.417 7.292 44.387 1.00 71.19 716 LYS A N 1
ATOM 5572 C CA . LYS A 1 716 ? 26.776 7.658 45.660 1.00 71.19 716 LYS A CA 1
ATOM 5573 C C . LYS A 1 716 ? 25.500 6.855 45.947 1.00 71.19 716 LYS A C 1
ATOM 5575 O O . LYS A 1 716 ? 25.287 6.439 47.081 1.00 71.19 716 LYS A O 1
ATOM 5580 N N . ILE A 1 717 ? 24.670 6.610 44.929 1.00 66.00 717 ILE A N 1
ATOM 5581 C CA . ILE A 1 717 ? 23.477 5.743 45.026 1.00 66.00 717 ILE A CA 1
ATOM 5582 C C . ILE A 1 717 ? 23.892 4.277 45.243 1.00 66.00 717 ILE A C 1
ATOM 5584 O O . ILE A 1 717 ? 23.270 3.524 45.988 1.00 66.00 717 ILE A O 1
ATOM 5588 N N . THR A 1 718 ? 24.991 3.865 44.615 1.00 60.41 718 THR A N 1
ATOM 5589 C CA . THR A 1 718 ? 25.491 2.489 44.684 1.00 60.41 718 THR A CA 1
ATOM 5590 C C . THR A 1 718 ? 26.151 2.179 46.035 1.00 60.41 718 THR A C 1
ATOM 5592 O O . THR A 1 718 ? 26.021 1.064 46.541 1.00 60.41 718 THR A O 1
ATOM 5595 N N . SER A 1 719 ? 26.832 3.152 46.651 1.00 63.59 719 SER A N 1
ATOM 5596 C CA . SER A 1 719 ? 27.423 3.003 47.987 1.00 63.59 719 SER A CA 1
ATOM 5597 C C . SER A 1 719 ? 26.369 2.942 49.096 1.00 63.59 719 SER A C 1
ATOM 5599 O O . SER A 1 719 ? 26.581 2.237 50.078 1.00 63.59 719 SER A O 1
ATOM 5601 N N . THR A 1 720 ? 25.211 3.586 48.913 1.00 61.47 720 THR A N 1
ATOM 5602 C CA . THR A 1 720 ? 24.056 3.473 49.824 1.00 61.47 720 THR A CA 1
ATOM 5603 C C . THR A 1 720 ? 23.321 2.136 49.675 1.00 61.47 720 THR A C 1
ATOM 5605 O O . THR A 1 720 ? 22.888 1.566 50.672 1.00 61.47 720 THR A O 1
ATOM 5608 N N . LEU A 1 721 ? 23.251 1.573 48.462 1.00 55.41 721 LEU A N 1
ATOM 5609 C CA . LEU A 1 721 ? 22.645 0.256 48.201 1.00 55.41 721 LEU A CA 1
ATOM 5610 C C . LEU A 1 721 ? 23.483 -0.937 48.701 1.00 55.41 721 LEU A C 1
ATOM 5612 O O . LEU A 1 721 ? 22.924 -1.998 48.963 1.00 55.41 721 LEU A O 1
ATOM 5616 N N . LYS A 1 722 ? 24.804 -0.784 48.886 1.00 52.25 722 LYS A N 1
ATOM 5617 C CA . LYS A 1 722 ? 25.683 -1.836 49.444 1.00 52.25 722 LYS A CA 1
ATOM 5618 C C . LYS A 1 722 ? 25.352 -2.233 50.894 1.00 52.25 722 LYS A C 1
ATOM 5620 O O . LYS A 1 722 ? 25.838 -3.267 51.340 1.00 52.25 722 LYS A O 1
ATOM 5625 N N . ALA A 1 723 ? 24.527 -1.459 51.606 1.00 53.28 723 ALA A N 1
ATOM 5626 C CA . ALA A 1 723 ? 24.055 -1.782 52.955 1.00 53.28 723 ALA A CA 1
ATOM 5627 C C . ALA A 1 723 ? 22.838 -2.739 52.984 1.00 53.28 723 ALA A C 1
ATOM 5629 O O . ALA A 1 723 ? 22.469 -3.214 54.053 1.00 53.28 723 ALA A O 1
ATOM 5630 N N . GLY A 1 724 ? 22.229 -3.058 51.831 1.00 48.81 724 GLY A N 1
ATOM 5631 C CA . GLY A 1 724 ? 21.117 -4.008 51.707 1.00 48.81 724 GLY A CA 1
ATOM 5632 C C . GLY A 1 724 ? 21.473 -5.183 50.790 1.00 48.81 724 GLY A C 1
ATOM 5633 O O . GLY A 1 724 ? 21.950 -4.995 49.674 1.00 48.81 724 GLY A O 1
ATOM 5634 N N . LEU A 1 725 ? 21.245 -6.409 51.262 1.00 50.41 725 LEU A N 1
ATOM 5635 C CA . LEU A 1 725 ? 21.757 -7.686 50.730 1.00 50.41 725 LEU A CA 1
ATOM 5636 C C . LEU A 1 725 ? 21.222 -8.152 49.346 1.00 50.41 725 LEU A C 1
ATOM 5638 O O . LEU A 1 725 ? 21.162 -9.348 49.079 1.00 50.41 725 LEU A O 1
ATOM 5642 N N . THR A 1 726 ? 20.868 -7.254 48.421 1.00 49.62 726 THR A N 1
ATOM 5643 C CA . THR A 1 726 ? 20.283 -7.604 47.101 1.00 49.62 726 THR A CA 1
ATOM 5644 C C . THR A 1 726 ? 20.859 -6.812 45.911 1.00 49.62 726 THR A C 1
ATOM 5646 O O . THR A 1 726 ? 20.215 -6.672 44.874 1.00 49.62 726 THR A O 1
ATOM 5649 N N . GLY A 1 727 ? 22.092 -6.300 46.017 1.00 48.25 727 GLY A N 1
ATOM 5650 C CA . GLY A 1 727 ? 22.668 -5.360 45.038 1.00 48.25 727 GLY A CA 1
ATOM 5651 C C . GLY A 1 727 ? 23.681 -5.895 44.009 1.00 48.25 727 GLY A C 1
ATOM 5652 O O . GLY A 1 727 ? 24.204 -5.099 43.232 1.00 48.25 727 GLY A O 1
ATOM 5653 N N . GLU A 1 728 ? 24.033 -7.184 43.970 1.00 53.62 728 GLU A N 1
ATOM 5654 C CA . GLU A 1 728 ? 25.257 -7.643 43.269 1.00 53.62 728 GLU A CA 1
ATOM 5655 C C . GLU A 1 728 ? 25.204 -7.645 41.724 1.00 53.62 728 GLU A C 1
ATOM 5657 O O . GLU A 1 728 ? 26.217 -7.417 41.059 1.00 53.62 728 GLU A O 1
ATOM 5662 N N . THR A 1 729 ? 24.043 -7.884 41.112 1.00 50.94 729 THR A N 1
ATOM 5663 C CA . THR A 1 729 ? 23.896 -7.960 39.642 1.00 50.94 729 THR A CA 1
ATOM 5664 C C . THR A 1 729 ? 23.707 -6.587 39.000 1.00 50.94 729 THR A C 1
ATOM 5666 O O . THR A 1 729 ? 24.283 -6.313 37.943 1.00 50.94 729 THR A O 1
ATOM 5669 N N . TYR A 1 730 ? 22.954 -5.701 39.656 1.00 51.38 730 TYR A N 1
ATOM 5670 C CA . TYR A 1 730 ? 22.715 -4.331 39.194 1.00 51.38 730 TYR A CA 1
ATOM 5671 C C . TYR A 1 730 ? 23.991 -3.479 39.278 1.00 51.38 730 TYR A C 1
ATOM 5673 O O . TYR A 1 730 ? 24.381 -2.835 38.302 1.00 51.38 730 TYR A O 1
ATOM 5681 N N . THR A 1 731 ? 24.725 -3.588 40.393 1.00 54.75 731 THR A N 1
ATOM 5682 C CA . THR A 1 731 ? 26.051 -2.969 40.559 1.00 54.75 731 THR A CA 1
ATOM 5683 C C . THR A 1 731 ? 27.029 -3.425 39.474 1.00 54.75 731 THR A C 1
ATOM 5685 O O . THR A 1 731 ? 27.713 -2.595 38.883 1.00 54.75 731 THR A O 1
ATOM 5688 N N . ARG A 1 732 ? 27.064 -4.720 39.126 1.00 58.16 732 ARG A N 1
ATOM 5689 C CA . ARG A 1 732 ? 27.999 -5.256 38.120 1.00 58.16 732 ARG A CA 1
ATOM 5690 C C . ARG A 1 732 ? 27.712 -4.757 36.696 1.00 58.16 732 ARG A C 1
ATOM 5692 O O . ARG A 1 732 ? 28.657 -4.474 35.959 1.00 58.16 732 ARG A O 1
ATOM 5699 N N . LYS A 1 733 ? 26.440 -4.620 36.298 1.00 57.84 733 LYS A N 1
ATOM 5700 C CA . LYS A 1 733 ? 26.050 -4.098 34.969 1.00 57.84 733 LYS A CA 1
ATOM 5701 C C . LYS A 1 733 ? 26.306 -2.589 34.852 1.00 57.84 733 LYS A C 1
ATOM 5703 O O . LYS A 1 733 ? 26.789 -2.117 33.821 1.00 57.84 733 LYS A O 1
ATOM 5708 N N . MET A 1 734 ? 26.084 -1.844 35.935 1.00 58.09 734 MET A N 1
ATOM 5709 C CA . MET A 1 734 ? 26.393 -0.413 35.990 1.00 58.09 734 MET A CA 1
ATOM 5710 C C . MET A 1 734 ? 27.896 -0.120 36.041 1.00 58.09 734 MET A C 1
ATOM 5712 O O . MET A 1 734 ? 28.352 0.754 35.312 1.00 58.09 734 MET A O 1
ATOM 5716 N N . ILE A 1 735 ? 28.690 -0.883 36.804 1.00 62.97 735 ILE A N 1
ATOM 5717 C CA . ILE A 1 735 ? 30.160 -0.752 36.828 1.00 62.97 735 ILE A CA 1
ATOM 5718 C C . ILE A 1 735 ? 30.751 -0.975 35.429 1.00 62.97 735 ILE A C 1
ATOM 5720 O O . ILE A 1 735 ? 31.652 -0.242 35.025 1.00 62.97 735 ILE A O 1
ATOM 5724 N N . LYS A 1 736 ? 30.225 -1.942 34.663 1.00 64.50 736 LYS A N 1
ATOM 5725 C CA . LYS A 1 736 ? 30.635 -2.166 33.266 1.00 64.50 736 LYS A CA 1
ATOM 5726 C C . LYS A 1 736 ? 30.353 -0.949 32.387 1.00 64.50 736 LYS A C 1
ATOM 5728 O O . LYS A 1 736 ? 31.247 -0.506 31.682 1.00 64.50 736 LYS A O 1
ATOM 5733 N N . THR A 1 737 ? 29.155 -0.377 32.486 1.00 65.81 737 THR A N 1
ATOM 5734 C CA . THR A 1 737 ? 28.750 0.782 31.673 1.00 65.81 737 THR A CA 1
ATOM 5735 C C . THR A 1 737 ? 29.593 2.022 31.999 1.00 65.81 737 THR A C 1
ATOM 5737 O O . THR A 1 737 ? 30.111 2.671 31.094 1.00 65.81 737 THR A O 1
ATOM 5740 N N . THR A 1 738 ? 29.833 2.298 33.286 1.00 69.81 738 THR A N 1
ATOM 5741 C CA . THR A 1 738 ? 30.708 3.396 33.733 1.00 69.81 738 THR A CA 1
ATOM 5742 C C . THR A 1 738 ? 32.162 3.200 33.292 1.00 69.81 738 THR A C 1
ATOM 5744 O O . THR A 1 738 ? 32.815 4.156 32.878 1.00 69.81 738 THR A O 1
ATOM 5747 N N . ARG A 1 739 ? 32.674 1.960 33.326 1.00 70.44 739 ARG A N 1
ATOM 5748 C CA . ARG A 1 739 ? 34.031 1.633 32.863 1.00 70.44 739 ARG A CA 1
ATOM 5749 C C . ARG A 1 739 ? 34.179 1.833 31.354 1.00 70.44 739 ARG A C 1
ATOM 5751 O O . ARG A 1 739 ? 35.193 2.375 30.935 1.00 70.44 739 ARG A O 1
ATOM 5758 N N . THR A 1 740 ? 33.179 1.459 30.556 1.00 74.88 740 THR A N 1
ATOM 5759 C CA . THR A 1 740 ? 33.199 1.667 29.099 1.00 74.88 740 THR A CA 1
ATOM 5760 C C . THR A 1 740 ? 33.236 3.152 28.745 1.00 74.88 740 THR A C 1
ATOM 5762 O O . THR A 1 740 ? 34.077 3.552 27.948 1.00 74.88 740 THR A O 1
ATOM 5765 N N . ILE A 1 741 ? 32.405 3.975 29.397 1.00 75.06 741 ILE A N 1
ATOM 5766 C CA . ILE A 1 741 ? 32.377 5.433 29.184 1.00 75.06 741 ILE A CA 1
ATOM 5767 C C . ILE A 1 741 ? 33.707 6.086 29.609 1.00 75.06 741 ILE A C 1
ATOM 5769 O O . ILE A 1 741 ? 34.225 6.971 28.928 1.00 75.06 741 ILE A O 1
ATOM 5773 N N . GLY A 1 742 ? 34.313 5.623 30.707 1.00 77.00 742 GLY A N 1
ATOM 5774 C CA . GLY A 1 742 ? 35.654 6.063 31.107 1.00 77.00 742 GLY A CA 1
ATOM 5775 C C . GLY A 1 742 ? 36.732 5.675 30.088 1.00 77.00 742 GLY A C 1
ATOM 5776 O O . GLY A 1 742 ? 37.569 6.499 29.726 1.00 77.00 742 GLY A O 1
ATOM 5777 N N . CYS A 1 743 ? 36.689 4.444 29.570 1.00 79.69 743 CYS A N 1
ATOM 5778 C CA . CYS A 1 743 ? 37.622 3.971 28.547 1.00 79.69 743 CYS A CA 1
ATOM 5779 C C . CYS A 1 743 ? 37.484 4.732 27.220 1.00 79.69 743 CYS A C 1
ATOM 5781 O O . CYS A 1 743 ? 38.503 4.992 26.584 1.00 79.69 743 CYS A O 1
ATOM 5783 N N . THR A 1 744 ? 36.274 5.137 26.814 1.00 82.25 744 THR A N 1
ATOM 5784 C CA . THR A 1 744 ? 36.085 5.944 25.597 1.00 82.25 744 THR A CA 1
ATOM 5785 C C . THR A 1 744 ? 36.734 7.320 25.729 1.00 82.25 744 THR A C 1
ATOM 5787 O O . THR A 1 744 ? 37.504 7.694 24.847 1.00 82.25 744 THR A O 1
ATOM 5790 N N . ILE A 1 745 ? 36.531 8.018 26.855 1.00 83.31 745 ILE A N 1
ATOM 5791 C CA . ILE A 1 745 ? 37.124 9.348 27.100 1.00 83.31 745 ILE A CA 1
ATOM 5792 C C . ILE A 1 745 ? 38.654 9.256 27.189 1.00 83.31 745 ILE A C 1
ATOM 5794 O O . ILE A 1 745 ? 39.362 10.050 26.574 1.00 83.31 745 ILE A O 1
ATOM 5798 N N . LEU A 1 746 ? 39.183 8.250 27.896 1.00 84.31 746 LEU A N 1
ATOM 5799 C CA . LEU A 1 746 ? 40.629 8.027 27.983 1.00 84.31 746 LEU A CA 1
ATOM 5800 C C . LEU A 1 746 ? 41.237 7.713 26.611 1.00 84.31 746 LEU A C 1
ATOM 5802 O O . LEU A 1 746 ? 42.273 8.268 26.260 1.00 84.31 746 LEU A O 1
ATOM 5806 N N . SER A 1 747 ? 40.587 6.867 25.809 1.00 87.31 747 SER A N 1
ATOM 5807 C CA . SER A 1 747 ? 41.080 6.553 24.464 1.00 87.31 747 SER A CA 1
ATOM 5808 C C . SER A 1 747 ? 41.112 7.783 23.552 1.00 87.31 747 SER A C 1
ATOM 5810 O O . SER A 1 747 ? 42.012 7.906 22.731 1.00 87.31 747 SER A O 1
ATOM 5812 N N . GLU A 1 748 ? 40.163 8.710 23.700 1.00 86.62 748 GLU A N 1
ATOM 5813 C CA . GLU A 1 748 ? 40.123 9.962 22.938 1.00 86.62 748 GLU A CA 1
ATOM 5814 C C . GLU A 1 748 ? 41.226 10.931 23.377 1.00 86.62 748 GLU A C 1
ATOM 5816 O O . GLU A 1 748 ? 41.901 11.522 22.536 1.00 86.62 748 GLU A O 1
ATOM 5821 N N . PHE A 1 749 ? 41.506 11.007 24.679 1.00 87.25 749 PHE A N 1
ATOM 5822 C CA . PHE A 1 749 ? 42.636 11.777 25.194 1.00 87.25 749 PHE A CA 1
ATOM 5823 C C . PHE A 1 749 ? 43.989 11.253 24.675 1.00 87.25 749 PHE A C 1
ATOM 5825 O O . PHE A 1 749 ? 44.799 12.017 24.153 1.00 87.25 749 PHE A O 1
ATOM 5832 N N . PHE A 1 750 ? 44.231 9.943 24.780 1.00 87.31 750 PHE A N 1
ATOM 5833 C CA . PHE A 1 750 ? 45.537 9.350 24.467 1.00 87.31 750 PHE A CA 1
ATOM 5834 C C . PHE A 1 750 ? 45.801 9.131 22.978 1.00 87.31 750 PHE A C 1
ATOM 5836 O O . PHE A 1 750 ? 46.948 9.239 22.558 1.00 87.31 750 PHE A O 1
ATOM 5843 N N . LEU A 1 751 ? 44.779 8.806 22.183 1.00 87.00 751 LEU A N 1
ATOM 5844 C CA . LEU A 1 751 ? 44.959 8.455 20.767 1.00 87.00 751 LEU A CA 1
ATOM 5845 C C . LEU A 1 751 ? 44.602 9.590 19.809 1.00 87.00 751 LEU A C 1
ATOM 5847 O O . LEU A 1 751 ? 44.816 9.451 18.609 1.00 87.00 751 LEU A O 1
ATOM 5851 N N . VAL A 1 752 ? 44.042 10.691 20.315 1.00 85.38 752 VAL A N 1
ATOM 5852 C CA . VAL A 1 752 ? 43.657 11.833 19.480 1.00 85.38 752 VAL A CA 1
ATOM 5853 C C . VAL A 1 752 ? 44.263 13.127 20.014 1.00 85.38 752 VAL A C 1
ATOM 5855 O O . VAL A 1 752 ? 45.070 13.741 19.328 1.00 85.38 752 VAL A O 1
ATOM 5858 N N . VAL A 1 753 ? 43.957 13.511 21.254 1.00 85.94 753 VAL A N 1
ATOM 5859 C CA . VAL A 1 753 ? 44.398 14.805 21.804 1.00 85.94 753 VAL A CA 1
ATOM 5860 C C . VAL A 1 753 ? 45.916 14.880 22.009 1.00 85.94 753 VAL A C 1
ATOM 5862 O O . VAL A 1 753 ? 46.543 15.856 21.609 1.00 85.94 753 VAL A O 1
ATOM 5865 N N . ILE A 1 754 ? 46.529 13.868 22.629 1.00 85.94 754 ILE A N 1
ATOM 5866 C CA . ILE A 1 754 ? 47.982 13.849 22.868 1.00 85.94 754 ILE A CA 1
ATOM 5867 C C . ILE A 1 754 ? 48.785 13.851 21.547 1.00 85.94 754 ILE A C 1
ATOM 5869 O O . ILE A 1 754 ? 49.687 14.684 21.421 1.00 85.94 754 ILE A O 1
ATOM 5873 N N . PRO A 1 755 ? 48.465 13.001 20.549 1.00 85.75 755 PRO A N 1
ATOM 5874 C CA . PRO A 1 755 ? 49.086 13.058 19.225 1.00 85.75 755 PRO A CA 1
ATOM 5875 C C . PRO A 1 755 ? 48.958 14.428 18.550 1.00 85.75 755 PRO A C 1
ATOM 5877 O O . PRO A 1 755 ? 49.953 14.939 18.042 1.00 85.75 755 PRO A O 1
ATOM 5880 N N . ASP A 1 756 ? 47.790 15.079 18.626 1.00 82.75 756 ASP A N 1
ATOM 5881 C CA . ASP A 1 756 ? 47.611 16.432 18.084 1.00 82.75 756 ASP A CA 1
ATOM 5882 C C . ASP A 1 756 ? 48.490 17.472 18.789 1.00 82.75 756 ASP A C 1
ATOM 5884 O O . ASP A 1 756 ? 48.980 18.396 18.144 1.00 82.75 756 ASP A O 1
ATOM 5888 N N . ILE A 1 757 ? 48.692 17.358 20.107 1.00 84.19 757 ILE A N 1
ATOM 5889 C CA . ILE A 1 757 ? 49.587 18.252 20.859 1.00 84.19 757 ILE A CA 1
ATOM 5890 C C . ILE A 1 757 ? 51.037 18.036 20.413 1.00 84.19 757 ILE A C 1
ATOM 5892 O O . ILE A 1 757 ? 51.764 19.011 20.214 1.00 84.19 757 ILE A O 1
ATOM 5896 N N . PHE A 1 758 ? 51.453 16.781 20.220 1.00 83.56 758 PHE A N 1
ATOM 5897 C CA . PHE A 1 758 ? 52.799 16.462 19.745 1.00 83.56 758 PHE A CA 1
ATOM 5898 C C . PHE A 1 758 ? 53.053 16.940 18.314 1.00 83.56 758 PHE A C 1
ATOM 5900 O O . PHE A 1 758 ? 54.132 17.468 18.045 1.00 83.56 758 PHE A O 1
ATOM 5907 N N . LEU A 1 759 ? 52.060 16.822 17.432 1.00 77.44 759 LEU A N 1
ATOM 5908 C CA . LEU A 1 759 ? 52.130 17.307 16.055 1.00 77.44 759 LEU A CA 1
ATOM 5909 C C . LEU A 1 759 ? 52.110 18.843 15.977 1.00 77.44 759 LEU A C 1
ATOM 5911 O O . LEU A 1 759 ? 52.896 19.420 15.233 1.00 77.44 759 LEU A O 1
ATOM 5915 N N . ASN A 1 760 ? 51.265 19.519 16.766 1.00 77.94 760 ASN A N 1
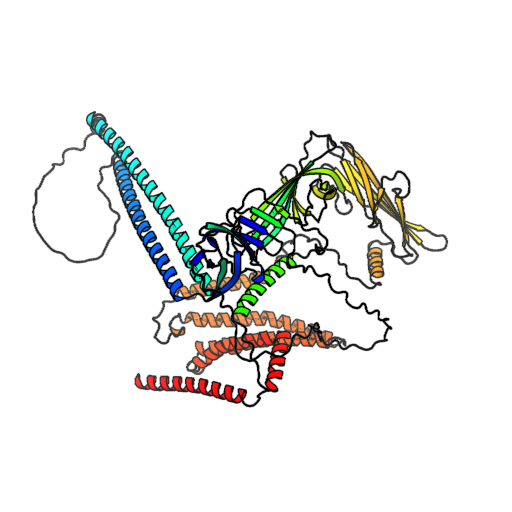ATOM 5916 C CA . ASN A 1 760 ? 51.065 20.971 16.656 1.00 77.94 760 ASN A CA 1
ATOM 5917 C C . ASN A 1 760 ? 52.046 21.826 17.463 1.00 77.94 760 ASN A C 1
ATOM 5919 O O . ASN A 1 760 ? 52.409 22.915 17.023 1.00 77.94 760 ASN A O 1
ATOM 5923 N N . TYR A 1 761 ? 52.438 21.381 18.659 1.00 81.31 761 TYR A N 1
ATOM 5924 C CA . TYR A 1 761 ? 53.316 22.153 19.548 1.00 81.31 761 TYR A CA 1
ATOM 5925 C C . TYR A 1 761 ? 54.751 21.629 19.584 1.00 81.31 761 TYR A C 1
ATOM 5927 O O . TYR A 1 761 ? 55.605 22.271 20.193 1.00 81.31 761 TYR A O 1
ATOM 5935 N N . ASN A 1 762 ? 55.016 20.484 18.943 1.00 79.75 762 ASN A N 1
ATOM 5936 C CA . ASN A 1 762 ? 56.333 19.859 18.824 1.00 79.75 762 ASN A CA 1
ATOM 5937 C C . ASN A 1 762 ? 57.189 19.916 20.112 1.00 79.75 762 ASN A C 1
ATOM 5939 O O . ASN A 1 762 ? 58.354 20.332 20.072 1.00 79.75 762 ASN A O 1
ATOM 5943 N N . PRO A 1 763 ? 56.648 19.531 21.283 1.00 75.56 763 PRO A N 1
ATOM 5944 C CA . PRO A 1 763 ? 57.438 19.541 22.500 1.00 75.56 763 PRO A CA 1
ATOM 5945 C C . PRO A 1 763 ? 58.580 18.526 22.343 1.00 75.56 763 PRO A C 1
ATOM 5947 O O . PRO A 1 763 ? 58.373 17.392 21.908 1.00 75.56 763 PRO A O 1
ATOM 5950 N N . PHE A 1 764 ? 59.802 18.950 22.668 1.00 77.19 764 PHE A N 1
ATOM 5951 C CA . PHE A 1 764 ? 61.014 18.120 22.606 1.00 77.19 764 PHE A CA 1
ATOM 5952 C C . PHE A 1 764 ? 61.387 17.579 21.209 1.00 77.19 764 PHE A C 1
ATOM 5954 O O . PHE A 1 764 ? 62.132 16.605 21.110 1.00 77.19 764 PHE A O 1
ATOM 5961 N N . GLY A 1 765 ? 60.896 18.184 20.119 1.00 75.25 765 GLY A N 1
ATOM 5962 C CA . GLY A 1 765 ? 61.256 17.763 18.757 1.00 75.25 765 GLY A CA 1
ATOM 5963 C C . GLY A 1 765 ? 60.594 16.453 18.305 1.00 75.25 765 GLY A C 1
ATOM 5964 O O . GLY A 1 765 ? 61.100 15.775 17.409 1.00 75.25 765 GLY A O 1
ATOM 5965 N N . LEU A 1 766 ? 59.485 16.058 18.938 1.00 76.38 766 LEU A N 1
ATOM 5966 C CA . LEU A 1 766 ? 58.769 14.806 18.671 1.00 76.38 766 LEU A CA 1
ATOM 5967 C C . LEU A 1 766 ? 57.881 14.823 17.412 1.00 76.38 766 LEU A C 1
ATOM 5969 O O . LEU A 1 766 ? 57.409 13.759 17.004 1.00 76.38 766 LEU A O 1
ATOM 5973 N N . ALA A 1 767 ? 57.695 15.971 16.755 1.00 73.00 767 ALA A N 1
ATOM 5974 C CA . ALA A 1 767 ? 56.935 16.083 15.505 1.00 73.00 767 ALA A CA 1
ATOM 5975 C C . ALA A 1 767 ? 57.585 15.322 14.334 1.00 73.00 767 ALA A C 1
ATOM 5977 O O . ALA A 1 767 ? 56.889 14.928 13.403 1.00 73.00 767 ALA A O 1
ATOM 5978 N N . ARG A 1 768 ? 58.891 15.016 14.410 1.00 75.44 768 ARG A N 1
ATOM 5979 C CA . ARG A 1 768 ? 59.600 14.173 13.422 1.00 75.44 768 ARG A CA 1
ATOM 5980 C C . ARG A 1 768 ? 59.027 12.756 13.289 1.00 75.44 768 ARG A C 1
ATOM 5982 O O . ARG A 1 768 ? 59.238 12.102 12.278 1.00 75.44 768 ARG A O 1
ATOM 5989 N N . TYR A 1 769 ? 58.277 12.287 14.288 1.00 82.44 769 TYR A N 1
ATOM 5990 C CA . TYR A 1 769 ? 57.600 10.988 14.275 1.00 82.44 769 TYR A CA 1
ATOM 5991 C C . TYR A 1 769 ? 56.134 11.100 13.830 1.00 82.44 769 TYR A C 1
ATOM 5993 O O . TYR A 1 769 ? 55.259 10.431 14.376 1.00 82.44 769 TYR A O 1
ATOM 6001 N N . GLN A 1 770 ? 55.846 11.947 12.838 1.00 76.06 770 GLN A N 1
ATOM 6002 C CA . GLN A 1 770 ? 54.482 12.235 12.377 1.00 76.06 770 GLN A CA 1
ATOM 6003 C C . GLN A 1 770 ? 53.665 10.987 12.005 1.00 76.06 770 GLN A C 1
ATOM 6005 O O . GLN A 1 770 ? 52.489 10.894 12.349 1.00 76.06 770 GLN A O 1
ATOM 6010 N N . VAL A 1 771 ? 54.303 9.983 11.396 1.00 78.88 771 VAL A N 1
ATOM 6011 C CA . VAL A 1 771 ? 53.662 8.713 11.013 1.00 78.88 771 VAL A CA 1
ATOM 6012 C C . VAL A 1 771 ? 53.191 7.928 12.241 1.00 78.88 771 VAL A C 1
ATOM 6014 O O . VAL A 1 771 ? 52.120 7.326 12.224 1.00 78.88 771 VAL A O 1
ATOM 6017 N N . VAL A 1 772 ? 53.953 7.966 13.339 1.00 83.00 772 VAL A N 1
ATOM 6018 C CA . VAL A 1 772 ? 53.593 7.285 14.593 1.00 83.00 772 VAL A CA 1
ATOM 6019 C C . VAL A 1 772 ? 52.347 7.926 15.199 1.00 83.00 772 VAL A C 1
ATOM 6021 O O . VAL A 1 772 ? 51.404 7.224 15.562 1.00 83.00 772 VAL A O 1
ATOM 6024 N N . TRP A 1 773 ? 52.310 9.257 15.245 1.00 84.50 773 TRP A N 1
ATOM 6025 C CA . TRP A 1 773 ? 51.167 10.010 15.763 1.00 84.50 773 TRP A CA 1
ATOM 6026 C C . TRP A 1 773 ? 49.922 9.851 14.881 1.00 84.50 773 TRP A C 1
ATOM 6028 O O . TRP A 1 773 ? 48.821 9.665 15.399 1.00 84.50 773 TRP A O 1
ATOM 6038 N N . TYR A 1 774 ? 50.092 9.809 13.557 1.00 80.44 774 TYR A N 1
ATOM 6039 C CA . TYR A 1 774 ? 49.013 9.497 12.618 1.00 80.44 774 TYR A CA 1
ATOM 6040 C C . TYR A 1 774 ? 48.446 8.085 12.825 1.00 80.44 774 TYR A C 1
ATOM 6042 O O . TYR A 1 774 ? 47.230 7.897 12.892 1.00 80.44 774 TYR A O 1
ATOM 6050 N N . ASN A 1 775 ? 49.311 7.092 13.033 1.00 81.62 775 ASN A N 1
ATOM 6051 C CA . ASN A 1 775 ? 48.883 5.728 13.337 1.00 81.62 775 ASN A CA 1
ATOM 6052 C C . ASN A 1 775 ? 48.105 5.634 14.659 1.00 81.62 775 ASN A C 1
ATOM 6054 O O . ASN A 1 775 ? 47.182 4.825 14.758 1.00 81.62 775 ASN A O 1
ATOM 6058 N N . CYS A 1 776 ? 48.393 6.486 15.653 1.00 83.81 776 CYS A N 1
ATOM 6059 C CA . CYS A 1 776 ? 47.558 6.591 16.853 1.00 83.81 776 CYS A CA 1
ATOM 6060 C C . CYS A 1 776 ? 46.121 7.035 16.519 1.00 83.81 776 CYS A C 1
ATOM 6062 O O . CYS A 1 776 ? 45.172 6.447 17.046 1.00 83.81 776 CYS A O 1
ATOM 6064 N N . HIS A 1 777 ? 45.943 7.994 15.602 1.00 79.12 777 HIS A N 1
ATOM 6065 C CA . HIS A 1 777 ? 44.613 8.414 15.149 1.00 79.12 777 HIS A CA 1
ATOM 6066 C C . HIS A 1 777 ? 43.863 7.288 14.432 1.00 79.12 777 HIS A C 1
ATOM 6068 O O . HIS A 1 777 ? 42.691 7.052 14.724 1.00 79.12 777 HIS A O 1
ATOM 6074 N N . VAL A 1 778 ? 44.528 6.546 13.542 1.00 80.81 778 VAL A N 1
ATOM 6075 C CA . VAL A 1 778 ? 43.918 5.397 12.847 1.00 80.81 778 VAL A CA 1
ATOM 6076 C C . VAL A 1 778 ? 43.530 4.300 13.847 1.00 80.81 778 VAL A C 1
ATOM 6078 O O . VAL A 1 778 ? 42.420 3.762 13.799 1.00 80.81 778 VAL A O 1
ATOM 6081 N N . ALA A 1 779 ? 44.394 4.027 14.830 1.00 82.88 779 ALA A N 1
ATOM 6082 C CA . ALA A 1 779 ? 44.136 3.047 15.882 1.00 82.88 779 ALA A CA 1
ATOM 6083 C C . ALA A 1 779 ? 42.898 3.390 16.732 1.00 82.88 779 ALA A C 1
ATOM 6085 O O . ALA A 1 779 ? 42.223 2.484 17.230 1.00 82.88 779 ALA A O 1
ATOM 6086 N N . LYS A 1 780 ? 42.530 4.674 16.857 1.00 85.38 780 LYS A N 1
ATOM 6087 C CA . LYS A 1 780 ? 41.305 5.090 17.561 1.00 85.38 780 LYS A CA 1
ATOM 6088 C C . LYS A 1 780 ? 40.040 4.481 16.951 1.00 85.38 780 LYS A C 1
ATOM 6090 O O . LYS A 1 780 ? 39.127 4.123 17.700 1.00 85.38 780 LYS A O 1
ATOM 6095 N N . GLY A 1 781 ? 39.986 4.329 15.625 1.00 77.00 781 GLY A N 1
ATOM 6096 C CA . GLY A 1 781 ? 38.866 3.684 14.934 1.00 77.00 781 GLY A CA 1
ATOM 6097 C C . GLY A 1 781 ? 38.683 2.233 15.384 1.00 77.00 781 GLY A C 1
ATOM 6098 O O . GLY A 1 781 ? 37.588 1.834 15.784 1.00 77.00 781 GLY A O 1
ATOM 6099 N N . ALA A 1 782 ? 39.779 1.474 15.441 1.00 79.94 782 ALA A N 1
ATOM 6100 C CA . ALA A 1 782 ? 39.775 0.089 15.909 1.00 79.94 782 ALA A CA 1
ATOM 6101 C C . ALA A 1 782 ? 39.398 -0.032 17.398 1.00 79.94 782 ALA A C 1
ATOM 6103 O O . ALA A 1 782 ? 38.605 -0.899 17.775 1.00 79.94 782 ALA A O 1
ATOM 6104 N N . VAL A 1 783 ? 39.898 0.873 18.251 1.00 83.44 783 VAL A N 1
ATOM 6105 C CA . VAL A 1 783 ? 39.560 0.898 19.686 1.00 83.44 783 VAL A CA 1
ATOM 6106 C C . VAL A 1 783 ? 38.072 1.180 19.911 1.00 83.44 783 VAL A C 1
ATOM 6108 O O . VAL A 1 783 ? 37.468 0.568 20.789 1.00 83.44 783 VAL A O 1
ATOM 6111 N N . ASN A 1 784 ? 37.443 2.035 19.099 1.00 78.25 784 ASN A N 1
ATOM 6112 C CA . ASN A 1 784 ? 36.001 2.284 19.182 1.00 78.25 784 ASN A CA 1
ATOM 6113 C C . ASN A 1 784 ? 35.174 1.036 18.857 1.00 78.25 784 ASN A C 1
ATOM 6115 O O . ASN A 1 784 ? 34.259 0.698 19.609 1.00 78.25 784 ASN A O 1
ATOM 6119 N N . VAL A 1 785 ? 35.525 0.316 17.787 1.00 77.62 785 VAL A N 1
ATOM 6120 C CA . VAL A 1 785 ? 34.869 -0.954 17.435 1.00 77.62 785 VAL A CA 1
ATOM 6121 C C . VAL A 1 785 ? 35.026 -1.964 18.575 1.00 77.62 785 VAL A C 1
ATOM 6123 O O . VAL A 1 785 ? 34.065 -2.633 18.960 1.00 77.62 785 VAL A O 1
ATOM 6126 N N . PHE A 1 786 ? 36.206 -2.031 19.192 1.00 79.31 786 PHE A N 1
ATOM 6127 C CA . PHE A 1 786 ? 36.455 -2.913 20.330 1.00 79.31 786 PHE A CA 1
ATOM 6128 C C . PHE A 1 786 ? 35.643 -2.526 21.583 1.00 79.31 786 PHE A C 1
ATOM 6130 O O . PHE A 1 786 ? 35.036 -3.383 22.222 1.00 79.31 786 PHE A O 1
ATOM 6137 N N . LEU A 1 787 ? 35.558 -1.238 21.926 1.00 78.81 787 LEU A N 1
ATOM 6138 C CA . LEU A 1 787 ? 34.789 -0.772 23.087 1.00 78.81 787 LEU A CA 1
ATOM 6139 C C . LEU A 1 787 ? 33.274 -0.983 22.915 1.00 78.81 787 LEU A C 1
ATOM 6141 O O . LEU A 1 787 ? 32.611 -1.394 23.869 1.00 78.81 787 LEU A O 1
ATOM 6145 N N . VAL A 1 788 ? 32.737 -0.773 21.706 1.00 71.75 788 VAL A N 1
ATOM 6146 C CA . VAL A 1 788 ? 31.314 -1.005 21.382 1.00 71.75 788 VAL A CA 1
ATOM 6147 C C . VAL A 1 788 ? 30.982 -2.499 21.383 1.00 71.75 788 VAL A C 1
ATOM 6149 O O . VAL A 1 788 ? 29.971 -2.917 21.950 1.00 71.75 788 VAL A O 1
ATOM 6152 N N . THR A 1 789 ? 31.852 -3.338 20.815 1.00 73.75 789 THR A N 1
ATOM 6153 C CA . THR A 1 789 ? 31.642 -4.798 20.799 1.00 73.75 789 THR A CA 1
ATOM 6154 C C . THR A 1 789 ? 31.696 -5.413 22.198 1.00 73.75 789 THR A C 1
ATOM 6156 O O . THR A 1 789 ? 30.895 -6.300 22.500 1.00 73.75 789 THR A O 1
ATOM 6159 N N . LEU A 1 790 ? 32.560 -4.903 23.084 1.00 66.12 790 LEU A N 1
ATOM 6160 C CA . LEU A 1 790 ? 32.620 -5.311 24.492 1.00 66.12 790 LEU A CA 1
ATOM 6161 C C . LEU A 1 790 ? 31.433 -4.826 25.340 1.00 66.12 790 LEU A C 1
ATOM 6163 O O . LEU A 1 790 ? 31.161 -5.395 26.401 1.00 66.12 790 LEU A O 1
ATOM 6167 N N . GLN A 1 791 ? 30.719 -3.787 24.902 1.00 67.69 791 GLN A N 1
ATOM 6168 C CA . GLN A 1 791 ? 29.506 -3.307 25.566 1.00 67.69 791 GLN A CA 1
ATOM 6169 C C . GLN A 1 791 ? 28.313 -4.241 25.315 1.00 67.69 791 GLN A C 1
ATOM 6171 O O . GLN A 1 791 ? 27.446 -4.384 26.182 1.00 67.69 791 GLN A O 1
ATOM 6176 N N . HIS A 1 792 ? 28.274 -4.899 24.152 1.00 67.00 792 HIS A N 1
ATOM 6177 C CA . HIS A 1 792 ? 27.166 -5.760 23.761 1.00 67.00 792 HIS A CA 1
ATOM 6178 C C . HIS A 1 792 ? 27.404 -7.210 24.204 1.00 67.00 792 HIS A C 1
ATOM 6180 O O . HIS A 1 792 ? 28.259 -7.931 23.679 1.00 67.00 792 HIS A O 1
ATOM 6186 N N . GLU A 1 793 ? 26.616 -7.656 25.183 1.00 60.06 793 GLU A N 1
ATOM 6187 C CA . GLU A 1 793 ? 26.784 -8.960 25.832 1.00 60.06 793 GLU A CA 1
ATOM 6188 C C . GLU A 1 793 ? 26.678 -10.126 24.835 1.00 60.06 793 GLU A C 1
ATOM 6190 O O . GLU A 1 793 ? 27.452 -11.079 24.905 1.00 60.06 793 GLU A O 1
ATOM 6195 N N . GLU A 1 794 ? 25.777 -10.016 23.857 1.00 62.16 794 GLU A N 1
ATOM 6196 C CA . GLU A 1 794 ? 25.581 -11.037 22.823 1.00 62.16 794 GLU A CA 1
ATOM 6197 C C . GLU A 1 794 ? 26.746 -11.097 21.824 1.00 62.16 794 GLU A C 1
ATOM 6199 O O . GLU A 1 794 ? 27.209 -12.186 21.491 1.00 62.16 794 GLU A O 1
ATOM 6204 N N . MET A 1 795 ? 27.315 -9.950 21.430 1.00 58.19 795 MET A N 1
ATOM 6205 C CA . MET A 1 795 ? 28.491 -9.914 20.546 1.00 58.19 795 MET A CA 1
ATOM 6206 C C . MET A 1 795 ? 29.718 -10.487 21.253 1.00 58.19 795 MET A C 1
ATOM 6208 O O . MET A 1 795 ? 30.466 -11.277 20.680 1.00 58.19 795 MET A O 1
ATOM 6212 N N . THR A 1 796 ? 29.878 -10.164 22.539 1.00 64.50 796 THR A N 1
ATOM 6213 C CA . THR A 1 796 ? 30.946 -10.714 23.379 1.00 64.50 796 THR A CA 1
ATOM 6214 C C . THR A 1 796 ? 30.794 -12.231 23.551 1.00 64.50 796 THR A C 1
ATOM 6216 O O . THR A 1 796 ? 31.787 -12.955 23.482 1.00 64.50 796 THR A O 1
ATOM 6219 N N . LYS A 1 797 ? 29.570 -12.758 23.719 1.00 68.12 797 LYS A N 1
ATOM 6220 C CA . LYS A 1 797 ? 29.298 -14.211 23.763 1.00 68.12 797 LYS A CA 1
ATOM 6221 C C . LYS A 1 797 ? 29.609 -14.895 22.433 1.00 68.12 797 LYS A C 1
ATOM 6223 O O . LYS A 1 797 ? 30.202 -15.970 22.430 1.00 68.12 797 LYS A O 1
ATOM 6228 N N . VAL A 1 798 ? 29.252 -14.279 21.307 1.00 67.75 798 VAL A N 1
ATOM 6229 C CA . VAL A 1 798 ? 29.561 -14.801 19.967 1.00 67.75 798 VAL A CA 1
ATOM 6230 C C . VAL A 1 798 ? 31.071 -14.828 19.734 1.00 67.75 798 VAL A C 1
ATOM 6232 O O . VAL A 1 798 ? 31.603 -15.871 19.359 1.00 67.75 798 VAL A O 1
ATOM 6235 N N . LEU A 1 799 ? 31.778 -13.737 20.037 1.00 61.47 799 LEU A N 1
ATOM 6236 C CA . LEU A 1 799 ? 33.233 -13.647 19.904 1.00 61.47 799 LEU A CA 1
ATOM 6237 C C . LEU A 1 799 ? 33.951 -14.631 20.832 1.00 61.47 799 LEU A C 1
ATOM 6239 O O . LEU A 1 799 ? 34.812 -15.369 20.369 1.00 61.47 799 LEU A O 1
ATOM 6243 N N . THR A 1 800 ? 33.555 -14.733 22.104 1.00 64.81 800 THR A N 1
ATOM 6244 C CA . THR A 1 800 ? 34.149 -15.696 23.052 1.00 64.81 800 THR A CA 1
ATOM 6245 C C . THR A 1 800 ? 33.852 -17.146 22.682 1.00 64.81 800 THR A C 1
ATOM 6247 O O . THR A 1 800 ? 34.719 -17.998 22.848 1.00 64.81 800 THR A O 1
ATOM 6250 N N . LYS A 1 801 ? 32.674 -17.449 22.121 1.00 65.94 801 LYS A N 1
ATOM 6251 C CA . LYS A 1 801 ? 32.326 -18.786 21.609 1.00 65.94 801 LYS A CA 1
ATOM 6252 C C . LYS A 1 801 ? 33.107 -19.133 20.337 1.00 65.94 801 LYS A C 1
ATOM 6254 O O . LYS A 1 801 ? 33.546 -20.273 20.195 1.00 65.94 801 LYS A O 1
ATOM 6259 N N . LYS A 1 802 ? 33.330 -18.157 19.450 1.00 58.31 802 LYS A N 1
ATOM 6260 C CA . LYS A 1 802 ? 34.164 -18.287 18.240 1.00 58.31 802 LYS A CA 1
ATOM 6261 C C . LYS A 1 802 ? 35.646 -18.445 18.608 1.00 58.31 802 LYS A C 1
ATOM 6263 O O . LYS A 1 802 ? 36.327 -19.285 18.031 1.00 58.31 802 LYS A O 1
ATOM 6268 N N . TRP A 1 803 ? 36.109 -17.731 19.634 1.00 55.03 803 TRP A N 1
ATOM 6269 C CA . TRP A 1 803 ? 37.462 -17.832 20.188 1.00 55.03 803 TRP A CA 1
ATOM 6270 C C . TRP A 1 803 ? 37.689 -19.161 20.928 1.00 55.03 803 TRP A C 1
ATOM 6272 O O . TRP A 1 803 ? 38.714 -19.791 20.716 1.00 55.03 803 TRP A O 1
ATOM 6282 N N . ARG A 1 804 ? 36.698 -19.679 21.678 1.00 53.66 804 ARG A N 1
ATOM 6283 C CA . ARG A 1 804 ? 36.740 -21.029 22.295 1.00 53.66 804 ARG A CA 1
ATOM 6284 C C . ARG A 1 804 ? 36.722 -22.177 21.281 1.00 53.66 804 ARG A C 1
ATOM 6286 O O . ARG A 1 804 ? 37.347 -23.206 21.516 1.00 53.66 804 ARG A O 1
ATOM 6293 N N . ARG A 1 805 ? 35.991 -22.022 20.170 1.00 50.34 805 ARG A N 1
ATOM 6294 C CA . ARG A 1 805 ? 35.991 -22.991 19.056 1.00 50.34 805 ARG A CA 1
ATOM 6295 C C . ARG A 1 805 ? 37.294 -22.957 18.254 1.00 50.34 805 ARG A C 1
ATOM 6297 O O . ARG A 1 805 ? 37.705 -23.990 17.751 1.00 50.34 805 ARG A O 1
ATOM 6304 N N . ARG A 1 806 ? 37.959 -21.800 18.164 1.00 46.38 806 ARG A N 1
ATOM 6305 C CA . ARG A 1 806 ? 39.289 -21.672 17.542 1.00 46.38 806 ARG A CA 1
ATOM 6306 C C . ARG A 1 806 ? 40.439 -22.038 18.485 1.00 46.38 806 ARG A C 1
ATOM 6308 O O . ARG A 1 806 ? 41.466 -22.493 18.020 1.00 46.38 806 ARG A O 1
ATOM 6315 N N . SER A 1 807 ? 40.275 -21.946 19.806 1.00 45.06 807 SER A N 1
ATOM 6316 C CA . SER A 1 807 ? 41.310 -22.377 20.763 1.00 45.06 807 SER A CA 1
ATOM 6317 C C . SER A 1 807 ? 41.423 -23.900 20.911 1.00 45.06 807 SER A C 1
ATOM 6319 O O . SER A 1 807 ? 42.311 -24.374 21.611 1.00 45.06 807 SER A O 1
ATOM 6321 N N . THR A 1 808 ? 40.511 -24.666 20.305 1.00 47.44 808 THR A N 1
ATOM 6322 C CA . THR A 1 808 ? 40.537 -26.139 20.264 1.00 47.44 808 THR A CA 1
ATOM 6323 C C . THR A 1 808 ? 41.035 -26.691 18.922 1.00 47.44 808 THR A C 1
ATOM 6325 O O . THR A 1 808 ? 41.313 -27.881 18.834 1.00 47.44 808 THR A O 1
ATOM 6328 N N . LEU A 1 809 ? 41.241 -25.834 17.913 1.00 46.53 809 LEU A N 1
ATOM 6329 C CA . LEU A 1 809 ? 41.823 -26.178 16.615 1.00 46.53 809 LEU A CA 1
ATOM 6330 C C . LEU A 1 809 ? 42.851 -25.092 16.232 1.00 46.53 809 LEU A C 1
ATOM 6332 O O . LEU A 1 809 ? 42.470 -24.001 15.823 1.00 46.53 809 LEU A O 1
ATOM 6336 N N . ALA A 1 810 ? 44.143 -25.408 16.361 1.00 45.31 810 ALA A N 1
ATOM 6337 C CA . ALA A 1 810 ? 45.304 -24.587 15.976 1.00 45.31 810 ALA A CA 1
ATOM 6338 C C . ALA A 1 810 ? 45.669 -23.393 16.890 1.00 45.31 810 ALA A C 1
ATOM 6340 O O . ALA A 1 810 ? 45.499 -22.225 16.545 1.00 45.31 810 ALA A O 1
ATOM 6341 N N . SER A 1 811 ? 46.313 -23.686 18.023 1.00 43.75 811 SER A N 1
ATOM 6342 C CA . SER A 1 811 ? 47.027 -22.697 18.851 1.00 43.75 811 SER A CA 1
ATOM 6343 C C . SER A 1 811 ? 48.493 -22.457 18.444 1.00 43.75 811 SER A C 1
ATOM 6345 O O . SER A 1 811 ? 49.157 -21.644 19.079 1.00 43.75 811 SER A O 1
ATOM 6347 N N . THR A 1 812 ? 49.004 -23.081 17.377 1.00 48.38 812 THR A N 1
ATOM 6348 C CA . THR A 1 812 ? 50.400 -22.891 16.923 1.00 48.38 812 THR A CA 1
ATOM 6349 C C . THR A 1 812 ? 50.554 -22.378 15.495 1.00 48.38 812 THR A C 1
ATOM 6351 O O . THR A 1 812 ? 51.652 -21.982 15.147 1.00 48.38 812 THR A O 1
ATOM 6354 N N . HIS A 1 813 ? 49.507 -22.337 14.665 1.00 45.09 813 HIS A N 1
ATOM 6355 C CA . HIS A 1 813 ? 49.653 -21.905 13.264 1.00 45.09 813 HIS A CA 1
ATOM 6356 C C . HIS A 1 813 ? 49.245 -20.443 13.044 1.00 45.09 813 HIS A C 1
ATOM 6358 O O . HIS A 1 813 ? 49.883 -19.726 12.286 1.00 45.09 813 HIS A O 1
ATOM 6364 N N . LEU A 1 814 ? 48.218 -19.971 13.759 1.00 43.50 814 LEU A N 1
ATOM 6365 C CA . LEU A 1 814 ? 47.659 -18.631 13.554 1.00 43.50 814 LEU A CA 1
ATOM 6366 C C . LEU A 1 814 ? 48.456 -17.534 14.277 1.00 43.50 814 LEU A C 1
ATOM 6368 O O . LEU A 1 814 ? 48.461 -16.392 13.841 1.00 43.50 814 LEU A O 1
ATOM 6372 N N . LEU A 1 815 ? 49.152 -17.877 15.366 1.00 43.62 815 LEU A N 1
ATOM 6373 C CA . LEU A 1 815 ? 50.023 -16.945 16.092 1.00 43.62 815 LEU A CA 1
ATOM 6374 C C . LEU A 1 815 ? 51.335 -16.721 15.329 1.00 43.62 815 LEU A C 1
ATOM 6376 O O . LEU A 1 815 ? 51.785 -15.589 15.233 1.00 43.62 815 LEU A O 1
ATOM 6380 N N . THR A 1 816 ? 51.878 -17.770 14.709 1.00 46.94 816 THR A N 1
ATOM 6381 C CA . THR A 1 816 ? 53.042 -17.697 13.814 1.00 46.94 816 THR A CA 1
ATOM 6382 C C . THR A 1 816 ? 52.682 -16.978 12.524 1.00 46.94 816 THR A C 1
ATOM 6384 O O . THR A 1 816 ? 53.388 -16.064 12.151 1.00 46.94 816 THR A O 1
ATOM 6387 N N . GLN A 1 817 ? 51.516 -17.252 11.932 1.00 43.06 817 GLN A N 1
ATOM 6388 C CA . GLN A 1 817 ? 51.066 -16.555 10.725 1.00 43.06 817 GLN A CA 1
ATOM 6389 C C . GLN A 1 817 ? 50.723 -15.078 10.978 1.00 43.06 817 GLN A C 1
ATOM 6391 O O . GLN A 1 817 ? 51.035 -14.236 10.153 1.00 43.06 817 GLN A O 1
ATOM 6396 N N . MET A 1 818 ? 50.167 -14.720 12.143 1.00 38.81 818 MET A N 1
ATOM 6397 C CA . MET A 1 818 ? 49.975 -13.310 12.510 1.00 38.81 818 MET A CA 1
ATOM 6398 C C . MET A 1 818 ? 51.286 -12.601 12.883 1.00 38.81 818 MET A C 1
ATOM 6400 O O . MET A 1 818 ? 51.384 -11.394 12.680 1.00 38.81 818 MET A O 1
ATOM 6404 N N . ILE A 1 819 ? 52.279 -13.313 13.431 1.00 49.00 819 ILE A N 1
ATOM 6405 C CA . ILE A 1 819 ? 53.627 -12.772 13.670 1.00 49.00 819 ILE A CA 1
ATOM 6406 C C . ILE A 1 819 ? 54.379 -12.619 12.344 1.00 49.00 819 ILE A C 1
ATOM 6408 O O . ILE A 1 819 ? 55.003 -11.582 12.153 1.00 49.00 819 ILE A O 1
ATOM 6412 N N . ASP A 1 820 ? 54.256 -13.571 11.421 1.00 44.59 820 ASP A N 1
ATOM 6413 C CA . ASP A 1 820 ? 54.846 -13.531 10.083 1.00 44.59 820 ASP A CA 1
ATOM 6414 C C . ASP A 1 820 ? 54.189 -12.432 9.238 1.00 44.59 820 ASP A C 1
ATOM 6416 O O . ASP A 1 820 ? 54.894 -11.622 8.651 1.00 44.59 820 ASP A O 1
ATOM 6420 N N . ASP A 1 821 ? 52.860 -12.289 9.262 1.00 41.66 821 ASP A N 1
ATOM 6421 C CA . ASP A 1 821 ? 52.152 -11.207 8.564 1.00 41.66 821 ASP A CA 1
ATOM 6422 C C . ASP A 1 821 ? 52.474 -9.832 9.177 1.00 41.66 821 ASP A C 1
ATOM 6424 O O . ASP A 1 821 ? 52.644 -8.846 8.454 1.00 41.66 821 ASP A O 1
ATOM 6428 N N . ALA A 1 822 ? 52.637 -9.746 10.504 1.00 40.72 822 ALA A N 1
ATOM 6429 C CA . ALA A 1 822 ? 53.084 -8.525 11.173 1.00 40.72 822 ALA A CA 1
ATOM 6430 C C . ALA A 1 822 ? 54.570 -8.219 10.910 1.00 40.72 822 ALA A C 1
ATOM 6432 O O . ALA A 1 822 ? 54.933 -7.050 10.786 1.00 40.72 822 ALA A O 1
ATOM 6433 N N . GLN A 1 823 ? 55.430 -9.232 10.776 1.00 43.00 823 GLN A N 1
ATOM 6434 C CA . GLN A 1 823 ? 56.836 -9.078 10.394 1.00 43.00 823 GLN A CA 1
ATOM 6435 C C . GLN A 1 823 ? 56.994 -8.734 8.912 1.00 43.00 823 GLN A C 1
ATOM 6437 O O . GLN A 1 823 ? 57.866 -7.938 8.581 1.00 43.00 823 GLN A O 1
ATOM 6442 N N . VAL A 1 824 ? 56.132 -9.238 8.029 1.00 46.12 824 VAL A N 1
ATOM 6443 C CA . VAL A 1 824 ? 56.078 -8.869 6.606 1.00 46.12 824 VAL A CA 1
ATOM 6444 C C . VAL A 1 824 ? 55.556 -7.441 6.442 1.00 46.12 824 VAL A C 1
ATOM 6446 O O . VAL A 1 824 ? 56.094 -6.680 5.636 1.00 46.12 824 VAL A O 1
ATOM 6449 N N . PHE A 1 825 ? 54.570 -7.026 7.242 1.00 39.09 825 PHE A N 1
ATOM 6450 C CA . PHE A 1 825 ? 54.062 -5.653 7.248 1.00 39.09 825 PHE A CA 1
ATOM 6451 C C . PHE A 1 825 ? 55.076 -4.656 7.843 1.00 39.09 825 PHE A C 1
ATOM 6453 O O . PHE A 1 825 ? 55.346 -3.616 7.242 1.00 39.09 825 PHE A O 1
ATOM 6460 N N . CYS A 1 826 ? 55.724 -4.993 8.965 1.00 40.81 826 CYS A N 1
ATOM 6461 C CA . CYS A 1 826 ? 56.824 -4.203 9.534 1.00 40.81 826 CYS A CA 1
ATOM 6462 C C . CYS A 1 826 ? 58.079 -4.217 8.648 1.00 40.81 826 CYS A C 1
ATOM 6464 O O . CYS A 1 826 ? 58.765 -3.204 8.551 1.00 40.81 826 CYS A O 1
ATOM 6466 N N . GLY A 1 827 ? 58.362 -5.326 7.963 1.00 42.88 827 GLY A N 1
ATOM 6467 C CA . GLY A 1 827 ? 59.448 -5.459 6.993 1.00 42.88 827 GLY A CA 1
ATOM 6468 C C . GLY A 1 827 ? 59.231 -4.566 5.776 1.00 42.88 827 GLY A C 1
ATOM 6469 O O . GLY A 1 827 ? 60.135 -3.822 5.411 1.00 42.88 827 GLY A O 1
ATOM 6470 N N . ARG A 1 828 ? 58.006 -4.544 5.227 1.00 43.19 828 ARG A N 1
ATOM 6471 C CA . ARG A 1 828 ? 57.607 -3.637 4.137 1.00 43.19 828 ARG A CA 1
ATOM 6472 C C . ARG A 1 828 ? 57.662 -2.162 4.543 1.00 43.19 828 ARG A C 1
ATOM 6474 O O . ARG A 1 828 ? 58.121 -1.338 3.753 1.00 43.19 828 ARG A O 1
ATOM 6481 N N . MET A 1 829 ? 57.271 -1.825 5.776 1.00 40.56 829 MET A N 1
ATOM 6482 C CA . MET A 1 829 ? 57.411 -0.460 6.302 1.00 40.56 829 MET A CA 1
ATOM 6483 C C . MET A 1 829 ? 58.872 -0.066 6.553 1.00 40.56 829 MET A C 1
ATOM 6485 O O . MET A 1 829 ? 59.246 1.066 6.256 1.00 40.56 829 MET A O 1
ATOM 6489 N N . ASN A 1 830 ? 59.721 -0.985 7.019 1.00 41.75 830 ASN A N 1
ATOM 6490 C CA . ASN A 1 830 ? 61.150 -0.720 7.190 1.00 41.75 830 ASN A CA 1
ATOM 6491 C C . ASN A 1 830 ? 61.869 -0.551 5.849 1.00 41.75 830 ASN A C 1
ATOM 6493 O O . ASN A 1 830 ? 62.687 0.359 5.750 1.00 41.75 830 ASN A O 1
ATOM 6497 N N . THR A 1 831 ? 61.533 -1.331 4.812 1.00 45.62 831 THR A N 1
ATOM 6498 C CA . THR A 1 831 ? 62.061 -1.132 3.446 1.00 45.62 831 THR A CA 1
ATOM 6499 C C . THR A 1 831 ? 61.597 0.183 2.827 1.00 45.62 831 THR A C 1
ATOM 6501 O O . THR A 1 831 ? 62.363 0.841 2.133 1.00 45.62 831 THR A O 1
ATOM 6504 N N . MET A 1 832 ? 60.369 0.619 3.122 1.00 39.69 832 MET A N 1
ATOM 6505 C CA . MET A 1 832 ? 59.854 1.912 2.666 1.00 39.69 832 MET A CA 1
ATOM 6506 C C . MET A 1 832 ? 60.522 3.077 3.421 1.00 39.69 832 MET A C 1
ATOM 6508 O O . MET A 1 832 ? 60.852 4.093 2.819 1.00 39.69 832 MET A O 1
ATOM 6512 N N . SER A 1 833 ? 60.823 2.900 4.713 1.00 40.03 833 SER A N 1
ATOM 6513 C CA . SER A 1 833 ? 61.568 3.869 5.529 1.00 40.03 833 SER A CA 1
ATOM 6514 C C . SER A 1 833 ? 63.060 3.955 5.172 1.00 40.03 833 SER A C 1
ATOM 6516 O O . SER A 1 833 ? 63.631 5.038 5.270 1.00 40.03 833 SER A O 1
ATOM 6518 N N . THR A 1 834 ? 63.703 2.854 4.761 1.00 44.72 834 THR A N 1
ATOM 6519 C CA . THR A 1 834 ? 65.102 2.871 4.280 1.00 44.72 834 THR A CA 1
ATOM 6520 C C . THR A 1 834 ? 65.202 3.447 2.871 1.00 44.72 834 THR A C 1
ATOM 6522 O O . THR A 1 834 ? 66.092 4.254 2.628 1.00 44.72 834 THR A O 1
ATOM 6525 N N . ALA A 1 835 ? 64.242 3.150 1.989 1.00 45.34 835 ALA A N 1
ATOM 6526 C CA . ALA A 1 835 ? 64.155 3.772 0.666 1.00 45.34 835 ALA A CA 1
ATOM 6527 C C . ALA A 1 835 ? 63.933 5.296 0.741 1.00 45.34 835 ALA A C 1
ATOM 6529 O O . ALA A 1 835 ? 64.500 6.038 -0.056 1.00 45.34 835 ALA A O 1
ATOM 6530 N N . LEU A 1 836 ? 63.165 5.778 1.727 1.00 41.81 836 LEU A N 1
ATOM 6531 C CA . LEU A 1 836 ? 62.984 7.213 1.984 1.00 41.81 836 LEU A CA 1
ATOM 6532 C C . LEU A 1 836 ? 64.246 7.868 2.583 1.00 41.81 836 LEU A C 1
ATOM 6534 O O . LEU A 1 836 ? 64.591 8.981 2.200 1.00 41.81 836 LEU A O 1
ATOM 6538 N N . SER A 1 837 ? 64.989 7.163 3.446 1.00 40.19 837 SER A N 1
ATOM 6539 C CA . SER A 1 837 ? 66.257 7.652 4.018 1.00 40.19 837 SER A CA 1
ATOM 6540 C C . SER A 1 837 ? 67.421 7.693 3.012 1.00 40.19 837 SER A C 1
ATOM 6542 O O . SER A 1 837 ? 68.292 8.558 3.129 1.00 40.19 837 SER A O 1
ATOM 6544 N N . GLU A 1 838 ? 67.471 6.773 2.042 1.00 41.75 838 GLU A N 1
ATOM 6545 C CA . GLU A 1 838 ? 68.467 6.777 0.951 1.00 41.75 838 GLU A CA 1
ATOM 6546 C C . GLU A 1 838 ? 68.160 7.821 -0.135 1.00 41.75 838 GLU A C 1
ATOM 6548 O O . GLU A 1 838 ? 69.059 8.232 -0.872 1.00 41.75 838 GLU A O 1
ATOM 6553 N N . TYR A 1 839 ? 66.905 8.270 -0.237 1.00 41.19 839 TYR A N 1
ATOM 6554 C CA . TYR A 1 839 ? 66.506 9.340 -1.152 1.00 41.19 839 TYR A CA 1
ATOM 6555 C C . TYR A 1 839 ? 66.818 10.729 -0.569 1.00 41.19 839 TYR A C 1
ATOM 6557 O O . TYR A 1 839 ? 67.351 11.578 -1.280 1.00 41.19 839 TYR A O 1
ATOM 6565 N N . ASP A 1 840 ? 66.616 10.929 0.741 1.00 36.31 840 ASP A N 1
ATOM 6566 C CA . ASP A 1 840 ? 66.971 12.175 1.447 1.00 36.31 840 ASP A CA 1
ATOM 6567 C C . ASP A 1 840 ? 68.487 12.455 1.465 1.00 36.31 840 ASP A C 1
ATOM 6569 O O . ASP A 1 840 ? 68.905 13.608 1.444 1.00 36.31 840 ASP A O 1
ATOM 6573 N N . THR A 1 841 ? 69.335 11.420 1.433 1.00 42.94 841 THR A N 1
ATOM 6574 C CA . THR A 1 841 ? 70.806 11.571 1.366 1.00 42.94 841 THR A CA 1
ATOM 6575 C C . THR A 1 841 ? 71.347 11.812 -0.047 1.00 42.94 841 THR A C 1
ATOM 6577 O O . THR A 1 841 ? 72.517 12.157 -0.197 1.00 42.94 841 THR A O 1
ATOM 6580 N N . LYS A 1 842 ? 70.521 11.653 -1.091 1.00 40.28 842 LYS A N 1
ATOM 6581 C CA . LYS A 1 842 ? 70.883 11.964 -2.488 1.00 40.28 842 LYS A CA 1
ATOM 6582 C C . LYS A 1 842 ? 70.370 13.324 -2.967 1.00 40.28 842 LYS A C 1
ATOM 6584 O O . LYS A 1 842 ? 70.768 13.756 -4.046 1.00 40.28 842 LYS A O 1
ATOM 6589 N N . VAL A 1 843 ? 69.493 13.972 -2.199 1.00 43.00 843 VAL A N 1
ATOM 6590 C CA . VAL A 1 843 ? 68.861 15.258 -2.550 1.00 43.00 843 VAL A CA 1
ATOM 6591 C C . VAL A 1 843 ? 69.327 16.411 -1.636 1.00 43.00 843 VAL A C 1
ATOM 6593 O O . VAL A 1 843 ? 69.013 17.565 -1.919 1.00 43.00 843 VAL A O 1
ATOM 6596 N N . SER A 1 844 ? 70.132 16.133 -0.600 1.00 35.44 844 SER A N 1
ATOM 6597 C CA . SER A 1 844 ? 70.842 17.139 0.212 1.00 35.44 844 SER A CA 1
ATOM 6598 C C . SER A 1 844 ? 72.187 17.556 -0.376 1.00 35.44 844 SER A C 1
ATOM 6600 O O . SER A 1 844 ? 72.998 16.630 -0.622 1.00 35.44 844 SER A O 1
#

Mean predicted aligned error: 21.72 Å

InterPro domains:
  IPR011935 Conserved hypothetical protein CHP02231 [PTHR31005] (14-603)
  IPR011935 Conserved hypothetical protein CHP02231 [TIGR02231] (188-605)
  IPR025554 Domain of unknown function DUF4140 [PF13600] (32-129)
  IPR037291 Domain of unknown function DUF4139 [PF13598] (261-603)

Organism: NCBI:txid96644

Secondary structure (DSSP, 8-state):
------------PPPPSEEEEEEGGGS-EEEEEE-SSEEEEEEEEEEEEPSEEEEEEEES--TTB-GGG-EEEESS-EEEEEEEEEEE--HHHHHHHHHHHHHHHHHHHHHHHHHHHHHHHHHHHHHHHHHHHHHHHHT---------------------------------PPPHHHHHHHTT-HHHHHHHHHHHHHHHHHHHHHHHHHHHHHHHHHHHHHHHHHHHHHHHHHHHHHHH--EEEEEEEEEEESS-EEEEEEEEEEEESEEEEEEEEEEE---TT---S-EEEEEEEEEEEEE-SS--EEEEEEEEE---TTS-SSPPP-----------------------PPP------S----S----THHHHHHHHHHHHHHHHHHHHTT-S-----TT----EEE-SS-EEE-SSSPPEEEEEEEEEEEEEEEEEEETTTEEEEEEEEEEE--SSS-B-SEEEEEEETTEEEEEEEE--B-TT-EEEEEEEEEEEEEEEEPPPEEEEEEE-SSS-EEEEEEEEEEEEEE--SS--EEEEEEEE-PPP-STTEEEEEEES--SSTT-SEEE-TTSEEEEEEEE-TT-EEEEEEEEEEEE-TT---SHHHHHHHHHHHHTTS-----PPP-PPPP-------SHHHHHHHHHHHHHHHHHHHHHTPPPPPPPTT--HHHHS-HHHHHHHHHHHHHHHHHHHHHHHHHHHHHHHHHHHHTTSTT-HHHHHHHHHHHHHHHHHHHHHIIIIIHHHHHHHH-GGGGGGGHHHHHHHHHHHHHHHHHHHHHH-HHHHHHHHHHHHHHTTS-TTTHHHHHHHHHHHHHHHHHHHHHHHHHHHHHH-

Nearest PDB structures (foldseek):
  4ou3-assembly1_A  TM=4.891E-01  e=2.271E-01  Sus scrofa
  4naq-assembly1_A  TM=4.871E-01  e=2.829E-01  Sus scrofa
  5z65-assembly1_A  TM=4.535E-01  e=4.156E-01  Sus scrofa
  7vpp-assembly1_C  TM=4.401E-01  e=6.815E-01  Sus scrofa
  7vpp-assembly1_A  TM=1.577E-01  e=3.525E-01  Sus scrofa